Protein AF-A0A1C6BMK1-F1 (afdb_monomer)

Mean predicted aligned error: 12.55 Å

Foldseek 3Di:
DVVVVVVVVVVVVVVVVVVVVVVVVVVVVVVVVVVVPDDPPPCVPVVVVVCVVVVVVVVVVVVVVPDDPPCDLQVLEHEDAALVSVVVQQPDDLVSNQAGEYEYEPVLVHDDLVSAPPPAAAHADPVRARLYEYDYPPPDEAEDQDQAANTQEHEQNYHYDEHEYEDPAAHAHAHHYLEYEYDPDPAGHEYHYEYDYPDPPPDQEGHEYAENYEEYDAQGEHEYEYEYDPNHEYEHDDEQAGEHHYRYYEEQYEYEYAYDEHAYEIEHAAAYEHHYGEEEANYEYEDAHDAEHEAYEFEYQQWEHHYSEYENYYYHYHDPHAYHYEHETEHLAATEDHYSEYEYADPEEAEAECQSYAWYEYEYDHDPDPSQLRFFYERHYSEYEYAYALYEYEYEYALPHEHEYAYEYPGEHNAYAPHYREYAYNALLYEYEYENYHYEDDYQHRYQFYEPHYREYDPPGAYEYEYENYHGEHPHQDANYAFEEPHYREYCEYEYEYEYAYAGADPQHHYNHAYEDHYRDHNAEYEYEAYHEYEQQRPFHNDAALQGAYHYSYHHQYQAEYAAPYDYHDHPPDFGHNYSWFHHQYCHDPAQHADPPHQWDADSRNRAIEGEADQAQAAEDEEQSSQSSLLSQLEHADDSRYHYDHDHNVSSLAGAYEYDEAYECEPRRDQASYILPLPGERQYEYEDLQYEYEGEAQPPGAAEARAAGENESEYANYEYENYEYHYEHRYEHHDPPPARERAYAHHTSEYEFAYHYEQYEAAYEHEYDYQHEYQHAQHYREYEDPVDPPGDYDHYNYHGHYHYNYDYPDDRYHYAYDHHYRYYDYDDDDDDDDDDDDD

Secondary structure (DSSP, 8-state):
-HHHHHHHHHHHHHHHHHHHHHHHHHHHHHHHHHGGGS-TTSHHHHHHHHHHHHHHHHHHHHHSSSS-S---GGGSEEEE-SHHHHHHHHTS-HHHHTTPEEEE-S-GGG--GGGGTT----B--SSS-B-SEEEESTT--EEEE-SS-SEEEEETT-EE--EEEE-SS--SS-SSEEEEE--S-SS-EEEEEEE--SSTT---EEEEES-SEEEE-TT-EEEEEEEE-TTPEEEE-SSSEE-SSEEEE-TT-EEEEEE---EEEEE-SSEE-SSEEEE-TT-EEEEEE--EEEEEEEEEEEEESSEEEEES-EEEE-TT--EEEEEEEEEEEEEESSEEEEEE--SS-EEEEGGGEEPPEEEE-PPSSTTGGG-EEESSEEEEEE-SSS-EEEEE--TT-EEEE-B--SSPEEEEESSEEEEEES-TT-EEEEES-EEEE-S---EEEEESSEEEE-TT--EEEEEEEEEEEE----S--SEEESSEEEEEEEEEEEEEEEEEEEEEE--SSEEESSEEEEEEEEEEEE-SEEEEEEEEESS--TTB-SSEEE-TT-EEEE-TT-EEE--SSS---SBSSS--EE--STTS-BSTTSSEEEETTTTEEEE---SSSEEEE-SHHHHHHHHHHHH----SSEEESSS-HHHHHT-EEEESS-EE-TTSS--SSS-TT----B-SEEE-TT-EEEEEESSSS-EES--EESSEEEESSEEEEEEEEEEEE-EE----TT-PPEEEESSEEEE-S-EEEEEEEEEEEE--BSSS-EEEESSEEEEE---STT--EEEES-EEEEEE------TT--EEEESSEEEEE-S------------

Sequence (839 aa):
MKANRNQKINRICHKLYSKYRKNVISLVTAVVLLVTSMPLADISGVVSKMVSTVTNAITAMAEDTYTDITNDIKSGVFTIQNADDFKKLLNADPADYQKITILFSNNQSQFKASDFTGIEKGLGNENYPFIGTVKANEGSAINLPINFALFEYLSDSANLDTIIFARPEEKNSALLAENVIHGDVASANKWKIKADPVDDSGATIYKSFTSVIGNMKNGATVDLDITLSNDVKVEVSGGDNAGLACGTMDENTSLAVSLSSSSLDVSGKSNAGVFVGKMSTGATLNIDKCNALTGVNVSANNAGGLVGSAENAEINVGEGVTLTMTGSVTGSVTAGGLFGSYTYSKADSKEFDISKFSGMKMALACSSGDTADSAAVGSVFGLLTNSADNVKISITGTANDTITSNFNSTVRAGFYGGVVGRYSANALSSELALSDITVNVTGLCNAFDFGGLIGKIGDNSKAYVSVKNTTISINNPTSSQNNYGGLVGYADQAFIDVGGKVTVTANNVSANQSVGGIVGKFNKNGVVRLGGETNLLGFYPKDPNKNGCQIVGNRGNALIYSLSGWSFTRTSSKVIDDMDWGGVLRLNNSDLLESADGVLSFDGSGHTVTINGFPNNNITISNRADFARAALIMQHDSNDFVKYSGASRADMLAANISLSADVDISDTGLTGFMRDNGEDTFTGTLNGTSHTITMSVGKDAKIVFHTHNGLFANTSGAKISDLTLVSNFNIVGDNVSGGDACYIGSVSAYNSGALTIDSVTANVTASPSGDFTNFVGGLVGCVTDVASATTDISFNNCTLNVTLKYSSTKANDCTVLGGVIGIVDGAKTEITKKSFLMK

Solvent-accessible surface area (backbone atoms only — not comparable to full-atom values): 39010 Å² total; per-residue (Å²): 118,73,71,66,52,54,58,53,49,54,54,50,53,54,54,51,53,59,56,50,56,57,53,53,53,53,50,54,55,52,51,60,65,59,67,78,77,65,72,82,83,68,49,65,69,57,50,53,55,48,49,52,53,49,46,50,51,48,50,60,47,48,66,73,70,71,64,71,84,68,77,37,56,84,69,47,51,32,64,35,74,50,57,65,48,47,50,51,58,59,72,43,63,35,78,64,50,20,72,25,33,40,34,40,45,90,59,50,92,66,70,47,49,78,67,51,66,93,64,82,73,29,36,36,34,93,93,28,35,31,43,24,34,42,38,44,42,94,98,53,67,39,66,42,44,46,65,41,17,59,15,40,15,29,24,36,49,30,47,49,48,50,37,32,42,17,39,77,47,74,34,73,29,14,53,50,17,41,27,34,34,58,50,96,56,97,64,57,41,70,36,38,41,33,51,44,59,73,57,95,84,73,69,48,63,37,52,37,24,16,13,36,29,31,27,35,34,62,53,15,36,40,28,40,38,41,43,52,52,81,83,34,36,39,37,24,28,74,32,55,33,4,7,51,55,24,7,33,35,29,39,47,16,36,38,38,38,31,45,51,60,47,31,36,38,29,34,12,62,49,14,2,8,54,43,27,1,32,34,26,50,53,13,35,42,36,40,67,39,45,61,42,37,47,60,30,37,23,28,14,29,21,1,3,41,41,26,1,32,34,29,52,50,47,78,44,72,31,92,93,44,48,39,38,36,37,42,38,19,24,10,44,42,13,12,6,39,40,24,2,29,38,40,39,60,59,74,60,73,45,81,41,70,47,61,48,53,44,50,35,36,42,38,56,68,39,66,90,53,79,54,18,64,65,14,16,31,11,42,36,23,2,31,40,34,37,66,23,65,62,21,41,40,35,40,36,43,35,93,86,41,59,39,47,28,36,37,69,36,96,47,52,32,14,17,26,9,46,35,28,1,29,41,35,25,67,24,39,37,14,35,42,37,40,33,29,38,32,30,38,35,72,26,66,60,43,20,35,18,30,11,45,34,30,2,28,34,33,92,87,17,32,31,27,36,38,40,28,41,29,40,35,40,42,56,51,52,53,59,80,19,37,21,27,10,41,35,31,1,32,26,45,27,36,35,41,39,38,29,50,46,33,37,33,33,33,55,49,25,44,33,73,64,14,25,8,44,40,33,0,31,31,67,48,39,33,36,39,43,38,32,37,36,43,36,31,55,48,30,39,52,58,61,82,48,58,26,27,15,47,38,27,0,32,44,62,61,37,49,47,34,31,40,61,78,45,43,76,42,67,44,83,93,58,80,58,24,52,28,41,68,68,44,58,32,48,17,68,47,93,64,38,27,77,34,93,89,29,27,33,27,74,40,87,66,58,56,28,37,30,37,48,52,40,90,50,46,73,41,72,31,63,39,51,34,49,46,51,22,54,16,49,36,50,56,42,77,71,54,94,44,39,39,66,39,65,46,49,40,71,43,53,32,51,16,42,36,33,42,78,41,61,30,63,42,52,83,28,32,46,65,39,44,38,54,38,78,63,87,58,60,35,39,24,36,38,38,24,77,69,26,39,44,36,40,34,37,34,87,92,50,53,36,55,38,58,38,26,37,20,38,25,17,22,31,32,61,21,37,41,30,32,26,35,39,38,36,38,41,26,36,26,41,43,84,64,98,79,73,66,49,24,20,29,5,56,53,18,5,29,28,62,46,24,33,40,40,33,45,32,36,29,38,34,37,41,33,58,35,60,81,31,47,32,22,38,12,38,37,27,3,32,38,34,68,62,82,53,102,78,56,61,71,46,81,39,78,61,45,77,48,75,45,78,54,75,72,80,94,62,97,68,50,40,75,42,79,19,76,54,48,19,42,76,56,64,99,65,79,87,85,82,83,80,82,84,86,86,126

Structure (mmCIF, N/CA/C/O backbone):
data_AF-A0A1C6BMK1-F1
#
_entry.id   AF-A0A1C6BMK1-F1
#
loop_
_atom_site.group_PDB
_atom_site.id
_atom_site.type_symbol
_atom_site.label_atom_id
_atom_site.label_alt_id
_atom_site.label_comp_id
_atom_site.label_asym_id
_atom_site.label_entity_id
_atom_site.label_seq_id
_atom_site.pdbx_PDB_ins_code
_atom_site.Cartn_x
_atom_site.Cartn_y
_atom_site.Cartn_z
_atom_site.occupancy
_atom_site.B_iso_or_equiv
_atom_site.auth_seq_id
_atom_site.auth_comp_id
_atom_site.auth_asym_id
_atom_site.auth_atom_id
_atom_site.pdbx_PDB_model_num
ATOM 1 N N . MET A 1 1 ? -49.600 -31.386 50.313 1.00 41.47 1 MET A N 1
ATOM 2 C CA . MET A 1 1 ? -49.900 -31.178 51.756 1.00 41.47 1 MET A CA 1
ATOM 3 C C . MET A 1 1 ? -49.220 -29.951 52.393 1.00 41.47 1 MET A C 1
ATOM 5 O O . MET A 1 1 ? -49.852 -29.351 53.252 1.00 41.47 1 MET A O 1
ATOM 9 N N . LYS A 1 2 ? -48.020 -29.498 51.974 1.00 31.42 2 LYS A N 1
ATOM 10 C CA . LYS A 1 2 ? -47.395 -28.253 52.497 1.00 31.42 2 LYS A CA 1
ATOM 11 C C . LYS A 1 2 ? -48.132 -26.947 52.112 1.00 31.42 2 LYS A C 1
ATOM 13 O O . LYS A 1 2 ? -48.293 -26.083 52.966 1.00 31.42 2 LYS A O 1
ATOM 18 N N . ALA A 1 3 ? -48.696 -26.841 50.903 1.00 33.91 3 ALA A N 1
ATOM 19 C CA . ALA A 1 3 ? -49.454 -25.653 50.465 1.00 33.91 3 ALA A CA 1
ATOM 20 C C . ALA A 1 3 ? -50.733 -25.374 51.295 1.00 33.91 3 ALA A C 1
ATOM 22 O O . ALA A 1 3 ? -51.079 -24.226 51.562 1.00 33.91 3 ALA A O 1
ATOM 23 N N . ASN A 1 4 ? -51.390 -26.430 51.790 1.00 34.06 4 ASN A N 1
ATOM 24 C CA . ASN A 1 4 ? -52.638 -26.330 52.561 1.00 34.06 4 ASN A CA 1
ATOM 25 C C . ASN A 1 4 ? -52.414 -25.897 54.028 1.00 34.06 4 ASN A C 1
ATOM 27 O O . ASN A 1 4 ? -53.338 -25.431 54.693 1.00 34.06 4 ASN A O 1
ATOM 31 N N . ARG A 1 5 ? -51.182 -26.033 54.547 1.00 34.16 5 ARG A N 1
ATOM 32 C CA . ARG A 1 5 ? -50.806 -25.618 55.912 1.00 34.16 5 ARG A CA 1
ATOM 33 C C . ARG A 1 5 ? -50.495 -24.116 55.964 1.00 34.16 5 ARG A C 1
ATOM 35 O O . ARG A 1 5 ? -50.980 -23.435 56.864 1.00 34.16 5 ARG A O 1
ATOM 42 N N . ASN A 1 6 ? -49.818 -23.587 54.942 1.00 38.81 6 ASN A N 1
ATOM 43 C CA . ASN A 1 6 ? -49.473 -22.163 54.844 1.00 38.81 6 ASN A CA 1
ATOM 44 C C . ASN A 1 6 ? -50.695 -21.267 54.579 1.00 38.81 6 ASN A C 1
ATOM 46 O O . ASN A 1 6 ? -50.814 -20.205 55.184 1.00 38.81 6 ASN A O 1
ATOM 50 N N . GLN A 1 7 ? -51.672 -21.719 53.783 1.00 41.34 7 GLN A N 1
ATOM 51 C CA . GLN A 1 7 ? -52.935 -20.981 53.616 1.00 41.34 7 GLN A CA 1
ATOM 52 C C . GLN A 1 7 ? -53.772 -20.912 54.903 1.00 41.34 7 GLN A C 1
ATOM 54 O O . GLN A 1 7 ? -54.460 -19.918 55.142 1.00 41.34 7 GLN A O 1
ATOM 59 N N . LYS A 1 8 ? -53.712 -21.944 55.756 1.00 38.25 8 LYS A N 1
ATOM 60 C CA . LYS A 1 8 ? -54.422 -21.969 57.045 1.00 38.25 8 LYS A CA 1
ATOM 61 C C . LYS A 1 8 ? -53.782 -21.024 58.066 1.00 38.25 8 LYS A C 1
ATOM 63 O O . LYS A 1 8 ? -54.512 -20.343 58.779 1.00 38.25 8 LYS A O 1
ATOM 68 N N . ILE A 1 9 ? -52.451 -20.939 58.082 1.00 45.25 9 ILE A N 1
ATOM 69 C CA . ILE A 1 9 ? -51.687 -20.030 58.952 1.00 45.25 9 ILE A CA 1
ATOM 70 C C . ILE A 1 9 ? -51.920 -18.568 58.536 1.00 45.25 9 ILE A C 1
ATOM 72 O O . ILE A 1 9 ? -52.330 -17.768 59.374 1.00 45.25 9 ILE A O 1
ATOM 76 N N . ASN A 1 10 ? -51.845 -18.243 57.239 1.00 41.19 10 ASN A N 1
ATOM 77 C CA . ASN A 1 10 ? -52.130 -16.883 56.754 1.00 41.19 10 ASN A CA 1
ATOM 78 C C . ASN A 1 10 ? -53.571 -16.426 57.040 1.00 41.19 10 ASN A C 1
ATOM 80 O O . ASN A 1 10 ? -53.795 -15.272 57.402 1.00 41.19 10 ASN A O 1
ATOM 84 N N . ARG A 1 11 ? -54.565 -17.324 56.965 1.00 41.81 11 ARG A N 1
ATOM 85 C CA . ARG A 1 11 ? -55.958 -16.998 57.334 1.00 41.81 11 ARG A CA 1
ATOM 86 C C . ARG A 1 11 ? -56.149 -16.734 58.831 1.00 41.81 11 ARG A C 1
ATOM 88 O O . ARG A 1 11 ? -57.029 -15.953 59.191 1.00 41.81 11 ARG A O 1
ATOM 95 N N . ILE A 1 12 ? -55.367 -17.384 59.693 1.00 46.62 12 ILE A N 1
ATOM 96 C CA . ILE A 1 12 ? -55.411 -17.188 61.150 1.00 46.62 12 ILE A CA 1
ATOM 97 C C . ILE A 1 12 ? -54.727 -15.865 61.520 1.00 46.62 12 ILE A C 1
ATOM 99 O O . ILE A 1 12 ? -55.319 -15.073 62.253 1.00 46.62 12 ILE A O 1
ATOM 103 N N . CYS A 1 13 ? -53.568 -15.566 60.925 1.00 45.91 13 CYS A N 1
ATOM 104 C CA . CYS A 1 13 ? -52.863 -14.294 61.107 1.00 45.91 13 CYS A CA 1
ATOM 105 C C . CYS A 1 13 ? -53.711 -13.098 60.645 1.00 45.91 13 CYS A C 1
ATOM 107 O O . CYS A 1 13 ? -53.850 -12.123 61.379 1.00 45.91 13 CYS A O 1
ATOM 109 N N . HIS A 1 14 ? -54.390 -13.198 59.496 1.00 46.78 14 HIS A N 1
ATOM 110 C CA . HIS A 1 14 ? -55.240 -12.113 58.991 1.00 46.78 14 HIS A CA 1
ATOM 111 C C . HIS A 1 14 ? -56.506 -11.886 59.846 1.00 46.78 14 HIS A C 1
ATOM 113 O O . HIS A 1 14 ? -56.943 -10.749 60.042 1.00 46.78 14 HIS A O 1
ATOM 119 N N . LYS A 1 15 ? -57.072 -12.953 60.435 1.00 42.97 15 LYS A N 1
ATOM 120 C CA . LYS A 1 15 ? -58.192 -12.848 61.390 1.00 42.97 15 LYS A CA 1
ATOM 121 C C . LYS A 1 15 ? -57.772 -12.261 62.741 1.00 42.97 15 LYS A C 1
ATOM 123 O O . LYS A 1 15 ? -58.553 -11.512 63.326 1.00 42.97 15 LYS A O 1
ATOM 128 N N . LEU A 1 16 ? -56.565 -12.562 63.222 1.00 45.38 16 LEU A N 1
ATOM 129 C CA . LEU A 1 16 ? -56.006 -11.967 64.442 1.00 45.38 16 LEU A CA 1
ATOM 130 C C . LEU A 1 16 ? -55.707 -10.472 64.245 1.00 45.38 16 LEU A C 1
ATOM 132 O O . LEU A 1 16 ? -56.115 -9.659 65.073 1.00 45.38 16 LEU A O 1
ATOM 136 N N . TYR A 1 17 ? -55.133 -10.099 63.097 1.00 44.19 17 TYR A N 1
ATOM 137 C CA . TYR A 1 17 ? -54.817 -8.709 62.742 1.00 44.19 17 TYR A CA 1
ATOM 138 C C . TYR A 1 17 ? -56.075 -7.824 62.619 1.00 44.19 17 TYR A C 1
ATOM 140 O O . TYR A 1 17 ? -56.115 -6.693 63.104 1.00 44.19 17 TYR A O 1
ATOM 148 N N . SER A 1 18 ? -57.159 -8.365 62.047 1.00 44.28 18 SER A N 1
ATOM 149 C CA . SER A 1 18 ? -58.458 -7.682 61.916 1.00 44.28 18 SER A CA 1
ATOM 150 C C . SER A 1 18 ? -59.169 -7.447 63.261 1.00 44.28 18 SER A C 1
ATOM 152 O O . SER A 1 18 ? -59.823 -6.417 63.448 1.00 44.28 18 SER A O 1
ATOM 154 N N . LYS A 1 19 ? -59.028 -8.378 64.218 1.00 44.34 19 LYS A N 1
ATOM 155 C CA . LYS A 1 19 ? -59.665 -8.293 65.544 1.00 44.34 19 LYS A CA 1
ATOM 156 C C . LYS A 1 19 ? -58.906 -7.350 66.491 1.00 44.34 19 LYS A C 1
ATOM 158 O O . LYS A 1 19 ? -59.541 -6.645 67.269 1.00 44.34 19 LYS A O 1
ATOM 163 N N . TYR A 1 20 ? -57.578 -7.271 66.369 1.00 50.03 20 TYR A N 1
ATOM 164 C CA . TYR A 1 20 ? -56.734 -6.368 67.163 1.00 50.03 20 TYR A CA 1
ATOM 165 C C . TYR A 1 20 ? -56.869 -4.893 66.750 1.00 50.03 20 TYR A C 1
ATOM 167 O O . TYR A 1 20 ? -57.008 -4.031 67.618 1.00 50.03 20 TYR A O 1
ATOM 175 N N . ARG A 1 21 ? -56.947 -4.586 65.444 1.00 46.72 21 ARG A N 1
ATOM 176 C CA . ARG A 1 21 ? -57.128 -3.200 64.957 1.00 46.72 21 ARG A CA 1
ATOM 177 C C . ARG A 1 21 ? -58.430 -2.551 65.446 1.00 46.72 21 ARG A C 1
ATOM 179 O O . ARG A 1 21 ? -58.442 -1.365 65.757 1.00 46.72 21 ARG A O 1
ATOM 186 N N . LYS A 1 22 ? -59.520 -3.323 65.545 1.00 44.44 22 LYS A N 1
ATOM 187 C CA . LYS A 1 22 ? -60.824 -2.819 66.016 1.00 44.44 22 LYS A CA 1
ATOM 188 C C . LYS A 1 22 ? -60.837 -2.503 67.517 1.00 44.44 22 LYS A C 1
ATOM 190 O O . LYS A 1 22 ? -61.491 -1.546 67.918 1.00 44.44 22 LYS A O 1
ATOM 195 N N . ASN A 1 23 ? -60.072 -3.238 68.325 1.00 45.78 23 ASN A N 1
ATOM 196 C CA . ASN A 1 23 ? -60.007 -3.020 69.773 1.00 45.78 23 ASN A CA 1
ATOM 197 C C . ASN A 1 23 ? -59.095 -1.842 70.155 1.00 45.78 23 ASN A C 1
ATOM 199 O O . ASN A 1 23 ? -59.419 -1.107 71.081 1.00 45.78 23 ASN A O 1
ATOM 203 N N . VAL A 1 24 ? -58.004 -1.611 69.413 1.00 49.47 24 VAL A N 1
ATOM 204 C CA . VAL A 1 24 ? -57.097 -0.471 69.651 1.00 49.47 24 VAL A CA 1
ATOM 205 C C . VAL A 1 24 ? -57.754 0.857 69.261 1.00 49.47 24 VAL A C 1
ATOM 207 O O . VAL A 1 24 ? -57.686 1.816 70.022 1.00 49.47 24 VAL A O 1
ATOM 210 N N . ILE A 1 25 ? -58.477 0.903 68.135 1.00 49.06 25 ILE A N 1
ATOM 211 C CA . ILE A 1 25 ? -59.221 2.106 67.723 1.00 49.06 25 ILE A CA 1
ATOM 212 C C . ILE A 1 25 ? -60.354 2.405 68.720 1.00 49.06 25 ILE A C 1
ATOM 214 O O . ILE A 1 25 ? -60.507 3.548 69.137 1.00 49.06 25 ILE A O 1
ATOM 218 N N . SER A 1 26 ? -61.078 1.382 69.194 1.00 44.84 26 SER A N 1
ATOM 219 C CA . SER A 1 26 ? -62.123 1.543 70.219 1.00 44.84 26 SER A CA 1
ATOM 220 C C . SER A 1 26 ? -61.587 2.031 71.572 1.00 44.84 26 SER A C 1
ATOM 222 O O . SER A 1 26 ? -62.286 2.770 72.263 1.00 44.84 26 SER A O 1
ATOM 224 N N . LEU A 1 27 ? -60.372 1.630 71.964 1.00 48.66 27 LEU A N 1
ATOM 225 C CA . LEU A 1 27 ? -59.740 2.063 73.213 1.00 48.66 27 LEU A CA 1
ATOM 226 C C . LEU A 1 27 ? -59.289 3.529 73.127 1.00 48.66 27 LEU A C 1
ATOM 228 O O . LEU A 1 27 ? -59.518 4.297 74.056 1.00 48.66 27 LEU A O 1
ATOM 232 N N . VAL A 1 28 ? -58.722 3.937 71.988 1.00 47.66 28 VAL A N 1
ATOM 233 C CA . VAL A 1 28 ? -58.302 5.326 71.745 1.00 47.66 28 VAL A CA 1
ATOM 234 C C . VAL A 1 28 ? -59.513 6.265 71.688 1.00 47.66 28 VAL A C 1
ATOM 236 O O . VAL A 1 28 ? -59.477 7.337 72.285 1.00 47.66 28 VAL A O 1
ATOM 239 N N . THR A 1 29 ? -60.628 5.855 71.073 1.00 46.09 29 THR A N 1
ATOM 240 C CA . THR A 1 29 ? -61.861 6.664 71.060 1.00 46.09 29 THR A CA 1
ATOM 241 C C . THR A 1 29 ? -62.508 6.780 72.449 1.00 46.09 29 THR A C 1
ATOM 243 O O . THR A 1 29 ? -62.996 7.852 72.801 1.00 46.09 29 THR A O 1
ATOM 246 N N . ALA A 1 30 ? -62.468 5.725 73.273 1.00 46.28 30 ALA A N 1
ATOM 247 C CA . ALA A 1 30 ? -62.992 5.758 74.643 1.00 46.28 30 ALA A CA 1
ATOM 248 C C . ALA A 1 30 ? -62.151 6.640 75.587 1.00 46.28 30 ALA A C 1
ATOM 250 O O . ALA A 1 30 ? -62.705 7.338 76.433 1.00 46.28 30 ALA A O 1
ATOM 251 N N . VAL A 1 31 ? -60.825 6.655 75.418 1.00 48.50 31 VAL A N 1
ATOM 252 C CA . VAL A 1 31 ? -59.915 7.501 76.208 1.00 48.50 31 VAL A CA 1
ATOM 253 C C . VAL A 1 31 ? -60.070 8.980 75.837 1.00 48.50 31 VAL A C 1
ATOM 255 O O . VAL A 1 31 ? -60.123 9.820 76.729 1.00 48.50 31 VAL A O 1
ATOM 258 N N . VAL A 1 32 ? -60.245 9.311 74.552 1.00 47.94 32 VAL A N 1
ATOM 259 C CA . VAL A 1 32 ? -60.481 10.701 74.109 1.00 47.94 32 VAL A CA 1
ATOM 260 C C . VAL A 1 32 ? -61.805 11.264 74.652 1.00 47.94 32 VAL A C 1
ATOM 262 O O . VAL A 1 32 ? -61.864 12.442 74.990 1.00 47.94 32 VAL A O 1
ATOM 265 N N . LEU A 1 33 ? -62.836 10.427 74.823 1.00 45.47 33 LEU A N 1
ATOM 266 C CA . LEU A 1 33 ? -64.121 10.823 75.425 1.00 45.47 33 LEU A CA 1
ATOM 267 C C . LEU A 1 33 ? -64.069 10.999 76.957 1.00 45.47 33 LEU A C 1
ATOM 269 O O . LEU A 1 33 ? -64.871 11.749 77.507 1.00 45.47 33 LEU A O 1
ATOM 273 N N . LEU A 1 34 ? -63.137 10.338 77.654 1.00 46.78 34 LEU A N 1
ATOM 274 C CA . LEU A 1 34 ? -62.958 10.450 79.113 1.00 46.78 34 LEU A CA 1
ATOM 275 C C . LEU A 1 34 ? -62.118 11.671 79.526 1.00 46.78 34 LEU A C 1
ATOM 277 O O . LEU A 1 34 ? -62.290 12.200 80.623 1.00 46.78 34 LEU A O 1
ATOM 281 N N . VAL A 1 35 ? -61.227 12.148 78.651 1.00 49.38 35 VAL A N 1
ATOM 282 C CA . VAL A 1 35 ? -60.312 13.271 78.940 1.00 49.38 35 VAL A CA 1
ATOM 283 C C . VAL A 1 35 ? -61.006 14.642 78.817 1.00 49.38 35 VAL A C 1
ATOM 285 O O . VAL A 1 35 ? -60.497 15.639 79.319 1.00 49.38 35 VAL A O 1
ATOM 288 N N . THR A 1 36 ? -62.211 14.711 78.243 1.00 45.59 36 THR A N 1
ATOM 289 C CA . THR A 1 36 ? -62.977 15.964 78.093 1.00 45.59 36 THR A CA 1
ATOM 290 C C . THR A 1 36 ? -63.829 16.356 79.310 1.00 45.59 36 THR A C 1
ATOM 292 O O . THR A 1 36 ? -64.472 17.401 79.272 1.00 45.59 36 THR A O 1
ATOM 295 N N . SER A 1 37 ? -63.859 15.559 80.388 1.00 43.41 37 SER A N 1
ATOM 296 C CA . SER A 1 37 ? -64.767 15.772 81.533 1.00 43.41 37 SER A CA 1
ATOM 297 C C . SER A 1 37 ? -64.097 15.876 82.913 1.00 43.41 37 SER A C 1
ATOM 299 O O . SER A 1 37 ? -64.785 15.703 83.918 1.00 43.41 37 SER A O 1
ATOM 301 N N . MET A 1 38 ? -62.786 16.146 83.013 1.00 45.91 38 MET A N 1
ATOM 302 C CA . MET A 1 38 ? -62.078 16.205 84.309 1.00 45.91 38 MET A CA 1
ATOM 303 C C . MET A 1 38 ? -61.265 17.504 84.512 1.00 45.91 38 MET A C 1
ATOM 305 O O . MET A 1 38 ? -60.757 18.056 83.535 1.00 45.91 38 MET A O 1
ATOM 309 N N . PRO A 1 39 ? -61.111 18.011 85.757 1.00 48.38 39 PRO A N 1
ATOM 310 C CA . PRO A 1 39 ? -60.325 19.215 86.044 1.00 48.38 39 PRO A CA 1
ATOM 311 C C . PRO A 1 39 ? -58.817 18.995 85.833 1.00 48.38 39 PRO A C 1
ATOM 313 O O . PRO A 1 39 ? -58.270 17.954 86.192 1.00 48.38 39 PRO A O 1
ATOM 316 N N . LEU A 1 40 ? -58.132 20.015 85.306 1.00 48.62 40 LEU A N 1
ATOM 317 C CA . LEU A 1 40 ? -56.755 19.964 84.783 1.00 48.62 40 LEU A CA 1
ATOM 318 C C . LEU A 1 40 ? -55.642 19.568 85.783 1.00 48.62 40 LEU A C 1
ATOM 320 O O . LEU A 1 40 ? -54.522 19.299 85.353 1.00 48.62 40 LEU A O 1
ATOM 324 N N . ALA A 1 41 ? -55.907 19.537 87.092 1.00 47.25 41 ALA A N 1
ATOM 325 C CA . ALA A 1 41 ? -54.870 19.360 88.114 1.00 47.25 41 ALA A CA 1
ATOM 326 C C . ALA A 1 41 ? -54.464 17.891 88.370 1.00 47.25 41 ALA A C 1
ATOM 328 O O . ALA A 1 41 ? -53.322 17.650 88.751 1.00 47.25 41 ALA A O 1
ATOM 329 N N . ASP A 1 42 ? -55.326 16.911 88.070 1.00 45.56 42 ASP A N 1
ATOM 330 C CA . ASP A 1 42 ? -55.031 15.476 88.278 1.00 45.56 42 ASP A CA 1
ATOM 331 C C . ASP A 1 42 ? -54.584 14.736 86.999 1.00 45.56 42 ASP A C 1
ATOM 333 O O . ASP A 1 42 ? -54.284 13.541 87.013 1.00 45.56 42 ASP A O 1
ATOM 337 N N . ILE A 1 43 ? -54.479 15.447 85.872 1.00 48.88 43 ILE A N 1
ATOM 338 C CA . ILE A 1 43 ? -54.145 14.869 84.558 1.00 48.88 43 ILE A CA 1
ATOM 339 C C . ILE A 1 43 ? -52.640 14.547 84.443 1.00 48.88 43 ILE A C 1
ATOM 341 O O . ILE A 1 43 ? -52.252 13.607 83.753 1.00 48.88 43 ILE A O 1
ATOM 345 N N . SER A 1 44 ? -51.779 15.250 85.183 1.00 45.47 44 SER A N 1
ATOM 346 C CA . SER A 1 44 ? -50.314 15.127 85.084 1.00 45.47 44 SER A CA 1
ATOM 347 C C . SER A 1 44 ? -49.778 13.741 85.494 1.00 45.47 44 SER A C 1
ATOM 349 O O . SER A 1 44 ? -48.961 13.147 84.785 1.00 45.47 44 SER A O 1
ATOM 351 N N . GLY A 1 45 ? -50.275 13.172 86.599 1.00 47.03 45 GLY A N 1
ATOM 352 C CA . GLY A 1 45 ? -49.755 11.911 87.146 1.00 47.03 45 GLY A CA 1
ATOM 353 C C . GLY A 1 45 ? -50.225 10.656 86.401 1.00 47.03 45 GLY A C 1
ATOM 354 O O . GLY A 1 45 ? -49.463 9.700 86.246 1.00 47.03 45 GLY A O 1
ATOM 355 N N . VAL A 1 46 ? -51.468 10.660 85.910 1.00 49.44 46 VAL A N 1
ATOM 356 C CA . VAL A 1 46 ? -52.070 9.511 85.211 1.00 49.44 46 VAL A CA 1
ATOM 357 C C . VAL A 1 46 ? -51.663 9.488 83.737 1.00 49.44 46 VAL A C 1
ATOM 359 O O . VAL A 1 46 ? -51.336 8.420 83.219 1.00 49.44 46 VAL A O 1
ATOM 362 N N . VAL A 1 47 ? -51.573 10.653 83.081 1.00 48.75 47 VAL A N 1
ATOM 363 C CA . VAL A 1 47 ? -51.102 10.747 81.689 1.00 48.75 47 VAL A CA 1
ATOM 364 C C . VAL A 1 47 ? -49.611 10.433 81.591 1.00 48.75 47 VAL A C 1
ATOM 366 O O . VAL A 1 47 ? -49.226 9.715 80.682 1.00 48.75 47 VAL A O 1
ATOM 369 N N . SER A 1 48 ? -48.776 10.836 82.555 1.00 42.50 48 SER A N 1
ATOM 370 C CA . SER A 1 48 ? -47.347 10.474 82.573 1.00 42.50 48 SER A CA 1
ATOM 371 C C . SER A 1 48 ? -47.112 8.954 82.660 1.00 42.50 48 SER A C 1
ATOM 373 O O . SER A 1 48 ? -46.309 8.402 81.905 1.00 42.50 48 SER A O 1
ATOM 375 N N . LYS A 1 49 ? -47.872 8.240 83.506 1.00 46.06 49 LYS A N 1
ATOM 376 C CA . LYS A 1 49 ? -47.786 6.771 83.632 1.00 46.06 49 LYS A CA 1
ATOM 377 C C . LYS A 1 49 ? -48.419 6.015 82.461 1.00 46.06 49 LYS A C 1
ATOM 379 O O . LYS A 1 49 ? -47.917 4.958 82.084 1.00 46.06 49 LYS A O 1
ATOM 384 N N . MET A 1 50 ? -49.500 6.527 81.870 1.00 47.91 50 MET A N 1
ATOM 385 C CA . MET A 1 50 ? -50.085 5.926 80.665 1.00 47.91 50 MET A CA 1
ATOM 386 C C . MET A 1 50 ? -49.231 6.188 79.427 1.00 47.91 50 MET A C 1
ATOM 388 O O . MET A 1 50 ? -49.029 5.264 78.649 1.00 47.91 50 MET A O 1
ATOM 392 N N . VAL A 1 51 ? -48.674 7.390 79.266 1.00 46.31 51 VAL A N 1
ATOM 393 C CA . VAL A 1 51 ? -47.746 7.712 78.176 1.00 46.31 51 VAL A CA 1
ATOM 394 C C . VAL A 1 51 ? -46.464 6.909 78.332 1.00 46.31 51 VAL A C 1
ATOM 396 O O . VAL A 1 51 ? -46.011 6.369 77.344 1.00 46.31 51 VAL A O 1
ATOM 399 N N . SER A 1 52 ? -45.918 6.693 79.532 1.00 44.50 52 SER A N 1
ATOM 400 C CA . SER A 1 52 ? -44.744 5.817 79.671 1.00 44.50 52 SER A CA 1
ATOM 401 C C . SER A 1 52 ? -45.054 4.343 79.390 1.00 44.50 52 SER A C 1
ATOM 403 O O . SER A 1 52 ? -44.230 3.652 78.806 1.00 44.50 52 SER A O 1
ATOM 405 N N . THR A 1 53 ? -46.253 3.858 79.725 1.00 46.41 53 THR A N 1
ATOM 406 C CA . THR A 1 53 ? -46.656 2.466 79.449 1.00 46.41 53 THR A CA 1
ATOM 407 C C . THR A 1 53 ? -46.997 2.253 77.971 1.00 46.41 53 THR A C 1
ATOM 409 O O . THR A 1 53 ? -46.654 1.219 77.407 1.00 46.41 53 THR A O 1
ATOM 412 N N . VAL A 1 54 ? -47.622 3.237 77.319 1.00 45.41 54 VAL A N 1
ATOM 413 C CA . VAL A 1 54 ? -47.920 3.228 75.879 1.00 45.41 54 VAL A CA 1
ATOM 414 C C . VAL A 1 54 ? -46.656 3.481 75.066 1.00 45.41 54 VAL A C 1
ATOM 416 O O . VAL A 1 54 ? -46.452 2.786 74.084 1.00 45.41 54 VAL A O 1
ATOM 419 N N . THR A 1 55 ? -45.763 4.374 75.491 1.00 45.12 55 THR A N 1
ATOM 420 C CA . THR A 1 55 ? -44.447 4.562 74.871 1.00 45.12 55 THR A CA 1
ATOM 421 C C . THR A 1 55 ? -43.601 3.314 75.055 1.00 45.12 55 THR A C 1
ATOM 423 O O . THR A 1 55 ? -43.076 2.841 74.072 1.00 45.12 55 THR A O 1
ATOM 426 N N . ASN A 1 56 ? -43.553 2.674 76.226 1.00 45.03 56 ASN A N 1
ATOM 427 C CA . ASN A 1 56 ? -42.809 1.418 76.382 1.00 45.03 56 ASN A CA 1
ATOM 428 C C . ASN A 1 56 ? -43.438 0.251 75.606 1.00 45.03 56 ASN A C 1
ATOM 430 O O . ASN A 1 56 ? -42.706 -0.580 75.084 1.00 45.03 56 ASN A O 1
ATOM 434 N N . ALA A 1 57 ? -44.766 0.199 75.464 1.00 41.69 57 ALA A N 1
ATOM 435 C CA . ALA A 1 57 ? -45.427 -0.778 74.600 1.00 41.69 57 ALA A CA 1
ATOM 436 C C . ALA A 1 57 ? -45.215 -0.473 73.106 1.00 41.69 57 ALA A C 1
ATOM 438 O O . ALA A 1 57 ? -45.094 -1.400 72.318 1.00 41.69 57 ALA A O 1
ATOM 439 N N . ILE A 1 58 ? -45.134 0.798 72.704 1.00 43.28 58 ILE A N 1
ATOM 440 C CA . ILE A 1 58 ? -44.831 1.218 71.329 1.00 43.28 58 ILE A CA 1
ATOM 441 C C . ILE A 1 58 ? -43.344 1.041 71.020 1.00 43.28 58 ILE A C 1
ATOM 443 O O . ILE A 1 58 ? -43.042 0.625 69.917 1.00 43.28 58 ILE A O 1
ATOM 447 N N . THR A 1 59 ? -42.427 1.273 71.960 1.00 38.75 59 THR A N 1
ATOM 448 C CA . THR A 1 59 ? -40.983 1.055 71.790 1.00 38.75 59 THR A CA 1
ATOM 449 C C . THR A 1 59 ? -40.662 -0.441 71.781 1.00 38.75 59 THR A C 1
ATOM 451 O O . THR A 1 59 ? -39.936 -0.884 70.902 1.00 38.75 59 THR A O 1
ATOM 454 N N . ALA A 1 60 ? -41.298 -1.243 72.647 1.00 36.69 60 ALA A N 1
ATOM 455 C CA . ALA A 1 60 ? -41.191 -2.705 72.605 1.00 36.69 60 ALA A CA 1
ATOM 456 C C . ALA A 1 60 ? -41.876 -3.322 71.368 1.00 36.69 60 ALA A C 1
ATOM 458 O O . ALA A 1 60 ? -41.441 -4.355 70.880 1.00 36.69 60 ALA A O 1
ATOM 459 N N . MET A 1 61 ? -42.920 -2.688 70.813 1.00 40.88 61 MET A N 1
ATOM 460 C CA . MET A 1 61 ? -43.474 -3.066 69.503 1.00 40.88 61 MET A CA 1
ATOM 461 C C . MET A 1 61 ? -42.700 -2.445 68.326 1.00 40.88 61 MET A C 1
ATOM 463 O O . MET A 1 61 ? -42.814 -2.934 67.213 1.00 40.88 61 MET A O 1
ATOM 467 N N . ALA A 1 62 ? -41.911 -1.389 68.513 1.00 34.84 62 ALA A N 1
ATOM 468 C CA . ALA A 1 62 ? -41.089 -0.805 67.453 1.00 34.84 62 ALA A CA 1
ATOM 469 C C . ALA A 1 62 ? -39.788 -1.595 67.253 1.00 34.84 62 ALA A C 1
ATOM 471 O O . ALA A 1 62 ? -39.360 -1.735 66.112 1.00 34.84 62 ALA A O 1
ATOM 472 N N . GLU A 1 63 ? -39.215 -2.170 68.318 1.00 31.52 63 GLU A N 1
ATOM 473 C CA . GLU A 1 63 ? -38.080 -3.103 68.211 1.00 31.52 63 GLU A CA 1
ATOM 474 C C . GLU A 1 63 ? -38.466 -4.420 67.512 1.00 31.52 63 GLU A C 1
ATOM 476 O O . GLU A 1 63 ? -37.703 -4.905 66.679 1.00 31.52 63 GLU A O 1
ATOM 481 N N . ASP A 1 64 ? -39.678 -4.938 67.751 1.00 33.75 64 ASP A N 1
ATOM 482 C CA . ASP A 1 64 ? -40.132 -6.235 67.210 1.00 33.75 64 ASP A CA 1
ATOM 483 C C . ASP A 1 64 ? -41.046 -6.146 65.966 1.00 33.75 64 ASP A C 1
ATOM 485 O O . ASP A 1 64 ? -41.521 -7.169 65.468 1.00 33.75 64 ASP A O 1
ATOM 489 N N . THR A 1 65 ? -41.306 -4.949 65.415 1.00 34.69 65 THR A N 1
ATOM 490 C CA . THR A 1 65 ? -42.074 -4.809 64.152 1.00 34.69 65 THR A CA 1
ATOM 491 C C . THR A 1 65 ? -41.387 -3.972 63.068 1.00 34.69 65 THR A C 1
ATOM 493 O O . THR A 1 65 ? -42.028 -3.604 62.081 1.00 34.69 65 THR A O 1
ATOM 496 N N . TYR A 1 66 ? -40.083 -3.713 63.203 1.00 35.56 66 TYR A N 1
ATOM 497 C CA . TYR A 1 66 ? -39.257 -3.113 62.146 1.00 35.56 66 TYR A CA 1
ATOM 498 C C . TYR A 1 66 ? -37.893 -3.805 61.997 1.00 35.56 66 TYR A C 1
ATOM 500 O O . TYR A 1 66 ? -36.869 -3.166 61.776 1.00 35.56 66 TYR A O 1
ATOM 508 N N . THR A 1 67 ? -37.877 -5.129 62.112 1.00 35.53 67 THR A N 1
ATOM 509 C CA . THR A 1 67 ? -36.697 -5.967 61.886 1.00 35.53 67 THR A CA 1
ATOM 510 C C . THR A 1 67 ? -37.097 -7.179 61.038 1.00 35.53 67 THR A C 1
ATOM 512 O O . THR A 1 67 ? -38.027 -7.912 61.359 1.00 35.53 67 THR A O 1
ATOM 515 N N . ASP A 1 68 ? -36.423 -7.326 59.895 1.00 35.91 68 ASP A N 1
ATOM 516 C CA . ASP A 1 68 ? -36.429 -8.491 59.003 1.00 35.91 68 ASP A CA 1
ATOM 517 C C . ASP A 1 68 ? -37.789 -8.990 58.465 1.00 35.91 68 ASP A C 1
ATOM 519 O O . ASP A 1 68 ? -38.261 -10.087 58.772 1.00 35.91 68 ASP A O 1
ATOM 523 N N . ILE A 1 69 ? -38.318 -8.303 57.440 1.00 44.56 69 ILE A N 1
ATOM 524 C CA . ILE A 1 69 ? -38.733 -9.080 56.257 1.00 44.56 69 ILE A CA 1
ATOM 525 C C . ILE A 1 69 ? -37.424 -9.662 55.736 1.00 44.56 69 ILE A C 1
ATOM 527 O O . ILE A 1 69 ? -36.684 -8.943 55.077 1.00 44.56 69 ILE A O 1
ATOM 531 N N . THR A 1 70 ? -37.109 -10.891 56.154 1.00 48.12 70 THR A N 1
ATOM 532 C CA . THR A 1 70 ? -35.857 -11.619 55.899 1.00 48.12 70 THR A CA 1
ATOM 533 C C . THR A 1 70 ? -35.174 -11.135 54.622 1.00 48.12 70 THR A C 1
ATOM 535 O O . THR A 1 70 ? -35.578 -11.547 53.530 1.00 48.12 70 THR A O 1
ATOM 538 N N . ASN A 1 71 ? -34.164 -10.263 54.753 1.00 63.75 71 ASN A N 1
ATOM 539 C CA . ASN A 1 71 ? -33.290 -9.852 53.650 1.00 63.75 71 ASN A CA 1
ATOM 540 C C . ASN A 1 71 ? -32.336 -11.020 53.342 1.00 63.75 71 ASN A C 1
ATOM 542 O O . ASN A 1 71 ? -31.119 -10.929 53.460 1.00 63.75 71 ASN A O 1
ATOM 546 N N . ASP A 1 72 ? -32.933 -12.182 53.086 1.00 71.62 72 ASP A N 1
ATOM 547 C CA . ASP A 1 72 ? -32.277 -13.442 52.806 1.00 71.62 72 ASP A CA 1
ATOM 548 C C . ASP A 1 72 ? -32.082 -13.514 51.296 1.00 71.62 72 ASP A C 1
ATOM 550 O O . ASP A 1 72 ? -33.038 -13.390 50.524 1.00 71.62 72 ASP A O 1
ATOM 554 N N . ILE A 1 73 ? -30.840 -13.735 50.879 1.00 74.38 73 ILE A N 1
ATOM 555 C CA . ILE A 1 73 ? -30.434 -13.898 49.480 1.00 74.38 73 ILE A CA 1
ATOM 556 C C . ILE A 1 73 ? -31.295 -14.973 48.791 1.00 74.38 73 ILE A C 1
ATOM 558 O O . ILE A 1 73 ? -31.655 -14.840 47.622 1.00 74.38 73 ILE A O 1
ATOM 562 N N . LYS A 1 74 ? -31.747 -15.987 49.542 1.00 74.06 74 LYS A N 1
ATOM 563 C CA . LYS A 1 74 ? -32.576 -17.092 49.033 1.00 74.06 74 LYS A CA 1
ATOM 564 C C . LYS A 1 74 ? -34.032 -16.723 48.750 1.00 74.06 74 LYS A C 1
ATOM 566 O O . LYS A 1 74 ? -34.769 -17.537 48.195 1.00 74.06 74 LYS A O 1
ATOM 571 N N . SER A 1 75 ? -34.467 -15.516 49.109 1.00 71.88 75 SER A N 1
ATOM 572 C CA . SER A 1 75 ? -35.833 -15.036 48.860 1.00 71.88 75 SER A CA 1
ATOM 573 C C . SER A 1 75 ? -36.087 -14.635 47.397 1.00 71.88 75 SER A C 1
ATOM 575 O O . SER A 1 75 ? -37.231 -14.381 47.020 1.00 71.88 75 SER A O 1
ATOM 577 N N . GLY A 1 76 ? -35.041 -14.606 46.558 1.00 81.00 76 GLY A N 1
ATOM 578 C CA . GLY A 1 76 ? -35.116 -14.239 45.141 1.00 81.00 76 GLY A CA 1
ATOM 579 C C . GLY A 1 76 ? -35.109 -12.729 44.880 1.00 81.00 76 GLY A C 1
ATOM 580 O O . GLY A 1 76 ? -34.866 -12.318 43.745 1.00 81.00 76 GLY A O 1
ATOM 581 N N . VAL A 1 77 ? -35.314 -11.903 45.911 1.00 87.88 77 VAL A N 1
ATOM 582 C CA . VAL A 1 77 ? -35.148 -10.445 45.867 1.00 87.88 77 VAL A CA 1
ATOM 583 C C . VAL A 1 77 ? -34.318 -10.014 47.071 1.00 87.88 77 VAL A C 1
ATOM 585 O O . VAL A 1 77 ? -34.751 -10.180 48.204 1.00 87.88 77 VAL A O 1
ATOM 588 N N . PHE A 1 78 ? -33.146 -9.435 46.838 1.00 88.50 78 PHE A N 1
ATOM 589 C CA . PHE A 1 78 ? -32.278 -8.922 47.893 1.00 88.50 78 PHE A CA 1
ATOM 590 C C . PHE A 1 78 ? -32.257 -7.398 47.839 1.00 88.50 78 PHE A C 1
ATOM 592 O O . PHE A 1 78 ? -31.925 -6.809 46.809 1.00 88.50 78 PHE A O 1
ATOM 599 N N . THR A 1 79 ? -32.658 -6.751 48.933 1.00 88.38 79 THR A N 1
ATOM 600 C CA . THR A 1 79 ? -32.746 -5.289 48.987 1.00 88.38 79 THR A CA 1
ATOM 601 C C . THR A 1 79 ? -31.483 -4.727 49.617 1.00 88.38 79 THR A C 1
ATOM 603 O O . THR A 1 79 ? -31.165 -5.044 50.760 1.00 88.38 79 THR A O 1
ATOM 606 N N . ILE A 1 80 ? -30.784 -3.854 48.900 1.00 86.44 80 ILE A N 1
ATOM 607 C CA . ILE A 1 80 ? -29.634 -3.133 49.435 1.00 86.44 80 ILE A CA 1
ATOM 608 C C . ILE A 1 80 ? -30.137 -1.813 50.022 1.00 86.44 80 ILE A C 1
ATOM 610 O O . ILE A 1 80 ? -30.620 -0.931 49.298 1.00 86.44 80 ILE A O 1
ATOM 614 N N . GLN A 1 81 ? -30.037 -1.683 51.346 1.00 82.94 81 GLN A N 1
ATOM 615 C CA . GLN A 1 81 ? -30.388 -0.452 52.061 1.00 82.94 81 GLN A CA 1
ATOM 616 C C . GLN A 1 81 ? -29.162 0.355 52.483 1.00 82.94 81 GLN A C 1
ATOM 618 O O . GLN A 1 81 ? -29.240 1.575 52.590 1.00 82.94 81 GLN A O 1
ATOM 623 N N . ASN A 1 82 ? -28.040 -0.319 52.713 1.00 81.19 82 ASN A N 1
ATOM 624 C CA . ASN A 1 82 ? -26.782 0.269 53.153 1.00 81.19 82 ASN A CA 1
ATOM 625 C C . ASN A 1 82 ? -25.600 -0.572 52.636 1.00 81.19 82 ASN A C 1
ATOM 627 O O . ASN A 1 82 ? -25.775 -1.603 51.980 1.00 81.19 82 ASN A O 1
ATOM 631 N N . ALA A 1 83 ? -24.379 -0.132 52.932 1.00 79.94 83 ALA A N 1
ATOM 632 C CA . ALA A 1 83 ? -23.170 -0.817 52.487 1.00 79.94 83 ALA A CA 1
ATOM 633 C C . ALA A 1 83 ? -22.944 -2.189 53.136 1.00 79.94 83 ALA A C 1
ATOM 635 O O . ALA A 1 83 ? -22.304 -3.040 52.519 1.00 79.94 83 ALA A O 1
ATOM 636 N N . ASP A 1 84 ? -23.478 -2.443 54.333 1.00 83.19 84 ASP A N 1
ATOM 637 C CA . ASP A 1 84 ? -23.358 -3.756 54.974 1.00 83.19 84 ASP A CA 1
ATOM 638 C C . ASP A 1 84 ? -24.183 -4.808 54.234 1.00 83.19 84 ASP A C 1
ATOM 640 O O . ASP A 1 84 ? -23.726 -5.938 54.077 1.00 83.19 84 ASP A O 1
ATOM 644 N N . ASP A 1 85 ? -25.353 -4.447 53.701 1.00 86.19 85 ASP A N 1
ATOM 645 C CA . ASP A 1 85 ? -26.125 -5.343 52.834 1.00 86.19 85 ASP A CA 1
ATOM 646 C C . ASP A 1 85 ? -25.367 -5.662 51.542 1.00 86.19 85 ASP A C 1
ATOM 648 O O . ASP A 1 85 ? -25.324 -6.816 51.114 1.00 86.19 85 ASP A O 1
ATOM 652 N N . PHE A 1 86 ? -24.691 -4.671 50.957 1.00 86.12 86 PHE A N 1
ATOM 653 C CA . PHE A 1 86 ? -23.851 -4.903 49.784 1.00 86.12 86 PHE A CA 1
ATOM 654 C C . PHE A 1 86 ? -22.651 -5.809 50.101 1.00 86.12 86 PHE A C 1
ATOM 656 O O . PHE A 1 86 ? -22.382 -6.760 49.371 1.00 86.12 86 PHE A O 1
ATOM 663 N N . LYS A 1 87 ? -21.969 -5.585 51.233 1.00 86.56 87 LYS A N 1
ATOM 664 C CA . LYS A 1 87 ? -20.879 -6.453 51.715 1.00 86.56 87 LYS A CA 1
ATOM 665 C C . LYS A 1 87 ? -21.354 -7.872 52.007 1.00 86.56 87 LYS A C 1
ATOM 667 O O . LYS A 1 87 ? -20.621 -8.817 51.726 1.00 86.56 87 LYS A O 1
ATOM 672 N N . LYS A 1 88 ? -22.557 -8.050 52.564 1.00 88.50 88 LYS A N 1
ATOM 673 C CA . LYS A 1 88 ? -23.156 -9.382 52.755 1.00 88.50 88 LYS A CA 1
ATOM 674 C C . LYS A 1 88 ? -23.321 -10.097 51.419 1.00 88.50 88 LYS A C 1
ATOM 676 O O . LYS A 1 88 ? -22.988 -11.272 51.334 1.00 88.50 88 LYS A O 1
ATOM 681 N N . LEU A 1 89 ? -23.784 -9.388 50.388 1.00 88.38 89 LEU A N 1
ATOM 682 C CA . LEU A 1 89 ? -23.948 -9.955 49.053 1.00 88.38 89 LEU A CA 1
ATOM 683 C C . LEU A 1 89 ? -22.601 -10.320 48.411 1.00 88.38 89 LEU A C 1
ATOM 685 O O . LEU A 1 89 ? -22.458 -11.422 47.894 1.00 88.38 89 LEU A O 1
ATOM 689 N N . LEU A 1 90 ? -21.598 -9.443 48.504 1.00 87.44 90 LEU A N 1
ATOM 690 C CA . LEU A 1 90 ? -20.246 -9.705 47.991 1.00 87.44 90 LEU A CA 1
ATOM 691 C C . LEU A 1 90 ? -19.564 -10.910 48.657 1.00 87.44 90 LEU A C 1
ATOM 693 O O . LEU A 1 90 ? -18.818 -11.629 48.001 1.00 87.44 90 LEU A O 1
ATOM 697 N N . ASN A 1 91 ? -19.815 -11.130 49.952 1.00 87.50 91 ASN A N 1
ATOM 698 C CA . ASN A 1 91 ? -19.242 -12.246 50.712 1.00 87.50 91 ASN A CA 1
ATOM 699 C C . ASN A 1 91 ? -20.060 -13.549 50.617 1.00 87.50 91 ASN A C 1
ATOM 701 O O . ASN A 1 91 ? -19.639 -14.567 51.168 1.00 87.50 91 ASN A O 1
ATOM 705 N N . ALA A 1 92 ? -21.232 -13.529 49.978 1.00 89.31 92 ALA A N 1
ATOM 706 C CA . ALA A 1 92 ? -22.047 -14.722 49.781 1.00 89.31 92 ALA A CA 1
ATOM 707 C C . ALA A 1 92 ? -21.481 -15.614 48.664 1.00 89.31 92 ALA A C 1
ATOM 709 O O . ALA A 1 92 ? -20.718 -15.156 47.813 1.00 89.31 92 ALA A O 1
ATOM 710 N N . ASP A 1 93 ? -21.875 -16.890 48.648 1.00 89.38 93 ASP A N 1
ATOM 711 C CA . ASP A 1 93 ? -21.549 -17.779 47.532 1.00 89.38 93 ASP A CA 1
ATOM 712 C C . ASP A 1 93 ? -22.242 -17.257 46.256 1.00 89.38 93 ASP A C 1
ATOM 714 O O . ASP A 1 93 ? -23.468 -17.105 46.257 1.00 89.38 93 ASP A O 1
ATOM 718 N N . PRO A 1 94 ? -21.507 -16.988 45.160 1.00 91.62 94 PRO A N 1
ATOM 719 C CA . PRO A 1 94 ? -22.091 -16.569 43.887 1.00 91.62 94 PRO A CA 1
ATOM 720 C C . PRO A 1 94 ? -23.229 -17.457 43.374 1.00 91.62 94 PRO A C 1
ATOM 722 O O . PRO A 1 94 ? -24.149 -16.957 42.725 1.00 91.62 94 PRO A O 1
ATOM 725 N N . ALA A 1 95 ? -23.229 -18.750 43.712 1.00 90.00 95 ALA A N 1
ATOM 726 C CA . ALA A 1 95 ? -24.319 -19.659 43.371 1.00 90.00 95 ALA A CA 1
ATOM 727 C C . ALA A 1 95 ? -25.661 -19.282 44.036 1.00 90.00 95 ALA A C 1
ATOM 729 O O . ALA A 1 95 ? -26.721 -19.535 43.459 1.00 90.00 95 ALA A O 1
ATOM 730 N N . ASP A 1 96 ? -25.634 -18.657 45.219 1.00 90.44 96 ASP A N 1
ATOM 731 C CA . ASP A 1 96 ? -26.838 -18.284 45.970 1.00 90.44 96 ASP A CA 1
ATOM 732 C C . ASP A 1 96 ? -27.523 -17.031 45.397 1.00 90.44 96 ASP A C 1
ATOM 734 O O . ASP A 1 96 ? -28.748 -16.916 45.473 1.00 90.44 96 ASP A O 1
ATOM 738 N N . TYR A 1 97 ? -26.765 -16.102 44.802 1.00 89.31 97 TYR A N 1
ATOM 739 C CA . TYR A 1 97 ? -27.298 -14.835 44.278 1.00 89.31 97 TYR A CA 1
ATOM 740 C C . TYR A 1 97 ? -27.301 -14.720 42.750 1.00 89.31 97 TYR A C 1
ATOM 742 O O . TYR A 1 97 ? -27.744 -13.708 42.211 1.00 89.31 97 TYR A O 1
ATOM 750 N N . GLN A 1 98 ? -26.859 -15.751 42.031 1.00 91.00 98 GLN A N 1
ATOM 751 C CA . GLN A 1 98 ? -26.682 -15.723 40.577 1.00 91.00 98 GLN A CA 1
ATOM 752 C C . GLN A 1 98 ? -27.895 -15.166 39.801 1.00 91.00 98 GLN A C 1
ATOM 754 O O . GLN A 1 98 ? -27.736 -14.428 38.832 1.00 91.00 98 GLN A O 1
ATOM 759 N N . LYS A 1 99 ? -29.112 -15.534 40.225 1.00 91.75 99 LYS A N 1
ATOM 760 C CA . LYS A 1 99 ? -30.383 -15.312 39.503 1.00 91.75 99 LYS A CA 1
ATOM 761 C C . LYS A 1 99 ? -31.348 -14.357 40.208 1.00 91.75 99 LYS A C 1
ATOM 763 O O . LYS A 1 99 ? -32.516 -14.281 39.828 1.00 91.75 99 LYS A O 1
ATOM 768 N N . ILE A 1 100 ? -30.912 -13.683 41.268 1.00 92.19 100 ILE A N 1
ATOM 769 C CA . ILE A 1 100 ? -31.824 -12.892 42.101 1.00 92.19 100 ILE A CA 1
ATOM 770 C C . ILE A 1 100 ? -32.089 -11.510 41.499 1.00 92.19 100 ILE A C 1
ATOM 772 O O . ILE A 1 100 ? -31.363 -11.028 40.629 1.00 92.19 100 ILE A O 1
ATOM 776 N N . THR A 1 101 ? -33.126 -10.843 42.000 1.00 92.81 101 THR A N 1
ATOM 777 C CA . THR A 1 101 ? -33.288 -9.401 41.807 1.00 92.81 101 THR A CA 1
ATOM 778 C C . THR A 1 101 ? -32.583 -8.657 42.935 1.00 92.81 101 THR A C 1
ATOM 780 O O . THR A 1 101 ? -32.941 -8.818 44.097 1.00 92.81 101 THR A O 1
ATOM 783 N N . ILE A 1 102 ? -31.607 -7.826 42.603 1.00 91.94 102 ILE A N 1
ATOM 784 C CA . ILE A 1 102 ? -30.978 -6.881 43.520 1.00 91.94 102 ILE A CA 1
ATOM 785 C C . ILE A 1 102 ? -31.746 -5.561 43.416 1.00 91.94 102 ILE A C 1
ATOM 787 O O . ILE A 1 102 ? -31.789 -4.956 42.346 1.00 91.94 102 ILE A O 1
ATOM 791 N N . LEU A 1 103 ? -32.365 -5.119 44.510 1.00 89.19 103 LEU A N 1
ATOM 792 C CA . LEU A 1 103 ? -33.126 -3.870 44.570 1.00 89.19 103 LEU A CA 1
ATOM 793 C C . LEU A 1 103 ? -32.379 -2.833 45.414 1.00 89.19 103 LEU A C 1
ATOM 795 O O . LEU A 1 103 ? -32.204 -3.023 46.615 1.00 89.19 103 LEU A O 1
ATOM 799 N N . PHE A 1 104 ? -31.990 -1.709 44.817 1.00 85.06 104 PHE A N 1
ATOM 800 C CA . PHE A 1 104 ? -31.426 -0.579 45.555 1.00 85.06 104 PHE A CA 1
ATOM 801 C C . PHE A 1 104 ? -32.543 0.340 46.071 1.00 85.06 104 PHE A C 1
ATOM 803 O O . PHE A 1 104 ? -33.310 0.905 45.289 1.00 85.06 104 PHE A O 1
ATOM 810 N N . SER A 1 105 ? -32.640 0.497 47.396 1.00 78.56 105 SER A N 1
ATOM 811 C CA . SER A 1 105 ? -33.691 1.303 48.041 1.00 78.56 105 SER A CA 1
ATOM 812 C C . SER A 1 105 ? -33.482 2.825 47.890 1.00 78.56 105 SER A C 1
ATOM 814 O O . SER A 1 105 ? -32.376 3.279 47.616 1.00 78.56 105 SER A O 1
ATOM 816 N N . ASN A 1 106 ? -34.537 3.629 48.108 1.00 60.31 106 ASN A N 1
ATOM 817 C CA . ASN A 1 106 ? -34.582 5.094 47.882 1.00 60.31 106 ASN A CA 1
ATOM 818 C C . ASN A 1 106 ? -33.608 5.960 48.709 1.00 60.31 106 ASN A C 1
ATOM 820 O O . ASN A 1 106 ? -33.542 7.166 48.491 1.00 60.31 106 ASN A O 1
ATOM 824 N N . ASN A 1 107 ? -32.847 5.384 49.639 1.00 56.94 107 ASN A N 1
ATOM 825 C CA . ASN A 1 107 ? -31.910 6.117 50.498 1.00 56.94 107 ASN A CA 1
ATOM 826 C C . ASN A 1 107 ? -30.468 6.118 49.947 1.00 56.94 107 ASN A C 1
ATOM 828 O O . ASN A 1 107 ? -29.510 6.108 50.714 1.00 56.94 107 ASN A O 1
ATOM 832 N N . GLN A 1 108 ? -30.281 6.138 48.623 1.00 54.62 108 GLN A N 1
ATOM 833 C CA . GLN A 1 108 ? -28.943 6.057 48.008 1.00 54.62 108 GLN A CA 1
ATOM 834 C C . GLN A 1 108 ? -28.030 7.256 48.300 1.00 54.62 108 GLN A C 1
ATOM 836 O O . GLN A 1 108 ? -26.818 7.147 48.151 1.00 54.62 108 GLN A O 1
ATOM 841 N N . SER A 1 109 ? -28.580 8.367 48.801 1.00 54.31 109 SER A N 1
ATOM 842 C CA . SER A 1 109 ? -27.814 9.493 49.358 1.00 54.31 109 SER A CA 1
ATOM 843 C C . SER A 1 109 ? -26.967 9.127 50.591 1.00 54.31 109 SER A C 1
ATOM 845 O O . SER A 1 109 ? -26.289 9.991 51.145 1.00 54.31 109 SER A O 1
ATOM 847 N N . GLN A 1 110 ? -27.000 7.866 51.039 1.00 58.47 110 GLN A N 1
ATOM 848 C CA . GLN A 1 110 ? -26.231 7.362 52.175 1.00 58.47 110 GLN A CA 1
ATOM 849 C C . GLN A 1 110 ? -24.929 6.644 51.802 1.00 58.47 110 GLN A C 1
ATOM 851 O O . GLN A 1 110 ? -24.080 6.524 52.682 1.00 58.47 110 GLN A O 1
ATOM 856 N N . PHE A 1 111 ? -24.742 6.182 50.558 1.00 74.06 111 PHE A N 1
ATOM 857 C CA . PHE A 1 111 ? -23.494 5.514 50.185 1.00 74.06 111 PHE A CA 1
ATOM 858 C C . PHE A 1 111 ? -22.342 6.511 50.153 1.00 74.06 111 PHE A C 1
ATOM 860 O O . PHE A 1 111 ? -22.364 7.488 49.405 1.00 74.06 111 PHE A O 1
ATOM 867 N N . LYS A 1 112 ? -21.310 6.245 50.950 1.00 76.19 112 LYS A N 1
ATOM 868 C CA . LYS A 1 112 ? -20.061 7.003 50.948 1.00 76.19 112 LYS A CA 1
ATOM 869 C C . LYS A 1 112 ? -18.947 6.143 50.379 1.00 76.19 112 LYS A C 1
ATOM 871 O O . LYS A 1 112 ? -18.921 4.933 50.579 1.00 76.19 112 LYS A O 1
ATOM 876 N N . ALA A 1 113 ? -17.965 6.785 49.753 1.00 75.31 113 ALA A N 1
ATOM 877 C CA . ALA A 1 113 ? -16.741 6.123 49.299 1.00 75.31 113 ALA A CA 1
ATOM 878 C C . ALA A 1 113 ? -16.090 5.259 50.400 1.00 75.31 113 ALA A C 1
ATOM 880 O O . ALA A 1 113 ? -15.671 4.131 50.149 1.00 75.31 113 ALA A O 1
ATOM 881 N N . SER A 1 114 ? -16.078 5.770 51.640 1.00 77.62 114 SER A N 1
ATOM 882 C CA . SER A 1 114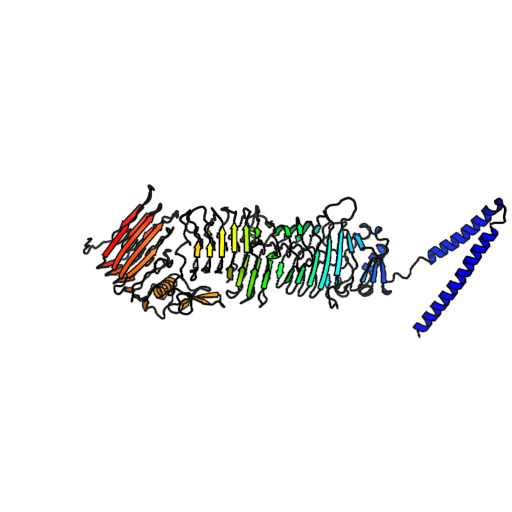 ? -15.539 5.090 52.826 1.00 77.62 114 SER A CA 1
ATOM 883 C C . SER A 1 114 ? -16.217 3.762 53.146 1.00 77.62 114 SER A C 1
ATOM 885 O O . SER A 1 114 ? -15.633 2.912 53.815 1.00 77.62 114 SER A O 1
ATOM 887 N N . ASP A 1 115 ? -17.458 3.575 52.700 1.00 79.25 115 ASP A N 1
ATOM 888 C CA . ASP A 1 115 ? -18.209 2.369 53.013 1.00 79.25 115 ASP A CA 1
ATOM 889 C C . ASP A 1 115 ? -17.706 1.165 52.208 1.00 79.25 115 ASP A C 1
ATOM 891 O O . ASP A 1 115 ? -17.893 0.021 52.628 1.00 79.25 115 ASP A O 1
ATOM 895 N N . PHE A 1 116 ? -17.017 1.422 51.093 1.00 77.75 116 PHE A N 1
ATOM 896 C CA . PHE A 1 116 ? -16.500 0.420 50.164 1.00 77.75 116 PHE A CA 1
ATOM 897 C C . PHE A 1 116 ? -14.979 0.212 50.261 1.00 77.75 116 PHE A C 1
ATOM 899 O O . PHE A 1 116 ? -14.406 -0.559 49.487 1.00 77.75 116 PHE A O 1
ATOM 906 N N . THR A 1 117 ? -14.307 0.859 51.218 1.00 76.94 117 THR A N 1
ATOM 907 C CA . THR A 1 117 ? -12.868 0.683 51.451 1.00 76.94 117 THR A CA 1
ATOM 908 C C . THR A 1 117 ? -12.541 -0.778 51.791 1.00 76.94 117 THR A C 1
ATOM 910 O O . THR A 1 117 ? -13.198 -1.394 52.630 1.00 76.94 117 THR A O 1
ATOM 913 N N . GLY A 1 118 ? -11.504 -1.333 51.154 1.00 74.75 118 GLY A N 1
ATOM 914 C CA . GLY A 1 118 ? -11.049 -2.715 51.370 1.00 74.75 118 GLY A CA 1
ATOM 915 C C . GLY A 1 118 ? -11.791 -3.783 50.558 1.00 74.75 118 GLY A C 1
ATOM 916 O O . GLY A 1 118 ? -11.487 -4.963 50.700 1.00 74.75 118 GLY A O 1
ATOM 917 N N . ILE A 1 119 ? -12.741 -3.393 49.701 1.00 79.00 119 ILE A N 1
ATOM 918 C CA . ILE A 1 119 ? -13.375 -4.304 48.742 1.00 79.00 119 ILE A CA 1
ATOM 919 C C . ILE A 1 119 ? -12.549 -4.332 47.452 1.00 79.00 119 ILE A C 1
ATOM 921 O O . ILE A 1 119 ? -12.258 -3.296 46.844 1.00 79.00 119 ILE A O 1
ATOM 925 N N . GLU A 1 120 ? -12.164 -5.537 47.037 1.00 74.69 120 GLU A N 1
ATOM 926 C CA . GLU A 1 120 ? -11.285 -5.746 45.882 1.00 74.69 120 GLU A CA 1
ATOM 927 C C . GLU A 1 120 ? -11.971 -6.405 44.686 1.00 74.69 120 GLU A C 1
ATOM 929 O O . GLU A 1 120 ? -11.450 -6.288 43.582 1.00 74.69 120 GLU A O 1
ATOM 934 N N . LYS A 1 121 ? -13.121 -7.064 44.882 1.00 83.69 121 LYS A N 1
ATOM 935 C CA . LYS A 1 121 ? -13.812 -7.840 43.843 1.00 83.69 121 LYS A CA 1
ATOM 936 C C . LYS A 1 121 ? -15.294 -7.505 43.776 1.00 83.69 121 LYS A C 1
ATOM 938 O O . LYS A 1 121 ? -15.907 -7.233 44.807 1.00 83.69 121 LYS A O 1
ATOM 943 N N . GLY A 1 122 ? -15.836 -7.548 42.562 1.00 91.62 122 GLY A N 1
ATOM 944 C CA . GLY A 1 122 ? -17.259 -7.377 42.290 1.00 91.62 122 GLY A CA 1
ATOM 945 C C . GLY A 1 122 ? -18.073 -8.657 42.489 1.00 91.62 122 GLY A C 1
ATOM 946 O O . GLY A 1 122 ? -17.587 -9.672 42.985 1.00 91.62 122 GLY A O 1
ATOM 947 N N . LEU A 1 123 ? -19.338 -8.606 42.076 1.00 93.75 123 LEU A N 1
ATOM 948 C CA . LEU A 1 123 ? -20.279 -9.725 42.140 1.00 93.75 123 LEU A CA 1
ATOM 949 C C . LEU A 1 123 ? -20.026 -10.773 41.042 1.00 93.75 123 LEU A C 1
ATOM 951 O O . LEU A 1 123 ? -19.663 -10.438 39.913 1.00 93.75 123 LEU A O 1
ATOM 955 N N . GLY A 1 124 ? -20.321 -12.034 41.358 1.00 93.56 124 GLY A N 1
ATOM 956 C CA . GLY A 1 124 ? -20.221 -13.160 40.428 1.00 93.56 124 GLY A CA 1
ATOM 957 C C . GLY A 1 124 ? -18.815 -13.756 40.328 1.00 93.56 124 GLY A C 1
ATOM 958 O O . GLY A 1 124 ? -17.836 -13.214 40.834 1.00 93.56 124 GLY A O 1
ATOM 959 N N . ASN A 1 125 ? -18.714 -14.913 39.681 1.00 94.12 125 ASN A N 1
ATOM 960 C CA . ASN A 1 125 ? -17.443 -15.517 39.280 1.00 94.12 125 ASN A CA 1
ATOM 961 C C . ASN A 1 125 ? -17.608 -16.269 37.948 1.00 94.12 125 ASN A C 1
ATOM 963 O O . ASN A 1 125 ? -18.712 -16.346 37.419 1.00 94.12 125 ASN A O 1
ATOM 967 N N . GLU A 1 126 ? -16.527 -16.840 37.418 1.00 92.44 126 GLU A N 1
ATOM 968 C CA . GLU A 1 126 ? -16.533 -17.535 36.121 1.00 92.44 126 GLU A CA 1
ATOM 969 C C . GLU A 1 126 ? -17.570 -18.670 36.033 1.00 92.44 126 GLU A C 1
ATOM 971 O O . GLU A 1 126 ? -18.241 -18.820 35.016 1.00 92.44 126 GLU A O 1
ATOM 976 N N . ASN A 1 127 ? -17.754 -19.434 37.114 1.00 92.50 127 ASN A N 1
ATOM 977 C CA . ASN A 1 127 ? -18.710 -20.547 37.159 1.00 92.50 127 ASN A CA 1
ATOM 978 C C . ASN A 1 127 ? -20.154 -20.079 37.400 1.00 92.50 127 ASN A C 1
ATOM 980 O O . ASN A 1 127 ? -21.107 -20.739 36.986 1.00 92.50 127 ASN A O 1
ATOM 984 N N . TYR A 1 128 ? -20.315 -18.955 38.094 1.00 93.94 128 TYR A N 1
ATOM 985 C CA . TYR A 1 128 ? -21.593 -18.388 38.508 1.00 93.94 128 TYR A CA 1
ATOM 986 C C . TYR A 1 128 ? -21.610 -16.882 38.205 1.00 93.94 128 TYR A C 1
ATOM 988 O O . TYR A 1 128 ? -21.548 -16.059 39.127 1.00 93.94 128 TYR A O 1
ATOM 996 N N . PRO A 1 129 ? -21.679 -16.497 36.917 1.00 95.06 129 PRO A N 1
ATOM 997 C CA . PRO A 1 129 ? -21.834 -15.097 36.528 1.00 95.06 129 PRO A CA 1
ATOM 998 C C . PRO A 1 129 ? -23.159 -14.559 37.050 1.00 95.06 129 PRO A C 1
ATOM 1000 O O . PRO A 1 129 ? -24.150 -15.293 37.094 1.00 95.06 129 PRO A O 1
ATOM 1003 N N . PHE A 1 130 ? -23.225 -13.272 37.379 1.00 95.81 130 PHE A N 1
ATOM 1004 C CA . PHE A 1 130 ? -24.511 -12.664 37.696 1.00 95.81 130 PHE A CA 1
ATOM 1005 C C . PHE A 1 130 ? -25.390 -12.615 36.438 1.00 95.81 130 PHE A C 1
ATOM 1007 O O . PHE A 1 130 ? -25.010 -12.019 35.434 1.00 95.81 130 PHE A O 1
ATOM 1014 N N . ILE A 1 131 ? -26.563 -13.249 36.488 1.00 93.88 131 ILE A N 1
ATOM 1015 C CA . ILE A 1 131 ? -27.536 -13.321 35.377 1.00 93.88 131 ILE A CA 1
ATOM 1016 C C . ILE A 1 131 ? -28.907 -12.760 35.779 1.00 93.88 131 ILE A C 1
ATOM 1018 O O . ILE A 1 131 ? -29.888 -12.887 35.049 1.00 93.88 131 ILE A O 1
ATOM 1022 N N . GLY A 1 132 ? -28.989 -12.209 36.991 1.00 92.00 132 GLY A N 1
ATOM 1023 C CA . GLY A 1 132 ? -30.208 -11.714 37.602 1.00 92.00 132 GLY A CA 1
ATOM 1024 C C . GLY A 1 132 ? -30.627 -10.338 37.093 1.00 92.00 132 GLY A C 1
ATOM 1025 O O . GLY A 1 132 ? -30.361 -9.932 35.961 1.00 92.00 132 GLY A O 1
ATOM 1026 N N . THR A 1 133 ? -31.333 -9.605 37.948 1.00 92.69 133 THR A N 1
ATOM 1027 C CA . THR A 1 133 ? -31.801 -8.250 37.640 1.00 92.69 133 THR A CA 1
ATOM 1028 C C . THR A 1 133 ? -31.295 -7.271 38.684 1.00 92.69 133 THR A C 1
ATOM 1030 O O . THR A 1 133 ? -31.404 -7.549 39.872 1.00 92.69 133 THR A O 1
ATOM 1033 N N . VAL A 1 134 ? -30.794 -6.115 38.268 1.00 91.75 134 VAL A N 1
ATOM 1034 C CA . VAL A 1 134 ? -30.504 -4.993 39.162 1.00 91.75 134 VAL A CA 1
ATOM 1035 C C . VAL A 1 134 ? -31.524 -3.894 38.910 1.00 91.75 134 VAL A C 1
ATOM 1037 O O . VAL A 1 134 ? -31.636 -3.411 37.786 1.00 91.75 134 VAL A O 1
ATOM 1040 N N . LYS A 1 135 ? -32.260 -3.503 39.955 1.00 89.38 135 LYS A N 1
ATOM 1041 C CA . LYS A 1 135 ? -33.272 -2.446 39.886 1.00 89.38 135 LYS A CA 1
ATOM 1042 C C . LYS A 1 135 ? -33.006 -1.312 40.856 1.00 89.38 135 LYS A C 1
ATOM 1044 O O . LYS A 1 135 ? -32.599 -1.536 41.999 1.00 89.38 135 LYS A O 1
ATOM 1049 N N . ALA A 1 136 ? -33.333 -0.107 40.417 1.00 82.38 136 ALA A N 1
ATOM 1050 C CA . ALA A 1 136 ? -33.593 1.002 41.317 1.00 82.38 136 ALA A CA 1
ATOM 1051 C C . ALA A 1 136 ? -35.059 0.968 41.767 1.00 82.38 136 ALA A C 1
ATOM 1053 O O . ALA A 1 136 ? -35.932 0.420 41.090 1.00 82.38 136 ALA A O 1
ATOM 1054 N N . ASN A 1 137 ? -35.356 1.577 42.910 1.00 76.00 137 ASN A N 1
ATOM 1055 C CA . ASN A 1 137 ? -36.744 1.863 43.251 1.00 76.00 137 ASN A CA 1
ATOM 1056 C C . ASN A 1 137 ? -37.349 2.872 42.244 1.00 76.00 137 ASN A C 1
ATOM 1058 O O . ASN A 1 137 ? -36.624 3.678 41.654 1.00 76.00 137 ASN A O 1
ATOM 1062 N N . GLU A 1 138 ? -38.674 2.835 42.066 1.00 65.12 138 GLU A N 1
ATOM 1063 C CA . GLU A 1 138 ? -39.393 3.552 40.997 1.00 65.12 138 GLU A CA 1
ATOM 1064 C C . GLU A 1 138 ? -38.912 5.002 40.777 1.00 65.12 138 GLU A C 1
ATOM 1066 O O . GLU A 1 138 ? -38.998 5.852 41.664 1.00 65.12 138 GLU A O 1
ATOM 1071 N N . GLY A 1 139 ? -38.427 5.284 39.561 1.00 58.00 139 GLY A N 1
ATOM 1072 C CA . GLY A 1 139 ? -38.065 6.630 39.099 1.00 58.00 139 GLY A CA 1
ATOM 1073 C C . GLY A 1 139 ? -36.658 7.120 39.458 1.00 58.00 139 GLY A C 1
ATOM 1074 O O . GLY A 1 139 ? -36.332 8.255 39.119 1.00 58.00 139 GLY A O 1
ATOM 1075 N N . SER A 1 140 ? -35.823 6.302 40.106 1.00 65.44 140 SER A N 1
ATOM 1076 C CA . SER A 1 140 ? -34.455 6.681 40.501 1.00 65.44 140 SER A CA 1
ATOM 1077 C C . SER A 1 140 ? -33.387 5.943 39.683 1.00 65.44 140 SER A C 1
ATOM 1079 O O . SER A 1 140 ? -33.644 4.875 39.140 1.00 65.44 140 SER A O 1
ATOM 1081 N N . ALA A 1 141 ? -32.183 6.508 39.586 1.00 70.94 141 ALA A N 1
ATOM 1082 C CA . ALA A 1 141 ? -30.997 5.807 39.082 1.00 70.94 141 ALA A CA 1
ATOM 1083 C C . ALA A 1 141 ? -30.164 5.271 40.259 1.00 70.94 141 ALA A C 1
ATOM 1085 O O . ALA A 1 141 ? -30.362 5.719 41.386 1.00 70.94 141 ALA A O 1
ATOM 1086 N N . ILE A 1 142 ? -29.257 4.319 40.015 1.00 78.75 142 ILE A N 1
ATOM 1087 C CA . ILE A 1 142 ? -28.432 3.693 41.064 1.00 78.75 142 ILE A CA 1
ATOM 1088 C C . ILE A 1 142 ? -27.096 4.426 41.203 1.00 78.75 142 ILE A C 1
ATOM 1090 O O . ILE A 1 142 ? -26.255 4.267 40.334 1.00 78.75 142 ILE A O 1
ATOM 1094 N N . ASN A 1 143 ? -26.869 5.192 42.269 1.00 79.62 143 ASN A N 1
ATOM 1095 C CA . ASN A 1 143 ? -25.621 5.920 42.514 1.00 79.62 143 ASN A CA 1
ATOM 1096 C C . ASN A 1 143 ? -24.633 5.101 43.366 1.00 79.62 143 ASN A C 1
ATOM 1098 O O . ASN A 1 143 ? -24.915 4.803 44.529 1.00 79.62 143 ASN A O 1
ATOM 1102 N N . LEU A 1 144 ? -23.480 4.741 42.791 1.00 82.38 144 LEU A N 1
ATOM 1103 C CA . LEU A 1 144 ? -22.458 3.898 43.419 1.00 82.38 144 LEU A CA 1
ATOM 1104 C C . LEU A 1 144 ? -21.084 4.590 43.447 1.00 82.38 144 LEU A C 1
ATOM 1106 O O . LEU A 1 144 ? -20.438 4.681 42.400 1.00 82.38 144 LEU A O 1
ATOM 1110 N N . PRO A 1 145 ? -20.590 5.016 44.629 1.00 82.44 145 PRO A N 1
ATOM 1111 C CA . PRO A 1 145 ? -19.237 5.541 44.805 1.00 82.44 145 PRO A CA 1
ATOM 1112 C C . PRO A 1 145 ? -18.218 4.406 45.021 1.00 82.44 145 PRO A C 1
ATOM 1114 O O . PRO A 1 145 ? -17.675 4.254 46.117 1.00 82.44 145 PRO A O 1
ATOM 1117 N N . ILE A 1 146 ? -17.982 3.577 43.997 1.00 83.00 146 ILE A N 1
ATOM 1118 C CA . ILE A 1 146 ? -17.108 2.389 44.075 1.00 83.00 146 ILE A CA 1
ATOM 1119 C C . ILE A 1 146 ? -15.825 2.548 43.247 1.00 83.00 146 ILE A C 1
ATOM 1121 O O . ILE A 1 146 ? -15.825 3.147 42.176 1.00 83.00 146 ILE A O 1
ATOM 1125 N N . ASN A 1 147 ? -14.728 1.956 43.731 1.00 83.75 147 ASN A N 1
ATOM 1126 C CA . ASN A 1 147 ? -13.416 1.954 43.061 1.00 83.75 147 ASN A CA 1
ATOM 1127 C C . ASN A 1 147 ? -13.071 0.590 42.418 1.00 83.75 147 ASN A C 1
ATOM 1129 O O . ASN A 1 147 ? -11.915 0.315 42.110 1.00 83.75 147 ASN A O 1
ATOM 1133 N N . PHE A 1 148 ? -14.039 -0.308 42.277 1.00 87.38 148 PHE A N 1
ATOM 1134 C CA . PHE A 1 148 ? -13.896 -1.629 41.656 1.00 87.38 148 PHE A CA 1
ATOM 1135 C C . PHE A 1 148 ? -15.093 -1.870 40.732 1.00 87.38 148 PHE A C 1
ATOM 1137 O O . PHE A 1 148 ? -16.108 -1.184 40.864 1.00 87.38 148 PHE A O 1
ATOM 1144 N N . ALA A 1 149 ? -14.985 -2.828 39.815 1.00 91.75 149 ALA A N 1
ATOM 1145 C CA . ALA A 1 149 ? -16.095 -3.204 38.951 1.00 91.75 149 ALA A CA 1
ATOM 1146 C C . ALA A 1 149 ? -17.265 -3.757 39.772 1.00 91.75 149 ALA A C 1
ATOM 1148 O O . ALA A 1 149 ? -17.073 -4.617 40.630 1.00 91.75 149 ALA A O 1
ATOM 1149 N N . LEU A 1 150 ? -18.492 -3.313 39.486 1.00 93.50 150 LEU A N 1
ATOM 1150 C CA . LEU A 1 150 ? -19.685 -3.833 40.166 1.00 93.50 150 LEU A CA 1
ATOM 1151 C C . LEU A 1 150 ? -19.789 -5.365 40.049 1.00 93.50 150 LEU A C 1
ATOM 1153 O O . LEU A 1 150 ? -20.173 -6.041 41.007 1.00 93.50 150 LEU A O 1
ATOM 1157 N N . PHE A 1 151 ? -19.396 -5.907 38.897 1.00 95.62 151 PHE A N 1
ATOM 1158 C CA . PHE A 1 151 ? -19.357 -7.335 38.6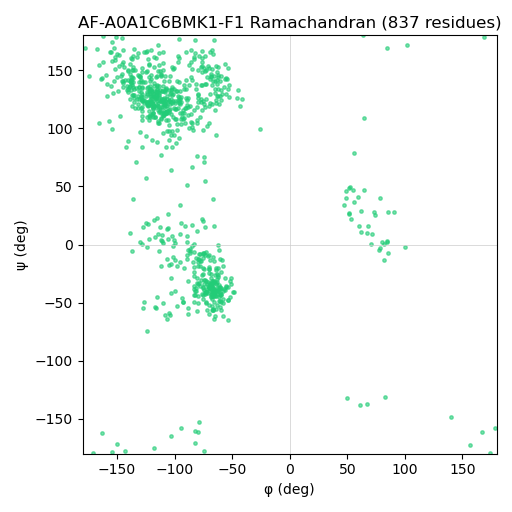15 1.00 95.62 151 PHE A CA 1
ATOM 1159 C C . PHE A 1 151 ? -17.939 -7.801 38.286 1.00 95.62 151 PHE A C 1
ATOM 1161 O O . PHE A 1 151 ? -17.260 -7.242 37.430 1.00 95.62 151 PHE A O 1
ATOM 1168 N N . GLU A 1 152 ? -17.510 -8.891 38.910 1.00 95.81 152 GLU A N 1
ATOM 1169 C CA . GLU A 1 152 ? -16.334 -9.622 38.441 1.00 95.81 152 GLU A CA 1
ATOM 1170 C C . GLU A 1 152 ? -16.688 -10.402 37.160 1.00 95.81 152 GLU A C 1
ATOM 1172 O O . GLU A 1 152 ? -15.938 -10.385 36.182 1.00 95.81 152 GLU A O 1
ATOM 1177 N N . TYR A 1 153 ? -17.869 -11.042 37.154 1.00 96.81 153 TYR A N 1
ATOM 1178 C CA . TYR A 1 153 ? -18.451 -11.744 36.006 1.00 96.81 153 TYR A CA 1
ATOM 1179 C C . TYR A 1 153 ? -19.947 -11.434 35.882 1.00 96.81 153 TYR A C 1
ATOM 1181 O O . TYR A 1 153 ? -20.746 -11.767 36.763 1.00 96.81 153 TYR A O 1
ATOM 1189 N N . LEU A 1 154 ? -20.328 -10.837 34.756 1.00 96.50 154 LEU A N 1
ATOM 1190 C CA . LEU A 1 154 ? -21.700 -10.495 34.385 1.00 96.50 154 LEU A CA 1
ATOM 1191 C C . LEU A 1 154 ? -22.105 -11.303 33.150 1.00 96.50 154 LEU A C 1
ATOM 1193 O O . LEU A 1 154 ? -21.329 -11.412 32.208 1.00 96.50 154 LEU A O 1
ATOM 1197 N N . SER A 1 155 ? -23.310 -11.862 33.114 1.00 95.44 155 SER A N 1
ATOM 1198 C CA . SER A 1 155 ? -23.842 -12.406 31.863 1.00 95.44 155 SER A CA 1
ATOM 1199 C C . SER A 1 155 ? -24.506 -11.309 31.043 1.00 95.44 155 SER A C 1
ATOM 1201 O O . SER A 1 155 ? -25.218 -10.467 31.591 1.00 95.44 155 SER A O 1
ATOM 1203 N N . ASP A 1 156 ? -24.342 -11.358 29.724 1.00 93.50 156 ASP A N 1
ATOM 1204 C CA . ASP A 1 156 ? -25.097 -10.523 28.783 1.00 93.50 156 ASP A CA 1
ATOM 1205 C C . ASP A 1 156 ? -26.633 -10.713 28.872 1.00 93.50 156 ASP A C 1
ATOM 1207 O O . ASP A 1 156 ? -27.402 -9.854 28.430 1.00 93.50 156 ASP A O 1
ATOM 1211 N N . SER A 1 157 ? -27.107 -11.766 29.553 1.00 92.19 157 SER A N 1
ATOM 1212 C CA . SER A 1 157 ? -28.523 -11.979 29.868 1.00 92.19 157 SER A CA 1
ATOM 1213 C C . SER A 1 157 ? -29.060 -11.162 31.046 1.00 92.19 157 SER A C 1
ATOM 1215 O O . SER A 1 157 ? -30.264 -11.203 31.318 1.00 92.19 157 SER A O 1
ATOM 1217 N N . ALA A 1 158 ? -28.195 -10.464 31.784 1.00 93.06 158 ALA A N 1
ATOM 1218 C CA . ALA A 1 158 ? -28.595 -9.704 32.959 1.00 93.06 158 ALA A CA 1
ATOM 1219 C C . ALA A 1 158 ? -29.390 -8.443 32.585 1.00 93.06 158 ALA A C 1
ATOM 1221 O O . ALA A 1 158 ? -29.098 -7.746 31.611 1.00 93.06 158 ALA A O 1
ATOM 1222 N N . ASN A 1 159 ? -30.376 -8.115 33.420 1.00 92.12 159 ASN A N 1
ATOM 1223 C CA . ASN A 1 159 ? -31.204 -6.923 33.255 1.00 92.12 159 ASN A CA 1
ATOM 1224 C C . ASN A 1 159 ? -30.771 -5.851 34.252 1.00 92.12 159 ASN A C 1
ATOM 1226 O O . ASN A 1 159 ? -30.888 -6.057 35.458 1.00 92.12 159 ASN A O 1
ATOM 1230 N N . LEU A 1 160 ? -30.289 -4.712 33.764 1.00 92.56 160 LEU A N 1
ATOM 1231 C CA . LEU A 1 160 ? -29.781 -3.629 34.603 1.00 92.56 160 LEU A CA 1
ATOM 1232 C C . LEU A 1 160 ? -30.582 -2.348 34.346 1.00 92.56 160 LEU A C 1
ATOM 1234 O O . LEU A 1 160 ? -30.673 -1.893 33.205 1.00 92.56 160 LEU A O 1
ATOM 1238 N N . ASP A 1 161 ? -31.134 -1.757 35.406 1.00 89.75 161 ASP A N 1
ATOM 1239 C CA . ASP A 1 161 ? -31.614 -0.371 35.374 1.00 89.75 161 ASP A CA 1
ATOM 1240 C C . ASP A 1 161 ? -30.443 0.612 35.173 1.00 89.75 161 ASP A C 1
ATOM 1242 O O . ASP A 1 161 ? -29.274 0.228 35.145 1.00 89.75 161 ASP A O 1
ATOM 1246 N N . THR A 1 162 ? -30.743 1.906 35.034 1.00 88.19 162 THR A N 1
ATOM 1247 C CA . THR A 1 162 ? -29.712 2.942 34.898 1.00 88.19 162 THR A CA 1
ATOM 1248 C C . THR A 1 162 ? -28.807 2.994 36.133 1.00 88.19 162 THR A C 1
ATOM 1250 O O . THR A 1 162 ? -29.273 3.291 37.239 1.00 88.19 162 THR A O 1
ATOM 1253 N N . ILE A 1 163 ? -27.505 2.788 35.930 1.00 87.69 163 ILE A N 1
ATOM 1254 C CA . ILE A 1 163 ? -26.479 2.874 36.977 1.00 87.69 163 ILE A CA 1
ATOM 1255 C C . ILE A 1 163 ? -25.641 4.137 36.763 1.00 87.69 163 ILE A C 1
ATOM 1257 O O . ILE A 1 163 ? -25.178 4.410 35.658 1.00 87.69 163 ILE A O 1
ATOM 1261 N N . ILE A 1 164 ? -25.450 4.903 37.832 1.00 86.44 164 ILE A N 1
ATOM 1262 C CA . ILE A 1 164 ? -24.576 6.068 37.932 1.00 86.44 164 ILE A CA 1
ATOM 1263 C C . ILE A 1 164 ? -23.350 5.671 38.756 1.00 86.44 164 ILE A C 1
ATOM 1265 O O . ILE A 1 164 ? -23.457 5.385 39.949 1.00 86.44 164 ILE A O 1
ATOM 1269 N N . PHE A 1 165 ? -22.177 5.677 38.133 1.00 84.62 165 PHE A N 1
ATOM 1270 C CA . PHE A 1 165 ? -20.916 5.455 38.828 1.00 84.62 165 PHE A CA 1
ATOM 1271 C C . PHE A 1 165 ? -20.268 6.782 39.204 1.00 84.62 165 PHE A C 1
ATOM 1273 O O . PHE A 1 165 ? -19.966 7.609 38.337 1.00 84.62 165 PHE A O 1
ATOM 1280 N N . ALA A 1 166 ? -19.979 6.929 40.492 1.00 79.81 166 ALA A N 1
ATOM 1281 C CA . ALA A 1 166 ? -19.063 7.927 41.018 1.00 79.81 166 ALA A CA 1
ATOM 1282 C C . ALA A 1 166 ? -17.737 7.220 41.344 1.00 79.81 166 ALA A C 1
ATOM 1284 O O . ALA A 1 166 ? -17.742 6.149 41.947 1.00 79.81 166 ALA A O 1
ATOM 1285 N N . ARG A 1 167 ? -16.595 7.790 40.941 1.00 76.38 167 ARG A N 1
ATOM 1286 C CA . ARG A 1 167 ? -15.254 7.230 41.211 1.00 76.38 167 ARG A CA 1
ATOM 1287 C C . ARG A 1 167 ? -14.488 8.086 42.225 1.00 76.38 167 ARG A C 1
ATOM 1289 O O . ARG A 1 167 ? -13.890 9.086 41.828 1.00 76.38 167 ARG A O 1
ATOM 1296 N N . PRO A 1 168 ? -14.510 7.729 43.524 1.00 72.00 168 PRO A N 1
ATOM 1297 C CA . PRO A 1 168 ? -13.803 8.458 44.580 1.00 72.00 168 PRO A CA 1
ATOM 1298 C C . PRO A 1 168 ? -12.286 8.546 44.394 1.00 72.00 168 PRO A C 1
ATOM 1300 O O . PRO A 1 168 ? -11.689 9.571 44.718 1.00 72.00 168 PRO A O 1
ATOM 1303 N N . GLU A 1 169 ? -11.658 7.480 43.892 1.00 74.12 169 GLU A N 1
ATOM 1304 C CA . GLU A 1 169 ? -10.203 7.374 43.743 1.00 74.12 169 GLU A CA 1
ATOM 1305 C C . GLU A 1 169 ? -9.827 6.765 42.384 1.00 74.12 169 GLU A C 1
ATOM 1307 O O . GLU A 1 169 ? -10.627 6.085 41.737 1.00 74.12 169 GLU A O 1
ATOM 1312 N N . GLU A 1 170 ? -8.587 6.998 41.957 1.00 71.62 170 GLU A N 1
ATOM 1313 C CA . GLU A 1 170 ? -8.018 6.376 40.756 1.00 71.62 170 GLU A CA 1
ATOM 1314 C C . GLU A 1 170 ? -7.721 4.900 41.028 1.00 71.62 170 GLU A C 1
ATOM 1316 O O . GLU A 1 170 ? -7.021 4.569 41.988 1.00 71.62 170 GLU A O 1
ATOM 1321 N N . LYS A 1 171 ? -8.256 3.998 40.196 1.00 76.94 171 LYS A N 1
ATOM 1322 C CA . LYS A 1 171 ? -7.997 2.558 40.330 1.00 76.94 171 LYS A CA 1
ATOM 1323 C C . LYS A 1 171 ? -8.167 1.821 39.006 1.00 76.94 171 LYS A C 1
ATOM 1325 O O . LYS A 1 171 ? -9.172 1.991 38.315 1.00 76.94 171 LYS A O 1
ATOM 1330 N N . ASN A 1 172 ? -7.223 0.922 38.726 1.00 81.50 172 ASN A N 1
ATOM 1331 C CA . ASN A 1 172 ? -7.161 0.095 37.518 1.00 81.50 172 ASN A CA 1
ATOM 1332 C C . ASN A 1 172 ? -8.207 -1.036 37.545 1.00 81.50 172 ASN A C 1
ATOM 1334 O O . ASN A 1 172 ? -7.865 -2.198 37.738 1.00 81.50 172 ASN A O 1
ATOM 1338 N N . SER A 1 173 ? -9.484 -0.695 37.406 1.00 87.56 173 SER A N 1
ATOM 1339 C CA . SER A 1 173 ? -10.597 -1.650 37.350 1.00 87.56 173 SER A CA 1
ATOM 1340 C C . SER A 1 173 ? -11.703 -1.103 36.451 1.00 87.56 173 SER A C 1
ATOM 1342 O O . SER A 1 173 ? -11.812 0.122 36.305 1.00 87.56 173 SER A O 1
ATOM 1344 N N . ALA A 1 174 ? -12.511 -1.981 35.860 1.00 91.62 174 ALA A N 1
ATOM 1345 C CA . ALA A 1 174 ? -13.655 -1.594 35.041 1.00 91.62 174 ALA A CA 1
ATOM 1346 C C . ALA A 1 174 ? -14.757 -0.910 35.881 1.00 91.62 174 ALA A C 1
ATOM 1348 O O . ALA A 1 174 ? -14.753 -0.976 37.111 1.00 91.62 174 ALA A O 1
ATOM 1349 N N . LEU A 1 175 ? -15.704 -0.207 35.248 1.00 91.12 175 LEU A N 1
ATOM 1350 C CA . LEU A 1 175 ? -16.854 0.377 35.960 1.00 91.12 175 LEU A CA 1
ATOM 1351 C C . LEU A 1 175 ? -17.948 -0.661 36.214 1.00 91.12 175 LEU A C 1
ATOM 1353 O O . LEU A 1 175 ? -18.341 -0.897 37.356 1.00 91.12 175 LEU A O 1
ATOM 1357 N N . LEU A 1 176 ? -18.437 -1.285 35.142 1.00 94.38 176 LEU A N 1
ATOM 1358 C CA . LEU A 1 176 ? -19.565 -2.201 35.219 1.00 94.38 176 LEU A CA 1
ATOM 1359 C C . LEU A 1 176 ? -19.098 -3.622 35.517 1.00 94.38 176 LEU A C 1
ATOM 1361 O O . LEU A 1 176 ? -19.504 -4.194 36.526 1.00 94.38 176 LEU A O 1
ATOM 1365 N N . ALA A 1 177 ? -18.268 -4.190 34.642 1.00 95.50 177 ALA A N 1
ATOM 1366 C CA . ALA A 1 177 ? -17.872 -5.588 34.735 1.00 95.50 177 ALA A CA 1
ATOM 1367 C C . ALA A 1 177 ? -16.428 -5.810 34.280 1.00 95.50 177 ALA A C 1
ATOM 1369 O O . ALA A 1 177 ? -16.043 -5.316 33.221 1.00 95.50 177 ALA A O 1
ATOM 1370 N N . GLU A 1 178 ? -15.649 -6.602 35.022 1.00 95.38 178 GLU A N 1
ATOM 1371 C CA . GLU A 1 178 ? -14.330 -7.054 34.545 1.00 95.38 178 GLU A CA 1
ATOM 1372 C C . GLU A 1 178 ? -14.465 -8.059 33.396 1.00 95.38 178 GLU A C 1
ATOM 1374 O O . GLU A 1 178 ? -13.688 -8.030 32.437 1.00 95.38 178 GLU A O 1
ATOM 1379 N N . ASN A 1 179 ? -15.477 -8.930 33.467 1.00 97.06 179 ASN A N 1
ATOM 1380 C CA . ASN A 1 179 ? -15.775 -9.923 32.443 1.00 97.06 179 ASN A CA 1
ATOM 1381 C C . ASN A 1 179 ? -17.278 -9.960 32.149 1.00 97.06 179 ASN A C 1
ATOM 1383 O O . ASN A 1 179 ? -18.093 -10.129 33.057 1.00 97.06 179 ASN A O 1
ATOM 1387 N N . VAL A 1 180 ? -17.639 -9.864 30.871 1.00 97.06 180 VAL A N 1
ATOM 1388 C CA . VAL A 1 180 ? -18.986 -10.161 30.380 1.00 97.06 180 VAL A CA 1
ATOM 1389 C C . VAL A 1 180 ? -18.954 -11.485 29.636 1.00 97.06 180 VAL A C 1
ATOM 1391 O O . VAL A 1 180 ? -18.129 -11.662 28.741 1.00 97.06 180 VAL A O 1
ATOM 1394 N N . ILE A 1 181 ? -19.837 -12.412 29.997 1.00 95.38 181 ILE A N 1
ATOM 1395 C CA . ILE A 1 181 ? -19.922 -13.735 29.378 1.00 95.38 181 ILE A CA 1
ATOM 1396 C C . ILE A 1 181 ? -21.268 -13.962 28.702 1.00 95.38 181 ILE A C 1
ATOM 1398 O O . ILE A 1 181 ? -22.287 -13.403 29.112 1.00 95.38 181 ILE A O 1
ATOM 1402 N N . HIS A 1 182 ? -21.266 -14.817 27.685 1.00 93.94 182 HIS A N 1
ATOM 1403 C CA . HIS A 1 182 ? -22.480 -15.170 26.971 1.00 93.94 182 HIS A CA 1
ATOM 1404 C C . HIS A 1 182 ? -23.434 -16.006 27.839 1.00 93.94 182 HIS A C 1
ATOM 1406 O O . HIS A 1 182 ? -23.034 -17.001 28.447 1.00 93.94 182 HIS A O 1
ATOM 1412 N N . GLY A 1 183 ? -24.693 -15.586 27.902 1.00 86.81 183 GLY A N 1
ATOM 1413 C CA . GLY A 1 183 ? -25.819 -16.291 28.498 1.00 86.81 183 GLY A CA 1
ATOM 1414 C C . GLY A 1 183 ? -26.899 -16.626 27.470 1.00 86.81 183 GLY A C 1
ATOM 1415 O O . GLY A 1 183 ? -26.761 -16.391 26.276 1.00 86.81 183 GLY A O 1
ATOM 1416 N N . ASP A 1 184 ? -28.009 -17.187 27.946 1.00 81.12 184 ASP A N 1
ATOM 1417 C CA . ASP A 1 184 ? -29.131 -17.608 27.099 1.00 81.12 184 ASP A CA 1
ATOM 1418 C C . ASP A 1 184 ? -30.019 -16.406 26.723 1.00 81.12 184 ASP A C 1
ATOM 1420 O O . ASP A 1 184 ? -31.075 -16.177 27.319 1.00 81.12 184 ASP A O 1
ATOM 1424 N N . VAL A 1 185 ? -29.554 -15.581 25.778 1.00 71.31 185 VAL A N 1
ATOM 1425 C CA . VAL A 1 185 ? -30.313 -14.448 25.227 1.00 71.31 185 VAL A CA 1
ATOM 1426 C C . VAL A 1 185 ? -30.363 -14.454 23.709 1.00 71.31 185 VAL A C 1
ATOM 1428 O O . VAL A 1 185 ? -29.357 -14.611 23.026 1.00 71.31 185 VAL A O 1
ATOM 1431 N N . ALA A 1 186 ? -31.563 -14.205 23.178 1.00 69.50 186 ALA A N 1
ATOM 1432 C CA . ALA A 1 186 ? -31.794 -14.054 21.742 1.00 69.50 186 ALA A CA 1
ATOM 1433 C C . ALA A 1 186 ? -31.409 -12.659 21.203 1.00 69.50 186 ALA A C 1
ATOM 1435 O O . ALA A 1 186 ? -31.267 -12.495 19.993 1.00 69.50 186 ALA A O 1
ATOM 1436 N N . SER A 1 187 ? -31.276 -11.651 22.074 1.00 72.00 187 SER A N 1
ATOM 1437 C CA . SER A 1 187 ? -30.940 -10.265 21.717 1.00 72.00 187 SER A CA 1
ATOM 1438 C C . SER A 1 187 ? -30.198 -9.562 22.854 1.00 72.00 187 SER A C 1
ATOM 1440 O O . SER A 1 187 ? -30.463 -9.857 24.020 1.00 72.00 187 SER A O 1
ATOM 1442 N N . ALA A 1 188 ? -29.333 -8.597 22.520 1.00 77.69 188 ALA A N 1
ATOM 1443 C CA . ALA A 1 188 ? -28.610 -7.782 23.496 1.00 77.69 188 ALA A CA 1
ATOM 1444 C C . ALA A 1 188 ? -29.575 -7.085 24.468 1.00 77.69 188 ALA A C 1
ATOM 1446 O O . ALA A 1 188 ? -30.514 -6.411 24.036 1.00 77.69 188 ALA A O 1
ATOM 1447 N N . ASN A 1 189 ? -29.329 -7.200 25.773 1.00 82.31 189 ASN A N 1
ATOM 1448 C CA . ASN A 1 189 ? -29.986 -6.324 26.736 1.00 82.31 189 ASN A CA 1
ATOM 1449 C C . ASN A 1 189 ? -29.323 -4.948 26.697 1.00 82.31 189 ASN A C 1
ATOM 1451 O O . ASN A 1 189 ? -28.097 -4.839 26.666 1.00 82.31 189 ASN A O 1
ATOM 1455 N N . LYS A 1 190 ? -30.146 -3.898 26.732 1.00 90.56 190 LYS A N 1
ATOM 1456 C CA . LYS A 1 190 ? -29.659 -2.522 26.758 1.00 90.56 190 LYS A CA 1
ATOM 1457 C C . LYS A 1 190 ? -29.293 -2.100 28.179 1.00 90.56 190 LYS A C 1
ATOM 1459 O O . LYS A 1 190 ? -30.175 -1.977 29.029 1.00 90.56 190 LYS A O 1
ATOM 1464 N N . TRP A 1 191 ? -28.019 -1.816 28.421 1.00 93.81 191 TRP A N 1
ATOM 1465 C CA . TRP A 1 191 ? -27.499 -1.323 29.696 1.00 93.81 191 TRP A CA 1
ATOM 1466 C C . TRP A 1 191 ? -27.213 0.174 29.622 1.00 93.81 191 TRP A C 1
ATOM 1468 O O . TRP A 1 191 ? -26.549 0.652 28.705 1.00 93.81 191 TRP A O 1
ATOM 1478 N N . LYS A 1 192 ? -27.717 0.928 30.603 1.00 92.06 192 LYS A N 1
ATOM 1479 C CA . LYS A 1 192 ? -27.576 2.389 30.663 1.00 92.06 192 LYS A CA 1
ATOM 1480 C C . LYS A 1 192 ? -26.625 2.778 31.777 1.00 92.06 192 LYS A C 1
ATOM 1482 O O . LYS A 1 192 ? -26.960 2.632 32.953 1.00 92.06 192 LYS A O 1
ATOM 1487 N N . ILE A 1 193 ? -25.465 3.293 31.400 1.00 89.50 193 ILE A N 1
ATOM 1488 C CA . ILE A 1 193 ? -24.403 3.668 32.323 1.00 89.50 193 ILE A CA 1
ATOM 1489 C C . ILE A 1 193 ? -24.187 5.175 32.256 1.00 89.50 193 ILE A C 1
ATOM 1491 O O . ILE A 1 193 ? -23.982 5.745 31.187 1.00 89.50 193 ILE A O 1
ATOM 1495 N N . LYS A 1 194 ? -24.204 5.824 33.417 1.00 86.75 194 LYS A N 1
ATOM 1496 C CA . LYS A 1 194 ? -23.798 7.217 33.574 1.00 86.75 194 LYS A CA 1
ATOM 1497 C C . LYS A 1 194 ? -22.524 7.272 34.411 1.00 86.75 194 LYS A C 1
ATOM 1499 O O . LYS A 1 194 ? -22.459 6.642 35.463 1.00 86.75 194 LYS A O 1
ATOM 1504 N N . ALA A 1 195 ? -21.530 8.035 33.973 1.00 79.00 195 ALA A N 1
ATOM 1505 C CA . ALA A 1 195 ? -20.352 8.340 34.783 1.00 79.00 195 ALA A CA 1
ATOM 1506 C C . ALA A 1 195 ? -20.390 9.827 35.168 1.00 79.00 195 ALA A C 1
ATOM 1508 O O . ALA A 1 195 ? -20.405 10.685 34.284 1.00 79.00 195 ALA A O 1
ATOM 1509 N N . ASP A 1 196 ? -20.458 10.120 36.472 1.00 70.12 196 ASP A N 1
ATOM 1510 C CA . ASP A 1 196 ? -20.603 11.482 37.017 1.00 70.12 196 ASP A CA 1
ATOM 1511 C C . ASP A 1 196 ? -19.565 11.746 38.129 1.00 70.12 196 ASP A C 1
ATOM 1513 O O . ASP A 1 196 ? -19.357 10.858 38.966 1.00 70.12 196 ASP A O 1
ATOM 1517 N N . PRO A 1 197 ? -18.882 12.909 38.169 1.00 64.25 197 PRO A N 1
ATOM 1518 C CA . PRO A 1 197 ? -17.954 13.232 39.247 1.00 64.25 197 PRO A CA 1
ATOM 1519 C C . PRO A 1 197 ? -18.604 13.096 40.629 1.00 64.25 197 PRO A C 1
ATOM 1521 O O . PRO A 1 197 ? -19.811 13.231 40.800 1.00 64.25 197 PRO A O 1
ATOM 1524 N N . VAL A 1 198 ? -17.775 12.803 41.627 1.00 56.75 198 VAL A N 1
ATOM 1525 C CA . VAL A 1 198 ? -18.199 12.335 42.957 1.00 56.75 198 VAL A CA 1
ATOM 1526 C C . VAL A 1 198 ? -18.919 13.408 43.781 1.00 56.75 198 VAL A C 1
ATOM 1528 O O . VAL A 1 198 ? -19.545 13.062 44.783 1.00 56.75 198 VAL A O 1
ATOM 1531 N N . ASP A 1 199 ? -18.869 14.686 43.393 1.00 54.69 199 ASP A N 1
ATOM 1532 C CA . ASP A 1 199 ? -19.572 15.738 44.121 1.00 54.69 199 ASP A CA 1
ATOM 1533 C C . ASP A 1 199 ? -20.078 16.909 43.254 1.00 54.69 199 ASP A C 1
ATOM 1535 O O . ASP A 1 199 ? -19.631 17.157 42.132 1.00 54.69 199 ASP A O 1
ATOM 1539 N N . ASP A 1 200 ? -21.002 17.668 43.844 1.00 48.78 200 ASP A N 1
ATOM 1540 C CA . ASP A 1 200 ? -21.538 18.927 43.320 1.00 48.78 200 ASP A CA 1
ATOM 1541 C C . ASP A 1 200 ? -20.536 20.110 43.444 1.00 48.78 200 ASP A C 1
ATOM 1543 O O . ASP A 1 200 ? -20.938 21.270 43.347 1.00 48.78 200 ASP A O 1
ATOM 1547 N N . SER A 1 201 ? -19.233 19.878 43.692 1.00 48.41 201 SER A N 1
ATOM 1548 C CA . SER A 1 201 ? -18.235 20.947 43.924 1.00 48.41 201 SER A CA 1
ATOM 1549 C C . SER A 1 201 ? -17.665 21.573 42.647 1.00 48.41 201 SER A C 1
ATOM 1551 O O . SER A 1 201 ? -16.842 22.488 42.724 1.00 48.41 201 SER A O 1
ATOM 1553 N N . GLY A 1 202 ? -18.113 21.127 41.470 1.00 54.75 202 GLY A N 1
ATOM 1554 C CA . GLY A 1 202 ? -17.644 21.648 40.183 1.00 54.75 202 GLY A CA 1
ATOM 1555 C C . GLY A 1 202 ? -16.364 20.983 39.668 1.00 54.75 202 GLY A C 1
ATOM 1556 O O . GLY A 1 202 ? -15.594 21.618 38.947 1.00 54.75 202 GLY A O 1
ATOM 1557 N N . ALA A 1 203 ? -16.115 19.720 40.030 1.00 61.81 203 ALA A N 1
ATOM 1558 C CA . ALA A 1 203 ? -15.002 18.941 39.492 1.00 61.81 203 ALA A CA 1
ATOM 1559 C C . ALA A 1 203 ? -15.148 18.718 37.973 1.00 61.81 203 ALA A C 1
ATOM 1561 O O . ALA A 1 203 ? -16.166 18.226 37.496 1.00 61.81 203 ALA A O 1
ATOM 1562 N N . THR A 1 204 ? -14.101 19.047 37.213 1.00 66.62 204 THR A N 1
ATOM 1563 C CA . THR A 1 204 ? -14.082 18.984 35.738 1.00 66.62 204 THR A CA 1
ATOM 1564 C C . THR A 1 204 ? -13.356 17.755 35.177 1.00 66.62 204 THR A C 1
ATOM 1566 O O . THR A 1 204 ? -13.291 17.577 33.962 1.00 66.62 204 THR A O 1
ATOM 1569 N N . ILE A 1 205 ? -12.797 16.895 36.039 1.00 67.44 205 ILE A N 1
ATOM 1570 C CA . ILE A 1 205 ? -12.074 15.672 35.653 1.00 67.44 205 ILE A CA 1
ATOM 1571 C C . ILE A 1 205 ? -12.654 14.482 36.423 1.00 67.44 205 ILE A C 1
ATOM 1573 O O . ILE A 1 205 ? -12.688 14.491 37.655 1.00 67.44 205 ILE A O 1
ATOM 1577 N N . TYR A 1 206 ? -13.085 13.453 35.695 1.00 74.06 206 TYR A N 1
ATOM 1578 C CA . TYR A 1 206 ? -13.510 12.173 36.255 1.00 74.06 206 TYR A CA 1
ATOM 1579 C C . TYR A 1 206 ? -12.281 11.305 36.550 1.00 74.06 206 TYR A C 1
ATOM 1581 O O . TYR A 1 206 ? -11.379 11.203 35.719 1.00 74.06 206 TYR A O 1
ATOM 1589 N N . LYS A 1 207 ? -12.233 10.681 37.732 1.00 78.88 207 LYS A N 1
ATOM 1590 C CA . LYS A 1 207 ? -11.115 9.814 38.135 1.00 78.88 207 LYS A CA 1
ATOM 1591 C C . LYS A 1 207 ? -10.981 8.600 37.213 1.00 78.88 207 LYS A C 1
ATOM 1593 O O . LYS A 1 207 ? -11.982 8.072 36.733 1.00 78.88 207 LYS A O 1
ATOM 1598 N N . SER A 1 208 ? -9.748 8.154 36.990 1.00 80.94 208 SER A N 1
ATOM 1599 C CA . SER A 1 208 ? -9.449 7.144 35.976 1.00 80.94 208 SER A CA 1
ATOM 1600 C C . SER A 1 208 ? -9.998 5.746 36.293 1.00 80.94 208 SER A C 1
ATOM 1602 O O . SER A 1 208 ? -10.066 5.314 37.450 1.00 80.94 208 SER A O 1
ATOM 1604 N N . PHE A 1 209 ? -10.383 5.029 35.236 1.00 86.81 209 PHE A N 1
ATOM 1605 C CA . PHE A 1 209 ? -10.804 3.621 35.240 1.00 86.81 209 PHE A CA 1
ATOM 1606 C C . PHE A 1 209 ? -10.336 2.931 33.949 1.00 86.81 209 PHE A C 1
ATOM 1608 O O . PHE A 1 209 ? -9.927 3.605 33.013 1.00 86.81 209 PHE A O 1
ATOM 1615 N N . THR A 1 210 ? -10.386 1.600 33.851 1.00 87.12 210 THR A N 1
ATOM 1616 C CA . THR A 1 210 ? -9.813 0.898 32.677 1.00 87.12 210 THR A CA 1
ATOM 1617 C C . THR A 1 210 ? -10.746 0.845 31.468 1.00 87.12 210 THR A C 1
ATOM 1619 O O . THR A 1 210 ? -10.279 0.873 30.333 1.00 87.12 210 THR A O 1
ATOM 1622 N N . SER A 1 211 ? -12.052 0.703 31.705 1.00 93.00 211 SER A N 1
ATOM 1623 C CA . SER A 1 211 ? -13.136 0.626 30.708 1.00 93.00 211 SER A CA 1
ATOM 1624 C C . SER A 1 211 ? -14.497 0.508 31.417 1.00 93.00 211 SER A C 1
ATOM 1626 O O . SER A 1 211 ? -14.547 0.267 32.626 1.00 93.00 211 SER A O 1
ATOM 1628 N N . VAL A 1 212 ? -15.622 0.644 30.706 1.00 94.12 212 VAL A N 1
ATOM 1629 C CA . VAL A 1 212 ? -16.928 0.235 31.259 1.00 94.12 212 VAL A CA 1
ATOM 1630 C C . VAL A 1 212 ? -16.989 -1.289 31.395 1.00 94.12 212 VAL A C 1
ATOM 1632 O O . VAL A 1 212 ? -17.377 -1.782 32.456 1.00 94.12 212 VAL A O 1
ATOM 1635 N N . ILE A 1 213 ? -16.555 -2.018 30.363 1.00 96.19 213 ILE A N 1
ATOM 1636 C CA . ILE A 1 213 ? -16.421 -3.480 30.357 1.00 96.19 213 ILE A CA 1
ATOM 1637 C C . ILE A 1 213 ? -14.955 -3.864 30.134 1.00 96.19 213 ILE A C 1
ATOM 1639 O O . ILE A 1 213 ? -14.413 -3.612 29.062 1.00 96.19 213 ILE A O 1
ATOM 1643 N N . GLY A 1 214 ? -14.329 -4.547 31.093 1.00 95.56 214 GLY A N 1
ATOM 1644 C CA . GLY A 1 214 ? -12.945 -5.013 30.963 1.00 95.56 214 GLY A CA 1
ATOM 1645 C C . GLY A 1 214 ? -12.763 -5.928 29.752 1.00 95.56 214 GLY A C 1
ATOM 1646 O O . GLY A 1 214 ? -12.027 -5.607 28.816 1.00 95.56 214 GLY A O 1
ATOM 1647 N N . ASN A 1 215 ? -13.474 -7.057 29.757 1.00 97.06 215 ASN A N 1
ATOM 1648 C CA . ASN A 1 215 ? -13.380 -8.084 28.726 1.00 97.06 215 ASN A CA 1
ATOM 1649 C C . ASN A 1 215 ? -14.763 -8.636 28.368 1.00 97.06 215 ASN A C 1
ATOM 1651 O O . ASN A 1 215 ? -15.472 -9.149 29.232 1.00 97.06 215 ASN A O 1
ATOM 1655 N N . MET A 1 216 ? -15.125 -8.605 27.090 1.00 97.38 216 MET A N 1
ATOM 1656 C CA . MET A 1 216 ? -16.240 -9.387 26.559 1.00 97.38 216 MET A CA 1
ATOM 1657 C C . MET A 1 216 ? -15.709 -10.742 26.103 1.00 97.38 216 MET A C 1
ATOM 1659 O O . MET A 1 216 ? -14.873 -10.799 25.206 1.00 97.38 216 MET A O 1
ATOM 1663 N N . LYS A 1 217 ? -16.176 -11.823 26.731 1.00 97.12 217 LYS A N 1
ATOM 1664 C CA . LYS A 1 217 ? -15.797 -13.201 26.397 1.00 97.12 217 LYS A CA 1
ATOM 1665 C C . LYS A 1 217 ? -16.536 -13.700 25.161 1.00 97.12 217 LYS A C 1
ATOM 1667 O O . LYS A 1 217 ? -17.563 -13.145 24.784 1.00 97.12 217 LYS A O 1
ATOM 1672 N N . ASN A 1 218 ? -16.009 -14.768 24.561 1.00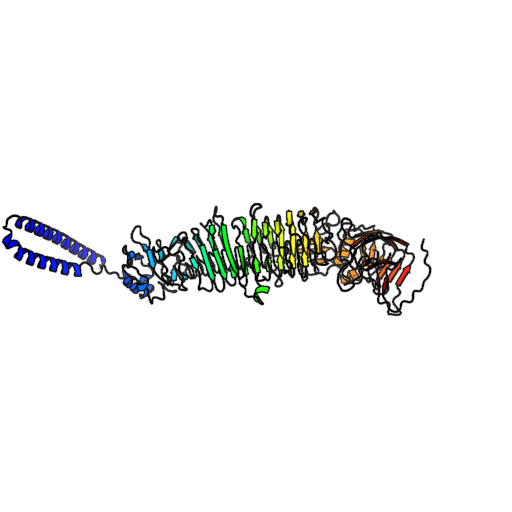 95.81 218 ASN A N 1
ATOM 1673 C CA . ASN A 1 218 ? -16.482 -15.339 23.298 1.00 95.81 218 ASN A CA 1
ATOM 1674 C C . ASN A 1 218 ? -18.021 -15.395 23.191 1.00 95.81 218 ASN A C 1
ATOM 1676 O O . ASN A 1 218 ? -18.685 -15.964 24.060 1.00 95.81 218 ASN A O 1
ATOM 1680 N N . GLY A 1 219 ? -18.566 -14.808 22.122 1.00 93.44 219 GLY A N 1
ATOM 1681 C CA . GLY A 1 219 ? -20.003 -14.783 21.817 1.00 93.44 219 GLY A CA 1
ATOM 1682 C C . GLY A 1 219 ? -20.857 -13.780 22.606 1.00 93.44 219 GLY A C 1
ATOM 1683 O O . GLY A 1 219 ? -22.046 -13.647 22.318 1.00 93.44 219 GLY A O 1
ATOM 1684 N N . ALA A 1 220 ? -20.296 -13.058 23.583 1.00 94.81 220 ALA A N 1
ATOM 1685 C CA . ALA A 1 220 ? -21.066 -12.110 24.388 1.00 94.81 220 ALA A CA 1
ATOM 1686 C C . ALA A 1 220 ? -21.635 -10.954 23.544 1.00 94.81 220 ALA A C 1
ATOM 1688 O O . ALA A 1 220 ? -20.938 -10.385 22.697 1.00 94.81 220 ALA A O 1
ATOM 1689 N N . THR A 1 221 ? -22.889 -10.581 23.811 1.00 95.12 221 THR A N 1
ATOM 1690 C CA . THR A 1 221 ? -23.638 -9.591 23.020 1.00 95.12 221 THR A CA 1
ATOM 1691 C C . THR A 1 221 ? -24.254 -8.495 23.898 1.00 95.12 221 THR A C 1
ATOM 1693 O O . THR A 1 221 ? -25.148 -8.762 24.693 1.00 95.12 221 THR A O 1
ATOM 1696 N N . VAL A 1 222 ? -23.809 -7.243 23.745 1.00 94.50 222 VAL A N 1
ATOM 1697 C CA . VAL A 1 222 ? -24.157 -6.117 24.636 1.00 94.50 222 VAL A CA 1
ATOM 1698 C C . VAL A 1 222 ? -24.612 -4.884 23.848 1.00 94.50 222 VAL A C 1
ATOM 1700 O O . VAL A 1 222 ? -24.008 -4.539 22.836 1.00 94.50 222 VAL A O 1
ATOM 1703 N N . ASP A 1 223 ? -25.641 -4.191 24.345 1.00 94.69 223 ASP A N 1
ATOM 1704 C CA . ASP A 1 223 ? -26.038 -2.839 23.923 1.00 94.69 223 ASP A CA 1
ATOM 1705 C C . ASP A 1 223 ? -25.781 -1.877 25.089 1.00 94.69 223 ASP A C 1
ATOM 1707 O O . ASP A 1 223 ? -26.368 -2.012 26.165 1.00 94.69 223 ASP A O 1
ATOM 1711 N N . LEU A 1 224 ? -24.853 -0.941 24.897 1.00 94.62 224 LEU A N 1
ATOM 1712 C CA . LEU A 1 224 ? -24.344 -0.060 25.935 1.00 94.62 224 LEU A CA 1
ATOM 1713 C C . LEU A 1 224 ? -24.644 1.409 25.617 1.00 94.62 224 LEU A C 1
ATOM 1715 O O . LEU A 1 224 ? -24.155 1.980 24.644 1.00 94.62 224 LEU A O 1
ATOM 1719 N N . ASP A 1 225 ? -25.403 2.051 26.499 1.00 93.44 225 ASP A N 1
ATOM 1720 C CA . ASP A 1 225 ? -25.724 3.476 26.444 1.00 93.44 225 ASP A CA 1
ATOM 1721 C C . ASP A 1 225 ? -24.907 4.213 27.509 1.00 93.44 225 ASP A C 1
ATOM 1723 O O . ASP A 1 225 ? -25.205 4.123 28.703 1.00 93.44 225 ASP A O 1
ATOM 1727 N N . ILE A 1 226 ? -23.842 4.893 27.081 1.00 91.06 226 ILE A N 1
ATOM 1728 C CA . ILE A 1 226 ? -22.923 5.629 27.948 1.00 91.06 226 ILE A CA 1
ATOM 1729 C C . ILE A 1 226 ? -23.288 7.111 27.909 1.00 91.06 226 ILE A C 1
ATOM 1731 O O . ILE A 1 226 ? -23.154 7.789 26.889 1.00 91.06 226 ILE A O 1
ATOM 1735 N N . THR A 1 227 ? -23.700 7.635 29.059 1.00 88.50 227 THR A N 1
ATOM 1736 C CA . THR A 1 227 ? -23.908 9.069 29.260 1.00 88.50 227 THR A CA 1
ATOM 1737 C C . THR A 1 227 ? -22.781 9.645 30.108 1.00 88.50 227 THR A C 1
ATOM 1739 O O . THR A 1 227 ? -22.559 9.220 31.243 1.00 88.50 227 THR A O 1
ATOM 1742 N N . LEU A 1 228 ? -22.092 10.642 29.564 1.00 82.81 228 LEU A N 1
ATOM 1743 C CA . LEU A 1 228 ? -21.072 11.420 30.263 1.00 82.81 228 LEU A CA 1
ATOM 1744 C C . LEU A 1 228 ? -21.606 12.830 30.516 1.00 82.81 228 LEU A C 1
ATOM 1746 O O . LEU A 1 228 ? -22.297 13.394 29.666 1.00 82.81 228 LEU A O 1
ATOM 1750 N N . SER A 1 229 ? -21.318 13.387 31.690 1.00 75.38 229 SER A N 1
ATOM 1751 C CA . SER A 1 229 ? -21.707 14.760 32.022 1.00 75.38 229 SER A CA 1
ATOM 1752 C C . SER A 1 229 ? -20.958 15.770 31.144 1.00 75.38 229 SER A C 1
ATOM 1754 O O . SER A 1 229 ? -19.772 15.603 30.853 1.00 75.38 229 SER A O 1
ATOM 1756 N N . ASN A 1 230 ? -21.658 16.827 30.719 1.00 69.62 230 ASN A N 1
ATOM 1757 C CA . ASN A 1 230 ? -21.060 17.906 29.931 1.00 69.62 230 ASN A CA 1
ATOM 1758 C C . ASN A 1 230 ? -19.913 18.564 30.720 1.00 69.62 230 ASN A C 1
ATOM 1760 O O . ASN A 1 230 ? -19.994 18.685 31.939 1.00 69.62 230 ASN A O 1
ATOM 1764 N N . ASP A 1 231 ? -18.860 18.983 30.014 1.00 72.88 231 ASP A N 1
ATOM 1765 C CA . ASP A 1 231 ? -17.667 19.649 30.569 1.00 72.88 231 ASP A CA 1
ATOM 1766 C C . ASP A 1 231 ? -16.769 18.791 31.485 1.00 72.88 231 ASP A C 1
ATOM 1768 O O . ASP A 1 231 ? -15.815 19.304 32.075 1.00 72.88 231 ASP A O 1
ATOM 1772 N N . VAL A 1 232 ? -17.007 17.477 31.560 1.00 74.38 232 VAL A N 1
ATOM 1773 C CA . VAL A 1 232 ? -16.156 16.536 32.302 1.00 74.38 232 VAL A CA 1
ATOM 1774 C C . VAL A 1 232 ? -15.169 15.841 31.360 1.00 74.38 232 VAL A C 1
ATOM 1776 O O . VAL A 1 232 ? -15.562 15.199 30.385 1.00 74.38 232 VAL A O 1
ATOM 1779 N N . LYS A 1 233 ? -13.868 15.937 31.664 1.00 81.00 233 LYS A N 1
ATOM 1780 C CA . LYS A 1 233 ? -12.820 15.125 31.028 1.00 81.00 233 LYS A CA 1
ATOM 1781 C C . LYS A 1 233 ? -12.802 13.740 31.675 1.00 81.00 233 LYS A C 1
ATOM 1783 O O . LYS A 1 233 ? -12.609 13.642 32.886 1.00 81.00 233 LYS A O 1
ATOM 1788 N N . VAL A 1 234 ? -12.975 12.681 30.887 1.00 85.12 234 VAL A N 1
ATOM 1789 C CA . VAL A 1 234 ? -12.886 11.294 31.375 1.00 85.12 234 VAL A CA 1
ATOM 1790 C C . VAL A 1 234 ? -11.538 10.695 31.015 1.00 85.12 234 VAL A C 1
ATOM 1792 O O . VAL A 1 234 ? -11.137 10.734 29.854 1.00 85.12 234 VAL A O 1
ATOM 1795 N N . GLU A 1 235 ? -10.862 10.112 32.000 1.00 88.62 235 GLU A N 1
ATOM 1796 C CA . GLU A 1 235 ? -9.598 9.406 31.797 1.00 88.62 235 GLU A CA 1
ATOM 1797 C C . GLU A 1 235 ? -9.824 7.890 31.865 1.00 88.62 235 GLU A C 1
ATOM 1799 O O . GLU A 1 235 ? -10.357 7.367 32.841 1.00 88.62 235 GLU A O 1
ATOM 1804 N N . VAL A 1 236 ? -9.431 7.177 30.813 1.00 89.62 236 VAL A N 1
ATOM 1805 C CA . VAL A 1 236 ? -9.517 5.722 30.697 1.00 89.62 236 VAL A CA 1
ATOM 1806 C C . VAL A 1 236 ? -8.094 5.174 30.644 1.00 89.62 236 VAL A C 1
ATOM 1808 O O . VAL A 1 236 ? -7.414 5.334 29.634 1.00 89.62 236 VAL A O 1
ATOM 1811 N N . SER A 1 237 ? -7.600 4.576 31.726 1.00 88.12 237 SER A N 1
ATOM 1812 C CA . SER A 1 237 ? -6.199 4.151 31.827 1.00 88.12 237 SER A CA 1
ATOM 1813 C C . SER A 1 237 ? -5.974 2.968 32.774 1.00 88.12 237 SER A C 1
ATOM 1815 O O . SER A 1 237 ? -6.870 2.539 33.501 1.00 88.12 237 SER A O 1
ATOM 1817 N N . GLY A 1 238 ? -4.764 2.396 32.735 1.00 76.31 238 GLY A N 1
ATOM 1818 C CA . GLY A 1 238 ? -4.312 1.377 33.693 1.00 76.31 238 GLY A CA 1
ATOM 1819 C C . GLY A 1 238 ? -4.375 -0.082 33.224 1.00 76.31 238 GLY A C 1
ATOM 1820 O O . GLY A 1 238 ? -3.954 -0.963 33.972 1.00 76.31 238 GLY A O 1
ATOM 1821 N N . GLY A 1 239 ? -4.861 -0.348 32.006 1.00 80.69 239 GLY A N 1
ATOM 1822 C CA . GLY A 1 239 ? -4.915 -1.686 31.397 1.00 80.69 239 GLY A CA 1
ATOM 1823 C C . GLY A 1 239 ? -3.949 -1.882 30.219 1.00 80.69 239 GLY A C 1
ATOM 1824 O O . GLY A 1 239 ? -3.434 -0.920 29.641 1.00 80.69 239 GLY A O 1
ATOM 1825 N N . ASP A 1 240 ? -3.729 -3.142 29.823 1.00 91.69 240 ASP A N 1
ATOM 1826 C CA . ASP A 1 240 ? -2.992 -3.464 28.589 1.00 91.69 240 ASP A CA 1
ATOM 1827 C C . ASP A 1 240 ? -3.768 -3.005 27.343 1.00 91.69 240 ASP A C 1
ATOM 1829 O O . ASP A 1 240 ? -3.184 -2.417 26.430 1.00 91.69 240 ASP A O 1
ATOM 1833 N N . ASN A 1 241 ? -5.087 -3.218 27.338 1.00 95.94 241 ASN A N 1
ATOM 1834 C CA . ASN A 1 241 ? -6.008 -2.738 26.311 1.00 95.94 241 ASN A CA 1
ATOM 1835 C C . ASN A 1 241 ? -6.976 -1.730 26.940 1.00 95.94 241 ASN A C 1
ATOM 1837 O O . ASN A 1 241 ? -7.622 -2.058 27.935 1.00 95.94 241 ASN A O 1
ATOM 1841 N N . ALA A 1 242 ? -7.082 -0.530 26.372 1.00 94.12 242 ALA A N 1
ATOM 1842 C CA . ALA A 1 242 ? -7.925 0.541 26.899 1.00 94.12 242 ALA A CA 1
ATOM 1843 C C . ALA A 1 242 ? -8.973 0.995 25.876 1.00 94.12 242 ALA A C 1
ATOM 1845 O O . ALA A 1 242 ? -8.653 1.268 24.718 1.00 94.12 242 ALA A O 1
ATOM 1846 N N . GLY A 1 243 ? -10.217 1.114 26.328 1.00 94.94 243 GLY A N 1
ATOM 1847 C CA . GLY A 1 243 ? -11.321 1.689 25.569 1.00 94.94 243 GLY A CA 1
ATOM 1848 C C . GLY A 1 243 ? -12.476 2.035 26.493 1.00 94.94 243 GLY A C 1
ATOM 1849 O O . GLY A 1 243 ? -12.725 1.322 27.464 1.00 94.94 243 GLY A O 1
ATOM 1850 N N . LEU A 1 244 ? -13.165 3.150 26.232 1.00 93.88 244 LEU A N 1
ATOM 1851 C CA . LEU A 1 244 ? -14.236 3.630 27.107 1.00 93.88 244 LEU A CA 1
ATOM 1852 C C . LEU A 1 244 ? -15.327 2.569 27.261 1.00 93.88 244 LEU A C 1
ATOM 1854 O O . LEU A 1 244 ? -15.749 2.287 28.378 1.00 93.88 244 LEU A O 1
ATOM 1858 N N . ALA A 1 245 ? -15.763 1.972 26.151 1.00 95.06 245 ALA A N 1
ATOM 1859 C CA . ALA A 1 245 ? -16.804 0.957 26.171 1.00 95.06 245 ALA A CA 1
ATOM 1860 C C . ALA A 1 245 ? -16.234 -0.403 26.587 1.00 95.06 245 ALA A C 1
ATOM 1862 O O . ALA A 1 245 ? -16.762 -1.023 27.512 1.00 95.06 245 ALA A O 1
ATOM 1863 N N . CYS A 1 246 ? -15.140 -0.841 25.952 1.00 96.75 246 CYS A N 1
ATOM 1864 C CA . CYS A 1 246 ? -14.530 -2.126 26.266 1.00 96.75 246 CYS A CA 1
ATOM 1865 C C . CYS A 1 246 ? -12.998 -2.148 26.150 1.00 96.75 246 CYS A C 1
ATOM 1867 O O . CYS A 1 246 ? -12.423 -1.604 25.209 1.00 96.75 246 CYS A O 1
ATOM 1869 N N . GLY A 1 247 ? -12.319 -2.829 27.075 1.00 97.06 247 GLY A N 1
ATOM 1870 C CA . GLY A 1 247 ? -10.889 -3.117 26.947 1.00 97.06 247 GLY A CA 1
ATOM 1871 C C . GLY A 1 247 ? -10.614 -4.135 25.835 1.00 97.06 247 GLY A C 1
ATOM 1872 O O . GLY A 1 247 ? -9.922 -3.827 24.860 1.00 97.06 247 GLY A O 1
ATOM 1873 N N . THR A 1 248 ? -11.186 -5.336 25.961 1.00 98.00 248 THR A N 1
ATOM 1874 C CA . THR A 1 248 ? -10.979 -6.455 25.025 1.00 98.00 248 THR A CA 1
ATOM 1875 C C . THR A 1 248 ? -12.294 -7.105 24.606 1.00 98.00 248 THR A C 1
ATOM 1877 O O . THR A 1 248 ? -13.072 -7.549 25.445 1.00 98.00 248 THR A O 1
ATOM 1880 N N . MET A 1 249 ? -12.496 -7.234 23.300 1.00 98.25 249 MET A N 1
ATOM 1881 C CA . MET A 1 249 ? -13.554 -8.029 22.688 1.00 98.25 249 MET A CA 1
ATOM 1882 C C . MET A 1 249 ? -12.967 -9.344 22.155 1.00 98.25 249 MET A C 1
ATOM 1884 O O . MET A 1 249 ? -12.162 -9.336 21.216 1.00 98.25 249 MET A O 1
ATOM 1888 N N . ASP A 1 250 ? -13.347 -10.470 22.764 1.00 97.94 250 ASP A N 1
ATOM 1889 C CA . ASP A 1 250 ? -12.970 -11.812 22.308 1.00 97.94 250 ASP A CA 1
ATOM 1890 C C . ASP A 1 250 ? -13.761 -12.210 21.046 1.00 97.94 250 ASP A C 1
ATOM 1892 O O . ASP A 1 250 ? -14.527 -11.422 20.480 1.00 97.94 250 ASP A O 1
ATOM 1896 N N . GLU A 1 251 ? -13.537 -13.430 20.561 1.00 96.88 251 GLU A N 1
ATOM 1897 C CA . GLU A 1 251 ? -14.115 -13.929 19.314 1.00 96.88 251 GLU A CA 1
ATOM 1898 C C . GLU A 1 251 ? -15.648 -13.815 19.275 1.00 96.88 251 GLU A C 1
ATOM 1900 O O . GLU A 1 251 ? -16.338 -14.021 20.273 1.00 96.88 251 GLU A O 1
ATOM 1905 N N . ASN A 1 252 ? -16.190 -13.478 18.101 1.00 95.56 252 ASN A N 1
ATOM 1906 C CA . ASN A 1 252 ? -17.636 -13.434 17.824 1.00 95.56 252 ASN A CA 1
ATOM 1907 C C . ASN A 1 252 ? -18.480 -12.588 18.800 1.00 95.56 252 ASN A C 1
ATOM 1909 O O . ASN A 1 252 ? -19.682 -12.806 18.935 1.00 95.56 252 ASN A O 1
ATOM 1913 N N . THR A 1 253 ? -17.867 -11.638 19.503 1.00 96.44 253 THR A N 1
ATOM 1914 C CA . THR A 1 253 ? -18.575 -10.711 20.392 1.00 96.44 253 THR A CA 1
ATOM 1915 C C . THR A 1 253 ? -19.280 -9.612 19.602 1.00 96.44 253 THR A C 1
ATOM 1917 O O . THR A 1 253 ? -18.842 -9.228 18.519 1.00 96.44 253 THR A O 1
ATOM 1920 N N . SER A 1 254 ? -20.364 -9.060 20.142 1.00 95.81 254 SER A N 1
ATOM 1921 C CA . SER A 1 254 ? -21.094 -7.953 19.516 1.00 95.81 254 SER A CA 1
ATOM 1922 C C . SER A 1 254 ? -21.364 -6.850 20.530 1.00 95.81 254 SER A C 1
ATOM 1924 O O . SER A 1 254 ? -22.035 -7.084 21.531 1.00 95.81 254 SER A O 1
ATOM 1926 N N . LEU A 1 255 ? -20.876 -5.641 20.261 1.00 95.94 255 LEU A N 1
ATOM 1927 C CA . LEU A 1 255 ? -21.065 -4.467 21.110 1.00 95.94 255 LEU A CA 1
ATOM 1928 C C . LEU A 1 255 ? -21.737 -3.353 20.312 1.00 95.94 255 LEU A C 1
ATOM 1930 O O . LEU A 1 255 ? -21.137 -2.808 19.389 1.00 95.94 255 LEU A O 1
ATOM 1934 N N . ALA A 1 256 ? -22.959 -2.989 20.684 1.00 95.19 256 ALA A N 1
ATOM 1935 C CA . ALA A 1 256 ? -23.577 -1.740 20.258 1.00 95.19 256 ALA A CA 1
ATOM 1936 C C . ALA A 1 256 ? -23.280 -0.650 21.292 1.00 95.19 256 ALA A C 1
ATOM 1938 O O . ALA A 1 256 ? -23.391 -0.890 22.494 1.00 95.19 256 ALA A O 1
ATOM 1939 N N . VAL A 1 257 ? -22.874 0.537 20.840 1.00 93.69 257 VAL A N 1
ATOM 1940 C CA . VAL A 1 257 ? -22.546 1.663 21.715 1.00 93.69 257 VAL A CA 1
ATOM 1941 C C . VAL A 1 257 ? -23.263 2.940 21.289 1.00 93.69 257 VAL A C 1
ATOM 1943 O O . VAL A 1 257 ? -23.237 3.361 20.130 1.00 93.69 257 VAL A O 1
ATOM 1946 N N . SER A 1 258 ? -23.886 3.585 22.269 1.00 91.19 258 SER A N 1
ATOM 1947 C CA . SER A 1 258 ? -24.369 4.962 22.202 1.00 91.19 258 SER A CA 1
ATOM 1948 C C . SER A 1 258 ? -23.566 5.809 23.186 1.00 91.19 258 SER A C 1
ATOM 1950 O O . SER A 1 258 ? -23.445 5.441 24.350 1.00 91.19 258 SER A O 1
ATOM 1952 N N . LEU A 1 259 ? -23.009 6.930 22.730 1.00 87.56 259 LEU A N 1
ATOM 1953 C CA . LEU A 1 259 ? -22.190 7.831 23.539 1.00 87.56 259 LEU A CA 1
ATOM 1954 C C . LEU A 1 259 ? -22.624 9.288 23.336 1.00 87.56 259 LEU A C 1
ATOM 1956 O O . LEU A 1 259 ? -22.633 9.799 22.212 1.00 87.56 259 LEU A O 1
ATOM 1960 N N . SER A 1 260 ? -22.944 9.979 24.432 1.00 77.75 260 SER A N 1
ATOM 1961 C CA . SER A 1 260 ? -23.118 11.437 24.434 1.00 77.75 260 SER A CA 1
ATOM 1962 C C . SER A 1 260 ? -21.756 12.143 24.334 1.00 77.75 260 SER A C 1
ATOM 1964 O O . SER A 1 260 ? -20.806 11.718 24.985 1.00 77.75 260 SER A O 1
ATOM 1966 N N . SER A 1 261 ? -21.657 13.212 23.534 1.00 65.06 261 SER A N 1
ATOM 1967 C CA . SER A 1 261 ? -20.406 13.942 23.237 1.00 65.06 261 SER A CA 1
ATOM 1968 C C . SER A 1 261 ? -19.547 14.226 24.474 1.00 65.06 261 SER A C 1
ATOM 1970 O O . SER A 1 261 ? -20.063 14.747 25.462 1.00 65.06 261 SER A O 1
ATOM 1972 N N . SER A 1 262 ? -18.242 13.950 24.402 1.00 66.25 262 SER A N 1
ATOM 1973 C CA . SER A 1 262 ? -17.335 14.065 25.551 1.00 66.25 262 SER A CA 1
ATOM 1974 C C . SER A 1 262 ? -15.887 14.386 25.167 1.00 66.25 262 SER A C 1
ATOM 1976 O O . SER A 1 262 ? -15.460 14.141 24.036 1.00 66.25 262 SER A O 1
ATOM 1978 N N . SER A 1 263 ? -15.130 14.881 26.153 1.00 80.81 263 SER A N 1
ATOM 1979 C CA . SER A 1 263 ? -13.664 14.960 26.148 1.00 80.81 263 SER A CA 1
ATOM 1980 C C . SER A 1 263 ? -13.089 13.732 26.851 1.00 80.81 263 SER A C 1
ATOM 1982 O O . SER A 1 263 ? -13.497 13.414 27.969 1.00 80.81 263 SER A O 1
ATOM 1984 N N . LEU A 1 264 ? -12.179 13.015 26.187 1.00 87.56 264 LEU A N 1
ATOM 1985 C CA . LEU A 1 264 ? -11.672 11.714 26.635 1.00 87.56 264 LEU A CA 1
ATOM 1986 C C . LEU A 1 264 ? -10.146 11.680 26.585 1.00 87.56 264 LEU A C 1
ATOM 1988 O O . LEU A 1 264 ? -9.541 12.220 25.664 1.00 87.56 264 LEU A O 1
ATOM 1992 N N . ASP A 1 265 ? -9.528 10.992 27.532 1.00 91.00 265 ASP A N 1
ATOM 1993 C CA . ASP A 1 265 ? -8.107 10.652 27.507 1.00 91.00 265 ASP A CA 1
ATOM 1994 C C . ASP A 1 265 ? -7.968 9.152 27.738 1.00 91.00 265 ASP A C 1
ATOM 1996 O O . ASP A 1 265 ? -8.247 8.665 28.827 1.00 91.00 265 ASP A O 1
ATOM 2000 N N . VAL A 1 266 ? -7.635 8.403 26.691 1.00 92.81 266 VAL A N 1
ATOM 2001 C CA . VAL A 1 266 ? -7.600 6.940 26.699 1.00 92.81 266 VAL A CA 1
ATOM 2002 C C . VAL A 1 266 ? -6.158 6.479 26.549 1.00 92.81 266 VAL A C 1
ATOM 2004 O O . VAL A 1 266 ? -5.528 6.702 25.517 1.00 92.81 266 VAL A O 1
ATOM 2007 N N . SER A 1 267 ? -5.625 5.806 27.562 1.00 93.38 267 SER A N 1
ATOM 2008 C CA . SER A 1 267 ? -4.242 5.341 27.587 1.00 93.38 267 SER A CA 1
ATOM 2009 C C . SER A 1 267 ? -4.154 3.856 27.919 1.00 93.38 267 SER A C 1
ATOM 2011 O O . SER A 1 267 ? -4.554 3.416 28.997 1.00 93.38 267 SER A O 1
ATOM 2013 N N . GLY A 1 268 ? -3.608 3.076 26.991 1.00 91.75 268 GLY A N 1
ATOM 2014 C CA . GLY A 1 268 ? -3.351 1.647 27.156 1.00 91.75 268 GLY A CA 1
ATOM 2015 C C . GLY A 1 268 ? -1.874 1.333 26.959 1.00 91.75 268 GLY A C 1
ATOM 2016 O O . GLY A 1 268 ? -1.165 2.044 26.252 1.00 91.75 268 GLY A O 1
ATOM 2017 N N . LYS A 1 269 ? -1.380 0.246 27.554 1.00 93.00 269 LYS A N 1
ATOM 2018 C CA . LYS A 1 269 ? 0.016 -0.169 27.335 1.00 93.00 269 LYS A CA 1
ATOM 2019 C C . LYS A 1 269 ? 0.220 -0.756 25.936 1.00 93.00 269 LYS A C 1
ATOM 2021 O O . LYS A 1 269 ? 1.151 -0.383 25.228 1.00 93.00 269 LYS A O 1
ATOM 2026 N N . SER A 1 270 ? -0.639 -1.689 25.533 1.00 94.62 270 SER A N 1
ATOM 2027 C CA . SER A 1 270 ? -0.544 -2.403 24.259 1.00 94.62 270 SER A CA 1
ATOM 2028 C C . SER A 1 270 ? -1.445 -1.794 23.197 1.00 94.62 270 SER A C 1
ATOM 2030 O O . SER A 1 270 ? -0.964 -1.475 22.112 1.00 94.62 270 SER A O 1
ATOM 2032 N N . ASN A 1 271 ? -2.731 -1.617 23.495 1.00 97.06 271 ASN A N 1
ATOM 2033 C CA . ASN A 1 271 ? -3.705 -1.131 22.522 1.00 97.06 271 ASN A CA 1
ATOM 2034 C C . ASN A 1 271 ? -4.641 -0.103 23.159 1.00 97.06 271 ASN A C 1
ATOM 2036 O O . ASN A 1 271 ? -5.078 -0.291 24.294 1.00 97.06 271 ASN A O 1
ATOM 2040 N N . ALA A 1 272 ? -4.980 0.957 22.431 1.00 96.12 272 ALA A N 1
ATOM 2041 C CA . ALA A 1 272 ? -5.976 1.922 22.885 1.00 96.12 272 ALA A CA 1
ATOM 2042 C C . ALA A 1 272 ? -6.810 2.467 21.728 1.00 96.12 272 ALA A C 1
ATOM 2044 O O . ALA A 1 272 ? -6.267 2.779 20.668 1.00 96.12 272 ALA A O 1
ATOM 2045 N N . GLY A 1 273 ? -8.111 2.613 21.965 1.00 94.81 273 GLY A N 1
ATOM 2046 C CA . GLY A 1 273 ? -9.051 3.304 21.087 1.00 94.81 273 GLY A CA 1
ATOM 2047 C C . GLY A 1 273 ? -10.202 3.896 21.888 1.00 94.81 273 GLY A C 1
ATOM 2048 O O . GLY A 1 273 ? -10.448 3.455 23.005 1.00 94.81 273 GLY A O 1
ATOM 2049 N N . VAL A 1 274 ? -10.906 4.903 21.357 1.00 92.69 274 VAL A N 1
ATOM 2050 C CA . VAL A 1 274 ? -11.997 5.557 22.107 1.00 92.69 274 VAL A CA 1
ATOM 2051 C C . VAL A 1 274 ? -13.022 4.553 22.610 1.00 92.69 274 VAL A C 1
ATOM 2053 O O . VAL A 1 274 ? -13.389 4.597 23.780 1.00 92.69 274 VAL A O 1
ATOM 2056 N N . PHE A 1 275 ? -13.477 3.647 21.745 1.00 94.50 275 PHE A N 1
ATOM 2057 C CA . PHE A 1 275 ? -14.498 2.676 22.115 1.00 94.50 275 PHE A CA 1
ATOM 2058 C C . PHE A 1 275 ? -13.879 1.380 22.617 1.00 94.50 275 PHE A C 1
ATOM 2060 O O . PHE A 1 275 ? -14.281 0.900 23.678 1.00 94.50 275 PHE A O 1
ATOM 2067 N N . VAL A 1 276 ? -12.916 0.830 21.869 1.00 97.50 276 VAL A N 1
ATOM 2068 C CA . VAL A 1 276 ? -12.387 -0.512 22.128 1.00 97.50 276 VAL A CA 1
ATOM 2069 C C . VAL A 1 276 ? -10.862 -0.550 22.060 1.00 97.50 276 VAL A C 1
ATOM 2071 O O . VAL A 1 276 ? -10.255 -0.052 21.113 1.00 97.50 276 VAL A O 1
ATOM 2074 N N . GLY A 1 277 ? -10.225 -1.194 23.037 1.00 97.56 277 GLY A N 1
ATOM 2075 C CA . GLY A 1 277 ? -8.778 -1.419 23.010 1.00 97.56 277 GLY A CA 1
ATOM 2076 C C . GLY A 1 277 ? -8.370 -2.465 21.969 1.00 97.56 277 GLY A C 1
ATOM 2077 O O . GLY A 1 277 ? -7.560 -2.179 21.085 1.00 97.56 277 GLY A O 1
ATOM 2078 N N . LYS A 1 278 ? -8.939 -3.673 22.051 1.00 98.19 278 LYS A N 1
ATOM 2079 C CA . LYS A 1 278 ? -8.655 -4.792 21.137 1.00 98.19 278 LYS A CA 1
ATOM 2080 C C . LYS A 1 278 ? -9.930 -5.517 20.699 1.00 98.19 278 LYS A C 1
ATOM 2082 O O . LYS A 1 278 ? -10.752 -5.857 21.543 1.00 98.19 278 LYS A O 1
ATOM 2087 N N . MET A 1 279 ? -10.037 -5.827 19.408 1.00 98.38 279 MET A N 1
ATOM 2088 C CA . MET A 1 279 ? -11.091 -6.665 18.825 1.00 98.38 279 MET A CA 1
ATOM 2089 C C . MET A 1 279 ? -10.508 -7.927 18.183 1.00 98.38 279 MET A C 1
ATOM 2091 O O . MET A 1 279 ? -9.579 -7.850 17.379 1.00 98.38 279 MET A O 1
ATOM 2095 N N . SER A 1 280 ? -11.066 -9.083 18.531 1.00 97.38 280 SER A N 1
ATOM 2096 C CA . SER A 1 280 ? -10.650 -10.388 18.004 1.00 97.38 280 SER A CA 1
ATOM 2097 C C . SER A 1 280 ? -11.521 -10.835 16.823 1.00 97.38 280 SER A C 1
ATOM 2099 O O . SER A 1 280 ? -12.499 -10.177 16.465 1.00 97.38 280 SER A O 1
ATOM 2101 N N . THR A 1 281 ? -11.178 -11.978 16.226 1.00 96.56 281 THR A N 1
ATOM 2102 C CA . THR A 1 281 ? -11.863 -12.514 15.042 1.00 96.56 281 THR A CA 1
ATOM 2103 C C . THR A 1 281 ? -13.378 -12.613 15.226 1.00 96.56 281 THR A C 1
ATOM 2105 O O . THR A 1 281 ? -13.872 -13.211 16.179 1.00 96.56 281 THR A O 1
ATOM 2108 N N . GLY A 1 282 ? -14.132 -12.032 14.288 1.00 94.75 282 GLY A N 1
ATOM 2109 C CA . GLY A 1 282 ? -15.598 -12.058 14.304 1.00 94.75 282 GLY A CA 1
ATOM 2110 C C . GLY A 1 282 ? -16.249 -11.067 15.273 1.00 94.75 282 GLY A C 1
ATOM 2111 O O . GLY A 1 282 ? -17.473 -10.967 15.282 1.00 94.75 282 GLY A O 1
ATOM 2112 N N . ALA A 1 283 ? -15.469 -10.315 16.057 1.00 97.38 283 ALA A N 1
ATOM 2113 C CA . ALA A 1 283 ? -16.005 -9.262 16.909 1.00 97.38 283 ALA A CA 1
ATOM 2114 C C . ALA A 1 283 ? -16.627 -8.132 16.068 1.00 97.38 283 ALA A C 1
ATOM 2116 O O . ALA A 1 283 ? -16.076 -7.737 15.038 1.00 97.38 283 ALA A O 1
ATOM 2117 N N . THR A 1 284 ? -17.756 -7.590 16.522 1.00 96.94 284 THR A N 1
ATOM 2118 C CA . THR A 1 284 ? -18.506 -6.531 15.834 1.00 96.94 284 THR A CA 1
ATOM 2119 C C . THR A 1 284 ? -18.756 -5.351 16.766 1.00 96.94 284 THR A C 1
ATOM 2121 O O . THR A 1 284 ? -19.356 -5.516 17.826 1.00 96.94 284 THR A O 1
ATOM 2124 N N . LEU A 1 285 ? -18.335 -4.155 16.358 1.00 96.00 285 LEU A N 1
ATOM 2125 C CA . LEU A 1 285 ? -18.628 -2.891 17.031 1.00 96.00 285 LEU A CA 1
ATOM 2126 C C . LEU A 1 285 ? -19.650 -2.098 16.209 1.00 96.00 285 LEU A C 1
ATOM 2128 O O . LEU A 1 285 ? -19.368 -1.708 15.079 1.00 96.00 285 LEU A O 1
ATOM 2132 N N . ASN A 1 286 ? -20.811 -1.811 16.790 1.00 94.25 286 ASN A N 1
ATOM 2133 C CA . ASN A 1 286 ? -21.846 -0.975 16.190 1.00 94.25 286 ASN A CA 1
ATOM 2134 C C . ASN A 1 286 ? -21.916 0.362 16.933 1.00 94.25 286 ASN A C 1
ATOM 2136 O O . ASN A 1 286 ? -22.096 0.395 18.147 1.00 94.25 286 ASN A O 1
ATOM 2140 N N . ILE A 1 287 ? -21.768 1.471 16.215 1.00 90.94 287 ILE A N 1
ATOM 2141 C CA . ILE A 1 287 ? -21.875 2.822 16.771 1.00 90.94 287 ILE A CA 1
ATOM 2142 C C . ILE A 1 287 ? -23.244 3.374 16.384 1.00 90.94 287 ILE A C 1
ATOM 2144 O O . ILE A 1 287 ? -23.432 3.878 15.274 1.00 90.94 287 ILE A O 1
ATOM 2148 N N . ASP A 1 288 ? -24.195 3.275 17.309 1.00 87.25 288 ASP A N 1
ATOM 2149 C CA . ASP A 1 288 ? -25.597 3.631 17.067 1.00 87.25 288 ASP A CA 1
ATOM 2150 C C . ASP A 1 288 ? -25.834 5.135 17.188 1.00 87.25 288 ASP A C 1
ATOM 2152 O O . ASP A 1 288 ? -26.635 5.713 16.452 1.00 87.25 288 ASP A O 1
ATOM 2156 N N . LYS A 1 289 ? -25.154 5.783 18.143 1.00 84.19 289 LYS A N 1
ATOM 2157 C CA . LYS A 1 289 ? -25.260 7.226 18.394 1.00 84.19 289 LYS A CA 1
ATOM 2158 C C . LYS A 1 289 ? -23.935 7.781 18.886 1.00 84.19 289 LYS A C 1
ATOM 2160 O O . LYS A 1 289 ? -23.548 7.526 20.021 1.00 84.19 289 LYS A O 1
ATOM 2165 N N . CYS A 1 290 ? -23.269 8.579 18.061 1.00 81.00 290 CYS A N 1
ATOM 2166 C CA . CYS A 1 290 ? -22.152 9.424 18.475 1.00 81.00 290 CYS A CA 1
ATOM 2167 C C . CYS A 1 290 ? -21.877 10.453 17.371 1.00 81.00 290 CYS A C 1
ATOM 2169 O O . CYS A 1 290 ? -21.337 10.114 16.324 1.00 81.00 290 CYS A O 1
ATOM 2171 N N . ASN A 1 291 ? -22.277 11.708 17.580 1.00 69.25 291 ASN A N 1
ATOM 2172 C CA . ASN A 1 291 ? -22.170 12.731 16.529 1.00 69.25 291 ASN A CA 1
ATOM 2173 C C . ASN A 1 291 ? -20.816 13.458 16.551 1.00 69.25 291 ASN A C 1
ATOM 2175 O O . ASN A 1 291 ? -20.322 13.900 15.517 1.00 69.25 291 ASN A O 1
ATOM 2179 N N . ALA A 1 292 ? -20.211 13.611 17.732 1.00 75.75 292 ALA A N 1
ATOM 2180 C CA . ALA A 1 292 ? -18.930 14.287 17.874 1.00 75.75 292 ALA A CA 1
ATOM 2181 C C . ALA A 1 292 ? -18.140 13.780 19.085 1.00 75.75 292 ALA A C 1
ATOM 2183 O O . ALA A 1 292 ? -18.692 13.571 20.166 1.00 75.75 292 ALA A O 1
ATOM 2184 N N . LEU A 1 293 ? -16.831 13.657 18.891 1.00 77.50 293 LEU A N 1
ATOM 2185 C CA . LEU A 1 293 ? -15.825 13.357 19.899 1.00 77.50 293 LEU A CA 1
ATOM 2186 C C . LEU A 1 293 ? -14.823 14.512 19.905 1.00 77.50 293 LEU A C 1
ATOM 2188 O O . LEU A 1 293 ? -14.092 14.709 18.935 1.00 77.50 293 LEU A O 1
ATOM 2192 N N . THR A 1 294 ? -14.811 15.323 20.961 1.00 79.38 294 THR A N 1
ATOM 2193 C CA . THR A 1 294 ? -14.053 16.583 20.977 1.00 79.38 294 THR A CA 1
ATOM 2194 C C . THR A 1 294 ? -12.981 16.600 22.048 1.00 79.38 294 THR A C 1
ATOM 2196 O O . THR A 1 294 ? -13.289 16.408 23.216 1.00 79.38 294 THR A O 1
ATOM 2199 N N . GLY A 1 295 ? -11.736 16.898 21.670 1.00 78.38 295 GLY A N 1
ATOM 2200 C CA . GLY A 1 295 ? -10.613 16.926 22.613 1.00 78.38 295 GLY A CA 1
ATOM 2201 C C . GLY A 1 295 ? -10.159 15.537 23.070 1.00 78.38 295 GLY A C 1
ATOM 2202 O O . GLY A 1 295 ? -9.644 15.402 24.173 1.00 78.38 295 GLY A O 1
ATOM 2203 N N . VAL A 1 296 ? -10.355 14.515 22.235 1.00 85.75 296 VAL A N 1
ATOM 2204 C CA . VAL A 1 296 ? -9.995 13.130 22.544 1.00 85.75 296 VAL A CA 1
ATOM 2205 C C . VAL A 1 296 ? -8.494 12.903 22.403 1.00 85.75 296 VAL A C 1
ATOM 2207 O O . VAL A 1 296 ? -7.937 13.107 21.331 1.00 85.75 296 VAL A O 1
ATOM 2210 N N . ASN A 1 297 ? -7.837 12.397 23.436 1.00 90.81 297 ASN A N 1
ATOM 2211 C CA . ASN A 1 297 ? -6.463 11.921 23.343 1.00 90.81 297 ASN A CA 1
ATOM 2212 C C . ASN A 1 297 ? -6.440 10.403 23.490 1.00 90.81 297 ASN A C 1
ATOM 2214 O O . ASN A 1 297 ? -7.075 9.861 24.386 1.00 90.81 297 ASN A O 1
ATOM 2218 N N . VAL A 1 298 ? -5.728 9.714 22.601 1.00 92.19 298 VAL A N 1
ATOM 2219 C CA . VAL A 1 298 ? -5.517 8.266 22.675 1.00 92.19 298 VAL A CA 1
ATOM 2220 C C . VAL A 1 298 ? -4.024 7.985 22.677 1.00 92.19 298 VAL A C 1
ATOM 2222 O O . VAL A 1 298 ? -3.299 8.550 21.859 1.00 92.19 298 VAL A O 1
ATOM 2225 N N . SER A 1 299 ? -3.547 7.105 23.555 1.00 93.06 299 SER A N 1
ATOM 2226 C CA . SER A 1 299 ? -2.139 6.705 23.605 1.00 93.06 299 SER A CA 1
ATOM 2227 C C . SER A 1 299 ? -1.946 5.217 23.896 1.00 93.06 299 SER A C 1
ATOM 2229 O O . SER A 1 299 ? -2.575 4.675 24.798 1.00 93.06 299 SER A O 1
ATOM 2231 N N . ALA A 1 300 ? -1.088 4.548 23.119 1.00 93.50 300 ALA A N 1
ATOM 2232 C CA . ALA A 1 300 ? -0.687 3.149 23.318 1.00 93.50 300 ALA A CA 1
ATOM 2233 C C . ALA A 1 300 ? 0.478 2.756 22.400 1.00 93.50 300 ALA A C 1
ATOM 2235 O O . ALA A 1 300 ? 0.925 3.555 21.577 1.00 93.50 300 ALA A O 1
ATOM 2236 N N . ASN A 1 301 ? 0.940 1.500 22.472 1.00 93.56 301 ASN A N 1
ATOM 2237 C CA . ASN A 1 301 ? 1.782 0.947 21.409 1.00 93.56 301 ASN A CA 1
ATOM 2238 C C . ASN A 1 301 ? 1.051 0.965 20.062 1.00 93.56 301 ASN A C 1
ATOM 2240 O O . ASN A 1 301 ? 1.527 1.603 19.119 1.00 93.56 301 ASN A O 1
ATOM 2244 N N . ASN A 1 302 ? -0.130 0.343 20.008 1.00 94.88 302 ASN A N 1
ATOM 2245 C CA . ASN A 1 302 ? -1.053 0.444 18.884 1.00 94.88 302 ASN A CA 1
ATOM 2246 C C . ASN A 1 302 ? -2.217 1.360 19.268 1.00 94.88 302 ASN A C 1
ATOM 2248 O O . ASN A 1 302 ? -3.164 0.944 19.941 1.00 94.88 302 ASN A O 1
ATOM 2252 N N . ALA A 1 303 ? -2.128 2.623 18.869 1.00 94.69 303 ALA A N 1
ATOM 2253 C CA . ALA A 1 303 ? -3.145 3.619 19.164 1.00 94.69 303 ALA A CA 1
ATOM 2254 C C . ALA A 1 303 ? -4.019 3.845 17.928 1.00 94.69 303 ALA A C 1
ATOM 2256 O O . ALA A 1 303 ? -3.515 4.186 16.856 1.00 94.69 303 ALA A O 1
ATOM 2257 N N . GLY A 1 304 ? -5.324 3.654 18.078 1.00 93.81 304 GLY A N 1
ATOM 2258 C CA . GLY A 1 304 ? -6.311 3.941 17.048 1.00 93.81 304 GLY A CA 1
ATOM 2259 C C . GLY A 1 304 ? -7.341 4.935 17.540 1.00 93.81 304 GLY A C 1
ATOM 2260 O O . GLY A 1 304 ? -7.582 5.052 18.735 1.00 93.81 304 GLY A O 1
ATOM 2261 N N . GLY A 1 305 ? -7.972 5.664 16.633 1.00 90.94 305 GLY A N 1
ATOM 2262 C CA . GLY A 1 305 ? -8.981 6.621 17.048 1.00 90.94 305 GLY A CA 1
ATOM 2263 C C . GLY A 1 305 ? -10.224 6.003 17.646 1.00 90.94 305 GLY A C 1
ATOM 2264 O O . GLY A 1 305 ? -10.692 6.453 18.686 1.00 90.94 305 GLY A O 1
ATOM 2265 N N . LEU A 1 306 ? -10.738 4.948 17.021 1.00 92.12 306 LEU A N 1
ATOM 2266 C CA . LEU A 1 306 ? -11.893 4.218 17.537 1.00 92.12 306 LEU A CA 1
ATOM 2267 C C . LEU A 1 306 ? -11.471 2.913 18.194 1.00 92.12 306 LEU A C 1
ATOM 2269 O O . LEU A 1 306 ? -11.985 2.576 19.263 1.00 92.12 306 LEU A O 1
ATOM 2273 N N . VAL A 1 307 ? -10.522 2.213 17.564 1.00 96.44 307 VAL A N 1
ATOM 2274 C CA . VAL A 1 307 ? -10.095 0.875 17.972 1.00 96.44 307 VAL A CA 1
ATOM 2275 C C . VAL A 1 307 ? -8.574 0.757 17.945 1.00 96.44 307 VAL A C 1
ATOM 2277 O O . VAL A 1 307 ? -7.948 1.048 16.928 1.00 96.44 307 VAL A O 1
ATOM 2280 N N . GLY A 1 308 ? -7.967 0.288 19.035 1.00 97.12 308 GLY A N 1
ATOM 2281 C CA . GLY A 1 308 ? -6.510 0.129 19.116 1.00 97.12 308 GLY A CA 1
ATOM 2282 C C . GLY A 1 308 ? -5.963 -0.915 18.142 1.00 97.12 308 GLY A C 1
ATOM 2283 O O . GLY A 1 308 ? -5.190 -0.584 17.238 1.00 97.12 308 GLY A O 1
ATOM 2284 N N . SER A 1 309 ? -6.394 -2.170 18.282 1.00 98.06 309 SER A N 1
ATOM 2285 C CA . SER A 1 309 ? -6.142 -3.212 17.279 1.00 98.06 309 SER A CA 1
ATOM 2286 C C . SER A 1 309 ? -7.359 -4.076 16.990 1.00 98.06 309 SER A C 1
ATOM 2288 O O . SER A 1 309 ? -8.213 -4.287 17.852 1.00 98.06 309 SER A O 1
ATOM 2290 N N . ALA A 1 310 ? -7.426 -4.581 15.763 1.00 98.00 310 ALA A N 1
ATOM 2291 C CA . ALA A 1 310 ? -8.505 -5.434 15.302 1.00 98.00 310 ALA A CA 1
ATOM 2292 C C . ALA A 1 310 ? -7.996 -6.532 14.363 1.00 98.00 310 ALA A C 1
ATOM 2294 O O . ALA A 1 310 ? -7.141 -6.298 13.506 1.00 98.00 310 ALA A O 1
ATOM 2295 N N . GLU A 1 311 ? -8.568 -7.723 14.500 1.00 97.31 311 GLU A N 1
ATOM 2296 C CA . GLU A 1 311 ? -8.346 -8.854 13.604 1.00 97.31 311 GLU A CA 1
ATOM 2297 C C . GLU A 1 311 ? -9.694 -9.375 13.115 1.00 97.31 311 GLU A C 1
ATOM 2299 O O . GLU A 1 311 ? -10.538 -9.739 13.929 1.00 97.31 311 GLU A O 1
ATOM 2304 N N . ASN A 1 312 ? -9.918 -9.404 11.795 1.00 95.62 312 ASN A N 1
ATOM 2305 C CA . ASN A 1 312 ? -11.138 -9.959 11.187 1.00 95.62 312 ASN A CA 1
ATOM 2306 C C . ASN A 1 312 ? -12.460 -9.410 11.763 1.00 95.62 312 ASN A C 1
ATOM 2308 O O . ASN A 1 312 ? -13.489 -10.100 11.735 1.00 95.62 312 ASN A O 1
ATOM 2312 N N . ALA A 1 313 ? -12.410 -8.189 12.292 1.00 94.88 313 ALA A N 1
ATOM 2313 C CA . ALA A 1 313 ? -13.489 -7.552 13.022 1.00 94.88 313 ALA A CA 1
ATOM 2314 C C . ALA A 1 313 ? -14.309 -6.608 12.133 1.00 94.88 313 ALA A C 1
ATOM 2316 O O . ALA A 1 313 ? -13.840 -6.084 11.115 1.00 94.88 313 ALA A O 1
ATOM 2317 N N . GLU A 1 314 ? -15.546 -6.369 12.544 1.00 94.19 314 GLU A N 1
ATOM 2318 C CA . GLU A 1 314 ? -16.482 -5.486 11.859 1.00 94.19 314 GLU A CA 1
ATOM 2319 C C . GLU A 1 314 ? -16.716 -4.216 12.676 1.00 94.19 314 GLU A C 1
ATOM 2321 O O . GLU A 1 314 ? -16.890 -4.265 13.894 1.00 94.19 314 GLU A O 1
ATOM 2326 N N . ILE A 1 315 ? -16.724 -3.071 11.995 1.00 92.50 315 ILE A N 1
ATOM 2327 C CA . ILE A 1 315 ? -17.145 -1.797 12.572 1.00 92.50 315 ILE A CA 1
ATOM 2328 C C . ILE A 1 315 ? -18.258 -1.224 11.708 1.00 92.50 315 ILE A C 1
ATOM 2330 O O . ILE A 1 315 ? -18.077 -1.010 10.511 1.00 92.50 315 ILE A O 1
ATOM 2334 N N . ASN A 1 316 ? -19.404 -0.964 12.325 1.00 90.88 316 ASN A N 1
ATOM 2335 C CA . ASN A 1 316 ? -20.564 -0.403 11.655 1.00 90.88 316 ASN A CA 1
ATOM 2336 C C . ASN A 1 316 ? -20.925 0.927 12.302 1.00 90.88 316 ASN A C 1
ATOM 2338 O O . ASN A 1 316 ? -21.051 1.034 13.520 1.00 90.88 316 ASN A O 1
ATOM 2342 N N . VAL A 1 317 ? -21.119 1.943 11.472 1.00 85.25 317 VAL A N 1
ATOM 2343 C CA . VAL A 1 317 ? -21.623 3.249 11.897 1.00 85.25 317 VAL A CA 1
ATOM 2344 C C . VAL A 1 317 ? -23.075 3.349 11.447 1.00 85.25 317 VAL A C 1
ATOM 2346 O O . VAL A 1 317 ? -23.360 3.166 10.256 1.00 85.25 317 VAL A O 1
ATOM 2349 N N . GLY A 1 318 ? -23.972 3.588 12.408 1.00 80.50 318 GLY A N 1
ATOM 2350 C CA . GLY A 1 318 ? -25.416 3.641 12.199 1.00 80.50 318 GLY A CA 1
ATOM 2351 C C . GLY A 1 318 ? -25.840 4.663 11.141 1.00 80.50 318 GLY A C 1
ATOM 2352 O O . GLY A 1 318 ? -25.141 5.637 10.855 1.00 80.50 318 GLY A O 1
ATOM 2353 N N . GLU A 1 319 ? -27.004 4.438 10.535 1.00 77.06 319 GLU A N 1
ATOM 2354 C CA . GLU A 1 319 ? -27.551 5.326 9.507 1.00 77.06 319 GLU A CA 1
ATOM 2355 C C . GLU A 1 319 ? -27.785 6.742 10.068 1.00 77.06 319 GLU A C 1
ATOM 2357 O O . GLU A 1 319 ? -28.406 6.917 11.116 1.00 77.06 319 GLU A O 1
ATOM 2362 N N . GLY A 1 320 ? -27.259 7.763 9.383 1.00 72.00 320 GLY A N 1
ATOM 2363 C CA . GLY A 1 320 ? -27.343 9.161 9.822 1.00 72.00 320 GLY A CA 1
ATOM 2364 C C . GLY A 1 320 ? -26.331 9.575 10.900 1.00 72.00 320 GLY A C 1
ATOM 2365 O O . GLY A 1 320 ? -26.360 10.729 11.329 1.00 72.00 320 GLY A O 1
ATOM 2366 N N . VAL A 1 321 ? -25.429 8.682 11.323 1.00 72.88 321 VAL A N 1
ATOM 2367 C CA . VAL A 1 321 ? -24.303 9.022 12.204 1.00 72.88 321 VAL A CA 1
ATOM 2368 C C . VAL A 1 321 ? -23.097 9.437 11.359 1.00 72.88 321 VAL A C 1
ATOM 2370 O O . VAL A 1 321 ? -22.617 8.678 10.519 1.00 72.88 321 VAL A O 1
ATOM 2373 N N . THR A 1 322 ? -22.574 10.636 11.613 1.00 71.38 322 THR A N 1
ATOM 2374 C CA . THR A 1 322 ? -21.289 11.104 11.077 1.00 71.38 322 THR A CA 1
ATOM 2375 C C . THR A 1 322 ? -20.368 11.390 12.251 1.00 71.38 322 THR A C 1
ATOM 2377 O O . THR A 1 322 ? -20.628 12.302 13.034 1.00 71.38 322 THR A O 1
ATOM 2380 N N . LEU A 1 323 ? -19.296 10.611 12.395 1.00 76.88 323 LEU A N 1
ATOM 2381 C CA . LEU A 1 323 ? -18.361 10.756 13.508 1.00 76.88 323 LEU A CA 1
ATOM 2382 C C . LEU A 1 323 ? -17.393 11.905 13.219 1.00 76.88 323 LEU A C 1
ATOM 2384 O O . LEU A 1 323 ? -16.465 11.769 12.418 1.00 76.88 323 LEU A O 1
ATOM 2388 N N . THR A 1 324 ? -17.602 13.044 13.884 1.00 75.38 324 THR A N 1
ATOM 2389 C CA . THR A 1 324 ? -16.624 14.141 13.888 1.00 75.38 324 THR A CA 1
ATOM 2390 C C . THR A 1 324 ? -15.701 14.028 15.078 1.00 75.38 324 THR A C 1
ATOM 2392 O O . THR A 1 324 ? -16.132 14.189 16.216 1.00 75.38 324 THR A O 1
ATOM 2395 N N . MET A 1 325 ? -14.421 13.766 14.831 1.00 75.44 325 MET A N 1
ATOM 2396 C CA . MET A 1 325 ? -13.449 13.552 15.892 1.00 75.44 325 MET A CA 1
ATOM 2397 C C . MET A 1 325 ? -12.379 14.646 15.897 1.00 75.44 325 MET A C 1
ATOM 2399 O O . MET A 1 325 ? -11.775 14.951 14.878 1.00 75.44 325 MET A O 1
ATOM 2403 N N . THR A 1 326 ? -12.092 15.231 17.057 1.00 79.06 326 THR A N 1
ATOM 2404 C CA . THR A 1 326 ? -10.974 16.167 17.241 1.00 79.06 326 THR A CA 1
ATOM 2405 C C . THR A 1 326 ? -10.154 15.770 18.454 1.00 79.06 326 THR A C 1
ATOM 2407 O O . THR A 1 326 ? -10.702 15.333 19.465 1.00 79.06 326 THR A O 1
ATOM 2410 N N . GLY A 1 327 ? -8.838 15.954 18.368 1.00 80.38 327 GLY A N 1
ATOM 2411 C CA . GLY A 1 327 ? -7.912 15.542 19.414 1.00 80.38 327 GLY A CA 1
ATOM 2412 C C . GLY A 1 327 ? -6.631 14.954 18.833 1.00 80.38 327 GLY A C 1
ATOM 2413 O O . GLY A 1 327 ? -6.218 15.408 17.765 1.00 80.38 327 GLY A O 1
ATOM 2414 N N . SER A 1 328 ? -6.002 14.000 19.521 1.00 86.00 328 SER A N 1
ATOM 2415 C CA . SER A 1 328 ? -4.749 13.364 19.106 1.00 86.00 328 SER A CA 1
ATOM 2416 C C . SER A 1 328 ? -4.744 11.848 19.326 1.00 86.00 328 SER A C 1
ATOM 2418 O O . SER A 1 328 ? -5.224 11.356 20.341 1.00 86.00 328 SER A O 1
ATOM 2420 N N . VAL A 1 329 ? -4.163 11.093 18.393 1.00 87.06 329 VAL A N 1
ATOM 2421 C CA . VAL A 1 329 ? -3.826 9.670 18.593 1.00 87.06 329 VAL A CA 1
ATOM 2422 C C . VAL A 1 329 ? -2.323 9.541 18.588 1.00 87.06 329 VAL A C 1
ATOM 2424 O O . VAL A 1 329 ? -1.678 10.057 17.683 1.00 87.06 329 VAL A O 1
ATOM 2427 N N . THR A 1 330 ? -1.787 8.861 19.589 1.00 88.75 330 THR A N 1
ATOM 2428 C CA . THR A 1 330 ? -0.369 8.843 19.911 1.00 88.75 330 THR A CA 1
ATOM 2429 C C . THR A 1 330 ? 0.114 7.403 20.063 1.00 88.75 330 THR A C 1
ATOM 2431 O O . THR A 1 330 ? -0.029 6.783 21.114 1.00 88.75 330 THR A O 1
ATOM 2434 N N . GLY A 1 331 ? 0.686 6.863 18.991 1.00 88.19 331 GLY A N 1
ATOM 2435 C CA . GLY A 1 331 ? 1.277 5.523 18.973 1.00 88.19 331 GLY A CA 1
ATOM 2436 C C . GLY A 1 331 ? 2.743 5.511 19.410 1.00 88.19 331 GLY A C 1
ATOM 2437 O O . GLY A 1 331 ? 3.446 6.510 19.238 1.00 88.19 331 GLY A O 1
ATOM 2438 N N . SER A 1 332 ? 3.219 4.371 19.919 1.00 87.25 332 SER A N 1
ATOM 2439 C CA . SER A 1 332 ? 4.660 4.069 20.019 1.00 87.25 332 SER A CA 1
ATOM 2440 C C . SER A 1 332 ? 5.148 3.078 18.944 1.00 87.25 332 SER A C 1
ATOM 2442 O O . SER A 1 332 ? 6.346 2.984 18.685 1.00 87.25 332 SER A O 1
ATOM 2444 N N . VAL A 1 333 ? 4.217 2.358 18.303 1.00 90.56 333 VAL A N 1
ATOM 2445 C CA . VAL A 1 333 ? 4.462 1.435 17.181 1.00 90.56 333 VAL A CA 1
ATOM 2446 C C . VAL A 1 333 ? 3.564 1.797 16.001 1.00 90.56 333 VAL A C 1
ATOM 2448 O O . VAL A 1 333 ? 4.045 1.959 14.882 1.00 90.56 333 VAL A O 1
ATOM 2451 N N . THR A 1 334 ? 2.263 1.975 16.237 1.00 93.50 334 THR A N 1
ATOM 2452 C CA . THR A 1 334 ? 1.317 2.389 15.194 1.00 93.50 334 THR A CA 1
ATOM 2453 C C . THR A 1 334 ? 0.363 3.459 15.702 1.00 93.50 334 THR A C 1
ATOM 2455 O O . THR A 1 334 ? -0.155 3.342 16.814 1.00 93.50 334 THR A O 1
ATOM 2458 N N . ALA A 1 335 ? 0.075 4.456 14.868 1.00 92.19 335 ALA A N 1
ATOM 2459 C CA . ALA A 1 335 ? -0.958 5.457 15.119 1.00 92.19 335 ALA A CA 1
ATOM 2460 C C . ALA A 1 335 ? -1.898 5.557 13.912 1.00 92.19 335 ALA A C 1
ATOM 2462 O O . ALA A 1 335 ? -1.435 5.810 12.797 1.00 92.19 335 ALA A O 1
ATOM 2463 N N . GLY A 1 336 ? -3.200 5.366 14.134 1.00 91.88 336 GLY A N 1
ATOM 2464 C CA . GLY A 1 336 ? -4.212 5.471 13.084 1.00 91.88 336 GLY A CA 1
ATOM 2465 C C . GLY A 1 336 ? -5.471 6.212 13.510 1.00 91.88 336 GLY A C 1
ATOM 2466 O O . GLY A 1 336 ? -5.917 6.089 14.649 1.00 91.88 336 GLY A O 1
ATOM 2467 N N . GLY A 1 337 ? -6.078 6.978 12.603 1.00 87.94 337 GLY A N 1
ATOM 2468 C CA . GLY A 1 337 ? -7.296 7.731 12.925 1.00 87.94 337 GLY A CA 1
ATOM 2469 C C . GLY A 1 337 ? -8.534 6.858 13.126 1.00 87.94 337 GLY A C 1
ATOM 2470 O O . GLY A 1 337 ? -9.426 7.250 13.867 1.00 87.94 337 GLY A O 1
ATOM 2471 N N . LEU A 1 338 ? -8.571 5.659 12.544 1.00 90.50 338 LEU A N 1
ATOM 2472 C CA . LEU A 1 338 ? -9.618 4.663 12.772 1.00 90.50 338 LEU A CA 1
ATOM 2473 C C . LEU A 1 338 ? -9.074 3.499 13.604 1.00 90.50 338 LEU A C 1
ATOM 2475 O O . LEU A 1 338 ? -9.525 3.279 14.732 1.00 90.50 338 LEU A O 1
ATOM 2479 N N . PHE A 1 339 ? -8.057 2.821 13.064 1.00 95.38 339 PHE A N 1
ATOM 2480 C CA . PHE A 1 339 ? -7.395 1.673 13.678 1.00 95.38 339 PHE A CA 1
ATOM 2481 C C . PHE A 1 339 ? -5.907 1.935 13.870 1.00 95.38 339 PHE A C 1
ATOM 2483 O O . PHE A 1 339 ? -5.225 2.336 12.925 1.00 95.38 339 PHE A O 1
ATOM 2490 N N . GLY A 1 340 ? -5.374 1.613 15.049 1.00 96.12 340 GLY A N 1
ATOM 2491 C CA . GLY A 1 340 ? -3.923 1.549 15.227 1.00 96.12 340 GLY A CA 1
ATOM 2492 C C . GLY A 1 340 ? -3.335 0.455 14.339 1.00 96.12 340 GLY A C 1
ATOM 2493 O O . GLY A 1 340 ? -2.468 0.720 13.508 1.00 96.12 340 GLY A O 1
ATOM 2494 N N . SER A 1 341 ? -3.894 -0.751 14.442 1.00 97.25 341 SER A N 1
ATOM 2495 C CA . SER A 1 341 ? -3.558 -1.891 13.589 1.00 97.25 341 SER A CA 1
ATOM 2496 C C . SER A 1 341 ? -4.806 -2.676 13.188 1.00 97.25 341 SER A C 1
ATOM 2498 O O . SER A 1 341 ? -5.659 -2.956 14.032 1.00 97.25 341 SER A O 1
ATOM 2500 N N . TYR A 1 342 ? -4.901 -3.057 11.915 1.00 97.88 342 TYR A N 1
ATOM 2501 C CA . TYR A 1 342 ? -5.967 -3.910 11.399 1.00 97.88 342 TYR A CA 1
ATOM 2502 C C . TYR A 1 342 ? -5.390 -5.059 10.569 1.00 97.88 342 TYR A C 1
ATOM 2504 O O . TYR A 1 342 ? -4.649 -4.831 9.611 1.00 97.88 342 TYR A O 1
ATOM 2512 N N . THR A 1 343 ? -5.750 -6.293 10.921 1.00 97.38 343 THR A N 1
ATOM 2513 C CA . THR A 1 343 ? -5.383 -7.501 10.168 1.00 97.38 343 THR A CA 1
ATOM 2514 C C . THR A 1 343 ? -6.625 -8.175 9.606 1.00 97.38 343 THR A C 1
ATOM 2516 O O . THR A 1 343 ? -7.580 -8.454 10.333 1.00 97.38 343 THR A O 1
ATOM 2519 N N . TYR A 1 344 ? -6.598 -8.458 8.308 1.00 96.19 344 TYR A N 1
ATOM 2520 C CA . TYR A 1 344 ? -7.644 -9.191 7.611 1.00 96.19 344 TYR A CA 1
ATOM 2521 C C . TYR A 1 344 ? -7.096 -10.494 7.040 1.00 96.19 344 TYR A C 1
ATOM 2523 O O . TYR A 1 344 ? -6.085 -10.487 6.344 1.00 96.19 344 TYR A O 1
ATOM 2531 N N . SER A 1 345 ? -7.758 -11.607 7.334 1.00 93.69 345 SER A N 1
ATOM 2532 C CA . SER A 1 345 ? -7.377 -12.949 6.884 1.00 93.69 345 SER A CA 1
ATOM 2533 C C . SER A 1 345 ? -8.568 -13.811 6.441 1.00 93.69 345 SER A C 1
ATOM 2535 O O . SER A 1 345 ? -8.400 -15.005 6.200 1.00 93.69 345 SER A O 1
ATOM 2537 N N . LYS A 1 346 ? -9.770 -13.230 6.304 1.00 91.69 346 LYS A N 1
ATOM 2538 C CA . LYS A 1 346 ? -10.923 -13.919 5.692 1.00 91.69 346 LYS A CA 1
ATOM 2539 C C . LYS A 1 346 ? -10.772 -13.964 4.170 1.00 91.69 346 LYS A C 1
ATOM 2541 O O . LYS A 1 346 ? -10.090 -13.122 3.604 1.00 91.69 346 LYS A O 1
ATOM 2546 N N . ALA A 1 347 ? -11.437 -14.926 3.531 1.00 88.50 347 ALA A N 1
ATOM 2547 C CA . ALA A 1 347 ? -11.394 -15.137 2.080 1.00 88.50 347 ALA A CA 1
ATOM 2548 C C . ALA A 1 347 ? -12.305 -14.192 1.268 1.00 88.50 347 ALA A C 1
ATOM 2550 O O . ALA A 1 347 ? -12.161 -14.107 0.051 1.00 88.50 347 ALA A O 1
ATOM 2551 N N . ASP A 1 348 ? -13.244 -13.506 1.922 1.00 93.06 348 ASP A N 1
ATOM 2552 C CA . ASP A 1 348 ? -14.175 -12.585 1.265 1.00 93.06 348 ASP A CA 1
ATOM 2553 C C . ASP A 1 348 ? -13.564 -11.183 1.119 1.00 93.06 348 ASP A C 1
ATOM 2555 O O . ASP A 1 348 ? -12.545 -10.868 1.725 1.00 93.06 348 ASP A O 1
ATOM 2559 N N . SER A 1 349 ? -14.174 -10.306 0.321 1.00 93.44 349 SER A N 1
ATOM 2560 C CA . SER A 1 349 ? -13.736 -8.909 0.233 1.00 93.44 349 SER A CA 1
ATOM 2561 C C . SER A 1 349 ? -14.105 -8.108 1.485 1.00 93.44 349 SER A C 1
ATOM 2563 O O . SER A 1 349 ? -15.153 -8.332 2.093 1.00 93.44 349 SER A O 1
ATOM 2565 N N . LYS A 1 350 ? -13.295 -7.099 1.815 1.00 95.06 350 LYS A N 1
ATOM 2566 C CA . LYS A 1 350 ? -13.575 -6.124 2.875 1.00 95.06 350 LYS A CA 1
ATOM 2567 C C . LYS A 1 350 ? -13.738 -4.732 2.288 1.00 95.06 350 LYS A C 1
ATOM 2569 O O . LYS A 1 350 ? -12.924 -4.315 1.472 1.00 95.06 350 LYS A O 1
ATOM 2574 N N . GLU A 1 351 ? -14.728 -3.989 2.762 1.00 94.00 351 GLU A N 1
ATOM 2575 C CA . GLU A 1 351 ? -14.935 -2.595 2.375 1.00 94.00 351 GLU A CA 1
ATOM 2576 C C . GLU A 1 351 ? -14.889 -1.684 3.602 1.00 94.00 351 GLU A C 1
ATOM 2578 O O . GLU A 1 351 ? -15.450 -1.995 4.654 1.00 94.00 351 GLU A O 1
ATOM 2583 N N . PHE A 1 352 ? -14.198 -0.558 3.457 1.00 91.88 352 PHE A N 1
ATOM 2584 C CA . PHE A 1 352 ? -14.145 0.532 4.415 1.00 91.88 352 PHE A CA 1
ATOM 2585 C C . PHE A 1 352 ? -14.624 1.807 3.738 1.00 91.88 352 PHE A C 1
ATOM 2587 O O . PHE A 1 352 ? -13.914 2.407 2.930 1.00 91.88 352 PHE A O 1
ATOM 2594 N N . ASP A 1 353 ? -15.820 2.235 4.113 1.00 88.44 353 ASP A N 1
ATOM 2595 C CA . ASP A 1 353 ? -16.348 3.535 3.738 1.00 88.44 353 ASP A CA 1
ATOM 2596 C C . ASP A 1 353 ? -15.848 4.594 4.725 1.00 88.44 353 ASP A C 1
ATOM 2598 O O . ASP A 1 353 ? -16.300 4.675 5.872 1.00 88.44 353 ASP A O 1
ATOM 2602 N N . ILE A 1 354 ? -14.877 5.390 4.279 1.00 85.06 354 ILE A N 1
ATOM 2603 C CA . ILE A 1 354 ? -14.267 6.429 5.107 1.00 85.06 354 ILE A CA 1
ATOM 2604 C C . ILE A 1 354 ? -15.076 7.730 5.122 1.00 85.06 354 ILE A C 1
ATOM 2606 O O . ILE A 1 354 ? -14.766 8.605 5.924 1.00 85.06 354 ILE A O 1
ATOM 2610 N N . SER A 1 355 ? -16.144 7.849 4.323 1.00 79.06 355 SER A N 1
ATOM 2611 C CA . SER A 1 355 ? -17.023 9.034 4.329 1.00 79.06 355 SER A CA 1
ATOM 2612 C C . SER A 1 355 ? -17.727 9.261 5.667 1.00 79.06 355 SER A C 1
ATOM 2614 O O . SER A 1 355 ? -18.047 10.383 6.057 1.00 79.06 355 SER A O 1
ATOM 2616 N N . LYS A 1 356 ? -17.928 8.181 6.427 1.00 72.94 356 LYS A N 1
ATOM 2617 C CA . LYS A 1 356 ? -18.600 8.208 7.732 1.00 72.94 356 LYS A CA 1
ATOM 2618 C C . LYS A 1 356 ? -17.706 8.715 8.866 1.00 72.94 356 LYS A C 1
ATOM 2620 O O . LYS A 1 356 ? -18.194 8.944 9.977 1.00 72.94 356 LYS A O 1
ATOM 2625 N N . PHE A 1 357 ? -16.417 8.905 8.591 1.00 70.44 357 PHE A N 1
ATOM 2626 C CA . PHE A 1 357 ? -15.412 9.330 9.555 1.00 70.44 357 PHE A CA 1
ATOM 2627 C C . PHE A 1 357 ? -14.783 10.643 9.087 1.00 70.44 357 PHE A C 1
ATOM 2629 O O . PHE A 1 357 ? -14.217 10.724 8.001 1.00 70.44 357 PHE A O 1
ATOM 2636 N N . SER A 1 358 ? -14.839 11.682 9.919 1.00 59.34 358 SER A N 1
ATOM 2637 C CA . SER A 1 358 ? -14.150 12.945 9.631 1.00 59.34 358 SER A CA 1
ATOM 2638 C C . SER A 1 358 ? -12.936 13.143 10.542 1.00 59.34 358 SER A C 1
ATOM 2640 O O . SER A 1 358 ? -12.887 12.664 11.677 1.00 59.34 358 SER A O 1
ATOM 2642 N N . GLY A 1 359 ? -11.905 13.767 9.965 1.00 55.72 359 GLY A N 1
ATOM 2643 C CA . GLY A 1 359 ? -10.501 13.559 10.325 1.00 55.72 359 GLY A CA 1
ATOM 2644 C C . GLY A 1 359 ? -10.082 13.931 11.749 1.00 55.72 359 GLY A C 1
ATOM 2645 O O . GLY A 1 359 ? -10.475 14.961 12.286 1.00 55.72 359 GLY A O 1
ATOM 2646 N N . MET A 1 360 ? -9.166 13.128 12.297 1.00 55.28 360 MET A N 1
ATOM 2647 C CA . MET A 1 360 ? -8.437 13.389 13.540 1.00 55.28 360 MET A CA 1
ATOM 2648 C C . MET A 1 360 ? -7.013 13.884 13.297 1.00 55.28 360 MET A C 1
ATOM 2650 O O . MET A 1 360 ? -6.376 13.515 12.310 1.00 55.28 360 MET A O 1
ATOM 2654 N N . LYS A 1 361 ? -6.458 14.661 14.240 1.00 58.09 361 LYS A N 1
ATOM 2655 C CA . LYS A 1 361 ? -5.019 14.973 14.219 1.00 58.09 361 LYS A CA 1
ATOM 2656 C C . LYS A 1 361 ? -4.242 13.767 14.739 1.00 58.09 361 LYS A C 1
ATOM 2658 O O . LYS A 1 361 ? -4.625 13.168 15.739 1.00 58.09 361 LYS A O 1
ATOM 2663 N N . MET A 1 362 ? -3.141 13.433 14.077 1.00 56.69 362 MET A N 1
ATOM 2664 C CA . MET A 1 362 ? -2.281 12.307 14.443 1.00 56.69 362 MET A CA 1
ATOM 2665 C C . MET A 1 362 ? -1.005 12.815 15.108 1.00 56.69 362 MET A C 1
ATOM 2667 O O . MET A 1 362 ? -0.429 13.814 14.681 1.00 56.69 362 MET A O 1
ATOM 2671 N N . ALA A 1 363 ? -0.552 12.117 16.142 1.00 56.22 363 ALA A N 1
ATOM 2672 C CA . ALA A 1 363 ? 0.678 12.396 16.869 1.00 56.22 363 ALA A CA 1
ATOM 2673 C C . ALA A 1 363 ? 1.468 11.093 17.114 1.00 56.22 363 ALA A C 1
ATOM 2675 O O . ALA A 1 363 ? 0.992 9.985 16.883 1.00 56.22 363 ALA A O 1
ATOM 2676 N N . LEU A 1 364 ? 2.720 11.219 17.550 1.00 53.84 364 LEU A N 1
ATOM 2677 C CA . LEU A 1 364 ? 3.591 10.092 17.898 1.00 53.84 364 LEU A CA 1
ATOM 2678 C C . LEU A 1 364 ? 4.335 10.454 19.185 1.00 53.84 364 LEU A C 1
ATOM 2680 O O . LEU A 1 364 ? 4.877 11.558 19.253 1.00 53.84 364 LEU A O 1
ATOM 2684 N N . ALA A 1 365 ? 4.381 9.546 20.168 1.00 54.47 365 ALA A N 1
ATOM 2685 C CA . ALA A 1 365 ? 5.108 9.746 21.436 1.00 54.47 365 ALA A CA 1
ATOM 2686 C C . ALA A 1 365 ? 6.282 8.781 21.634 1.00 54.47 365 ALA A C 1
ATOM 2688 O O . ALA A 1 365 ? 6.712 8.556 22.765 1.00 54.47 365 ALA A O 1
ATOM 2689 N N . CYS A 1 366 ? 6.835 8.210 20.561 1.00 50.28 366 CYS A N 1
ATOM 2690 C CA . CYS A 1 366 ? 8.088 7.466 20.673 1.00 50.28 366 CYS A CA 1
ATOM 2691 C C . 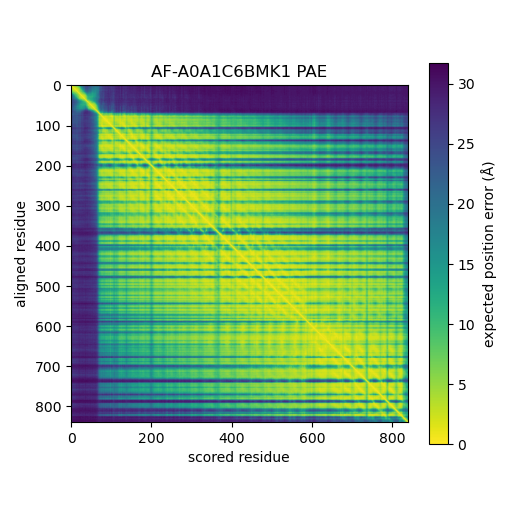CYS A 1 366 ? 9.185 8.387 21.224 1.00 50.28 366 CYS A C 1
ATOM 2693 O O . CYS A 1 366 ? 9.433 9.456 20.677 1.00 50.28 366 CYS A O 1
ATOM 2695 N N . SER A 1 367 ? 9.907 7.969 22.259 1.00 41.59 367 SER A N 1
ATOM 2696 C CA . SER A 1 367 ? 11.226 8.546 22.524 1.00 41.59 367 SER A CA 1
ATOM 2697 C C . SER A 1 367 ? 12.140 8.276 21.319 1.00 41.59 367 SER A C 1
ATOM 2699 O O . SER A 1 367 ? 12.084 7.187 20.753 1.00 41.59 367 SER A O 1
ATOM 2701 N N . SER A 1 368 ? 12.985 9.234 20.927 1.00 44.28 368 SER A N 1
ATOM 2702 C CA . SER A 1 368 ? 14.004 9.048 19.878 1.00 44.28 368 SER A CA 1
ATOM 2703 C C . SER A 1 368 ? 14.787 7.729 20.055 1.00 44.28 368 SER A C 1
ATOM 2705 O O . SER A 1 368 ? 15.334 7.511 21.137 1.00 44.28 368 SER A O 1
ATOM 2707 N N . GLY A 1 369 ? 14.848 6.873 19.023 1.00 50.78 369 GLY A N 1
ATOM 2708 C CA . GLY A 1 369 ? 15.504 5.548 19.043 1.00 50.78 369 GLY A CA 1
ATOM 2709 C C . GLY A 1 369 ? 14.948 4.572 17.982 1.00 50.78 369 GLY A C 1
ATOM 2710 O O . GLY A 1 369 ? 14.115 4.972 17.174 1.00 50.78 369 GLY A O 1
ATOM 2711 N N . ASP A 1 370 ? 15.362 3.296 18.008 1.00 50.75 370 ASP A N 1
ATOM 2712 C CA . ASP A 1 370 ? 15.048 2.255 16.993 1.00 50.75 370 ASP A CA 1
ATOM 2713 C C . ASP A 1 370 ? 13.541 2.022 16.735 1.00 50.75 370 ASP A C 1
ATOM 2715 O O . ASP A 1 370 ? 13.124 1.640 15.639 1.00 50.75 370 ASP A O 1
ATOM 2719 N N . THR A 1 371 ? 12.688 2.263 17.734 1.00 55.12 371 THR A N 1
ATOM 2720 C CA . THR A 1 371 ? 11.226 2.145 17.596 1.00 55.12 371 THR A CA 1
ATOM 2721 C C . THR A 1 371 ? 10.622 3.277 16.769 1.00 55.12 371 THR A C 1
ATOM 2723 O O . THR A 1 371 ? 9.657 3.050 16.044 1.00 55.12 371 THR A O 1
ATOM 2726 N N . ALA A 1 372 ? 11.205 4.479 16.809 1.00 59.19 372 ALA A N 1
ATOM 2727 C CA . ALA A 1 372 ? 10.736 5.613 16.018 1.00 59.19 372 ALA A CA 1
ATOM 2728 C C . ALA A 1 372 ? 10.922 5.354 14.514 1.00 59.19 372 ALA A C 1
ATOM 2730 O O . ALA A 1 372 ? 10.016 5.637 13.736 1.00 59.19 372 ALA A O 1
ATOM 2731 N N . ASP A 1 373 ? 12.032 4.719 14.122 1.00 68.56 373 ASP A N 1
ATOM 2732 C CA . ASP A 1 373 ? 12.352 4.408 12.721 1.00 68.56 373 ASP A CA 1
ATOM 2733 C C . ASP A 1 373 ? 11.503 3.257 12.132 1.00 68.56 373 ASP A C 1
ATOM 2735 O O . ASP A 1 373 ? 11.511 3.039 10.920 1.00 68.56 373 ASP A O 1
ATOM 2739 N N . SER A 1 374 ? 10.728 2.541 12.957 1.00 80.62 374 SER A N 1
ATOM 2740 C CA . SER A 1 374 ? 9.786 1.494 12.516 1.00 80.62 374 SER A CA 1
ATOM 2741 C C . SER A 1 374 ? 8.312 1.841 12.746 1.00 80.62 374 SER A C 1
ATOM 2743 O O . SER A 1 374 ? 7.433 1.099 12.297 1.00 80.62 374 SER A O 1
ATOM 2745 N N . ALA A 1 375 ? 8.029 2.969 13.406 1.00 88.75 375 ALA A N 1
ATOM 2746 C CA . ALA A 1 375 ? 6.670 3.387 13.706 1.00 88.75 375 ALA A CA 1
ATOM 2747 C C . ALA A 1 375 ? 5.895 3.767 12.433 1.00 88.75 375 ALA A C 1
ATOM 2749 O O . ALA A 1 375 ? 6.414 4.473 11.564 1.00 88.75 375 ALA A O 1
ATOM 2750 N N . ALA A 1 376 ? 4.638 3.328 12.347 1.00 92.38 376 ALA A N 1
ATOM 2751 C CA . ALA A 1 376 ? 3.760 3.575 11.206 1.00 92.38 376 ALA A CA 1
ATOM 2752 C C . ALA A 1 376 ? 2.597 4.498 11.590 1.00 92.38 376 ALA A C 1
ATOM 2754 O O . ALA A 1 376 ? 1.826 4.205 12.507 1.00 92.38 376 ALA A O 1
ATOM 2755 N N . VAL A 1 377 ? 2.457 5.609 10.873 1.00 91.44 377 VAL A N 1
ATOM 2756 C CA . VAL A 1 377 ? 1.422 6.616 11.121 1.00 91.44 377 VAL A CA 1
ATOM 2757 C C . VAL A 1 377 ? 0.562 6.781 9.876 1.00 91.44 377 VAL A C 1
ATOM 2759 O O . VAL A 1 377 ? 1.085 7.088 8.805 1.00 91.44 377 VAL A O 1
ATOM 2762 N N . GLY A 1 378 ? -0.752 6.619 10.014 1.00 91.81 378 GLY A N 1
ATOM 2763 C CA . GLY A 1 378 ? -1.693 6.894 8.932 1.00 91.81 378 GLY A CA 1
ATOM 2764 C C . GLY A 1 378 ? -2.970 7.560 9.408 1.00 91.81 378 GLY A C 1
ATOM 2765 O O . GLY A 1 378 ? -3.406 7.369 10.536 1.00 91.81 378 GLY A O 1
ATOM 2766 N N . SER A 1 379 ? -3.597 8.372 8.563 1.00 87.38 379 SER A N 1
ATOM 2767 C CA . SER A 1 379 ? -4.804 9.104 8.974 1.00 87.38 379 SER A CA 1
ATOM 2768 C C . SER A 1 379 ? -6.020 8.203 9.174 1.00 87.38 379 SER A C 1
ATOM 2770 O O . SER A 1 379 ? -6.944 8.600 9.874 1.00 87.38 379 SER A O 1
ATOM 2772 N N . VAL A 1 380 ? -6.017 6.996 8.603 1.00 90.69 380 VAL A N 1
ATOM 2773 C CA . VAL A 1 380 ? -7.062 5.985 8.815 1.00 90.69 380 VAL A CA 1
ATOM 2774 C C . VAL A 1 380 ? -6.468 4.763 9.512 1.00 90.69 380 VAL A C 1
ATOM 2776 O O . VAL A 1 380 ? -6.918 4.394 10.596 1.00 90.69 380 VAL A O 1
ATOM 2779 N N . PHE A 1 381 ? -5.407 4.188 8.947 1.00 94.81 381 PHE A N 1
ATOM 2780 C CA . PHE A 1 381 ? -4.751 2.993 9.477 1.00 94.81 381 PHE A CA 1
ATOM 2781 C C . PHE A 1 381 ? -3.289 3.282 9.804 1.00 94.81 381 PHE A C 1
ATOM 2783 O O . PHE A 1 381 ? -2.539 3.719 8.930 1.00 94.81 381 PHE A O 1
ATOM 2790 N N . GLY A 1 382 ? -2.852 2.973 11.026 1.00 95.06 382 GLY A N 1
ATOM 2791 C CA . GLY A 1 382 ? -1.418 2.927 11.326 1.00 95.06 382 GLY A CA 1
ATOM 2792 C C . GLY A 1 382 ? -0.754 1.771 10.573 1.00 95.06 382 GLY A C 1
ATOM 2793 O O . GLY A 1 382 ? 0.143 1.978 9.754 1.00 95.06 382 GLY A O 1
ATOM 2794 N N . LEU A 1 383 ? -1.269 0.558 10.790 1.00 96.38 383 LEU A N 1
ATOM 2795 C CA . LEU A 1 383 ? -0.917 -0.661 10.061 1.00 96.38 383 LEU A CA 1
ATOM 2796 C C . LEU A 1 383 ? -2.166 -1.310 9.458 1.00 96.38 383 LEU A C 1
ATOM 2798 O O . LEU A 1 383 ? -3.152 -1.530 10.162 1.00 96.38 383 LEU A O 1
ATOM 2802 N N . LEU A 1 384 ? -2.088 -1.662 8.176 1.00 97.62 384 LEU A N 1
ATOM 2803 C CA . LEU A 1 384 ? -3.071 -2.492 7.490 1.00 97.62 384 LEU A CA 1
ATOM 2804 C C . LEU A 1 384 ? -2.383 -3.735 6.921 1.00 97.62 384 LEU A C 1
ATOM 2806 O O . LEU A 1 384 ? -1.471 -3.620 6.103 1.00 97.62 384 LEU A O 1
ATOM 2810 N N . THR A 1 385 ? -2.849 -4.911 7.328 1.00 96.56 385 THR A N 1
ATOM 2811 C CA . THR A 1 385 ? -2.320 -6.198 6.867 1.00 96.56 385 THR A CA 1
ATOM 2812 C C . THR A 1 385 ? -3.419 -6.990 6.170 1.00 96.56 385 THR A C 1
ATOM 2814 O O . THR A 1 385 ? -4.445 -7.299 6.779 1.00 96.56 385 THR A O 1
ATOM 2817 N N . ASN A 1 386 ? -3.186 -7.354 4.910 1.00 95.38 386 ASN A N 1
ATOM 2818 C CA . ASN A 1 386 ? -3.987 -8.333 4.182 1.00 95.38 386 ASN A CA 1
ATOM 2819 C C . ASN A 1 386 ? -3.251 -9.680 4.171 1.00 95.38 386 ASN A C 1
ATOM 2821 O O . ASN A 1 386 ? -2.373 -9.929 3.346 1.00 95.38 386 ASN A O 1
ATOM 2825 N N . SER A 1 387 ? -3.579 -10.532 5.135 1.00 93.25 387 SER A N 1
ATOM 2826 C CA . SER A 1 387 ? -2.942 -11.836 5.336 1.00 93.25 387 SER A CA 1
ATOM 2827 C C . SER A 1 387 ? -3.574 -12.956 4.506 1.00 93.25 387 SER A C 1
ATOM 2829 O O . SER A 1 387 ? -3.102 -14.087 4.578 1.00 93.25 387 SER A O 1
ATOM 2831 N N . ALA A 1 388 ? -4.647 -12.675 3.763 1.00 89.69 388 ALA A N 1
ATOM 2832 C CA . ALA A 1 388 ? -5.300 -13.646 2.895 1.00 89.69 388 ALA A CA 1
ATOM 2833 C C . ALA A 1 388 ? -4.812 -13.541 1.444 1.00 89.69 388 ALA A C 1
ATOM 2835 O O . ALA A 1 388 ? -4.282 -12.512 1.015 1.00 89.69 388 ALA A O 1
ATOM 2836 N N . ASP A 1 389 ? -5.038 -14.613 0.686 1.00 90.75 389 ASP A N 1
ATOM 2837 C CA . ASP A 1 389 ? -4.718 -14.703 -0.738 1.00 90.75 389 ASP A CA 1
ATOM 2838 C C . ASP A 1 389 ? -5.962 -14.425 -1.582 1.00 90.75 389 ASP A C 1
ATOM 2840 O O . ASP A 1 389 ? -7.041 -14.932 -1.278 1.00 90.75 389 ASP A O 1
ATOM 2844 N N . ASN A 1 390 ? -5.801 -13.701 -2.693 1.00 90.06 390 ASN A N 1
ATOM 2845 C CA . ASN A 1 390 ? -6.887 -13.336 -3.618 1.00 90.06 390 ASN A CA 1
ATOM 2846 C C . ASN A 1 390 ? -7.983 -12.468 -2.980 1.00 90.06 390 ASN A C 1
ATOM 2848 O O . ASN A 1 390 ? -9.144 -12.526 -3.385 1.00 90.06 390 ASN A O 1
ATOM 2852 N N . VAL A 1 391 ? -7.629 -11.675 -1.969 1.00 94.50 391 VAL A N 1
ATOM 2853 C CA . VAL A 1 391 ? -8.597 -10.891 -1.199 1.00 94.50 391 VAL A CA 1
ATOM 2854 C C . VAL A 1 391 ? -8.460 -9.415 -1.490 1.00 94.50 391 VAL A C 1
ATOM 2856 O O . VAL A 1 391 ? -7.367 -8.847 -1.434 1.00 94.50 391 VAL A O 1
ATOM 2859 N N . LYS A 1 392 ? -9.603 -8.785 -1.750 1.00 95.69 392 LYS A N 1
ATOM 2860 C CA . LYS A 1 392 ? -9.713 -7.350 -1.975 1.00 95.69 392 LYS A CA 1
ATOM 2861 C C . LYS A 1 392 ? -10.116 -6.625 -0.696 1.00 95.69 392 LYS A C 1
ATOM 2863 O O . LYS A 1 392 ? -11.172 -6.909 -0.133 1.00 95.69 392 LYS A O 1
ATOM 2868 N N . ILE A 1 393 ? -9.316 -5.644 -0.293 1.00 97.44 393 ILE A N 1
ATOM 2869 C CA . ILE A 1 393 ? -9.693 -4.623 0.684 1.00 97.44 393 ILE A CA 1
ATOM 2870 C C . ILE A 1 393 ? -9.922 -3.315 -0.073 1.00 97.44 393 ILE A C 1
ATOM 2872 O O . ILE A 1 393 ? -9.003 -2.798 -0.703 1.00 97.44 393 ILE A O 1
ATOM 2876 N N . SER A 1 394 ? -11.131 -2.770 -0.003 1.00 97.00 394 SER A N 1
ATOM 2877 C CA . SER A 1 394 ? -11.488 -1.478 -0.590 1.00 97.00 394 SER A CA 1
ATOM 2878 C C . SER A 1 394 ? -11.562 -0.408 0.496 1.00 97.00 394 SER A C 1
ATOM 2880 O O . SER A 1 394 ? -12.202 -0.617 1.524 1.00 97.00 394 SER A O 1
ATOM 2882 N N . ILE A 1 395 ? -10.944 0.747 0.265 1.00 95.00 395 ILE A N 1
ATOM 2883 C CA . ILE A 1 395 ? -11.112 1.963 1.064 1.00 95.00 395 ILE A CA 1
ATOM 2884 C C . ILE A 1 395 ? -11.669 3.034 0.132 1.00 95.00 395 ILE A C 1
ATOM 2886 O O . ILE A 1 395 ? -10.991 3.467 -0.804 1.00 95.00 395 ILE A O 1
ATOM 2890 N N . THR A 1 396 ? -12.904 3.447 0.3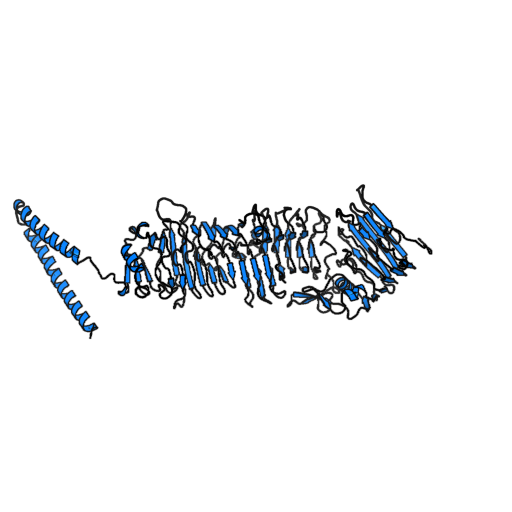87 1.00 91.88 396 THR A N 1
ATOM 2891 C CA . THR A 1 396 ? -13.652 4.361 -0.479 1.00 91.88 396 THR A CA 1
ATOM 2892 C C . THR A 1 396 ? -14.071 5.601 0.291 1.00 91.88 396 THR A C 1
ATOM 2894 O O . THR A 1 396 ? -14.601 5.489 1.397 1.00 91.88 396 THR A O 1
ATOM 2897 N N . GLY A 1 397 ? -13.832 6.780 -0.279 1.00 85.69 397 GLY A N 1
ATOM 2898 C CA . GLY A 1 397 ? -14.373 8.044 0.225 1.00 85.69 397 GLY A CA 1
ATOM 2899 C C . GLY A 1 397 ? -15.551 8.543 -0.609 1.00 85.69 397 GLY A C 1
ATOM 2900 O O . GLY A 1 397 ? -16.111 7.818 -1.432 1.00 85.69 397 GLY A O 1
ATOM 2901 N N . THR A 1 398 ? -15.902 9.816 -0.430 1.00 76.88 398 THR A N 1
ATOM 2902 C CA . THR A 1 398 ? -16.677 10.567 -1.423 1.00 76.88 398 THR A CA 1
ATOM 2903 C C . THR A 1 398 ? -15.920 11.820 -1.848 1.00 76.88 398 THR A C 1
ATOM 2905 O O . THR A 1 398 ? -15.065 12.330 -1.126 1.00 76.88 398 THR A O 1
ATOM 2908 N N . ALA A 1 399 ? -16.272 12.376 -3.011 1.00 60.47 399 ALA A N 1
ATOM 2909 C CA . ALA A 1 399 ? -15.629 13.573 -3.558 1.00 60.47 399 ALA A CA 1
ATOM 2910 C C . ALA A 1 399 ? -15.684 14.812 -2.635 1.00 60.47 399 ALA A C 1
ATOM 2912 O O . ALA A 1 399 ? -14.907 15.744 -2.833 1.00 60.47 399 ALA A O 1
ATOM 2913 N N . ASN A 1 400 ? -16.586 14.837 -1.646 1.00 57.81 400 ASN A N 1
ATOM 2914 C CA . ASN A 1 400 ? -16.706 15.935 -0.683 1.00 57.81 400 ASN A CA 1
ATOM 2915 C C . ASN A 1 400 ? -15.933 15.685 0.620 1.00 57.81 400 ASN A C 1
ATOM 2917 O O . ASN A 1 400 ? -15.709 16.628 1.383 1.00 57.81 400 ASN A O 1
ATOM 2921 N N . ASP A 1 401 ? -15.509 14.448 0.878 1.00 66.56 401 ASP A N 1
ATOM 2922 C CA . ASP A 1 401 ? -14.840 14.089 2.120 1.00 66.56 401 ASP A CA 1
ATOM 2923 C C . ASP A 1 401 ? -13.342 14.317 1.988 1.00 66.56 401 ASP A C 1
ATOM 2925 O O . ASP A 1 401 ? -12.651 13.732 1.153 1.00 66.56 401 ASP A O 1
ATOM 2929 N N . THR A 1 402 ? -12.829 15.206 2.830 1.00 74.56 402 THR A N 1
ATOM 2930 C CA . THR A 1 402 ? -11.406 15.523 2.882 1.00 74.56 402 THR A CA 1
ATOM 2931 C C . THR A 1 402 ? -10.796 14.922 4.137 1.00 74.56 402 THR A C 1
ATOM 2933 O O . THR A 1 402 ? -11.063 15.377 5.253 1.00 74.56 402 THR A O 1
ATOM 2936 N N . ILE A 1 403 ? -9.887 13.967 3.958 1.00 78.19 403 ILE A N 1
ATOM 2937 C CA . ILE A 1 403 ? -8.991 13.530 5.024 1.00 78.19 403 ILE A CA 1
ATOM 2938 C C . ILE A 1 403 ? -7.971 14.644 5.243 1.00 78.19 403 ILE A C 1
ATOM 2940 O O . ILE A 1 403 ? -7.024 14.814 4.474 1.00 78.19 403 ILE A O 1
ATOM 2944 N N . THR A 1 404 ? -8.163 15.431 6.299 1.00 74.12 404 THR A N 1
ATOM 2945 C CA . THR A 1 404 ? -7.145 16.392 6.728 1.00 74.12 404 THR A CA 1
ATOM 2946 C C . THR A 1 404 ? -6.162 15.678 7.636 1.00 74.12 404 THR A C 1
ATOM 2948 O O . THR A 1 404 ? -6.469 15.400 8.794 1.00 74.12 404 THR A O 1
ATOM 2951 N N . SER A 1 405 ? -4.970 15.399 7.121 1.00 71.44 405 SER A N 1
ATOM 2952 C CA . SER A 1 405 ? -3.910 14.829 7.930 1.00 71.44 405 SER A CA 1
ATOM 2953 C C . SER A 1 405 ? -2.977 15.906 8.449 1.00 71.44 405 SER A C 1
ATOM 2955 O O . SER A 1 405 ? -2.299 16.611 7.701 1.00 71.44 405 SER A O 1
ATOM 2957 N N . ASN A 1 406 ? -2.875 15.970 9.769 1.00 70.19 406 ASN A N 1
ATOM 2958 C CA . ASN A 1 406 ? -1.940 16.842 10.452 1.00 70.19 406 ASN A CA 1
ATOM 2959 C C . ASN A 1 406 ? -1.079 15.993 11.382 1.00 70.19 406 ASN A C 1
ATOM 2961 O O . ASN A 1 406 ? -1.494 15.701 12.502 1.00 70.19 406 ASN A O 1
ATOM 2965 N N . PHE A 1 407 ? 0.080 15.562 10.880 1.00 70.88 407 PHE A N 1
ATOM 2966 C CA . PHE A 1 407 ? 1.124 14.961 11.695 1.00 70.88 407 PHE A CA 1
ATOM 2967 C C . PHE A 1 407 ? 2.176 16.029 11.989 1.00 70.88 407 PHE A C 1
ATOM 2969 O O . PHE A 1 407 ? 2.913 16.461 11.104 1.00 70.88 407 PHE A O 1
ATOM 2976 N N . ASN A 1 408 ? 2.202 16.487 13.236 1.00 67.50 408 ASN A N 1
ATOM 2977 C CA . ASN A 1 408 ? 3.166 17.465 13.722 1.00 67.50 408 ASN A CA 1
ATOM 2978 C C . ASN A 1 408 ? 3.804 16.908 14.994 1.00 67.50 408 ASN A C 1
ATOM 2980 O O . ASN A 1 408 ? 3.336 17.170 16.101 1.00 67.50 408 ASN A O 1
ATOM 2984 N N . SER A 1 409 ? 4.825 16.072 14.815 1.00 65.50 409 SER A N 1
ATOM 2985 C CA . SER A 1 409 ? 5.631 15.540 15.911 1.00 65.50 409 SER A CA 1
ATOM 2986 C C . SER A 1 409 ? 7.065 16.041 15.793 1.00 65.50 409 SER A C 1
ATOM 2988 O O . SER A 1 409 ? 7.608 16.182 14.697 1.00 65.50 409 SER A O 1
ATOM 2990 N N . THR A 1 410 ? 7.692 16.288 16.941 1.00 69.81 410 THR A N 1
ATOM 2991 C CA . THR A 1 410 ? 9.139 16.520 17.027 1.00 69.81 410 THR A CA 1
ATOM 2992 C C . THR A 1 410 ? 9.928 15.238 16.756 1.00 69.81 410 THR A C 1
ATOM 2994 O O . THR A 1 410 ? 11.094 15.298 16.370 1.00 69.81 410 THR A O 1
ATOM 2997 N N . VAL A 1 411 ? 9.287 14.079 16.919 1.00 72.88 411 VAL A N 1
ATOM 2998 C CA . VAL A 1 411 ? 9.861 12.756 16.684 1.00 72.88 411 VAL A CA 1
ATOM 2999 C C . VAL A 1 411 ? 9.627 12.351 15.236 1.00 72.88 411 VAL A C 1
ATOM 3001 O O . VAL A 1 411 ? 8.523 12.491 14.708 1.00 72.88 411 VAL A O 1
ATOM 3004 N N . ARG A 1 412 ? 10.674 11.834 14.590 1.00 80.38 412 ARG A N 1
ATOM 3005 C CA . ARG A 1 412 ? 10.582 11.308 13.228 1.00 80.38 412 ARG A CA 1
ATOM 3006 C C . ARG A 1 412 ? 9.883 9.947 13.244 1.00 80.38 412 ARG A C 1
ATOM 3008 O O . ARG A 1 412 ? 10.353 9.047 13.929 1.00 80.38 412 ARG A O 1
ATOM 3015 N N . ALA A 1 413 ? 8.798 9.800 12.491 1.00 84.19 413 ALA A N 1
ATOM 3016 C CA . ALA A 1 413 ? 8.174 8.499 12.248 1.00 84.19 413 ALA A CA 1
ATOM 3017 C C . ALA A 1 413 ? 8.989 7.681 11.232 1.00 84.19 413 ALA A C 1
ATOM 3019 O O . ALA A 1 413 ? 9.646 8.250 10.361 1.00 84.19 413 ALA A O 1
ATOM 3020 N N . GLY A 1 414 ? 8.899 6.356 11.284 1.00 88.81 414 GLY A N 1
ATOM 3021 C CA . GLY A 1 414 ? 9.453 5.491 10.248 1.00 88.81 414 GLY A CA 1
ATOM 3022 C C . GLY A 1 414 ? 8.689 5.687 8.946 1.00 88.81 414 GLY A C 1
ATOM 3023 O O . GLY A 1 414 ? 9.255 6.085 7.930 1.00 88.81 414 GLY A O 1
ATOM 3024 N N . PHE A 1 415 ? 7.372 5.496 8.999 1.00 91.88 415 PHE A N 1
ATOM 3025 C CA . PHE A 1 415 ? 6.506 5.531 7.823 1.00 91.88 415 PHE A CA 1
ATOM 3026 C C . PHE A 1 415 ? 5.299 6.422 8.080 1.00 91.88 415 PHE A C 1
ATOM 3028 O O . PHE A 1 415 ? 4.616 6.281 9.097 1.00 91.88 415 PHE A O 1
ATOM 3035 N N . TYR A 1 416 ? 5.012 7.313 7.139 1.00 92.44 416 TYR A N 1
ATOM 3036 C CA . TYR A 1 416 ? 3.828 8.155 7.189 1.00 92.44 416 TYR A CA 1
ATOM 3037 C C . TYR A 1 416 ? 3.045 8.083 5.879 1.00 92.44 416 TYR A C 1
ATOM 3039 O O . TYR A 1 416 ? 3.612 8.324 4.813 1.00 92.44 416 TYR A O 1
ATOM 3047 N N . GLY A 1 417 ? 1.744 7.802 5.974 1.00 93.50 417 GLY A N 1
ATOM 3048 C CA . GLY A 1 417 ? 0.810 7.816 4.850 1.00 93.50 417 GLY A CA 1
ATOM 3049 C C . GLY A 1 417 ? -0.439 8.641 5.142 1.00 93.50 417 GLY A C 1
ATOM 3050 O O . GLY A 1 417 ? -0.988 8.576 6.238 1.00 93.50 417 GLY A O 1
ATOM 3051 N N . GLY A 1 418 ? -0.946 9.385 4.161 1.00 90.88 418 GLY A N 1
ATOM 3052 C CA . GLY A 1 418 ? -2.199 10.136 4.328 1.00 90.88 418 GLY A CA 1
ATOM 3053 C C . GLY A 1 418 ? -3.458 9.272 4.504 1.00 90.88 418 GLY A C 1
ATOM 3054 O O . GLY A 1 418 ? -4.504 9.792 4.872 1.00 90.88 418 GLY A O 1
ATOM 3055 N N . VAL A 1 419 ? -3.374 7.957 4.275 1.00 92.62 419 VAL A N 1
ATOM 3056 C CA . VAL A 1 419 ? -4.440 6.983 4.571 1.00 92.62 419 VAL A CA 1
ATOM 3057 C C . VAL A 1 419 ? -3.883 5.838 5.415 1.00 92.62 419 VAL A C 1
ATOM 3059 O O . VAL A 1 419 ? -4.391 5.574 6.507 1.00 92.62 419 VAL A O 1
ATOM 3062 N N . VAL A 1 420 ? -2.817 5.191 4.933 1.00 96.00 420 VAL A N 1
ATOM 3063 C CA . VAL A 1 420 ? -2.217 3.996 5.542 1.00 96.00 420 VAL A CA 1
ATOM 3064 C C . VAL A 1 420 ? -0.741 4.247 5.847 1.00 96.00 420 VAL A C 1
ATOM 3066 O O . VAL A 1 420 ? 0.045 4.507 4.940 1.00 96.00 420 VAL A O 1
ATOM 3069 N N . GLY A 1 421 ? -0.326 4.127 7.108 1.00 95.12 421 GLY A N 1
ATOM 3070 C CA . GLY A 1 421 ? 1.084 4.280 7.481 1.00 95.12 421 GLY A CA 1
ATOM 3071 C C . GLY A 1 421 ? 1.961 3.194 6.862 1.00 95.12 421 GLY A C 1
ATOM 3072 O O . GLY A 1 421 ? 2.900 3.484 6.115 1.00 95.12 421 GLY A O 1
ATOM 3073 N N . ARG A 1 422 ? 1.612 1.931 7.122 1.00 96.12 422 ARG A N 1
ATOM 3074 C CA . ARG A 1 422 ? 2.259 0.755 6.532 1.00 96.12 422 ARG A CA 1
ATOM 3075 C C . ARG A 1 422 ? 1.228 -0.248 6.028 1.00 96.12 422 ARG A C 1
ATOM 3077 O O . ARG A 1 422 ? 0.283 -0.573 6.745 1.00 96.12 422 ARG A O 1
ATOM 3084 N N . TYR A 1 423 ? 1.457 -0.755 4.820 1.00 97.62 423 TYR A N 1
ATOM 3085 C CA . TYR A 1 423 ? 0.667 -1.813 4.200 1.00 97.62 423 TYR A CA 1
ATOM 3086 C C . TYR A 1 423 ? 1.517 -3.058 3.925 1.00 97.62 423 TYR A C 1
ATOM 3088 O O . TYR A 1 423 ? 2.650 -2.956 3.441 1.00 97.62 423 TYR A O 1
ATOM 3096 N N . SER A 1 424 ? 0.949 -4.233 4.184 1.00 95.19 424 SER A N 1
ATOM 3097 C CA . SER A 1 424 ? 1.507 -5.517 3.763 1.00 95.19 424 SER A CA 1
ATOM 3098 C C . SER A 1 424 ? 0.414 -6.451 3.244 1.00 95.19 424 SER A C 1
ATOM 3100 O O . SER A 1 424 ? -0.715 -6.459 3.738 1.00 95.19 424 SER A O 1
ATOM 3102 N N . ALA A 1 425 ? 0.767 -7.236 2.228 1.00 94.25 425 ALA A N 1
ATOM 3103 C CA . ALA A 1 425 ? -0.083 -8.254 1.630 1.00 94.25 425 ALA A CA 1
ATOM 3104 C C . ALA A 1 425 ? 0.672 -9.584 1.547 1.00 94.25 425 ALA A C 1
ATOM 3106 O O . ALA A 1 425 ? 1.858 -9.599 1.198 1.00 94.25 425 ALA A O 1
ATOM 3107 N N . ASN A 1 426 ? -0.019 -10.688 1.837 1.00 90.31 426 ASN A N 1
ATOM 3108 C CA . ASN A 1 426 ? 0.554 -12.034 1.771 1.00 90.31 426 ASN A CA 1
ATOM 3109 C C . ASN A 1 426 ? 0.867 -12.466 0.328 1.00 90.31 426 ASN A C 1
ATOM 3111 O O . ASN A 1 426 ? 1.906 -13.075 0.068 1.00 90.31 426 ASN A O 1
ATOM 3115 N N . ALA A 1 427 ? -0.005 -12.110 -0.617 1.00 90.38 427 ALA A N 1
ATOM 3116 C CA . ALA A 1 427 ? 0.092 -12.527 -2.010 1.00 90.38 427 ALA A CA 1
ATOM 3117 C C . ALA A 1 427 ? -0.199 -11.387 -2.990 1.00 90.38 427 ALA A C 1
ATOM 3119 O O . ALA A 1 427 ? -1.025 -10.515 -2.727 1.00 90.38 427 ALA A O 1
ATOM 3120 N N . LEU A 1 428 ? 0.438 -11.469 -4.166 1.00 91.50 428 LEU A N 1
ATOM 3121 C CA . LEU A 1 428 ? 0.256 -10.519 -5.268 1.00 91.50 428 LEU A CA 1
ATOM 3122 C C . LEU A 1 428 ? -1.173 -10.493 -5.800 1.00 91.50 428 LEU A C 1
ATOM 3124 O O . LEU A 1 428 ? -1.631 -9.453 -6.258 1.00 91.50 428 LEU A O 1
ATOM 3128 N N . SER A 1 429 ? -1.897 -11.603 -5.685 1.00 92.25 429 SER A N 1
ATOM 3129 C CA . SER A 1 429 ? -3.302 -11.688 -6.073 1.00 92.25 429 SER A CA 1
ATOM 3130 C C . SER A 1 429 ? -4.251 -10.921 -5.145 1.00 92.25 429 SER A C 1
ATOM 3132 O O . SER A 1 429 ? -5.420 -10.746 -5.478 1.00 92.25 429 SER A O 1
ATOM 3134 N N . SER A 1 430 ? -3.778 -10.440 -3.994 1.00 93.25 430 SER A N 1
ATOM 3135 C CA . SER A 1 430 ? -4.571 -9.622 -3.077 1.00 93.25 430 SER A CA 1
ATOM 3136 C C . SER A 1 430 ? -4.487 -8.138 -3.437 1.00 93.25 430 SER A C 1
ATOM 3138 O O . SER A 1 430 ? -3.414 -7.606 -3.721 1.00 93.25 430 SER A O 1
ATOM 3140 N N . GLU A 1 431 ? -5.631 -7.454 -3.396 1.00 95.44 431 GLU A N 1
ATOM 3141 C CA . GLU A 1 431 ? -5.779 -6.060 -3.821 1.00 95.44 431 GLU A CA 1
ATOM 3142 C C . GLU A 1 431 ? -6.052 -5.143 -2.624 1.00 95.44 431 GLU A C 1
ATOM 3144 O O . GLU A 1 431 ? -6.958 -5.398 -1.830 1.00 95.44 431 GLU A O 1
ATOM 3149 N N . LEU A 1 432 ? -5.321 -4.030 -2.536 1.00 97.81 432 LEU A N 1
ATOM 3150 C CA . LEU A 1 432 ? -5.776 -2.841 -1.814 1.00 97.81 432 LEU A CA 1
ATOM 3151 C C . LEU A 1 432 ? -6.295 -1.820 -2.827 1.00 97.81 432 LEU A C 1
ATOM 3153 O O . LEU A 1 432 ? -5.508 -1.231 -3.566 1.00 97.81 432 LEU A O 1
ATOM 3157 N N . ALA A 1 433 ? -7.605 -1.602 -2.851 1.00 97.81 433 ALA A N 1
ATOM 3158 C CA . ALA A 1 433 ? -8.246 -0.629 -3.723 1.00 97.81 433 ALA A CA 1
ATOM 3159 C C . ALA A 1 433 ? -8.544 0.665 -2.962 1.00 97.81 433 ALA A C 1
ATOM 3161 O O . ALA A 1 433 ? -9.264 0.655 -1.968 1.00 97.81 433 ALA A O 1
ATOM 3162 N N . LEU A 1 434 ? -8.010 1.783 -3.443 1.00 97.38 434 LEU A N 1
ATOM 3163 C CA . LEU A 1 434 ? -8.236 3.124 -2.911 1.00 97.38 434 LEU A CA 1
ATOM 3164 C C . LEU A 1 434 ? -9.013 3.935 -3.950 1.00 97.38 434 LEU A C 1
ATOM 3166 O O . LEU A 1 434 ? -8.500 4.155 -5.052 1.00 97.38 434 LEU A O 1
ATOM 3170 N N . SER A 1 435 ? -10.224 4.398 -3.627 1.00 95.56 435 SER A N 1
ATOM 3171 C CA . SER A 1 435 ? -10.986 5.224 -4.570 1.00 95.56 435 SER A CA 1
ATOM 3172 C C . SER A 1 435 ? -11.746 6.391 -3.960 1.00 95.56 435 SER A C 1
ATOM 3174 O O . SER A 1 435 ? -12.199 6.340 -2.817 1.00 95.56 435 SER A O 1
ATOM 3176 N N . ASP A 1 436 ? -11.881 7.450 -4.762 1.00 93.44 436 ASP A N 1
ATOM 3177 C CA . ASP A 1 436 ? -12.706 8.622 -4.452 1.00 93.44 436 ASP A CA 1
ATOM 3178 C C . ASP A 1 436 ? -12.259 9.314 -3.150 1.00 93.44 436 ASP A C 1
ATOM 3180 O O . ASP A 1 436 ? -13.067 9.734 -2.322 1.00 93.44 436 ASP A O 1
ATOM 3184 N N . ILE A 1 437 ? -10.936 9.405 -2.962 1.00 90.50 437 ILE A N 1
ATOM 3185 C CA . ILE A 1 437 ? -10.298 9.939 -1.753 1.00 90.50 437 ILE A CA 1
ATOM 3186 C C . ILE A 1 437 ? -9.742 11.339 -2.023 1.00 90.50 437 ILE A C 1
ATOM 3188 O O . ILE A 1 437 ? -8.989 11.550 -2.977 1.00 90.50 437 ILE A O 1
ATOM 3192 N N . THR A 1 438 ? -10.019 12.279 -1.120 1.00 91.12 438 THR A N 1
ATOM 3193 C CA . THR A 1 438 ? -9.292 13.553 -1.050 1.00 91.12 438 THR A CA 1
ATOM 3194 C C . THR A 1 438 ? -8.445 13.605 0.218 1.00 91.12 438 THR A C 1
ATOM 3196 O O . THR A 1 438 ? -8.971 13.484 1.323 1.00 91.12 438 THR A O 1
ATOM 3199 N N . VAL A 1 439 ? -7.133 13.811 0.076 1.00 89.25 439 VAL A N 1
ATOM 3200 C CA . VAL A 1 439 ? -6.190 13.941 1.197 1.00 89.25 439 VAL A CA 1
ATOM 3201 C C . VAL A 1 439 ? -5.529 15.311 1.182 1.00 89.25 439 VAL A C 1
ATOM 3203 O O . VAL A 1 439 ? -4.904 15.700 0.197 1.00 89.25 439 VAL A O 1
ATOM 3206 N N . ASN A 1 440 ? -5.591 16.007 2.315 1.00 88.25 440 ASN A N 1
ATOM 3207 C CA . ASN A 1 440 ? -4.865 17.248 2.556 1.00 88.25 440 ASN A CA 1
ATOM 3208 C C . ASN A 1 440 ? -3.882 17.058 3.712 1.00 88.25 440 ASN A C 1
ATOM 3210 O O . ASN A 1 440 ? -4.281 16.964 4.872 1.00 88.25 440 ASN A O 1
ATOM 3214 N N . VAL A 1 441 ? -2.587 17.037 3.406 1.00 85.25 441 VAL A N 1
ATOM 3215 C CA . VAL A 1 441 ? -1.514 16.975 4.402 1.00 85.25 441 VAL A CA 1
ATOM 3216 C C . VAL A 1 441 ? -1.064 18.397 4.729 1.00 85.25 441 VAL A C 1
ATOM 3218 O O . VAL A 1 441 ? -0.459 19.069 3.895 1.00 85.25 441 VAL A O 1
ATOM 3221 N N . THR A 1 442 ? -1.370 18.878 5.935 1.00 76.31 442 THR A N 1
ATOM 3222 C CA . THR A 1 442 ? -1.209 20.301 6.306 1.00 76.31 442 THR A CA 1
ATOM 3223 C C . THR A 1 442 ? -0.104 20.571 7.336 1.00 76.31 442 THR A C 1
ATOM 3225 O O . THR A 1 442 ? 0.041 21.710 7.774 1.00 76.31 442 THR A O 1
ATOM 3228 N N . GLY A 1 443 ? 0.643 19.547 7.764 1.00 67.31 443 GLY A N 1
ATOM 3229 C CA . GLY A 1 443 ? 1.699 19.641 8.783 1.00 67.31 443 GLY A CA 1
ATOM 3230 C C . GLY A 1 443 ? 3.100 19.316 8.252 1.00 67.31 443 GLY A C 1
ATOM 3231 O O . GLY A 1 443 ? 3.244 18.641 7.231 1.00 67.31 443 GLY A O 1
ATOM 3232 N N . LEU A 1 444 ? 4.137 19.756 8.978 1.00 71.12 444 LEU A N 1
ATOM 3233 C CA . LEU A 1 444 ? 5.539 19.393 8.722 1.00 71.12 444 LEU A CA 1
ATOM 3234 C C . LEU A 1 444 ? 5.792 17.954 9.183 1.00 71.12 444 LEU A C 1
ATOM 3236 O O . LEU A 1 444 ? 6.356 17.703 10.248 1.00 71.12 444 LEU A O 1
ATOM 3240 N N . CYS A 1 445 ? 5.309 17.004 8.391 1.00 74.06 445 CYS A N 1
ATOM 3241 C CA . CYS A 1 445 ? 5.355 15.593 8.729 1.00 74.06 445 CYS A CA 1
ATOM 3242 C C . CYS A 1 445 ? 6.805 15.100 8.670 1.00 74.06 445 CYS A C 1
ATOM 3244 O O . CYS A 1 445 ? 7.359 14.901 7.586 1.00 74.06 445 CYS A O 1
ATOM 3246 N N . ASN A 1 446 ? 7.420 14.905 9.835 1.00 79.25 446 ASN A N 1
ATOM 3247 C CA . ASN A 1 446 ? 8.768 14.368 9.947 1.00 79.25 446 ASN A CA 1
ATOM 3248 C C . ASN A 1 446 ? 8.715 12.833 9.896 1.00 79.25 446 ASN A C 1
ATOM 3250 O O . ASN A 1 446 ? 8.410 12.194 10.900 1.00 79.25 446 ASN A O 1
ATOM 3254 N N . ALA A 1 447 ? 8.984 12.237 8.735 1.00 86.25 447 ALA A N 1
ATOM 3255 C CA . ALA A 1 447 ? 8.983 10.785 8.543 1.00 86.25 447 ALA A CA 1
ATOM 3256 C C . ALA A 1 447 ? 10.191 10.336 7.713 1.00 86.25 447 ALA A C 1
ATOM 3258 O O . ALA A 1 447 ? 10.694 11.124 6.919 1.00 86.25 447 ALA A O 1
ATOM 3259 N N . PHE A 1 448 ? 10.662 9.099 7.887 1.00 89.88 448 PHE A N 1
ATOM 3260 C CA . PHE A 1 448 ? 11.733 8.530 7.068 1.00 89.88 448 PHE A CA 1
ATOM 3261 C C . PHE A 1 448 ? 11.227 8.201 5.655 1.00 89.88 448 PHE A C 1
ATOM 3263 O O . PHE A 1 448 ? 11.802 8.690 4.685 1.00 89.88 448 PHE A O 1
ATOM 3270 N N . ASP A 1 449 ? 10.107 7.487 5.536 1.00 92.88 449 ASP A N 1
ATOM 3271 C CA . ASP A 1 449 ? 9.380 7.319 4.274 1.00 92.88 449 ASP A CA 1
ATOM 3272 C C . ASP A 1 449 ? 8.028 8.036 4.344 1.00 92.88 449 ASP A C 1
ATOM 3274 O O . ASP A 1 449 ? 7.206 7.785 5.232 1.00 92.88 449 ASP A O 1
ATOM 3278 N N . PHE A 1 450 ? 7.800 8.945 3.400 1.00 93.62 450 PHE A N 1
ATOM 3279 C CA . PHE A 1 450 ? 6.600 9.772 3.337 1.00 93.62 450 PHE A CA 1
ATOM 3280 C C . PHE A 1 450 ? 5.802 9.463 2.071 1.00 93.62 450 PHE A C 1
ATOM 3282 O O . PHE A 1 450 ? 6.333 9.588 0.970 1.00 93.62 450 PHE A O 1
ATOM 3289 N N . GLY A 1 451 ? 4.522 9.122 2.222 1.00 94.81 451 GLY A N 1
ATOM 3290 C CA . GLY A 1 451 ? 3.582 8.928 1.121 1.00 94.81 451 GLY A CA 1
ATOM 3291 C C . GLY A 1 451 ? 2.305 9.746 1.288 1.00 94.81 451 GLY A C 1
ATOM 3292 O O . GLY A 1 451 ? 1.741 9.821 2.379 1.00 94.81 451 GLY A O 1
ATOM 3293 N N . GLY A 1 452 ? 1.792 10.328 0.205 1.00 93.81 452 GLY A N 1
ATOM 3294 C CA . GLY A 1 452 ? 0.503 11.028 0.251 1.00 93.81 452 GLY A CA 1
ATOM 3295 C C . GLY A 1 452 ? -0.690 10.112 0.553 1.00 93.81 452 GLY A C 1
ATOM 3296 O O . GLY A 1 452 ? -1.657 10.575 1.150 1.00 93.81 452 GLY A O 1
ATOM 3297 N N . LEU A 1 453 ? -0.610 8.814 0.229 1.00 95.31 453 LEU A N 1
ATOM 3298 C CA . LEU A 1 453 ? -1.598 7.796 0.621 1.00 95.31 453 LEU A CA 1
ATOM 3299 C C . LEU A 1 453 ? -0.989 6.732 1.532 1.00 95.31 453 LEU A C 1
ATOM 3301 O O . LEU A 1 453 ? -1.510 6.487 2.621 1.00 95.31 453 LEU A O 1
ATOM 3305 N N . ILE A 1 454 ? 0.105 6.109 1.087 1.00 97.56 454 ILE A N 1
ATOM 3306 C CA . ILE A 1 454 ? 0.737 4.974 1.762 1.00 97.56 454 ILE A CA 1
ATOM 3307 C C . ILE A 1 454 ? 2.187 5.318 2.086 1.00 97.56 454 ILE A C 1
ATOM 3309 O O . ILE A 1 454 ? 2.972 5.588 1.179 1.00 97.56 454 ILE A O 1
ATOM 3313 N N . GLY A 1 455 ? 2.572 5.265 3.360 1.00 95.62 455 GLY A N 1
ATOM 3314 C CA . GLY A 1 455 ? 3.959 5.532 3.752 1.00 95.62 455 GLY A CA 1
ATOM 3315 C C . GLY A 1 455 ? 4.915 4.466 3.232 1.00 95.62 455 GLY A C 1
ATOM 3316 O O . GLY A 1 455 ? 5.846 4.765 2.482 1.00 95.62 455 GLY A O 1
ATOM 3317 N N . LYS A 1 456 ? 4.638 3.206 3.583 1.00 96.19 456 LYS A N 1
ATOM 3318 C CA . LYS A 1 456 ? 5.439 2.053 3.164 1.00 96.19 456 LYS A CA 1
ATOM 3319 C C . LYS A 1 456 ? 4.595 0.856 2.742 1.00 96.19 456 LYS A C 1
ATOM 3321 O O . LYS A 1 456 ? 3.678 0.455 3.455 1.00 96.19 456 LYS A O 1
ATOM 3326 N N . ILE A 1 457 ? 5.000 0.228 1.643 1.00 96.31 457 ILE A N 1
ATOM 3327 C CA . ILE A 1 457 ? 4.642 -1.142 1.270 1.00 96.31 457 ILE A CA 1
ATOM 3328 C C . ILE A 1 457 ? 5.888 -2.006 1.498 1.00 96.31 457 ILE A C 1
ATOM 3330 O O . ILE A 1 457 ? 6.909 -1.803 0.841 1.00 96.31 457 ILE A O 1
ATOM 3334 N N . GLY A 1 458 ? 5.869 -2.936 2.454 1.00 88.06 458 GLY A N 1
ATOM 3335 C CA . GLY A 1 458 ? 7.096 -3.655 2.820 1.00 88.06 458 GLY A CA 1
ATOM 3336 C C . GLY A 1 458 ? 6.895 -4.941 3.609 1.00 88.06 458 GLY A C 1
ATOM 3337 O O . GLY A 1 458 ? 5.811 -5.507 3.601 1.00 88.06 458 GLY A O 1
ATOM 3338 N N . ASP A 1 459 ? 7.967 -5.403 4.259 1.00 78.44 459 ASP A N 1
ATOM 3339 C CA . ASP A 1 459 ? 8.030 -6.664 5.018 1.00 78.44 459 ASP A CA 1
ATOM 3340 C C . ASP A 1 459 ? 7.854 -7.908 4.122 1.00 78.44 459 ASP A C 1
ATOM 3342 O O . ASP A 1 459 ? 7.077 -8.809 4.419 1.00 78.44 459 ASP A O 1
ATOM 3346 N N . ASN A 1 460 ? 8.578 -7.939 2.991 1.00 75.19 460 ASN A N 1
ATOM 3347 C CA . ASN A 1 460 ? 8.446 -8.931 1.908 1.00 75.19 460 ASN A CA 1
ATOM 3348 C C . ASN A 1 460 ? 7.053 -8.981 1.251 1.00 75.19 460 ASN A C 1
ATOM 3350 O O . ASN A 1 460 ? 6.752 -9.932 0.526 1.00 75.19 460 ASN A O 1
ATOM 3354 N N . SER A 1 461 ? 6.222 -7.956 1.471 1.00 82.25 461 SER A N 1
ATOM 3355 C CA . SER A 1 461 ? 4.909 -7.821 0.839 1.00 82.25 461 SER A CA 1
ATOM 3356 C C . SER A 1 461 ? 5.002 -7.945 -0.682 1.00 82.25 461 SER A C 1
ATOM 3358 O O . SER A 1 461 ? 5.892 -7.376 -1.316 1.00 82.25 461 SER A O 1
ATOM 3360 N N . LYS A 1 462 ? 4.060 -8.681 -1.270 1.00 83.56 462 LYS A N 1
ATOM 3361 C CA . LYS A 1 462 ? 3.801 -8.703 -2.714 1.00 83.56 462 LYS A CA 1
ATOM 3362 C C . LYS A 1 462 ? 2.450 -8.045 -2.925 1.00 83.56 462 LYS A C 1
ATOM 3364 O O . LYS A 1 462 ? 1.452 -8.730 -3.049 1.00 83.56 462 LYS A O 1
ATOM 3369 N N . ALA A 1 463 ? 2.394 -6.724 -2.853 1.00 90.06 463 ALA A N 1
ATOM 3370 C CA . ALA A 1 463 ? 1.119 -6.018 -2.890 1.00 90.06 463 ALA A CA 1
ATOM 3371 C C . ALA A 1 463 ? 0.728 -5.612 -4.311 1.00 90.06 463 ALA A C 1
ATOM 3373 O O . ALA A 1 463 ? 1.549 -5.041 -5.033 1.00 90.06 463 ALA A O 1
ATOM 3374 N N . TYR A 1 464 ? -0.547 -5.804 -4.647 1.00 96.62 464 TYR A N 1
ATOM 3375 C CA . TYR A 1 464 ? -1.221 -5.051 -5.695 1.00 96.62 464 TYR A CA 1
ATOM 3376 C C . TYR A 1 464 ? -2.070 -3.942 -5.060 1.00 96.62 464 TYR A C 1
ATOM 3378 O O . TYR A 1 464 ? -2.900 -4.192 -4.183 1.00 96.62 464 TYR A O 1
ATOM 3386 N N . VAL A 1 465 ? -1.825 -2.698 -5.468 1.00 98.25 465 VAL A N 1
ATOM 3387 C CA . VAL A 1 465 ? -2.540 -1.509 -4.993 1.00 98.25 465 VAL A CA 1
ATOM 3388 C C . VAL A 1 465 ? -3.148 -0.800 -6.192 1.00 98.25 465 VAL A C 1
ATOM 3390 O O . VAL A 1 465 ? -2.417 -0.395 -7.095 1.00 98.25 465 VAL A O 1
ATOM 3393 N N . SER A 1 466 ? -4.465 -0.609 -6.184 1.00 98.00 466 SER A N 1
ATOM 3394 C CA . SER A 1 466 ? -5.167 0.168 -7.203 1.00 98.00 466 SER A CA 1
ATOM 3395 C C . SER A 1 466 ? -5.630 1.511 -6.636 1.00 98.00 466 SER A C 1
ATOM 3397 O O . SER A 1 466 ? -6.143 1.586 -5.522 1.00 98.00 466 SER A O 1
ATOM 3399 N N . VAL A 1 467 ? -5.424 2.597 -7.382 1.00 98.38 467 VAL A N 1
ATOM 3400 C CA . VAL A 1 467 ? -5.772 3.965 -6.968 1.00 98.38 467 VAL A CA 1
ATOM 3401 C C . VAL A 1 467 ? -6.604 4.632 -8.054 1.00 98.38 467 VAL A C 1
ATOM 3403 O O . VAL A 1 467 ? -6.165 4.719 -9.201 1.00 98.38 467 VAL A O 1
ATOM 3406 N N . LYS A 1 468 ? -7.800 5.122 -7.707 1.00 97.06 468 LYS A N 1
ATOM 3407 C CA . LYS A 1 468 ? -8.717 5.773 -8.657 1.00 97.06 468 LYS A CA 1
ATOM 3408 C C . LYS A 1 468 ? -9.373 7.025 -8.083 1.00 97.06 468 LYS A C 1
ATOM 3410 O O . LYS A 1 468 ? -9.793 7.026 -6.938 1.00 97.06 468 LYS A O 1
ATOM 3415 N N . ASN A 1 469 ? -9.547 8.058 -8.909 1.00 96.06 469 ASN A N 1
ATOM 3416 C CA . ASN A 1 469 ? -10.301 9.273 -8.544 1.00 96.06 469 ASN A CA 1
ATOM 3417 C C . ASN A 1 469 ? -9.797 9.946 -7.253 1.00 96.06 469 ASN A C 1
ATOM 3419 O O . ASN A 1 469 ? -10.577 10.290 -6.369 1.00 96.06 469 ASN A O 1
ATOM 3423 N N . THR A 1 470 ? -8.482 10.117 -7.137 1.00 94.62 470 THR A N 1
ATOM 3424 C CA . THR A 1 470 ? -7.840 10.548 -5.893 1.00 94.62 470 THR A CA 1
ATOM 3425 C C . THR A 1 470 ? -7.185 11.915 -6.046 1.00 94.62 470 THR A C 1
ATOM 3427 O O . THR A 1 470 ? -6.433 12.154 -6.991 1.00 94.62 470 THR A O 1
ATOM 3430 N N . THR A 1 471 ? -7.428 12.809 -5.089 1.00 95.69 471 THR A N 1
ATOM 3431 C CA . THR A 1 471 ? -6.799 14.136 -5.034 1.00 95.69 471 THR A CA 1
ATOM 3432 C C . THR A 1 471 ? -5.955 14.267 -3.777 1.00 95.69 471 THR A C 1
ATOM 3434 O O . THR A 1 471 ? -6.445 14.063 -2.671 1.00 95.69 471 THR A O 1
ATOM 3437 N N . ILE A 1 472 ? -4.683 14.623 -3.934 1.00 94.69 472 ILE A N 1
ATOM 3438 C CA . ILE A 1 472 ? -3.726 14.734 -2.833 1.00 94.69 472 ILE A CA 1
ATOM 3439 C C . ILE A 1 472 ? -3.078 16.110 -2.875 1.00 94.69 472 ILE A C 1
ATOM 3441 O O . ILE A 1 472 ? -2.452 16.486 -3.868 1.00 94.69 472 ILE A O 1
ATOM 3445 N N . SER A 1 473 ? -3.188 16.843 -1.774 1.00 93.38 473 SER A N 1
ATOM 3446 C CA . SER A 1 473 ? -2.496 18.114 -1.570 1.00 93.38 473 SER A CA 1
ATOM 3447 C C . SER A 1 473 ? -1.570 17.993 -0.372 1.00 93.38 473 SER A C 1
ATOM 3449 O O . SER A 1 473 ? -2.020 17.726 0.741 1.00 93.38 473 SER A O 1
ATOM 3451 N N . ILE A 1 474 ? -0.274 18.203 -0.580 1.00 90.88 474 ILE A N 1
ATOM 3452 C CA . ILE A 1 474 ? 0.733 18.100 0.471 1.00 90.88 474 ILE A CA 1
ATOM 3453 C C . ILE A 1 474 ? 1.424 19.446 0.650 1.00 90.88 474 ILE A C 1
ATOM 3455 O O . ILE A 1 474 ? 2.122 19.939 -0.234 1.00 90.88 474 ILE A O 1
ATOM 3459 N N . ASN A 1 475 ? 1.272 20.014 1.843 1.00 87.19 475 ASN A N 1
ATOM 3460 C CA . ASN A 1 475 ? 2.006 21.185 2.296 1.00 87.19 475 ASN A CA 1
ATOM 3461 C C . ASN A 1 475 ? 3.115 20.764 3.273 1.00 87.19 475 ASN A C 1
ATOM 3463 O O . ASN A 1 475 ? 3.077 21.076 4.462 1.00 87.19 475 ASN A O 1
ATOM 3467 N N . ASN A 1 476 ? 4.080 19.995 2.766 1.00 78.38 476 ASN A N 1
ATOM 3468 C CA . ASN A 1 476 ? 5.235 19.525 3.529 1.00 78.38 476 ASN A CA 1
ATOM 3469 C C . ASN A 1 476 ? 6.498 19.528 2.647 1.00 78.38 476 ASN A C 1
ATOM 3471 O O . ASN A 1 476 ? 6.836 18.496 2.067 1.00 78.38 476 ASN A O 1
ATOM 3475 N N . PRO A 1 477 ? 7.192 20.671 2.519 1.00 67.38 477 PRO A N 1
ATOM 3476 C CA . PRO A 1 477 ? 8.359 20.812 1.645 1.00 67.38 477 PRO A CA 1
ATOM 3477 C C . PRO A 1 477 ? 9.678 20.354 2.304 1.00 67.38 477 PRO A C 1
ATOM 3479 O O . PRO A 1 477 ? 10.753 20.769 1.878 1.00 67.38 477 PRO A O 1
ATOM 3482 N N . THR A 1 478 ? 9.627 19.593 3.403 1.00 67.00 478 THR A N 1
ATOM 3483 C CA . THR A 1 478 ? 10.801 19.308 4.252 1.00 67.00 478 THR A CA 1
ATOM 3484 C C . THR A 1 478 ? 11.830 18.393 3.573 1.00 67.00 478 THR A C 1
ATOM 3486 O O . THR A 1 478 ? 11.569 17.842 2.511 1.00 67.00 478 THR A O 1
ATOM 3489 N N . SER A 1 479 ? 13.045 18.323 4.137 1.00 60.22 479 SER A N 1
ATOM 3490 C CA . SER A 1 479 ? 14.192 17.551 3.620 1.00 60.22 479 SER A CA 1
ATOM 3491 C C . SER A 1 479 ? 14.649 16.436 4.568 1.00 60.22 479 SER A C 1
ATOM 3493 O O . SER A 1 479 ? 15.709 15.851 4.365 1.00 60.22 479 SER A O 1
ATOM 3495 N N . SER A 1 480 ? 13.924 16.189 5.664 1.00 65.81 480 SER A N 1
ATOM 3496 C CA . SER A 1 480 ? 14.304 15.162 6.645 1.00 65.81 480 SER A CA 1
ATOM 3497 C C . SER A 1 480 ? 13.885 13.754 6.220 1.00 65.81 480 SER A C 1
ATOM 3499 O O . SER A 1 480 ? 14.352 12.781 6.814 1.00 65.81 480 SER A O 1
ATOM 3501 N N . GLN A 1 481 ? 13.043 13.648 5.190 1.00 76.69 481 GLN A N 1
ATOM 3502 C CA . GLN A 1 481 ? 12.624 12.397 4.578 1.00 76.69 481 GLN A CA 1
ATOM 3503 C C . GLN A 1 481 ? 13.787 11.736 3.858 1.00 76.69 481 GLN A C 1
ATOM 3505 O O . GLN A 1 481 ? 14.622 12.391 3.239 1.00 76.69 481 GLN A O 1
ATOM 3510 N N . ASN A 1 482 ? 13.809 10.414 3.894 1.00 87.56 482 ASN A N 1
ATOM 3511 C CA . ASN A 1 482 ? 14.665 9.616 3.044 1.00 87.56 482 ASN A CA 1
ATOM 3512 C C . ASN A 1 482 ? 14.014 9.415 1.671 1.00 87.56 482 ASN A C 1
ATOM 3514 O O . ASN A 1 482 ? 14.638 9.726 0.659 1.00 87.56 482 ASN A O 1
ATOM 3518 N N . ASN A 1 483 ? 12.744 8.999 1.645 1.00 92.75 483 ASN A N 1
ATOM 3519 C CA . ASN A 1 483 ? 11.959 8.842 0.418 1.00 92.75 483 ASN A CA 1
ATOM 3520 C C . ASN A 1 483 ? 10.645 9.629 0.493 1.00 92.75 483 ASN A C 1
ATOM 3522 O O . ASN A 1 483 ? 9.977 9.644 1.531 1.00 92.75 483 ASN A O 1
ATOM 3526 N N . TYR A 1 484 ? 10.266 10.261 -0.617 1.00 94.06 484 TYR A N 1
ATOM 3527 C CA . TYR A 1 484 ? 9.058 11.075 -0.730 1.00 94.06 484 TYR A CA 1
ATOM 3528 C C . TYR A 1 484 ? 8.230 10.654 -1.942 1.00 94.06 484 TYR A C 1
ATOM 3530 O O . TYR A 1 484 ? 8.666 10.796 -3.083 1.00 94.06 484 TYR A O 1
ATOM 3538 N N . GLY A 1 485 ? 7.016 10.177 -1.692 1.00 95.44 485 GLY A N 1
ATOM 3539 C CA . GLY A 1 485 ? 6.063 9.741 -2.702 1.00 95.44 485 GLY A CA 1
ATOM 3540 C C . GLY A 1 485 ? 4.762 10.528 -2.653 1.00 95.44 485 GLY A C 1
ATOM 3541 O O . GLY A 1 485 ? 4.166 10.693 -1.589 1.00 95.44 485 GLY A O 1
ATOM 3542 N N . GLY A 1 486 ? 4.264 10.970 -3.803 1.00 95.12 486 GLY A N 1
ATOM 3543 C CA . GLY A 1 486 ? 2.937 11.578 -3.871 1.00 95.12 486 GLY A CA 1
ATOM 3544 C C . GLY A 1 486 ? 1.804 10.584 -3.589 1.00 95.12 486 GLY A C 1
ATOM 3545 O O . GLY A 1 486 ? 0.843 10.965 -2.931 1.00 95.12 486 GLY A O 1
ATOM 3546 N N . LEU A 1 487 ? 1.938 9.307 -3.980 1.00 97.19 487 LEU A N 1
ATOM 3547 C CA . LEU A 1 487 ? 1.042 8.220 -3.549 1.00 97.19 487 LEU A CA 1
ATOM 3548 C C . LEU A 1 487 ? 1.720 7.323 -2.507 1.00 97.19 487 LEU A C 1
ATOM 3550 O O . LEU A 1 487 ? 1.223 7.200 -1.387 1.00 97.19 487 LEU A O 1
ATOM 3554 N N . VAL A 1 488 ? 2.855 6.718 -2.872 1.00 97.94 488 VAL A N 1
ATOM 3555 C CA . VAL A 1 488 ? 3.572 5.715 -2.069 1.00 97.94 488 VAL A CA 1
ATOM 3556 C C . VAL A 1 488 ? 4.991 6.185 -1.775 1.00 97.94 488 VAL A C 1
ATOM 3558 O O . VAL A 1 488 ? 5.765 6.402 -2.704 1.00 97.94 488 VAL A O 1
ATOM 3561 N N . GLY A 1 489 ? 5.360 6.312 -0.499 1.00 95.69 489 GLY A N 1
ATOM 3562 C CA . GLY A 1 489 ? 6.702 6.760 -0.107 1.00 95.69 489 GLY A CA 1
ATOM 3563 C C . GLY A 1 489 ? 7.796 5.762 -0.476 1.00 95.69 489 GLY A C 1
ATOM 3564 O O . GLY A 1 489 ? 8.730 6.088 -1.211 1.00 95.69 489 GLY A O 1
ATOM 3565 N N . TYR A 1 490 ? 7.647 4.527 -0.005 1.00 95.94 490 TYR A N 1
ATOM 3566 C CA . TYR A 1 490 ? 8.589 3.439 -0.254 1.00 95.94 490 TYR A CA 1
ATOM 3567 C C . TYR A 1 490 ? 7.862 2.120 -0.518 1.00 95.94 490 TYR A C 1
ATOM 3569 O O . TYR A 1 490 ? 6.950 1.743 0.220 1.00 95.94 490 TYR A O 1
ATOM 3577 N N . ALA A 1 491 ? 8.308 1.384 -1.530 1.00 95.62 491 ALA A N 1
ATOM 3578 C CA . ALA A 1 491 ? 7.879 0.022 -1.805 1.00 95.62 491 ALA A CA 1
ATOM 3579 C C . ALA A 1 491 ? 9.102 -0.903 -1.860 1.00 95.62 491 ALA A C 1
ATOM 3581 O O . ALA A 1 491 ? 9.988 -0.703 -2.690 1.00 95.62 491 ALA A O 1
ATOM 3582 N N . ASP A 1 492 ? 9.155 -1.943 -1.018 1.00 91.56 492 ASP A N 1
ATOM 3583 C CA . ASP A 1 492 ? 10.183 -2.985 -1.194 1.00 91.56 492 ASP A CA 1
ATOM 3584 C C . ASP A 1 492 ? 9.989 -3.653 -2.565 1.00 91.56 492 ASP A C 1
ATOM 3586 O O . ASP A 1 492 ? 10.902 -3.728 -3.392 1.00 91.56 492 ASP A O 1
ATOM 3590 N N . GLN A 1 493 ? 8.737 -4.028 -2.827 1.00 91.62 493 GLN A N 1
ATOM 3591 C CA . GLN A 1 493 ? 8.232 -4.441 -4.123 1.00 91.62 493 GLN A CA 1
ATOM 3592 C C . GLN A 1 493 ? 6.703 -4.287 -4.166 1.00 91.62 493 GLN A C 1
ATOM 3594 O O . GLN A 1 493 ? 6.027 -4.577 -3.178 1.00 91.62 493 GLN A O 1
ATOM 3599 N N . ALA A 1 494 ? 6.145 -3.794 -5.274 1.00 95.19 494 ALA A N 1
ATOM 3600 C CA . ALA A 1 494 ? 4.698 -3.598 -5.404 1.00 95.19 494 ALA A CA 1
ATOM 3601 C C . ALA A 1 494 ? 4.253 -3.438 -6.862 1.00 95.19 494 ALA A C 1
ATOM 3603 O O . ALA A 1 494 ? 5.019 -2.988 -7.715 1.00 95.19 494 ALA A O 1
ATOM 3604 N N . PHE A 1 495 ? 2.981 -3.730 -7.112 1.00 97.62 495 PHE A N 1
ATOM 3605 C CA . PHE A 1 495 ? 2.266 -3.330 -8.314 1.00 97.62 495 PHE A CA 1
ATOM 3606 C C . PHE A 1 495 ? 1.337 -2.169 -7.966 1.00 97.62 495 PHE A C 1
ATOM 3608 O O . PHE A 1 495 ? 0.458 -2.317 -7.120 1.00 97.62 495 PHE A O 1
ATOM 3615 N N . ILE A 1 496 ? 1.519 -1.027 -8.625 1.00 98.25 496 ILE A N 1
ATOM 3616 C CA . ILE A 1 496 ? 0.694 0.168 -8.455 1.00 98.25 496 ILE A CA 1
ATOM 3617 C C . ILE A 1 496 ? -0.101 0.404 -9.744 1.00 98.25 496 ILE A C 1
ATOM 3619 O O . ILE A 1 496 ? 0.473 0.782 -10.766 1.00 98.25 496 ILE A O 1
ATOM 3623 N N . ASP A 1 497 ? -1.412 0.178 -9.704 1.00 98.19 497 ASP A N 1
ATOM 3624 C CA . ASP A 1 497 ? -2.338 0.480 -10.802 1.00 98.19 497 ASP A CA 1
ATOM 3625 C C . ASP A 1 497 ? -3.035 1.819 -10.533 1.00 98.19 497 ASP A C 1
ATOM 3627 O O . ASP A 1 497 ? -3.745 1.985 -9.541 1.00 98.19 497 ASP A O 1
ATOM 3631 N N . VAL A 1 498 ? -2.811 2.801 -11.399 1.00 98.31 498 VAL A N 1
ATOM 3632 C CA . VAL A 1 498 ? -3.374 4.147 -11.286 1.00 98.31 498 VAL A CA 1
ATOM 3633 C C . VAL A 1 498 ? -4.415 4.326 -12.382 1.00 98.31 498 VAL A C 1
ATOM 3635 O O . VAL A 1 498 ? -4.103 4.177 -13.558 1.00 98.31 498 VAL A O 1
ATOM 3638 N N . GLY A 1 499 ? -5.642 4.700 -12.024 1.00 96.56 499 GLY A N 1
ATOM 3639 C CA . GLY A 1 499 ? -6.722 4.925 -12.984 1.00 96.56 499 GLY A CA 1
ATOM 3640 C C . GLY A 1 499 ? -7.640 6.088 -12.615 1.00 96.56 499 GLY A C 1
ATOM 3641 O O . GLY A 1 499 ? -7.464 6.764 -11.603 1.00 96.56 499 GLY A O 1
ATOM 3642 N N . GLY A 1 500 ? -8.670 6.318 -13.433 1.00 96.56 500 GLY A N 1
ATOM 3643 C CA . GLY A 1 500 ? -9.602 7.432 -13.217 1.00 96.56 500 GLY A CA 1
ATOM 3644 C C . GLY A 1 500 ? -8.883 8.781 -13.275 1.00 96.56 500 GLY A C 1
ATOM 3645 O O . GLY A 1 500 ? -8.033 8.974 -14.138 1.00 96.56 500 GLY A O 1
ATOM 3646 N N . LYS A 1 501 ? -9.214 9.709 -12.373 1.00 97.31 501 LYS A N 1
ATOM 3647 C CA . LYS A 1 501 ? -8.521 11.003 -12.261 1.00 97.31 501 LYS A CA 1
ATOM 3648 C C . LYS A 1 501 ? -7.673 11.076 -10.995 1.00 97.31 501 LYS A C 1
ATOM 3650 O O . LYS A 1 501 ? -8.222 11.140 -9.901 1.00 97.31 501 LYS A O 1
ATOM 3655 N N . VAL A 1 502 ? -6.352 11.123 -11.132 1.00 97.94 502 VAL A N 1
ATOM 3656 C CA . VAL A 1 502 ? -5.423 11.258 -10.002 1.00 97.94 502 VAL A CA 1
ATOM 3657 C C . VAL A 1 502 ? -4.668 12.575 -10.090 1.00 97.94 502 VAL A C 1
ATOM 3659 O O . VAL A 1 502 ? -4.020 12.865 -11.092 1.00 97.94 502 VAL A O 1
ATOM 3662 N N . THR A 1 503 ? -4.757 13.387 -9.039 1.00 97.75 503 THR A N 1
ATOM 3663 C CA . THR A 1 503 ? -4.077 14.686 -8.942 1.00 97.75 503 THR A CA 1
ATOM 3664 C C . THR A 1 503 ? -3.210 14.738 -7.694 1.00 97.75 503 THR A C 1
ATOM 3666 O O . THR A 1 503 ? -3.700 14.478 -6.597 1.00 97.75 503 THR A O 1
ATOM 3669 N N . VAL A 1 504 ? -1.944 15.130 -7.848 1.00 97.00 504 VAL A N 1
ATOM 3670 C CA . VAL A 1 504 ? -1.022 15.350 -6.726 1.00 97.00 504 VAL A CA 1
ATOM 3671 C C . VAL A 1 504 ? -0.441 16.755 -6.806 1.00 97.00 504 VAL A C 1
ATOM 3673 O O . VAL A 1 504 ? 0.107 17.166 -7.828 1.00 97.00 504 VAL A O 1
ATOM 3676 N N . THR A 1 505 ? -0.539 17.491 -5.703 1.00 95.44 505 THR A N 1
ATOM 3677 C CA . THR A 1 505 ? 0.035 18.830 -5.549 1.00 95.44 505 THR A CA 1
ATOM 3678 C C . THR A 1 505 ? 0.990 18.840 -4.364 1.00 95.44 505 THR A C 1
ATOM 3680 O O . THR A 1 505 ? 0.555 18.733 -3.221 1.00 95.44 505 THR A O 1
ATOM 3683 N N . ALA A 1 506 ? 2.288 18.971 -4.635 1.00 91.88 506 ALA A N 1
ATOM 3684 C CA . ALA A 1 506 ? 3.331 19.131 -3.623 1.00 91.88 506 ALA A CA 1
ATOM 3685 C C . ALA A 1 506 ? 4.552 19.809 -4.258 1.00 91.88 506 ALA A C 1
ATOM 3687 O O . ALA A 1 506 ? 5.275 19.214 -5.059 1.00 91.88 506 ALA A O 1
ATOM 3688 N N . ASN A 1 507 ? 4.774 21.079 -3.942 1.00 89.12 507 ASN A N 1
ATOM 3689 C CA . ASN A 1 507 ? 5.807 21.869 -4.602 1.00 89.12 507 ASN A CA 1
ATOM 3690 C C . ASN A 1 507 ? 7.083 21.984 -3.765 1.00 89.12 507 ASN A C 1
ATOM 3692 O O . ASN A 1 507 ? 7.042 21.958 -2.538 1.00 89.12 507 ASN A O 1
ATOM 3696 N N . ASN A 1 508 ? 8.221 22.142 -4.451 1.00 88.12 508 ASN A N 1
ATOM 3697 C CA . ASN A 1 508 ? 9.539 22.302 -3.827 1.00 88.12 508 ASN A CA 1
ATOM 3698 C C . ASN A 1 508 ? 9.837 21.244 -2.750 1.00 88.12 508 ASN A C 1
ATOM 3700 O O . ASN A 1 508 ? 10.408 21.558 -1.706 1.00 88.12 508 ASN A O 1
ATOM 3704 N N . VAL A 1 509 ? 9.440 19.999 -3.001 1.00 89.19 509 VAL A N 1
ATOM 3705 C CA . VAL A 1 509 ? 9.624 18.897 -2.050 1.00 89.19 509 VAL A CA 1
ATOM 3706 C C . VAL A 1 509 ? 11.055 18.370 -2.096 1.00 89.19 509 VAL A C 1
ATOM 3708 O O . VAL A 1 509 ? 11.713 18.422 -3.135 1.00 89.19 509 VAL A O 1
ATOM 3711 N N . SER A 1 510 ? 11.566 17.856 -0.985 1.00 86.62 510 SER A N 1
ATOM 3712 C CA . SER A 1 510 ? 12.920 17.304 -0.929 1.00 86.62 510 SER A CA 1
ATOM 3713 C C . SER A 1 510 ? 12.965 16.021 -0.115 1.00 86.62 510 SER A C 1
ATOM 3715 O O . SER A 1 510 ? 12.127 15.784 0.746 1.00 86.62 510 SER A O 1
ATOM 3717 N N . ALA A 1 511 ? 13.950 15.183 -0.402 1.00 88.25 511 ALA A N 1
ATOM 3718 C CA . ALA A 1 511 ? 14.266 13.997 0.374 1.00 88.25 511 ALA A CA 1
ATOM 3719 C C . ALA A 1 511 ? 15.746 13.657 0.172 1.00 88.25 511 ALA A C 1
ATOM 3721 O O . ALA A 1 511 ? 16.344 14.065 -0.824 1.00 88.25 511 ALA A O 1
ATOM 3722 N N . ASN A 1 512 ? 16.329 12.915 1.107 1.00 86.75 512 ASN A N 1
ATOM 3723 C CA . ASN A 1 512 ? 17.747 12.567 1.094 1.00 86.75 512 ASN A CA 1
ATOM 3724 C C . ASN A 1 512 ? 18.101 11.518 0.032 1.00 86.75 512 ASN A C 1
ATOM 3726 O O . ASN A 1 512 ? 19.224 11.530 -0.462 1.00 86.75 512 ASN A O 1
ATOM 3730 N N . GLN A 1 513 ? 17.180 10.607 -0.308 1.00 88.00 513 GLN A N 1
ATOM 3731 C CA . GLN A 1 513 ? 17.408 9.587 -1.336 1.00 88.00 513 GLN A CA 1
ATOM 3732 C C . GLN A 1 513 ? 16.582 9.815 -2.590 1.00 88.00 513 GLN A C 1
ATOM 3734 O O . GLN A 1 513 ? 17.145 9.729 -3.680 1.00 88.00 513 GLN A O 1
ATOM 3739 N N . SER A 1 514 ? 15.267 10.031 -2.462 1.00 92.81 514 SER A N 1
ATOM 3740 C CA . SER A 1 514 ? 14.398 10.002 -3.638 1.00 92.81 514 SER A CA 1
ATOM 3741 C C . SER A 1 514 ? 13.058 10.719 -3.478 1.00 92.81 514 SER A C 1
ATOM 3743 O O . SER A 1 514 ? 12.455 10.709 -2.404 1.00 92.81 514 SER A O 1
ATOM 3745 N N . VAL A 1 515 ? 12.585 11.322 -4.570 1.00 94.06 515 VAL A N 1
ATOM 3746 C CA . VAL A 1 515 ? 11.326 12.064 -4.672 1.00 94.06 515 VAL A CA 1
ATOM 3747 C C . VAL A 1 515 ? 10.593 11.656 -5.953 1.00 94.06 515 VAL A C 1
ATOM 3749 O O . VAL A 1 515 ? 11.155 11.787 -7.035 1.00 94.06 515 VAL A O 1
ATOM 3752 N N . GLY A 1 516 ? 9.327 11.241 -5.846 1.00 94.69 516 GLY A N 1
ATOM 3753 C CA . GLY A 1 516 ? 8.459 10.935 -6.989 1.00 94.69 516 GLY A CA 1
ATOM 3754 C C . GLY A 1 516 ? 6.989 11.264 -6.728 1.00 94.69 516 GLY A C 1
ATOM 3755 O O . GLY A 1 516 ? 6.494 11.133 -5.609 1.00 94.69 516 GLY A O 1
ATOM 3756 N N . GLY A 1 517 ? 6.259 11.712 -7.750 1.00 95.12 517 GLY A N 1
ATOM 3757 C CA . GLY A 1 517 ? 4.853 12.117 -7.619 1.00 95.12 517 GLY A CA 1
ATOM 3758 C C . GLY A 1 517 ? 3.872 10.952 -7.500 1.00 95.12 517 GLY A C 1
ATOM 3759 O O . GLY A 1 517 ? 2.776 11.132 -6.982 1.00 95.12 517 GLY A O 1
ATOM 3760 N N . ILE A 1 518 ? 4.264 9.748 -7.919 1.00 97.69 518 ILE A N 1
ATOM 3761 C CA . ILE A 1 518 ? 3.517 8.506 -7.692 1.00 97.69 518 ILE A CA 1
ATOM 3762 C C . ILE A 1 518 ? 4.240 7.681 -6.631 1.00 97.69 518 ILE A C 1
ATOM 3764 O O . ILE A 1 518 ? 3.707 7.499 -5.537 1.00 97.69 518 ILE A O 1
ATOM 3768 N N . VAL A 1 519 ? 5.462 7.230 -6.920 1.00 97.75 519 VAL A N 1
ATOM 3769 C CA . VAL A 1 519 ? 6.258 6.405 -6.001 1.00 97.75 519 VAL A CA 1
ATOM 3770 C C . VAL A 1 519 ? 7.573 7.105 -5.697 1.00 97.75 519 VAL A C 1
ATOM 3772 O O . VAL A 1 519 ? 8.278 7.508 -6.617 1.00 97.75 519 VAL A O 1
ATOM 3775 N N . GLY A 1 520 ? 7.921 7.233 -4.417 1.00 95.88 520 GLY A N 1
ATOM 3776 C CA . GLY A 1 520 ? 9.234 7.735 -4.017 1.00 95.88 520 GLY A CA 1
ATOM 3777 C C . GLY A 1 520 ? 10.321 6.759 -4.451 1.00 95.88 520 GLY A C 1
ATOM 3778 O O . GLY A 1 520 ? 11.112 7.072 -5.332 1.00 95.88 520 GLY A O 1
ATOM 3779 N N . LYS A 1 521 ? 10.314 5.542 -3.898 1.00 95.69 521 LYS A N 1
ATOM 3780 C CA . LYS A 1 521 ? 11.321 4.521 -4.212 1.00 95.69 521 LYS A CA 1
ATOM 3781 C C . LYS A 1 521 ? 10.749 3.111 -4.316 1.00 95.69 521 LYS A C 1
ATOM 3783 O O . LYS A 1 521 ? 10.017 2.677 -3.427 1.00 95.69 521 LYS A O 1
ATOM 3788 N N . PHE A 1 522 ? 11.181 2.378 -5.339 1.00 94.75 522 PHE A N 1
ATOM 3789 C CA . PHE A 1 522 ? 11.166 0.917 -5.369 1.00 94.75 522 PHE A CA 1
ATOM 3790 C C . PHE A 1 522 ? 12.527 0.375 -4.934 1.00 94.75 522 PHE A C 1
ATOM 3792 O O . PHE A 1 522 ? 13.565 0.821 -5.412 1.00 94.75 522 PHE A O 1
ATOM 3799 N N . ASN A 1 523 ? 12.542 -0.596 -4.024 1.00 91.75 523 ASN A N 1
ATOM 3800 C CA . ASN A 1 523 ? 13.793 -1.180 -3.541 1.00 91.75 523 ASN A CA 1
ATOM 3801 C C . ASN A 1 523 ? 14.344 -2.259 -4.475 1.00 91.75 523 ASN A C 1
ATOM 3803 O O . ASN A 1 523 ? 15.548 -2.311 -4.707 1.00 91.75 523 ASN A O 1
ATOM 3807 N N . LYS A 1 524 ? 13.467 -3.144 -4.966 1.00 88.88 524 LYS A N 1
ATOM 3808 C CA . LYS A 1 524 ? 13.849 -4.295 -5.795 1.00 88.88 524 LYS A CA 1
ATOM 3809 C C . LYS A 1 524 ? 13.118 -4.293 -7.131 1.00 88.88 524 LYS A C 1
ATOM 3811 O O . LYS A 1 524 ? 13.705 -3.982 -8.161 1.00 88.88 524 LYS A O 1
ATOM 3816 N N . ASN A 1 525 ? 11.833 -4.637 -7.106 1.00 90.19 525 ASN A N 1
ATOM 3817 C CA . ASN A 1 525 ? 11.009 -4.870 -8.290 1.00 90.19 525 ASN A CA 1
ATOM 3818 C C . ASN A 1 525 ? 9.676 -4.137 -8.159 1.00 90.19 525 ASN A C 1
ATOM 3820 O O . ASN A 1 525 ? 9.242 -3.816 -7.055 1.00 90.19 525 ASN A O 1
ATOM 3824 N N . GLY A 1 526 ? 8.982 -3.935 -9.270 1.00 94.62 526 GLY A N 1
ATOM 3825 C CA . GLY A 1 526 ? 7.623 -3.423 -9.218 1.00 94.62 526 GLY A CA 1
ATOM 3826 C C . GLY A 1 526 ? 7.039 -3.123 -10.582 1.00 94.62 526 GLY A C 1
ATOM 3827 O O . GLY A 1 526 ? 7.685 -3.303 -11.616 1.00 94.62 526 GLY A O 1
ATOM 3828 N N . VAL A 1 527 ? 5.803 -2.649 -10.567 1.00 97.31 527 VAL A N 1
ATOM 3829 C CA . VAL A 1 527 ? 5.103 -2.160 -11.751 1.00 97.31 527 VAL A CA 1
ATOM 3830 C C . VAL A 1 527 ? 4.361 -0.883 -11.386 1.00 97.31 527 VAL A C 1
ATOM 3832 O O . VAL A 1 527 ? 3.743 -0.813 -10.327 1.00 97.31 527 VAL A O 1
ATOM 3835 N N . VAL A 1 528 ? 4.393 0.110 -12.272 1.00 98.12 528 VAL A N 1
ATOM 3836 C CA . VAL A 1 528 ? 3.447 1.229 -12.256 1.00 98.12 528 VAL A CA 1
ATOM 3837 C C . VAL A 1 528 ? 2.687 1.210 -13.576 1.00 98.12 528 VAL A C 1
ATOM 3839 O O . VAL A 1 528 ? 3.269 1.439 -14.637 1.00 98.12 528 VAL A O 1
ATOM 3842 N N . ARG A 1 529 ? 1.389 0.918 -13.499 1.00 97.44 529 ARG A N 1
ATOM 3843 C CA . ARG A 1 529 ? 0.464 0.856 -14.633 1.00 97.44 529 ARG A CA 1
ATOM 3844 C C . ARG A 1 529 ? -0.417 2.101 -14.608 1.00 97.44 529 ARG A C 1
ATOM 3846 O O . ARG A 1 529 ? -1.168 2.301 -13.660 1.00 97.44 529 ARG A O 1
ATOM 3853 N N . LEU A 1 530 ? -0.286 2.965 -15.611 1.00 97.62 530 LEU A N 1
ATOM 3854 C CA . LEU A 1 530 ? -0.895 4.300 -15.634 1.00 97.62 530 LEU A CA 1
ATOM 3855 C C . LEU A 1 530 ? -2.063 4.367 -16.629 1.00 97.62 530 LEU A C 1
ATOM 3857 O O . LEU A 1 530 ? -1.867 4.300 -17.838 1.00 97.62 530 LEU A O 1
ATOM 3861 N N . GLY A 1 531 ? -3.282 4.549 -16.141 1.00 95.50 531 GLY A N 1
ATOM 3862 C CA . GLY A 1 531 ? -4.494 4.777 -16.927 1.00 95.50 531 GLY A CA 1
ATOM 3863 C C . GLY A 1 531 ? -5.211 6.072 -16.534 1.00 95.50 531 GLY A C 1
ATOM 3864 O O . GLY A 1 531 ? -4.918 6.681 -15.508 1.00 95.50 531 GLY A O 1
ATOM 3865 N N . GLY A 1 532 ? -6.165 6.513 -17.359 1.00 95.81 532 GLY A N 1
ATOM 3866 C CA . GLY A 1 532 ? -6.961 7.718 -17.085 1.00 95.81 532 GLY A CA 1
ATOM 3867 C C . GLY A 1 532 ? -6.153 9.023 -17.121 1.00 95.81 532 GLY A C 1
ATOM 3868 O O . GLY A 1 532 ? -5.339 9.229 -18.014 1.00 95.81 532 GLY A O 1
ATOM 3869 N N . GLU A 1 533 ? -6.385 9.923 -16.168 1.00 97.50 533 GLU A N 1
ATOM 3870 C CA . GLU A 1 533 ? -5.713 11.220 -16.051 1.00 97.50 533 GLU A CA 1
ATOM 3871 C C . GLU A 1 533 ? -4.769 11.228 -14.845 1.00 97.50 533 GLU A C 1
ATOM 3873 O O . GLU A 1 533 ? -5.190 11.025 -13.707 1.00 97.50 533 GLU A O 1
ATOM 3878 N N . THR A 1 534 ? -3.491 11.522 -15.080 1.00 97.62 534 THR A N 1
ATOM 3879 C CA . THR A 1 534 ? -2.508 11.795 -14.027 1.00 97.62 534 THR A CA 1
ATOM 3880 C C . THR A 1 534 ? -2.077 13.253 -14.109 1.00 97.62 534 THR A C 1
ATOM 3882 O O . THR A 1 534 ? -1.446 13.675 -15.078 1.00 97.62 534 THR A O 1
ATOM 3885 N N . ASN A 1 535 ? -2.409 14.038 -13.088 1.00 97.38 535 ASN A N 1
ATOM 3886 C CA . ASN A 1 535 ? -2.080 15.454 -13.015 1.00 97.38 535 ASN A CA 1
ATOM 3887 C C . ASN A 1 535 ? -1.058 15.723 -11.909 1.00 97.38 535 ASN A C 1
ATOM 3889 O O . ASN A 1 535 ? -1.378 15.682 -10.721 1.00 97.38 535 ASN A O 1
ATOM 3893 N N . LEU A 1 536 ? 0.169 16.031 -12.327 1.00 95.56 536 LEU A N 1
ATOM 3894 C CA . LEU A 1 536 ? 1.300 16.353 -11.462 1.00 95.56 536 LEU A CA 1
ATOM 3895 C C . LEU A 1 536 ? 1.803 17.783 -11.699 1.00 95.56 536 LEU A C 1
ATOM 3897 O O . LEU A 1 536 ? 2.935 18.085 -11.339 1.00 95.56 536 LEU A O 1
ATOM 3901 N N . LEU A 1 537 ? 0.980 18.671 -12.274 1.00 94.31 537 LEU A N 1
ATOM 3902 C CA . LEU A 1 537 ? 1.337 20.070 -12.565 1.00 94.31 537 LEU A CA 1
ATOM 3903 C C . LEU A 1 537 ? 1.818 20.833 -11.320 1.00 94.31 537 LEU A C 1
ATOM 3905 O O . LEU A 1 537 ? 2.687 21.699 -11.402 1.00 94.31 537 LEU A O 1
ATOM 3909 N N . GLY A 1 538 ? 1.217 20.529 -10.168 1.00 93.12 538 GLY A N 1
ATOM 3910 C CA . GLY A 1 538 ? 1.557 21.116 -8.875 1.00 93.12 538 GLY A CA 1
ATOM 3911 C C . GLY A 1 538 ? 2.639 20.354 -8.108 1.00 93.12 538 GLY A C 1
ATOM 3912 O O . GLY A 1 538 ? 2.936 20.731 -6.975 1.00 93.12 538 GLY A O 1
ATOM 3913 N N . PHE A 1 539 ? 3.197 19.281 -8.679 1.00 93.50 539 PHE A N 1
ATOM 3914 C CA . PHE A 1 539 ? 4.214 18.448 -8.046 1.00 93.50 539 PHE A CA 1
ATOM 3915 C C . PHE A 1 539 ? 5.592 18.680 -8.668 1.00 93.50 539 PHE A C 1
ATOM 3917 O O . PHE A 1 539 ? 5.763 18.542 -9.882 1.00 93.50 539 PHE A O 1
ATOM 3924 N N . TYR A 1 540 ? 6.591 19.009 -7.843 1.00 90.81 540 TYR A N 1
ATOM 3925 C CA . TYR A 1 540 ? 7.984 19.043 -8.294 1.00 90.81 540 TYR A CA 1
ATOM 3926 C C . TYR A 1 540 ? 9.006 19.035 -7.145 1.00 90.81 540 TYR A C 1
ATOM 3928 O O . TYR A 1 540 ? 8.810 19.732 -6.141 1.00 90.81 540 TYR A O 1
ATOM 3936 N N . PRO A 1 541 ? 10.148 18.340 -7.320 1.00 89.25 541 PRO A N 1
ATOM 3937 C CA . PRO A 1 541 ? 11.272 18.407 -6.398 1.00 89.25 541 PRO A CA 1
ATOM 3938 C C . PRO A 1 541 ? 11.866 19.819 -6.308 1.00 89.25 541 PRO A C 1
ATOM 3940 O O . PRO A 1 541 ? 11.796 20.640 -7.236 1.00 89.25 541 PRO A O 1
ATOM 3943 N N . LYS A 1 542 ? 12.462 20.112 -5.152 1.00 87.50 542 LYS A N 1
ATOM 3944 C CA . LYS A 1 542 ? 13.164 21.359 -4.849 1.00 87.50 542 LYS A CA 1
ATOM 3945 C C . LYS A 1 542 ? 14.336 21.561 -5.805 1.00 87.50 542 LYS A C 1
ATOM 3947 O O . LYS A 1 542 ? 14.351 22.566 -6.517 1.00 87.50 542 LYS A O 1
ATOM 3952 N N . ASP A 1 543 ? 15.208 20.563 -5.894 1.00 76.81 543 ASP A N 1
ATOM 3953 C CA . ASP A 1 543 ? 16.411 20.577 -6.719 1.00 76.81 543 ASP A CA 1
ATOM 3954 C C . ASP A 1 543 ? 16.371 19.413 -7.722 1.00 76.81 543 ASP A C 1
ATOM 3956 O O . ASP A 1 543 ? 16.102 18.280 -7.306 1.00 76.81 543 ASP A O 1
ATOM 3960 N N . PRO A 1 544 ? 16.626 19.656 -9.023 1.00 67.81 544 PRO A N 1
ATOM 3961 C CA . PRO A 1 544 ? 16.793 18.582 -9.993 1.00 67.81 544 PRO A CA 1
ATOM 3962 C C . PRO A 1 544 ? 17.965 17.695 -9.570 1.00 67.81 544 PRO A C 1
ATOM 3964 O O . PRO A 1 544 ? 19.079 18.181 -9.373 1.00 67.81 544 PRO A O 1
ATOM 3967 N N . ASN A 1 545 ? 17.711 16.403 -9.419 1.00 75.62 545 ASN A N 1
ATOM 3968 C CA . ASN A 1 545 ? 18.727 15.389 -9.176 1.00 75.62 545 ASN A CA 1
ATOM 3969 C C . ASN A 1 545 ? 18.249 14.059 -9.769 1.00 75.62 545 ASN A C 1
ATOM 3971 O O . ASN A 1 545 ? 17.056 13.906 -10.029 1.00 75.62 545 ASN A O 1
ATOM 3975 N N . LYS A 1 546 ? 19.169 13.106 -9.935 1.00 76.31 546 LYS A N 1
ATOM 3976 C CA . LYS A 1 546 ? 18.910 11.799 -10.552 1.00 76.31 546 LYS A CA 1
ATOM 3977 C C . LYS A 1 546 ? 17.706 11.045 -9.978 1.00 76.31 546 LYS A C 1
ATOM 3979 O O . LYS A 1 546 ? 17.017 10.376 -10.723 1.00 76.31 546 LYS A O 1
ATOM 3984 N N . ASN A 1 547 ? 17.431 11.170 -8.679 1.00 84.94 547 ASN A N 1
ATOM 3985 C CA . ASN A 1 547 ? 16.316 10.479 -8.024 1.00 84.94 547 ASN A CA 1
ATOM 3986 C C . ASN A 1 547 ? 15.150 11.420 -7.667 1.00 84.94 547 ASN A C 1
ATOM 3988 O O . ASN A 1 547 ? 14.307 11.085 -6.829 1.00 84.94 547 ASN A O 1
ATOM 3992 N N . GLY A 1 548 ? 15.152 12.635 -8.219 1.00 89.25 548 GLY A N 1
ATOM 3993 C CA . GLY A 1 548 ? 14.151 13.669 -8.015 1.00 89.25 548 GLY A CA 1
ATOM 3994 C C . GLY A 1 548 ? 13.313 13.812 -9.271 1.00 89.25 548 GLY A C 1
ATOM 3995 O O . GLY A 1 548 ? 13.576 14.687 -10.095 1.00 89.25 548 GLY A O 1
ATOM 3996 N N . CYS A 1 549 ? 12.297 12.968 -9.394 1.00 91.12 549 CYS A N 1
ATOM 3997 C CA . CYS A 1 549 ? 11.553 12.774 -10.631 1.00 91.12 549 CYS A CA 1
ATOM 3998 C C . CYS A 1 549 ? 10.070 13.099 -10.450 1.00 91.12 549 CYS A C 1
ATOM 4000 O O . CYS A 1 549 ? 9.557 13.280 -9.342 1.00 91.12 549 CYS A O 1
ATOM 4002 N N . GLN A 1 550 ? 9.354 13.205 -11.562 1.00 91.50 550 GLN A N 1
ATOM 4003 C CA . GLN A 1 550 ? 7.957 13.581 -11.564 1.00 91.50 550 GLN A CA 1
ATOM 4004 C C . GLN A 1 550 ? 7.045 12.395 -11.245 1.00 91.50 550 GLN A C 1
ATOM 4006 O O . GLN A 1 550 ? 6.113 12.581 -10.475 1.00 91.50 550 GLN A O 1
ATOM 4011 N N . ILE A 1 551 ? 7.304 11.184 -11.752 1.00 94.81 551 ILE A N 1
ATOM 4012 C CA . ILE A 1 551 ? 6.440 10.009 -11.530 1.00 94.81 551 ILE A CA 1
ATOM 4013 C C . ILE A 1 551 ? 7.059 9.064 -10.499 1.00 94.81 551 ILE A C 1
ATOM 4015 O O . ILE A 1 551 ? 6.456 8.841 -9.447 1.00 94.81 551 ILE A O 1
ATOM 4019 N N . VAL A 1 552 ? 8.250 8.527 -10.765 1.00 95.62 552 VAL A N 1
ATOM 4020 C CA . VAL A 1 552 ? 8.935 7.581 -9.868 1.00 95.62 552 VAL A CA 1
ATOM 4021 C C . VAL A 1 552 ? 10.312 8.113 -9.532 1.00 95.62 552 VAL A C 1
ATOM 4023 O O . VAL A 1 552 ? 11.109 8.293 -10.435 1.00 95.62 552 VAL A O 1
ATOM 4026 N N . GLY A 1 553 ? 10.605 8.354 -8.259 1.00 93.69 553 GLY A N 1
ATOM 4027 C CA . GLY A 1 553 ? 11.888 8.934 -7.870 1.00 93.69 553 GLY A CA 1
ATOM 4028 C C . GLY A 1 553 ? 13.064 7.992 -8.117 1.00 93.69 553 GLY A C 1
ATOM 4029 O O . GLY A 1 553 ? 14.024 8.374 -8.764 1.00 93.69 553 GLY A O 1
ATOM 4030 N N . ASN A 1 554 ? 12.997 6.762 -7.612 1.00 92.75 554 ASN A N 1
ATOM 4031 C CA . ASN A 1 554 ? 13.976 5.715 -7.892 1.00 92.75 554 ASN A CA 1
ATOM 4032 C C . ASN A 1 554 ? 13.240 4.420 -8.216 1.00 92.75 554 ASN A C 1
ATOM 4034 O O . ASN A 1 554 ? 12.489 3.897 -7.384 1.00 92.75 554 ASN A O 1
ATOM 4038 N N . ARG A 1 555 ? 13.415 3.920 -9.438 1.00 89.44 555 ARG A N 1
ATOM 4039 C CA . ARG A 1 555 ? 12.581 2.836 -9.952 1.00 89.44 555 ARG A CA 1
ATOM 4040 C C . ARG A 1 555 ? 13.098 1.432 -9.660 1.00 89.44 555 ARG A C 1
ATOM 4042 O O . ARG A 1 555 ? 12.334 0.489 -9.856 1.00 89.44 555 ARG A O 1
ATOM 4049 N N . GLY A 1 556 ? 14.342 1.244 -9.214 1.00 87.69 556 GLY A N 1
ATOM 4050 C CA . GLY A 1 556 ? 14.928 -0.104 -9.113 1.00 87.69 556 GLY A CA 1
ATOM 4051 C C . GLY A 1 556 ? 14.742 -0.874 -10.432 1.00 87.69 556 GLY A C 1
ATOM 4052 O O . GLY A 1 556 ? 14.941 -0.306 -11.490 1.00 87.69 556 GLY A O 1
ATOM 4053 N N . ASN A 1 557 ? 14.268 -2.122 -10.428 1.00 89.00 557 ASN A N 1
ATOM 4054 C CA . ASN A 1 557 ? 13.935 -2.854 -11.666 1.00 89.00 557 ASN A CA 1
ATOM 4055 C C . ASN A 1 557 ? 12.462 -2.689 -12.125 1.00 89.00 557 ASN A C 1
ATOM 4057 O O . ASN A 1 557 ? 11.958 -3.476 -12.933 1.00 89.00 557 ASN A O 1
ATOM 4061 N N . ALA A 1 558 ? 11.729 -1.699 -11.605 1.00 93.25 558 ALA A N 1
ATOM 4062 C CA . ALA A 1 558 ? 10.301 -1.564 -11.876 1.00 93.25 558 ALA A CA 1
ATOM 4063 C C . ALA A 1 558 ? 9.995 -1.243 -13.349 1.00 93.25 558 ALA A C 1
ATOM 4065 O O . ALA A 1 558 ? 10.741 -0.514 -14.012 1.00 93.25 558 ALA A O 1
ATOM 4066 N N . LEU A 1 559 ? 8.877 -1.778 -13.855 1.00 95.25 559 LEU A N 1
ATOM 4067 C CA . LEU A 1 559 ? 8.314 -1.481 -15.177 1.00 95.25 559 LEU A CA 1
ATOM 4068 C C . LEU A 1 559 ? 7.241 -0.391 -15.058 1.00 95.25 559 LEU A C 1
ATOM 4070 O O . LEU A 1 559 ? 6.246 -0.576 -14.362 1.00 95.25 559 LEU A O 1
ATOM 4074 N N . ILE A 1 560 ? 7.429 0.732 -15.751 1.00 96.25 560 ILE A N 1
ATOM 4075 C CA . ILE A 1 560 ? 6.489 1.856 -15.752 1.00 96.25 560 ILE A CA 1
ATOM 4076 C C . ILE A 1 560 ? 5.911 1.992 -17.157 1.00 96.25 560 ILE A C 1
ATOM 4078 O O . ILE A 1 560 ? 6.649 2.246 -18.112 1.00 96.25 560 ILE A O 1
ATOM 4082 N N . TYR A 1 561 ? 4.597 1.846 -17.288 1.00 96.00 561 TYR A N 1
ATOM 4083 C CA . TYR A 1 561 ? 3.914 1.973 -18.571 1.00 96.00 561 TYR A CA 1
ATOM 4084 C C . TYR A 1 561 ? 2.537 2.607 -18.419 1.00 96.00 561 TYR A C 1
ATOM 4086 O O . TYR A 1 561 ? 1.927 2.570 -17.350 1.00 96.00 561 TYR A O 1
ATOM 4094 N N . SER A 1 562 ? 2.046 3.193 -19.504 1.00 95.25 562 SER A N 1
ATOM 4095 C CA . SER A 1 562 ? 0.716 3.772 -19.580 1.00 95.25 562 SER A CA 1
ATOM 4096 C C . SER A 1 562 ? -0.178 3.024 -20.550 1.00 95.25 562 SER A C 1
ATOM 4098 O O . SER A 1 562 ? 0.286 2.489 -21.550 1.00 95.25 562 SER A O 1
ATOM 4100 N N . LEU A 1 563 ? -1.472 3.011 -20.261 1.00 93.50 563 LEU A N 1
ATOM 4101 C CA . LEU A 1 563 ? -2.512 2.436 -21.098 1.00 93.50 563 LEU A CA 1
ATOM 4102 C C . LEU A 1 563 ? -2.946 3.413 -22.190 1.00 93.50 563 LEU A C 1
ATOM 4104 O O . LEU A 1 563 ? -2.774 4.632 -22.082 1.00 93.50 563 LEU A O 1
ATOM 4108 N N . SER A 1 564 ? -3.595 2.870 -23.219 1.00 89.69 564 SER A N 1
ATOM 4109 C CA . SER A 1 564 ? -4.266 3.674 -24.238 1.00 89.69 564 SER A CA 1
ATOM 4110 C C . SER A 1 564 ? -5.248 4.659 -23.595 1.00 89.69 564 SER A C 1
ATOM 4112 O O . SER A 1 564 ? -6.023 4.302 -22.706 1.00 89.69 564 SER A O 1
ATOM 4114 N N . GLY A 1 565 ? -5.196 5.915 -24.041 1.00 88.94 565 GLY A N 1
ATOM 4115 C CA . GLY A 1 565 ? -6.023 7.000 -23.513 1.00 88.94 565 GLY A CA 1
ATOM 4116 C C . GLY A 1 565 ? -5.507 7.648 -22.225 1.00 88.94 565 GLY A C 1
ATOM 4117 O O . GLY A 1 565 ? -6.151 8.579 -21.746 1.00 88.94 565 GLY A O 1
ATOM 4118 N N . TRP A 1 566 ? -4.362 7.219 -21.676 1.00 94.38 566 TRP A N 1
ATOM 4119 C CA . TRP A 1 566 ? -3.749 7.914 -20.543 1.00 94.38 566 TRP A CA 1
ATOM 4120 C C . TRP A 1 566 ? -3.296 9.328 -20.923 1.00 94.38 566 TRP A C 1
ATOM 4122 O O . TRP A 1 566 ? -2.573 9.525 -21.904 1.00 94.38 566 TRP A O 1
ATOM 4132 N N . SER A 1 567 ? -3.676 10.308 -20.107 1.00 94.44 567 SER A N 1
ATOM 4133 C CA . SER A 1 567 ? -3.246 11.698 -20.232 1.00 94.44 567 SER A CA 1
ATOM 4134 C C . SER A 1 567 ? -2.403 12.117 -19.035 1.00 94.44 567 SER A C 1
ATOM 4136 O O . SER A 1 567 ? -2.792 11.900 -17.885 1.00 94.44 567 SER A O 1
ATOM 4138 N N . PHE A 1 568 ? -1.284 12.783 -19.311 1.00 93.25 568 PHE A N 1
ATOM 4139 C CA . PHE A 1 568 ? -0.344 13.243 -18.298 1.00 93.25 568 PHE A CA 1
ATOM 4140 C C . PHE A 1 568 ? -0.180 14.755 -18.329 1.00 93.25 568 PHE A C 1
ATOM 4142 O O . PHE A 1 568 ? 0.297 15.311 -19.319 1.00 93.25 568 PHE A O 1
ATOM 4149 N N . THR A 1 569 ? -0.519 15.410 -17.223 1.00 94.38 569 THR A N 1
ATOM 4150 C CA . THR A 1 569 ? -0.259 16.838 -17.037 1.00 94.38 569 THR A CA 1
ATOM 4151 C C . THR A 1 569 ? 1.011 17.001 -16.214 1.00 94.38 569 THR A C 1
ATOM 4153 O O . THR A 1 569 ? 1.006 16.800 -14.997 1.00 94.38 569 THR A O 1
ATOM 4156 N N . ARG A 1 570 ? 2.104 17.351 -16.900 1.00 90.44 570 ARG A N 1
ATOM 4157 C CA . ARG A 1 570 ? 3.436 17.525 -16.311 1.00 90.44 570 ARG A CA 1
ATOM 4158 C C . ARG A 1 570 ? 3.689 18.951 -15.831 1.00 90.44 570 ARG A C 1
ATOM 4160 O O . ARG A 1 570 ? 3.022 19.899 -16.245 1.00 90.44 570 ARG A O 1
ATOM 4167 N N . THR A 1 571 ? 4.733 19.109 -15.029 1.00 86.94 571 THR A N 1
ATOM 4168 C CA . THR A 1 571 ? 5.200 20.418 -14.567 1.00 86.94 571 THR A CA 1
ATOM 4169 C C . THR A 1 571 ? 6.016 21.049 -15.684 1.00 86.94 571 THR A C 1
ATOM 4171 O O . THR A 1 571 ? 6.923 20.420 -16.221 1.00 86.94 571 THR A O 1
ATOM 4174 N N . SER A 1 572 ? 5.691 22.290 -16.046 1.00 82.50 572 SER A N 1
ATOM 4175 C CA . SER A 1 572 ? 6.385 23.044 -17.101 1.00 82.50 572 SER A CA 1
ATOM 4176 C C . SER A 1 572 ? 7.380 24.075 -16.563 1.00 82.50 572 SER A C 1
ATOM 4178 O O . SER A 1 572 ? 8.173 24.624 -17.323 1.00 82.50 572 SER A O 1
ATOM 4180 N N . SER A 1 573 ? 7.359 24.348 -15.255 1.00 80.25 573 SER A N 1
ATOM 4181 C CA . SER A 1 573 ? 8.212 25.355 -14.613 1.00 80.25 573 SER A CA 1
ATOM 4182 C C . SER A 1 573 ? 9.650 24.888 -14.361 1.00 80.25 573 SER A C 1
ATOM 4184 O O . SER A 1 573 ? 10.504 25.709 -14.029 1.00 80.25 573 SER A O 1
ATOM 4186 N N . LYS A 1 574 ? 9.927 23.586 -14.503 1.00 80.06 574 LYS A N 1
ATOM 4187 C CA . LYS A 1 574 ? 11.239 22.968 -14.286 1.00 80.06 574 LYS A CA 1
ATOM 4188 C C . LYS A 1 574 ? 11.465 21.835 -15.288 1.00 80.06 574 LYS A C 1
ATOM 4190 O O . LYS A 1 574 ? 10.514 21.200 -15.733 1.00 80.06 574 LYS A O 1
ATOM 4195 N N . VAL A 1 575 ? 12.731 21.574 -15.602 1.00 80.81 575 VAL A N 1
ATOM 4196 C CA . VAL A 1 575 ? 13.155 20.393 -16.365 1.00 80.81 575 VAL A CA 1
ATOM 4197 C C . VAL A 1 575 ? 13.403 19.263 -15.365 1.00 80.81 575 VAL A C 1
ATOM 4199 O O . VAL A 1 575 ? 14.299 19.380 -14.531 1.00 80.81 575 VAL A O 1
ATOM 4202 N N . ILE A 1 576 ? 12.551 18.240 -15.388 1.00 84.06 576 ILE A N 1
ATOM 4203 C CA . ILE A 1 576 ? 12.524 17.114 -14.443 1.00 84.06 576 ILE A CA 1
ATOM 4204 C C . ILE A 1 576 ? 12.120 15.868 -15.223 1.00 84.06 576 ILE A C 1
ATOM 4206 O O . ILE A 1 576 ? 11.208 15.953 -16.047 1.00 84.06 576 ILE A O 1
ATOM 4210 N N . ASP A 1 577 ? 12.727 14.730 -14.920 1.00 86.44 577 ASP A N 1
ATOM 4211 C CA . ASP A 1 577 ? 12.405 13.471 -15.584 1.00 86.44 577 ASP A CA 1
ATOM 4212 C C . ASP A 1 577 ? 11.203 12.769 -14.994 1.00 86.44 577 ASP A C 1
ATOM 4214 O O . ASP A 1 577 ? 10.818 13.000 -13.852 1.00 86.44 577 ASP A O 1
ATOM 4218 N N . ASP A 1 578 ? 10.605 11.881 -15.779 1.00 89.00 578 ASP A N 1
ATOM 4219 C CA . ASP A 1 578 ? 9.509 11.052 -15.299 1.00 89.00 578 ASP A CA 1
ATOM 4220 C C . ASP A 1 578 ? 10.020 10.041 -14.252 1.00 89.00 578 ASP A C 1
ATOM 4222 O O . ASP A 1 578 ? 9.314 9.776 -13.274 1.00 89.00 578 ASP A O 1
ATOM 4226 N N . MET A 1 579 ? 11.248 9.529 -14.413 1.00 89.00 579 MET A N 1
ATOM 4227 C CA . MET A 1 579 ? 11.928 8.631 -13.470 1.00 89.00 579 MET A CA 1
ATOM 4228 C C . MET A 1 579 ? 13.460 8.704 -13.579 1.00 89.00 579 MET A C 1
ATOM 4230 O O . MET A 1 579 ? 13.958 9.413 -14.444 1.00 89.00 579 MET A O 1
ATOM 4234 N N . ASP A 1 580 ? 14.193 8.019 -12.696 1.00 82.88 580 ASP A N 1
ATOM 4235 C CA . ASP A 1 580 ? 15.663 8.086 -12.574 1.00 82.88 580 ASP A CA 1
ATOM 4236 C C . ASP A 1 580 ? 16.435 7.616 -13.811 1.00 82.88 580 ASP A C 1
ATOM 4238 O O . ASP A 1 580 ? 17.614 7.938 -13.950 1.00 82.88 580 ASP A O 1
ATOM 4242 N N . TRP A 1 581 ? 15.785 6.836 -14.675 1.00 79.75 581 TRP A N 1
ATOM 4243 C CA . TRP A 1 581 ? 16.268 6.471 -16.004 1.00 79.75 581 TRP A CA 1
ATOM 4244 C C . TRP A 1 581 ? 15.138 5.868 -16.858 1.00 79.75 581 TRP A C 1
ATOM 4246 O O . TRP A 1 581 ? 14.174 5.266 -16.365 1.00 79.75 581 TRP A O 1
ATOM 4256 N N . GLY A 1 582 ? 15.275 5.977 -18.179 1.00 77.81 582 GLY A N 1
ATOM 4257 C CA . GLY A 1 582 ? 14.219 5.670 -19.152 1.00 77.81 582 GLY A CA 1
ATOM 4258 C C . GLY A 1 582 ? 12.975 6.577 -19.063 1.00 77.81 582 GLY A C 1
ATOM 4259 O O . GLY A 1 582 ? 12.882 7.488 -18.247 1.00 77.81 582 GLY A O 1
ATOM 4260 N N . GLY A 1 583 ? 11.992 6.331 -19.933 1.00 84.19 583 GLY A N 1
ATOM 4261 C CA . GLY A 1 583 ? 10.697 7.018 -19.919 1.00 84.19 583 GLY A CA 1
ATOM 4262 C C . GLY A 1 583 ? 9.531 6.087 -19.587 1.00 84.19 583 GLY A C 1
ATOM 4263 O O . GLY A 1 583 ? 9.676 4.865 -19.548 1.00 84.19 583 GLY A O 1
ATOM 4264 N N . VAL A 1 584 ? 8.341 6.667 -19.391 1.00 90.94 584 VAL A N 1
ATOM 4265 C CA . VAL A 1 584 ?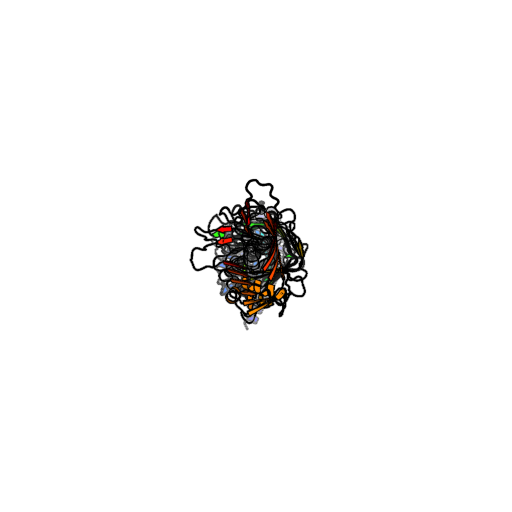 7.092 5.890 -19.310 1.00 90.94 584 VAL A CA 1
ATOM 4266 C C . VAL A 1 584 ? 6.846 5.219 -20.655 1.00 90.94 584 VAL A C 1
ATOM 4268 O O . VAL A 1 584 ? 6.683 5.921 -21.655 1.00 90.94 584 VAL A O 1
ATOM 4271 N N . LEU A 1 585 ? 6.750 3.888 -20.679 1.00 93.25 585 LEU A N 1
ATOM 4272 C CA . LEU A 1 585 ? 6.364 3.161 -21.885 1.00 93.25 585 LEU A CA 1
ATOM 4273 C C . LEU A 1 585 ? 4.918 3.507 -22.265 1.00 93.25 585 LEU A C 1
ATOM 4275 O O . LEU A 1 585 ? 3.990 3.192 -21.523 1.00 93.25 585 LEU A O 1
ATOM 4279 N N . ARG A 1 586 ? 4.705 4.135 -23.421 1.00 90.81 586 ARG A N 1
ATOM 4280 C CA . ARG A 1 586 ? 3.379 4.599 -23.852 1.00 90.81 586 ARG A CA 1
ATOM 4281 C C . ARG A 1 586 ? 2.690 3.571 -24.745 1.00 90.81 586 ARG A C 1
ATOM 4283 O O . ARG A 1 586 ? 3.041 3.435 -25.913 1.00 90.81 586 ARG A O 1
ATOM 4290 N N . LEU A 1 587 ? 1.655 2.907 -24.229 1.00 84.50 587 LEU A N 1
ATOM 4291 C CA . LEU A 1 587 ? 0.810 1.975 -24.993 1.00 84.50 587 LEU A CA 1
ATOM 4292 C C . LEU A 1 587 ? -0.365 2.716 -25.657 1.00 84.50 587 LEU A C 1
ATOM 4294 O O . LEU A 1 587 ? -1.535 2.388 -25.474 1.00 84.50 587 LEU A O 1
ATOM 4298 N N . ASN A 1 588 ? -0.052 3.792 -26.378 1.00 72.81 588 ASN A N 1
ATOM 4299 C CA . ASN A 1 588 ? -1.017 4.779 -26.876 1.00 72.81 588 ASN A CA 1
ATOM 4300 C C . ASN A 1 588 ? -1.611 4.470 -28.263 1.00 72.81 588 ASN A C 1
ATOM 4302 O O . ASN A 1 588 ? -2.556 5.138 -28.678 1.00 72.81 588 ASN A O 1
ATOM 4306 N N . ASN A 1 589 ? -1.085 3.466 -28.967 1.00 72.19 589 ASN A N 1
ATOM 4307 C CA . ASN A 1 589 ? -1.434 3.143 -30.352 1.00 72.19 589 ASN A CA 1
ATOM 4308 C C . ASN A 1 589 ? -1.891 1.680 -30.486 1.00 72.19 589 ASN A C 1
ATOM 4310 O O . ASN A 1 589 ? -1.654 0.864 -29.599 1.00 72.19 589 ASN A O 1
ATOM 4314 N N . SER A 1 590 ? -2.520 1.334 -31.616 1.00 70.19 590 SER A N 1
ATOM 4315 C CA . SER A 1 590 ? -3.109 0.006 -31.858 1.00 70.19 590 SER A CA 1
ATOM 4316 C C . SER A 1 590 ? -2.104 -1.151 -31.897 1.00 70.19 590 SER A C 1
ATOM 4318 O O . SER A 1 590 ? -2.490 -2.297 -31.716 1.00 70.19 590 SER A O 1
ATOM 4320 N N . ASP A 1 591 ? -0.831 -0.871 -32.163 1.00 77.06 591 ASP A N 1
ATOM 4321 C CA . ASP A 1 591 ? 0.264 -1.843 -32.256 1.00 77.06 591 ASP A CA 1
ATOM 4322 C C . ASP A 1 591 ? 0.999 -2.067 -30.920 1.00 77.06 591 ASP A C 1
ATOM 4324 O O . ASP A 1 591 ? 1.620 -3.108 -30.746 1.00 77.06 591 ASP A O 1
ATOM 4328 N N . LEU A 1 592 ? 0.910 -1.142 -29.957 1.00 82.69 592 LEU A N 1
ATOM 4329 C CA . LEU A 1 592 ? 1.571 -1.241 -28.645 1.00 82.69 592 LEU A CA 1
ATOM 4330 C C . LEU A 1 592 ? 0.592 -1.574 -27.515 1.00 82.69 592 LEU A C 1
ATOM 4332 O O . LEU A 1 592 ? 0.831 -1.202 -26.379 1.00 82.69 592 LEU A O 1
ATOM 4336 N N . LEU A 1 593 ? -0.532 -2.230 -27.793 1.00 83.69 593 LEU A N 1
ATOM 4337 C CA . LEU A 1 593 ? -1.573 -2.439 -26.785 1.00 83.69 593 LEU A CA 1
ATOM 4338 C C . LEU A 1 593 ? -1.155 -3.430 -25.691 1.00 83.69 593 LEU A C 1
ATOM 4340 O O . LEU A 1 593 ? -0.399 -4.377 -25.926 1.00 83.69 593 LEU A O 1
ATOM 4344 N N . GLU A 1 594 ? -1.734 -3.239 -24.508 1.00 89.31 594 GLU A N 1
ATOM 4345 C CA . GLU A 1 594 ? -1.811 -4.285 -23.496 1.00 89.31 594 GLU A CA 1
ATOM 4346 C C . GLU A 1 594 ? -2.939 -5.254 -23.882 1.00 89.31 594 GLU A C 1
ATOM 4348 O O . GLU A 1 594 ? -4.115 -4.890 -23.886 1.00 89.31 594 GLU A O 1
ATOM 4353 N N . SER A 1 595 ? -2.578 -6.468 -24.289 1.00 87.69 595 SER A N 1
ATOM 4354 C CA . SER A 1 595 ? -3.504 -7.538 -24.676 1.00 87.69 595 SER A CA 1
ATOM 4355 C C . SER A 1 595 ? -2.746 -8.863 -24.778 1.00 87.69 595 SER A C 1
ATOM 4357 O O . SER A 1 595 ? -1.518 -8.860 -24.825 1.00 87.69 595 SER A O 1
ATOM 4359 N N . ALA A 1 596 ? -3.462 -9.986 -24.876 1.00 84.88 596 ALA A N 1
ATOM 4360 C CA . ALA A 1 596 ? -2.848 -11.315 -24.988 1.00 84.88 596 ALA A CA 1
ATOM 4361 C C . ALA A 1 596 ? -1.820 -11.422 -26.135 1.00 84.88 596 ALA A C 1
ATOM 4363 O O . ALA A 1 596 ? -0.773 -12.039 -25.963 1.00 84.88 596 ALA A O 1
ATOM 4364 N N . ASP A 1 597 ? -2.086 -10.759 -27.264 1.00 82.56 597 ASP A N 1
ATOM 4365 C CA . ASP A 1 597 ? -1.199 -10.725 -28.437 1.00 82.56 597 ASP A CA 1
ATOM 4366 C C . ASP A 1 597 ? -0.401 -9.410 -28.544 1.00 82.56 597 ASP A C 1
ATOM 4368 O O . ASP A 1 597 ? 0.268 -9.151 -29.546 1.00 82.56 597 ASP A O 1
ATOM 4372 N N . GLY A 1 598 ? -0.482 -8.548 -27.526 1.00 89.12 598 GLY A N 1
ATOM 4373 C CA . GLY A 1 598 ? 0.110 -7.213 -27.495 1.00 89.12 598 GLY A CA 1
ATOM 4374 C C . GLY A 1 598 ? 1.604 -7.206 -27.171 1.00 89.12 598 GLY A C 1
ATOM 4375 O O . GLY A 1 598 ? 2.293 -8.222 -27.289 1.00 89.12 598 GLY A O 1
ATOM 4376 N N . VAL A 1 599 ? 2.131 -6.056 -26.750 1.00 93.31 599 VAL A N 1
ATOM 4377 C CA . VAL A 1 599 ? 3.506 -5.971 -26.210 1.00 93.31 599 VAL A CA 1
ATOM 4378 C C . VAL A 1 599 ? 3.552 -6.528 -24.790 1.00 93.31 599 VAL A C 1
ATOM 4380 O O . VAL A 1 599 ? 4.463 -7.282 -24.445 1.00 93.31 599 VAL A O 1
ATOM 4383 N N . LEU A 1 600 ? 2.541 -6.176 -23.995 1.00 95.25 600 LEU A N 1
ATOM 4384 C CA . LEU A 1 600 ? 2.352 -6.619 -22.622 1.00 95.25 600 LEU A CA 1
ATOM 4385 C C . LEU A 1 600 ? 1.013 -7.351 -22.491 1.00 95.25 600 LEU A C 1
ATOM 4387 O O . LEU A 1 600 ? 0.017 -6.919 -23.068 1.00 95.25 600 LEU A O 1
ATOM 4391 N N . SER A 1 601 ? 0.978 -8.403 -21.681 1.00 94.62 601 SER A N 1
ATOM 4392 C CA . SER A 1 601 ? -0.245 -9.083 -21.249 1.00 94.62 601 SER A CA 1
ATOM 4393 C C . SER A 1 601 ? -0.400 -8.915 -19.742 1.00 94.62 601 SER A C 1
ATOM 4395 O O . SER A 1 601 ? 0.472 -9.355 -18.993 1.00 94.62 601 SER A O 1
ATOM 4397 N N . PHE A 1 602 ? -1.490 -8.298 -19.288 1.00 95.31 602 PHE A N 1
ATOM 4398 C CA . PHE A 1 602 ? -1.806 -8.193 -17.864 1.00 95.31 602 PHE A CA 1
ATOM 4399 C C . PHE A 1 602 ? -2.734 -9.333 -17.435 1.00 95.31 602 PHE A C 1
ATOM 4401 O O . PHE A 1 602 ? -3.829 -9.494 -17.976 1.00 95.31 602 PHE A O 1
ATOM 4408 N N . ASP A 1 603 ? -2.300 -10.114 -16.451 1.00 94.31 603 ASP A N 1
ATOM 4409 C CA . ASP A 1 603 ? -3.146 -11.079 -15.757 1.00 94.31 603 ASP A CA 1
ATOM 4410 C C . ASP A 1 603 ? -3.781 -10.401 -14.541 1.00 94.31 603 ASP A C 1
ATOM 4412 O O . ASP A 1 603 ? -3.127 -10.197 -13.520 1.00 94.31 603 ASP A O 1
ATOM 4416 N N . GLY A 1 604 ? -5.070 -10.073 -14.646 1.00 89.25 604 GLY A N 1
ATOM 4417 C CA . GLY A 1 604 ? -5.826 -9.436 -13.568 1.00 89.25 604 GLY A CA 1
ATOM 4418 C C . GLY A 1 604 ? -6.119 -10.335 -12.363 1.00 89.25 604 GLY A C 1
ATOM 4419 O O . GLY A 1 604 ? -6.622 -9.828 -11.373 1.00 89.25 604 GLY A O 1
ATOM 4420 N N . SER A 1 605 ? -5.841 -11.643 -12.429 1.00 87.06 605 SER A N 1
ATOM 4421 C CA . SER A 1 605 ? -6.042 -12.564 -11.299 1.00 87.06 605 SER A CA 1
ATOM 4422 C C . SER A 1 605 ? -4.777 -12.731 -10.457 1.00 87.06 605 SER A C 1
ATOM 4424 O O . SER A 1 605 ? -4.823 -12.636 -9.232 1.00 87.06 605 SER A O 1
ATOM 4426 N N . GLY A 1 606 ? -3.629 -12.930 -11.109 1.00 87.88 606 GLY A N 1
ATOM 4427 C CA . GLY A 1 606 ? -2.323 -12.982 -10.456 1.00 87.88 606 GLY A CA 1
ATOM 4428 C C . GLY A 1 606 ? -1.657 -11.617 -10.279 1.00 87.88 606 GLY A C 1
ATOM 4429 O O . GLY A 1 606 ? -0.600 -11.554 -9.656 1.00 87.88 606 GLY A O 1
ATOM 4430 N N . HIS A 1 607 ? -2.236 -10.551 -10.845 1.00 94.06 607 HIS A N 1
ATOM 4431 C CA . HIS A 1 607 ? -1.680 -9.196 -10.942 1.00 94.06 607 HIS A CA 1
ATOM 4432 C C . HIS A 1 607 ? -0.235 -9.167 -11.465 1.00 94.06 607 HIS A C 1
ATOM 4434 O O . HIS A 1 607 ? 0.639 -8.480 -10.933 1.00 94.06 607 HIS A O 1
ATOM 4440 N N . THR A 1 608 ? 0.017 -9.924 -12.535 1.00 95.31 608 THR A N 1
ATOM 4441 C CA . THR A 1 608 ? 1.326 -9.985 -13.200 1.00 95.31 608 THR A CA 1
ATOM 4442 C C . THR A 1 608 ? 1.262 -9.401 -14.603 1.00 95.31 608 THR A C 1
ATOM 4444 O O . THR A 1 608 ? 0.214 -9.379 -15.247 1.00 95.31 608 THR A O 1
ATOM 4447 N N . VAL A 1 609 ? 2.402 -8.922 -15.090 1.00 96.81 609 VAL A N 1
ATOM 4448 C CA . VAL A 1 609 ? 2.582 -8.454 -16.464 1.00 96.81 609 VAL A CA 1
ATOM 4449 C C . VAL A 1 609 ? 3.548 -9.388 -17.168 1.00 96.81 609 VAL A C 1
ATOM 4451 O O . VAL A 1 609 ? 4.661 -9.613 -16.702 1.00 96.81 609 VAL A O 1
ATOM 4454 N N . THR A 1 610 ? 3.147 -9.908 -18.319 1.00 96.19 610 THR A N 1
ATOM 4455 C CA . THR A 1 610 ? 4.020 -10.682 -19.200 1.00 96.19 610 THR A CA 1
ATOM 4456 C C . THR A 1 610 ? 4.443 -9.823 -20.380 1.00 96.19 610 THR A C 1
ATOM 4458 O O . THR A 1 610 ? 3.596 -9.302 -21.099 1.00 96.19 610 THR A O 1
ATOM 4461 N N . ILE A 1 611 ? 5.748 -9.693 -20.600 1.00 95.81 611 ILE A N 1
ATOM 4462 C CA . ILE A 1 611 ? 6.313 -9.186 -21.847 1.00 95.81 611 ILE A CA 1
ATOM 4463 C C . ILE A 1 611 ? 6.218 -10.317 -22.872 1.00 95.81 611 ILE A C 1
ATOM 4465 O O . ILE A 1 611 ? 6.824 -11.378 -22.693 1.00 95.81 611 ILE A O 1
ATOM 4469 N N . ASN A 1 612 ? 5.438 -10.105 -23.931 1.00 93.62 612 ASN A N 1
ATOM 4470 C CA . ASN A 1 612 ? 5.222 -11.116 -24.961 1.00 93.62 612 ASN A CA 1
ATOM 4471 C C . ASN A 1 612 ? 6.475 -11.211 -25.844 1.00 93.62 612 ASN A C 1
ATOM 4473 O O . ASN A 1 612 ? 6.684 -10.366 -26.710 1.00 93.62 612 ASN A O 1
ATOM 4477 N N . GLY A 1 613 ? 7.341 -12.187 -25.579 1.00 91.38 613 GLY A N 1
ATOM 4478 C CA . GLY A 1 613 ? 8.656 -12.292 -26.203 1.00 91.38 613 GLY A CA 1
ATOM 4479 C C . GLY A 1 613 ? 8.701 -13.185 -27.438 1.00 91.38 613 GLY A C 1
ATOM 4480 O O . GLY A 1 613 ? 7.701 -13.420 -28.115 1.00 91.38 613 GLY A O 1
ATOM 4481 N N . PHE A 1 614 ? 9.904 -13.665 -27.752 1.00 92.69 614 PHE A N 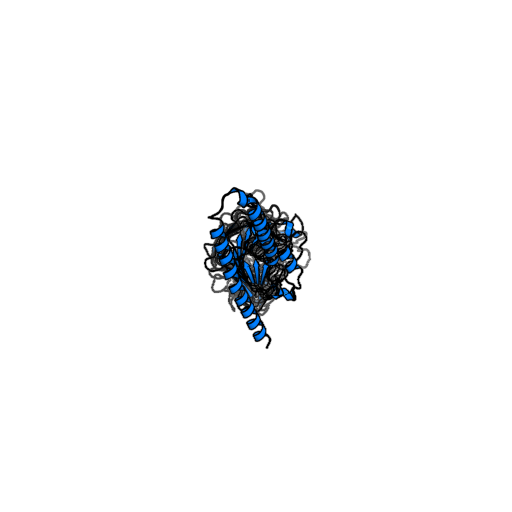1
ATOM 4482 C CA . PHE A 1 614 ? 10.205 -14.380 -28.993 1.00 92.69 614 PHE A CA 1
ATOM 4483 C C . PHE A 1 614 ? 10.533 -15.851 -28.727 1.00 92.69 614 PHE A C 1
ATOM 4485 O O . PHE A 1 614 ? 11.109 -16.169 -27.693 1.00 92.69 614 PHE A O 1
ATOM 4492 N N . PRO A 1 615 ? 10.232 -16.777 -29.650 1.00 90.19 615 PRO A N 1
ATOM 4493 C CA . PRO A 1 615 ? 10.453 -18.205 -29.418 1.00 90.19 615 PRO A CA 1
ATOM 4494 C C . PRO A 1 615 ? 11.935 -18.620 -29.381 1.00 90.19 615 PRO A C 1
ATOM 4496 O O . PRO A 1 615 ? 12.247 -19.692 -28.871 1.00 90.19 615 PRO A O 1
ATOM 4499 N N . ASN A 1 616 ? 12.843 -17.828 -29.957 1.00 87.44 616 ASN A N 1
ATOM 4500 C CA . ASN A 1 616 ? 14.283 -18.098 -30.001 1.00 87.44 616 ASN A CA 1
ATOM 4501 C C . ASN A 1 616 ? 15.074 -16.782 -30.130 1.00 87.44 616 ASN A C 1
ATOM 4503 O O . ASN A 1 616 ? 14.475 -15.714 -30.154 1.00 87.44 616 ASN A O 1
ATOM 4507 N N . ASN A 1 617 ? 16.404 -16.865 -30.213 1.00 88.81 617 ASN A N 1
ATOM 4508 C CA . ASN A 1 617 ? 17.321 -15.722 -30.280 1.00 88.81 617 ASN A CA 1
ATOM 4509 C C . ASN A 1 617 ? 17.629 -15.222 -31.709 1.00 88.81 617 ASN A C 1
ATOM 4511 O O . ASN A 1 617 ? 18.498 -14.369 -31.869 1.00 88.81 617 ASN A O 1
ATOM 4515 N N . ASN A 1 618 ? 16.950 -15.738 -32.738 1.00 93.75 618 ASN A N 1
ATOM 4516 C CA . ASN A 1 618 ? 16.954 -15.169 -34.085 1.00 93.75 618 ASN A CA 1
ATOM 4517 C C . ASN A 1 618 ? 15.691 -14.323 -34.248 1.00 93.75 618 ASN A C 1
ATOM 4519 O O . ASN A 1 618 ? 14.594 -14.833 -34.481 1.00 93.75 618 ASN A O 1
ATOM 4523 N N . ILE A 1 619 ? 15.855 -13.018 -34.080 1.00 95.44 619 ILE A N 1
ATOM 4524 C CA . ILE A 1 619 ? 14.755 -12.073 -33.950 1.00 95.44 619 ILE A CA 1
ATOM 4525 C C . ILE A 1 619 ? 14.566 -11.339 -35.271 1.00 95.44 619 ILE A C 1
ATOM 4527 O O . ILE A 1 619 ? 15.510 -10.764 -35.817 1.00 95.44 619 ILE A O 1
ATOM 4531 N N . THR A 1 620 ? 13.332 -11.315 -35.766 1.00 96.56 620 THR A N 1
ATOM 4532 C CA . THR A 1 620 ? 12.933 -10.440 -36.870 1.00 96.56 620 THR A CA 1
ATOM 4533 C C . THR A 1 620 ? 12.006 -9.369 -36.326 1.00 96.56 620 THR A C 1
ATOM 4535 O O . THR A 1 620 ? 10.890 -9.657 -35.902 1.00 96.56 620 THR A O 1
ATOM 4538 N N . ILE A 1 621 ? 12.476 -8.128 -36.340 1.00 96.88 621 ILE A N 1
ATOM 4539 C CA . ILE A 1 621 ? 11.679 -6.963 -35.977 1.00 96.88 621 ILE A CA 1
ATOM 4540 C C . ILE A 1 621 ? 10.927 -6.520 -37.230 1.00 96.88 621 ILE A C 1
ATOM 4542 O O . ILE A 1 621 ? 11.534 -6.085 -38.213 1.00 96.88 621 ILE A O 1
ATOM 4546 N N . SER A 1 622 ? 9.604 -6.668 -37.211 1.00 95.12 622 SER A N 1
ATOM 4547 C CA . SER A 1 622 ? 8.745 -6.349 -38.363 1.00 95.12 622 SER A CA 1
ATOM 4548 C C . SER A 1 622 ? 7.943 -5.071 -38.162 1.00 95.12 622 SER A C 1
ATOM 4550 O O . SER A 1 622 ? 7.312 -4.565 -39.085 1.00 95.12 622 SER A O 1
ATOM 4552 N N . ASN A 1 623 ? 7.915 -4.570 -36.934 1.00 93.44 623 ASN A N 1
ATOM 4553 C CA . ASN A 1 623 ? 7.181 -3.385 -36.542 1.00 93.44 623 ASN A CA 1
ATOM 4554 C C . ASN A 1 623 ? 7.721 -2.869 -35.201 1.00 93.44 623 ASN A C 1
ATOM 4556 O O . ASN A 1 623 ? 8.613 -3.441 -34.569 1.00 93.44 623 ASN A O 1
ATOM 4560 N N . ARG A 1 624 ? 7.123 -1.774 -34.750 1.00 92.81 624 ARG A N 1
ATOM 4561 C CA . ARG A 1 624 ? 7.449 -1.109 -33.494 1.00 92.81 624 ARG A CA 1
ATOM 4562 C C . ARG A 1 624 ? 7.137 -1.933 -32.243 1.00 92.81 624 ARG A C 1
ATOM 4564 O O . ARG A 1 624 ? 7.850 -1.803 -31.252 1.00 92.81 624 ARG A O 1
ATOM 4571 N N . ALA A 1 625 ? 6.115 -2.784 -32.279 1.00 93.38 625 ALA A N 1
ATOM 4572 C CA . ALA A 1 625 ? 5.769 -3.665 -31.167 1.00 93.38 625 ALA A CA 1
ATOM 4573 C C . ALA A 1 625 ? 6.846 -4.725 -30.935 1.00 93.38 625 ALA A C 1
ATOM 4575 O O . ALA A 1 625 ? 7.255 -4.943 -29.798 1.00 93.38 625 ALA A O 1
ATOM 4576 N N . ASP A 1 626 ? 7.365 -5.322 -32.010 1.00 94.75 626 ASP A N 1
ATOM 4577 C CA . ASP A 1 626 ? 8.478 -6.272 -31.938 1.00 94.75 626 ASP A CA 1
ATOM 4578 C C . ASP A 1 626 ? 9.722 -5.612 -31.337 1.00 94.75 626 ASP A C 1
ATOM 4580 O O . ASP A 1 626 ? 10.373 -6.188 -30.463 1.00 94.75 626 ASP A O 1
ATOM 4584 N N . PHE A 1 627 ? 10.014 -4.369 -31.738 1.00 95.50 627 PHE A N 1
ATOM 4585 C CA . PHE A 1 627 ? 11.101 -3.603 -31.135 1.00 95.50 627 PHE A CA 1
ATOM 4586 C C . PHE A 1 627 ? 10.872 -3.410 -29.634 1.00 95.50 627 PHE A C 1
ATOM 4588 O O . PHE A 1 627 ? 11.767 -3.688 -28.839 1.00 95.50 627 PHE A O 1
ATOM 4595 N N . ALA A 1 628 ? 9.676 -2.964 -29.234 1.00 94.62 628 ALA A N 1
ATOM 4596 C CA . ALA A 1 628 ? 9.346 -2.734 -27.832 1.00 94.62 628 ALA A CA 1
ATOM 4597 C C . ALA A 1 628 ? 9.470 -4.016 -26.994 1.00 94.62 628 ALA A C 1
ATOM 4599 O O . ALA A 1 628 ? 10.060 -3.980 -25.920 1.00 94.62 628 ALA A O 1
ATOM 4600 N N . ARG A 1 629 ? 8.997 -5.162 -27.499 1.00 94.56 629 ARG A N 1
ATOM 4601 C CA . ARG A 1 629 ? 9.152 -6.473 -26.844 1.00 94.56 629 ARG A CA 1
ATOM 4602 C C . ARG A 1 629 ? 10.624 -6.817 -26.620 1.00 94.56 629 ARG A C 1
ATOM 4604 O O . ARG A 1 629 ? 11.012 -7.147 -25.501 1.00 94.56 629 ARG A O 1
ATOM 4611 N N . ALA A 1 630 ? 11.451 -6.696 -27.661 1.00 94.88 630 ALA A N 1
ATOM 4612 C CA . ALA A 1 630 ? 12.884 -6.974 -27.577 1.00 94.88 630 ALA A CA 1
ATOM 4613 C C . ALA A 1 630 ? 13.583 -6.040 -26.578 1.00 94.88 630 ALA A C 1
ATOM 4615 O O . ALA A 1 630 ? 14.341 -6.506 -25.728 1.00 94.88 630 ALA A O 1
ATOM 4616 N N . ALA A 1 631 ? 13.278 -4.741 -26.639 1.00 94.25 631 ALA A N 1
ATOM 4617 C CA . ALA A 1 631 ? 13.817 -3.741 -25.729 1.00 94.25 631 ALA A CA 1
ATOM 4618 C C . ALA A 1 631 ? 13.439 -4.049 -24.272 1.00 94.25 631 ALA A C 1
ATOM 4620 O O . ALA A 1 631 ? 14.305 -4.114 -23.408 1.00 94.25 631 ALA A O 1
ATOM 4621 N N . LEU A 1 632 ? 12.166 -4.328 -23.987 1.00 94.12 632 LEU A N 1
ATOM 4622 C CA . LEU A 1 632 ? 11.712 -4.615 -22.626 1.00 94.12 632 LEU A CA 1
ATOM 4623 C C . LEU A 1 632 ? 12.354 -5.875 -22.037 1.00 94.12 632 LEU A C 1
ATOM 4625 O O . LEU A 1 632 ? 12.703 -5.861 -20.859 1.00 94.12 632 LEU A O 1
ATOM 4629 N N . ILE A 1 633 ? 12.569 -6.929 -22.833 1.00 93.75 633 ILE A N 1
ATOM 4630 C CA . ILE A 1 633 ? 13.266 -8.141 -22.366 1.00 93.75 633 ILE A CA 1
ATOM 4631 C C . ILE A 1 633 ? 14.739 -7.849 -22.058 1.00 93.75 633 ILE A C 1
ATOM 4633 O O . ILE A 1 633 ? 15.254 -8.329 -21.053 1.00 93.75 633 ILE A O 1
ATOM 4637 N N . MET A 1 634 ? 15.426 -7.051 -22.885 1.00 92.62 634 MET A N 1
ATOM 4638 C CA . MET A 1 634 ? 16.812 -6.645 -22.604 1.00 92.62 634 MET A CA 1
ATOM 4639 C C . MET A 1 634 ? 16.908 -5.732 -21.380 1.00 92.62 634 MET A C 1
ATOM 4641 O O . MET A 1 634 ? 17.900 -5.756 -20.650 1.00 92.62 634 MET A O 1
ATOM 4645 N N . GLN A 1 635 ? 15.877 -4.928 -21.136 1.00 89.94 635 GLN A N 1
ATOM 4646 C CA . GLN A 1 635 ? 15.854 -3.989 -20.029 1.00 89.94 635 GLN A CA 1
ATOM 4647 C C . GLN A 1 635 ? 15.501 -4.688 -18.713 1.00 89.94 635 GLN A C 1
ATOM 4649 O O . GLN A 1 635 ? 16.167 -4.432 -17.725 1.00 89.94 635 GLN A O 1
ATOM 4654 N N . HIS A 1 636 ? 14.510 -5.578 -18.662 1.00 89.75 636 HIS A N 1
ATOM 4655 C CA . HIS A 1 636 ? 13.962 -6.088 -17.401 1.00 89.75 636 HIS A CA 1
ATOM 4656 C C . HIS A 1 636 ? 14.327 -7.541 -17.095 1.00 89.75 636 HIS A C 1
ATOM 4658 O O . HIS A 1 636 ? 14.096 -8.443 -17.899 1.00 89.75 636 HIS A O 1
ATOM 4664 N N . ASP A 1 637 ? 14.767 -7.788 -15.860 1.00 88.06 637 ASP A N 1
ATOM 4665 C CA . ASP A 1 637 ? 14.797 -9.146 -15.317 1.00 88.06 637 ASP A CA 1
ATOM 4666 C C . ASP A 1 637 ? 13.384 -9.644 -15.000 1.00 88.06 637 ASP A C 1
ATOM 4668 O O . ASP A 1 637 ? 12.572 -8.921 -14.406 1.00 88.06 637 ASP A O 1
ATOM 4672 N N . SER A 1 638 ? 13.118 -10.912 -15.329 1.00 91.56 638 SER A N 1
ATOM 4673 C CA . SER A 1 638 ? 11.899 -11.591 -14.884 1.00 91.56 638 SER A CA 1
ATOM 4674 C C . SER A 1 638 ? 11.909 -11.740 -13.368 1.00 91.56 638 SER A C 1
ATOM 4676 O O . SER A 1 638 ? 12.906 -12.124 -12.758 1.00 91.56 638 SER A O 1
ATOM 4678 N N . ASN A 1 639 ? 10.779 -11.420 -12.760 1.00 92.25 639 ASN A N 1
ATOM 4679 C CA . ASN A 1 639 ? 10.566 -11.392 -11.323 1.00 92.25 639 ASN A CA 1
ATOM 4680 C C . ASN A 1 639 ? 9.099 -11.727 -11.021 1.00 92.25 639 ASN A C 1
ATOM 4682 O O . ASN A 1 639 ? 8.366 -12.160 -11.904 1.00 92.25 639 ASN A O 1
ATOM 4686 N N . ASP A 1 640 ? 8.651 -11.589 -9.777 1.00 91.56 640 ASP A N 1
ATOM 4687 C CA . ASP A 1 640 ? 7.281 -11.953 -9.388 1.00 91.56 640 ASP A CA 1
ATOM 4688 C C . ASP A 1 640 ? 6.185 -11.129 -10.081 1.00 91.56 640 ASP A C 1
ATOM 4690 O O . ASP A 1 640 ? 5.084 -11.638 -10.258 1.00 91.56 640 ASP A O 1
ATOM 4694 N N . PHE A 1 641 ? 6.492 -9.907 -10.519 1.00 94.25 641 PHE A N 1
ATOM 4695 C CA . PHE A 1 641 ? 5.546 -8.975 -11.135 1.00 94.25 641 PHE A CA 1
ATOM 4696 C C . PHE A 1 641 ? 5.642 -8.962 -12.659 1.00 94.25 641 PHE A C 1
ATOM 4698 O O . PHE A 1 641 ? 4.621 -8.883 -13.337 1.00 94.25 641 PHE A O 1
ATOM 4705 N N . VAL A 1 642 ? 6.866 -9.022 -13.192 1.00 95.06 642 VAL A N 1
ATOM 4706 C CA . VAL A 1 642 ? 7.143 -8.959 -14.632 1.00 95.06 642 VAL A CA 1
ATOM 4707 C C . VAL A 1 642 ? 7.717 -10.289 -15.093 1.00 95.06 642 VAL A C 1
ATOM 4709 O O . VAL A 1 642 ? 8.756 -10.722 -14.604 1.00 95.06 642 VAL A O 1
ATOM 4712 N N . LYS A 1 643 ? 7.053 -10.934 -16.047 1.00 94.56 643 LYS A N 1
ATOM 4713 C CA . LYS A 1 643 ? 7.483 -12.180 -16.691 1.00 94.56 643 LYS A CA 1
ATOM 4714 C C . LYS A 1 643 ? 7.806 -11.920 -18.160 1.00 94.56 643 LYS A C 1
ATOM 4716 O O . LYS A 1 643 ? 7.394 -10.908 -18.718 1.00 94.56 643 LYS A O 1
ATOM 4721 N N . TYR A 1 644 ? 8.497 -12.851 -18.802 1.00 90.88 644 TYR A N 1
ATOM 4722 C CA . TYR A 1 644 ? 8.637 -12.894 -20.258 1.00 90.88 644 TYR A CA 1
ATOM 4723 C C . TYR A 1 644 ? 8.156 -14.244 -20.791 1.00 90.88 644 TYR A C 1
ATOM 4725 O O . TYR A 1 644 ? 8.273 -15.263 -20.105 1.00 90.88 644 TYR A O 1
ATOM 4733 N N . SER A 1 645 ? 7.627 -14.257 -22.014 1.00 89.56 645 SER A N 1
ATOM 4734 C CA . SER A 1 645 ? 7.376 -15.486 -22.770 1.00 89.56 645 SER A CA 1
ATOM 4735 C C . SER A 1 645 ? 8.503 -15.732 -23.781 1.00 89.56 645 SER A C 1
ATOM 4737 O O . SER A 1 645 ? 8.899 -14.833 -24.516 1.00 89.56 645 SER A O 1
ATOM 4739 N N . GLY A 1 646 ? 9.037 -16.956 -23.827 1.00 88.00 646 GLY A N 1
ATOM 4740 C CA . GLY A 1 646 ? 10.097 -17.323 -24.772 1.00 88.00 646 GLY A CA 1
ATOM 4741 C C . GLY A 1 646 ? 11.512 -16.937 -24.317 1.00 88.00 646 GLY A C 1
ATOM 4742 O O . GLY A 1 646 ? 11.914 -17.296 -23.211 1.00 88.00 646 GLY A O 1
ATOM 4743 N N . ALA A 1 647 ? 12.275 -16.287 -25.201 1.00 87.31 647 ALA A N 1
ATOM 4744 C CA . ALA A 1 647 ? 13.694 -15.976 -25.044 1.00 87.31 647 ALA A CA 1
ATOM 4745 C C . ALA A 1 647 ? 13.972 -15.168 -23.771 1.00 87.31 647 ALA A C 1
ATOM 4747 O O . ALA A 1 647 ? 13.270 -14.204 -23.456 1.00 87.31 647 ALA A O 1
ATOM 4748 N N . SER A 1 648 ? 15.021 -15.564 -23.050 1.00 90.81 648 SER A N 1
ATOM 4749 C CA . SER A 1 648 ? 15.424 -14.885 -21.827 1.00 90.81 648 SER A CA 1
ATOM 4750 C C . SER A 1 648 ? 16.145 -13.571 -22.126 1.00 90.81 648 SER A C 1
ATOM 4752 O O . SER A 1 648 ? 16.622 -13.317 -23.234 1.00 90.81 648 SER A O 1
ATOM 4754 N N . ARG A 1 649 ? 16.306 -12.749 -21.088 1.00 92.00 649 ARG A N 1
ATOM 4755 C CA . ARG A 1 649 ? 17.151 -11.554 -21.134 1.00 92.00 649 ARG A CA 1
ATOM 4756 C C . ARG A 1 649 ? 18.569 -11.843 -21.639 1.00 92.00 649 ARG A C 1
ATOM 4758 O O . ARG A 1 649 ? 19.065 -11.124 -22.500 1.00 92.00 649 ARG A O 1
ATOM 4765 N N . ALA A 1 650 ? 19.195 -12.913 -21.146 1.00 91.94 650 ALA A N 1
ATOM 4766 C CA . ALA A 1 650 ? 20.537 -13.311 -21.567 1.00 91.94 650 ALA A CA 1
ATOM 4767 C C . ALA A 1 650 ? 20.580 -13.697 -23.054 1.00 91.94 650 ALA A C 1
ATOM 4769 O O . ALA A 1 650 ? 21.491 -13.282 -23.769 1.00 91.94 650 ALA A O 1
ATOM 4770 N N . ASP A 1 651 ? 19.564 -14.422 -23.534 1.00 93.00 651 ASP A N 1
ATOM 4771 C CA . ASP A 1 651 ? 19.445 -14.773 -24.952 1.00 93.00 651 ASP A CA 1
ATOM 4772 C C . ASP A 1 651 ? 19.298 -13.523 -25.823 1.00 93.00 651 ASP A C 1
ATOM 4774 O O . ASP A 1 651 ? 19.900 -13.445 -26.891 1.00 93.00 651 ASP A O 1
ATOM 4778 N N . MET A 1 652 ? 18.533 -12.531 -25.355 1.00 93.81 652 MET A N 1
ATOM 4779 C CA . MET A 1 652 ? 18.339 -11.269 -26.065 1.00 93.81 652 MET A CA 1
ATOM 4780 C C . MET A 1 652 ? 19.618 -10.424 -26.129 1.00 93.81 652 MET A C 1
ATOM 4782 O O . MET A 1 652 ? 19.930 -9.884 -27.188 1.00 93.81 652 MET A O 1
ATOM 4786 N N . LEU A 1 653 ? 20.408 -10.354 -25.052 1.00 94.31 653 LEU A N 1
ATOM 4787 C CA . LEU A 1 653 ? 21.696 -9.637 -25.046 1.00 94.31 653 LEU A CA 1
ATOM 4788 C C . LEU A 1 653 ? 22.741 -10.251 -26.002 1.00 94.31 653 LEU A C 1
ATOM 4790 O O . LEU A 1 653 ? 23.682 -9.569 -26.416 1.00 94.31 653 LEU A O 1
ATOM 4794 N N . ALA A 1 654 ? 22.563 -11.518 -26.382 1.00 94.00 654 ALA A N 1
ATOM 4795 C CA . ALA A 1 654 ? 23.397 -12.240 -27.344 1.00 94.00 654 ALA A CA 1
ATOM 4796 C C . ALA A 1 654 ? 22.658 -12.587 -28.657 1.00 94.00 654 ALA A C 1
ATOM 4798 O O . ALA A 1 654 ? 23.118 -13.438 -29.421 1.00 94.00 654 ALA A O 1
ATOM 4799 N N . ALA A 1 655 ? 21.504 -11.968 -28.925 1.00 96.06 655 ALA A N 1
ATOM 4800 C CA . ALA A 1 655 ? 20.634 -12.357 -30.032 1.00 96.06 655 ALA A CA 1
ATOM 4801 C C . ALA A 1 655 ? 21.200 -12.006 -31.417 1.00 96.06 655 ALA A C 1
ATOM 4803 O O . ALA A 1 655 ? 21.936 -11.035 -31.594 1.00 96.06 655 ALA A O 1
ATOM 4804 N N . ASN A 1 656 ? 20.776 -12.767 -32.428 1.00 97.19 656 ASN A N 1
ATOM 4805 C CA . ASN A 1 656 ? 20.903 -12.372 -33.825 1.00 97.19 656 ASN A CA 1
ATOM 4806 C C . ASN A 1 656 ? 19.637 -11.637 -34.241 1.00 97.19 656 ASN A C 1
ATOM 4808 O O . ASN A 1 656 ? 18.563 -12.220 -34.379 1.00 97.19 656 ASN A O 1
ATOM 4812 N N . ILE A 1 657 ? 19.774 -10.340 -34.422 1.00 97.94 657 ILE A N 1
ATOM 4813 C CA . ILE A 1 657 ? 18.678 -9.408 -34.623 1.00 97.94 657 ILE A CA 1
ATOM 4814 C C . ILE A 1 657 ? 18.669 -8.969 -36.099 1.00 97.94 657 ILE A C 1
ATOM 4816 O O . ILE A 1 657 ? 19.712 -8.626 -36.656 1.00 97.94 657 ILE A O 1
ATOM 4820 N N . SER A 1 658 ? 17.492 -8.975 -36.742 1.00 97.94 658 SER A N 1
ATOM 4821 C CA . SER A 1 658 ? 17.257 -8.543 -38.135 1.00 97.94 658 SER A CA 1
ATOM 4822 C C . SER A 1 658 ? 16.015 -7.653 -38.271 1.00 97.94 658 SER A C 1
ATOM 4824 O O . SER A 1 658 ? 15.059 -7.820 -37.510 1.00 97.94 658 SER A O 1
ATOM 4826 N N . LEU A 1 659 ? 15.998 -6.730 -39.238 1.00 98.12 659 LEU A N 1
ATOM 4827 C CA . LEU A 1 659 ? 14.810 -5.929 -39.574 1.00 98.12 659 LEU A CA 1
ATOM 4828 C C . LEU A 1 659 ? 14.110 -6.468 -40.832 1.00 98.12 659 LEU A C 1
ATOM 4830 O O . LEU A 1 659 ? 14.745 -7.047 -41.713 1.00 98.12 659 LEU A O 1
ATOM 4834 N N . SER A 1 660 ? 12.795 -6.273 -40.929 1.00 97.62 660 SER A N 1
ATOM 4835 C CA . SER A 1 660 ? 12.026 -6.505 -42.171 1.00 97.62 660 SER A CA 1
ATOM 4836 C C . SER A 1 660 ? 11.152 -5.317 -42.589 1.00 97.62 660 SER A C 1
ATOM 4838 O O . SER A 1 660 ? 10.451 -5.374 -43.600 1.00 97.62 660 SER A O 1
ATOM 4840 N N . ALA A 1 661 ? 11.192 -4.243 -41.802 1.00 97.56 661 ALA A N 1
ATOM 4841 C CA . ALA A 1 661 ? 10.534 -2.979 -42.069 1.00 97.56 661 ALA A CA 1
ATOM 4842 C C . ALA A 1 661 ? 11.255 -1.852 -41.320 1.00 97.56 661 ALA A C 1
ATOM 4844 O O . ALA A 1 661 ? 12.026 -2.102 -40.388 1.00 97.56 661 ALA A O 1
ATOM 4845 N N . ASP A 1 662 ? 10.955 -0.613 -41.702 1.00 97.75 662 ASP A N 1
ATOM 4846 C CA . ASP A 1 662 ? 11.362 0.560 -40.934 1.00 97.75 662 ASP A CA 1
ATOM 4847 C C . ASP A 1 662 ? 10.613 0.609 -39.594 1.00 97.75 662 ASP A C 1
ATOM 4849 O O . ASP A 1 662 ? 9.431 0.263 -39.501 1.00 97.75 662 ASP A O 1
ATOM 4853 N N . VAL A 1 663 ? 11.300 1.066 -38.550 1.00 96.06 663 VAL A N 1
ATOM 4854 C CA . VAL A 1 663 ? 10.784 1.115 -37.181 1.00 96.06 663 VAL A CA 1
ATOM 4855 C C . VAL A 1 663 ? 10.989 2.508 -36.600 1.00 96.06 663 VAL A C 1
ATOM 4857 O O . VAL A 1 663 ? 12.108 3.007 -36.555 1.00 96.06 663 VAL A O 1
ATOM 4860 N N . ASP A 1 664 ? 9.922 3.124 -36.095 1.00 93.88 664 ASP A N 1
ATOM 4861 C CA . ASP A 1 664 ? 9.987 4.415 -35.401 1.00 93.88 664 ASP A CA 1
ATOM 4862 C C . ASP A 1 664 ? 9.536 4.265 -33.949 1.00 93.88 664 ASP A C 1
ATOM 4864 O O . ASP A 1 664 ? 8.359 4.053 -33.680 1.00 93.88 664 ASP A O 1
ATOM 4868 N N . ILE A 1 665 ? 10.467 4.372 -33.002 1.00 91.62 665 ILE A N 1
ATOM 4869 C CA . ILE A 1 665 ? 10.184 4.278 -31.563 1.00 91.62 665 ILE A CA 1
ATOM 4870 C C . ILE A 1 665 ? 9.991 5.643 -30.899 1.00 91.62 665 ILE A C 1
ATOM 4872 O O . ILE A 1 665 ? 9.912 5.726 -29.671 1.00 91.62 665 ILE A O 1
ATOM 4876 N N . SER A 1 666 ? 9.907 6.721 -31.675 1.00 87.75 666 SER A N 1
ATOM 4877 C CA . SER A 1 666 ? 9.651 8.056 -31.139 1.00 87.75 666 SER A CA 1
ATOM 4878 C C . SER A 1 666 ? 8.356 8.079 -30.322 1.00 87.75 666 SER A C 1
ATOM 4880 O O . SER A 1 666 ? 7.373 7.417 -30.656 1.00 87.75 666 SER A O 1
ATOM 4882 N N . ASP A 1 667 ? 8.362 8.841 -29.228 1.00 83.69 667 ASP A N 1
ATOM 4883 C CA . ASP A 1 667 ? 7.222 9.032 -28.317 1.00 83.69 667 ASP A CA 1
ATOM 4884 C C . ASP A 1 667 ? 6.716 7.765 -27.608 1.00 83.69 667 ASP A C 1
ATOM 4886 O O . ASP A 1 667 ? 5.682 7.798 -26.942 1.00 83.69 667 ASP A O 1
ATOM 4890 N N . THR A 1 668 ? 7.450 6.652 -27.691 1.00 87.50 668 THR A N 1
ATOM 4891 C CA . THR A 1 668 ? 7.108 5.417 -26.967 1.00 87.50 668 THR A CA 1
ATOM 4892 C C . THR A 1 668 ? 7.615 5.409 -25.527 1.00 87.50 668 THR A C 1
ATOM 4894 O O . THR A 1 668 ? 7.168 4.582 -24.744 1.00 87.50 668 THR A O 1
ATOM 4897 N N . GLY A 1 669 ? 8.540 6.306 -25.170 1.00 87.31 669 GLY A N 1
ATOM 4898 C CA . GLY A 1 669 ? 9.266 6.280 -23.893 1.00 87.31 669 GLY A CA 1
ATOM 4899 C C . GLY A 1 669 ? 10.515 5.391 -23.896 1.00 87.31 669 GLY A C 1
ATOM 4900 O O . GLY A 1 669 ? 11.291 5.441 -22.943 1.00 87.31 669 GLY A O 1
ATOM 4901 N N . LEU A 1 670 ? 10.743 4.622 -24.967 1.00 88.94 670 LEU A N 1
ATOM 4902 C CA . LEU A 1 670 ? 11.973 3.863 -25.180 1.00 88.94 670 LEU A CA 1
ATOM 4903 C C . LEU A 1 670 ? 13.071 4.769 -25.745 1.00 88.94 670 LEU A C 1
ATOM 4905 O O . LEU A 1 670 ? 12.833 5.563 -26.653 1.00 88.94 670 LEU A O 1
ATOM 4909 N N . THR A 1 671 ? 14.289 4.607 -25.238 1.00 86.12 671 THR A N 1
ATOM 4910 C CA . THR A 1 671 ? 15.484 5.337 -25.696 1.00 86.12 671 THR A CA 1
ATOM 4911 C C . THR A 1 671 ? 16.355 4.516 -26.654 1.00 86.12 671 THR A C 1
ATOM 4913 O O . THR A 1 671 ? 17.211 5.072 -27.336 1.00 86.12 671 THR A O 1
ATOM 4916 N N . GLY A 1 672 ? 16.106 3.207 -26.734 1.00 91.50 672 GLY A N 1
ATOM 4917 C CA . GLY A 1 672 ? 16.858 2.215 -27.498 1.00 91.50 672 GLY A CA 1
ATOM 4918 C C . GLY A 1 672 ? 16.451 0.803 -27.064 1.00 91.50 672 GLY A C 1
ATOM 4919 O O . GLY A 1 672 ? 15.403 0.617 -26.440 1.00 91.50 672 GLY A O 1
ATOM 4920 N N . PHE A 1 673 ? 17.281 -0.198 -27.365 1.00 93.44 673 PHE A N 1
ATOM 4921 C CA . PHE A 1 673 ? 17.078 -1.556 -26.854 1.00 93.44 673 PHE A CA 1
ATOM 4922 C C . PHE A 1 673 ? 17.453 -1.684 -25.373 1.00 93.44 673 PHE A C 1
ATOM 4924 O O . PHE A 1 673 ? 16.839 -2.472 -24.662 1.00 93.44 673 PHE A O 1
ATOM 4931 N N . MET A 1 674 ? 18.422 -0.906 -24.889 1.00 89.94 674 MET A N 1
ATOM 4932 C CA . MET A 1 674 ? 18.987 -1.042 -23.541 1.00 89.94 674 MET A CA 1
ATOM 4933 C C . MET A 1 674 ? 18.759 0.202 -22.677 1.00 89.94 674 MET A C 1
ATOM 4935 O O . MET A 1 674 ? 18.485 1.285 -23.189 1.00 89.94 674 MET A O 1
ATOM 4939 N N . ARG A 1 675 ? 18.885 0.024 -21.356 1.00 79.31 675 ARG A N 1
ATOM 4940 C CA . ARG A 1 675 ? 18.789 1.092 -20.350 1.00 79.31 675 ARG A CA 1
ATOM 4941 C C . ARG A 1 675 ? 20.042 1.952 -20.345 1.00 79.31 675 ARG A C 1
ATOM 4943 O O . ARG A 1 675 ? 21.135 1.450 -20.567 1.00 79.31 675 ARG A O 1
ATOM 4950 N N . ASP A 1 676 ? 19.912 3.210 -19.963 1.00 73.94 676 ASP A N 1
ATOM 4951 C CA . ASP A 1 676 ? 21.026 4.152 -19.863 1.00 73.94 676 ASP A CA 1
ATOM 4952 C C . ASP A 1 676 ? 21.865 4.021 -18.568 1.00 73.94 676 ASP A C 1
ATOM 4954 O O . ASP A 1 676 ? 22.729 4.857 -18.291 1.00 73.94 676 ASP A O 1
ATOM 4958 N N . ASN A 1 677 ? 21.669 2.943 -17.795 1.00 71.00 677 ASN A N 1
ATOM 4959 C CA . ASN A 1 677 ? 22.353 2.676 -16.524 1.00 71.00 677 ASN A CA 1
ATOM 4960 C C . ASN A 1 677 ? 23.690 1.909 -16.657 1.00 71.00 677 ASN A C 1
ATOM 4962 O O . ASN A 1 677 ? 24.384 1.741 -15.661 1.00 71.00 677 ASN A O 1
ATOM 4966 N N . GLY A 1 678 ? 24.069 1.478 -17.868 1.00 63.84 678 GLY A N 1
ATOM 4967 C CA . GLY A 1 678 ? 25.391 0.905 -18.165 1.00 63.84 678 GLY A CA 1
ATOM 4968 C C . GLY A 1 678 ? 25.666 -0.498 -17.602 1.00 63.84 678 GLY A C 1
ATOM 4969 O O . GLY A 1 678 ? 26.801 -0.959 -17.679 1.00 63.84 678 GLY A O 1
ATOM 4970 N N . GLU A 1 679 ? 24.662 -1.186 -17.050 1.00 69.94 679 GLU A N 1
ATOM 4971 C CA . GLU A 1 679 ? 24.854 -2.457 -16.326 1.00 69.94 679 GLU A CA 1
ATOM 4972 C C . GLU A 1 679 ? 25.063 -3.680 -17.241 1.00 69.94 679 GLU A C 1
ATOM 4974 O O . GLU A 1 679 ? 25.548 -4.714 -16.783 1.00 69.94 679 GLU A O 1
AT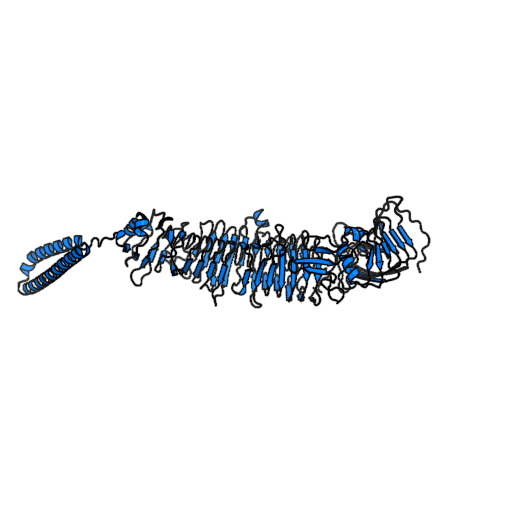OM 4979 N N . ASP A 1 680 ? 24.771 -3.571 -18.543 1.00 86.19 680 ASP A N 1
ATOM 4980 C CA . ASP A 1 680 ? 24.763 -4.713 -19.464 1.00 86.19 680 ASP A CA 1
ATOM 4981 C C . ASP A 1 680 ? 25.398 -4.416 -20.812 1.00 86.19 680 ASP A C 1
ATOM 4983 O O . ASP A 1 680 ? 25.502 -3.269 -21.241 1.00 86.19 680 ASP A O 1
ATOM 4987 N N . THR A 1 681 ? 25.782 -5.484 -21.515 1.00 92.19 681 THR A N 1
ATOM 4988 C CA . THR A 1 681 ? 26.518 -5.409 -22.779 1.00 92.19 681 THR A CA 1
ATOM 4989 C C . THR A 1 681 ? 25.843 -6.241 -23.860 1.00 92.19 681 THR A C 1
ATOM 4991 O O . THR A 1 681 ? 25.609 -7.434 -23.676 1.00 92.19 681 THR A O 1
ATOM 4994 N N . PHE A 1 682 ? 25.573 -5.628 -25.011 1.00 95.94 682 PHE A N 1
ATOM 4995 C CA . PHE A 1 682 ? 25.125 -6.352 -26.194 1.00 95.94 682 PHE A CA 1
ATOM 4996 C C . PHE A 1 682 ? 26.314 -7.002 -26.913 1.00 95.94 682 PHE A C 1
ATOM 4998 O O . PHE A 1 682 ? 27.316 -6.342 -27.205 1.00 95.94 682 PHE A O 1
ATOM 5005 N N . THR A 1 683 ? 26.184 -8.295 -27.213 1.00 95.69 683 THR A N 1
ATOM 5006 C CA . THR A 1 683 ? 27.233 -9.122 -27.845 1.00 95.69 683 THR A CA 1
ATOM 5007 C C . THR A 1 683 ? 26.782 -9.793 -29.141 1.00 95.69 683 THR A C 1
ATOM 5009 O O . THR A 1 683 ? 27.558 -10.482 -29.802 1.00 95.69 683 THR A O 1
ATOM 5012 N N . GLY A 1 684 ? 25.516 -9.592 -29.503 1.00 96.19 684 GLY A N 1
ATOM 5013 C CA . GLY A 1 684 ? 24.880 -10.229 -30.642 1.00 96.19 684 GLY A CA 1
ATOM 5014 C C . GLY A 1 684 ? 25.162 -9.555 -31.986 1.00 96.19 684 GLY A C 1
ATOM 5015 O O . GLY A 1 684 ? 26.107 -8.781 -32.170 1.00 96.19 684 GLY A O 1
ATOM 5016 N N . THR A 1 685 ? 24.299 -9.851 -32.953 1.00 97.81 685 THR A N 1
ATOM 5017 C CA . THR A 1 685 ? 24.345 -9.247 -34.289 1.00 97.81 685 THR A CA 1
ATOM 5018 C C . THR A 1 685 ? 23.085 -8.432 -34.552 1.00 97.81 685 THR A C 1
ATOM 5020 O O . THR A 1 685 ? 22.009 -8.802 -34.105 1.00 97.81 685 THR A O 1
ATOM 5023 N N . LEU A 1 686 ? 23.209 -7.312 -35.260 1.00 98.19 686 LEU A N 1
ATOM 5024 C CA . LEU A 1 686 ? 22.097 -6.517 -35.773 1.00 98.19 686 LEU A CA 1
ATOM 5025 C C . LEU A 1 686 ? 22.325 -6.285 -37.268 1.00 98.19 686 LEU A C 1
ATOM 5027 O O . LEU A 1 686 ? 23.236 -5.550 -37.646 1.00 98.19 686 LEU A O 1
ATOM 5031 N N . ASN A 1 687 ? 21.510 -6.901 -38.121 1.00 98.00 687 ASN A N 1
ATOM 5032 C CA . ASN A 1 687 ? 21.477 -6.601 -39.552 1.00 98.00 687 ASN A CA 1
ATOM 5033 C C . ASN A 1 687 ? 20.192 -5.838 -39.883 1.00 98.00 687 ASN A C 1
ATOM 5035 O O . ASN A 1 687 ? 19.086 -6.368 -39.775 1.00 98.00 687 ASN A O 1
ATOM 5039 N N . GLY A 1 688 ? 20.338 -4.577 -40.269 1.00 96.62 688 GLY A N 1
ATOM 5040 C CA . GLY A 1 688 ? 19.213 -3.713 -40.582 1.00 96.62 688 GLY A CA 1
ATOM 5041 C C . GLY A 1 688 ? 18.556 -4.000 -41.925 1.00 96.62 688 GLY A C 1
ATOM 5042 O O . GLY A 1 688 ? 17.535 -3.382 -42.186 1.00 96.62 688 GLY A O 1
ATOM 5043 N N . THR A 1 689 ? 19.127 -4.871 -42.770 1.00 97.38 689 THR A N 1
ATOM 5044 C CA . THR A 1 689 ? 18.632 -5.222 -44.118 1.00 97.38 689 THR A CA 1
ATOM 5045 C C . THR A 1 689 ? 18.253 -3.999 -44.970 1.00 97.38 689 THR A C 1
ATOM 5047 O O . THR A 1 689 ? 17.366 -4.048 -45.817 1.00 97.38 689 THR A O 1
ATOM 5050 N N . SER A 1 690 ? 18.993 -2.899 -44.787 1.00 95.38 690 SER A N 1
ATOM 5051 C CA . SER A 1 690 ? 18.793 -1.568 -45.383 1.00 95.38 690 SER A CA 1
ATOM 5052 C C . SER A 1 690 ? 17.550 -0.794 -44.917 1.00 95.38 690 SER A C 1
ATOM 5054 O O . SER A 1 690 ? 17.183 0.197 -45.547 1.00 95.38 690 SER A O 1
ATOM 5056 N N . HIS A 1 691 ? 16.921 -1.195 -43.813 1.00 98.50 691 HIS A N 1
ATOM 5057 C CA . HIS A 1 691 ? 15.836 -0.456 -43.166 1.00 98.50 691 HIS A CA 1
ATOM 5058 C C . HIS A 1 691 ? 16.343 0.663 -42.252 1.00 98.50 691 HIS A C 1
ATOM 5060 O O . HIS A 1 691 ? 17.547 0.856 -42.055 1.00 98.50 691 HIS A O 1
ATOM 5066 N N . THR A 1 692 ? 15.396 1.421 -41.703 1.00 98.25 692 THR A N 1
ATOM 5067 C CA . THR A 1 692 ? 15.630 2.551 -40.804 1.00 98.25 692 THR A CA 1
ATOM 5068 C C . THR A 1 692 ? 15.103 2.275 -39.398 1.00 98.25 692 THR A C 1
ATOM 5070 O O . THR A 1 692 ? 13.974 1.817 -39.239 1.00 98.25 692 THR A O 1
ATOM 5073 N N . ILE A 1 693 ? 15.883 2.629 -38.372 1.00 97.62 693 ILE A N 1
ATOM 5074 C CA . ILE A 1 693 ? 15.387 2.815 -37.002 1.00 97.62 693 ILE A CA 1
ATOM 5075 C C . ILE A 1 693 ? 15.407 4.307 -36.670 1.00 97.62 693 ILE A C 1
ATOM 5077 O O . ILE A 1 693 ? 16.462 4.946 -36.677 1.00 97.62 693 ILE A O 1
ATOM 5081 N N . THR A 1 694 ? 14.239 4.844 -36.334 1.00 95.94 694 THR A N 1
ATOM 5082 C CA . THR A 1 694 ? 14.059 6.215 -35.852 1.00 95.94 694 THR A CA 1
ATOM 5083 C C . THR A 1 694 ? 13.838 6.204 -34.344 1.00 95.94 694 THR A C 1
ATOM 5085 O O . THR A 1 694 ? 12.991 5.469 -33.842 1.00 95.94 694 THR A O 1
ATOM 5088 N N . MET A 1 695 ? 14.595 7.022 -33.613 1.00 91.25 695 MET A N 1
ATOM 5089 C CA . MET A 1 695 ? 14.511 7.155 -32.160 1.00 91.25 695 MET A CA 1
ATOM 5090 C C . MET A 1 695 ? 14.567 8.621 -31.728 1.00 91.25 695 MET A C 1
ATOM 5092 O O . MET A 1 695 ? 15.315 9.431 -32.285 1.00 91.25 695 MET A O 1
ATOM 5096 N N . SER A 1 696 ? 13.805 8.959 -30.689 1.00 86.69 696 SER A N 1
ATOM 5097 C CA . SER A 1 696 ? 13.833 10.286 -30.081 1.00 86.69 696 SER A CA 1
ATOM 5098 C C . SER A 1 696 ? 13.810 10.190 -28.562 1.00 86.69 696 SER A C 1
ATOM 5100 O O . SER A 1 696 ? 12.939 9.550 -27.980 1.00 86.69 696 SER A O 1
ATOM 5102 N N . VAL A 1 697 ? 14.755 10.885 -27.933 1.00 79.81 697 VAL A N 1
ATOM 5103 C CA . VAL A 1 697 ? 14.898 11.027 -26.485 1.00 79.81 697 VAL A CA 1
ATOM 5104 C C . VAL A 1 697 ? 14.658 12.498 -26.149 1.00 79.81 697 VAL A C 1
ATOM 5106 O O . VAL A 1 697 ? 15.403 13.367 -26.602 1.00 79.81 697 VAL A O 1
ATOM 5109 N N . GLY A 1 698 ? 13.592 12.789 -25.399 1.00 70.56 698 GLY A N 1
ATOM 5110 C CA . GLY A 1 698 ? 13.279 14.144 -24.926 1.00 70.56 698 GLY A CA 1
ATOM 5111 C C . GLY A 1 698 ? 12.640 15.088 -25.953 1.00 70.56 698 GLY A C 1
ATOM 5112 O O . GLY A 1 698 ? 12.982 16.270 -26.002 1.00 70.56 698 GLY A O 1
ATOM 5113 N N . LYS A 1 699 ? 11.715 14.591 -26.788 1.00 64.69 699 LYS A N 1
ATOM 5114 C CA . LYS A 1 699 ? 11.066 15.368 -27.865 1.00 64.69 699 LYS A CA 1
ATOM 5115 C C . LYS A 1 699 ? 10.410 16.678 -27.392 1.00 64.69 699 LYS A C 1
ATOM 5117 O O . LYS A 1 699 ? 10.672 17.719 -27.987 1.00 64.69 699 LYS A O 1
ATOM 5122 N N . ASP A 1 700 ? 9.618 16.630 -26.317 1.00 60.91 700 ASP A N 1
ATOM 5123 C CA . ASP A 1 700 ? 8.826 17.778 -25.823 1.00 60.91 700 ASP A CA 1
ATOM 5124 C C . ASP A 1 700 ? 9.404 18.440 -24.559 1.00 60.91 700 ASP A C 1
ATOM 5126 O O . ASP A 1 700 ? 9.064 19.573 -24.217 1.00 60.91 700 ASP A O 1
ATOM 5130 N N . ALA A 1 701 ? 10.294 17.744 -23.855 1.00 64.94 701 ALA A N 1
ATOM 5131 C CA . ALA A 1 701 ? 11.018 18.239 -22.692 1.00 64.94 701 ALA A CA 1
ATOM 5132 C C . ALA A 1 701 ? 12.375 17.542 -22.635 1.00 64.94 701 ALA A C 1
ATOM 5134 O O . ALA A 1 701 ? 12.473 16.366 -22.988 1.00 64.94 701 ALA A O 1
ATOM 5135 N N . LYS A 1 702 ? 13.413 18.259 -22.194 1.00 70.56 702 LYS A N 1
ATOM 5136 C CA . LYS A 1 702 ? 14.725 17.634 -22.019 1.00 70.56 702 LYS A CA 1
ATOM 5137 C C . LYS A 1 702 ? 14.639 16.552 -20.951 1.00 70.56 702 LYS A C 1
ATOM 5139 O O . LYS A 1 702 ? 13.957 16.754 -19.947 1.00 70.56 702 LYS A O 1
ATOM 5144 N N . ILE A 1 703 ? 15.353 15.464 -21.194 1.00 73.62 703 ILE A N 1
ATOM 5145 C CA . ILE A 1 703 ? 15.537 14.380 -20.236 1.00 73.62 703 ILE A CA 1
ATOM 5146 C C . ILE A 1 703 ? 16.882 14.609 -19.515 1.00 73.62 703 ILE A C 1
ATOM 5148 O O . ILE A 1 703 ? 17.824 15.081 -20.151 1.00 73.62 703 ILE A O 1
ATOM 5152 N N . VAL A 1 704 ? 16.979 14.384 -18.208 1.00 71.94 704 VAL A N 1
ATOM 5153 C CA . VAL A 1 704 ? 18.058 14.848 -17.319 1.00 71.94 704 VAL A CA 1
ATOM 5154 C C . VAL A 1 704 ? 18.746 13.670 -16.628 1.00 71.94 704 VAL A C 1
ATOM 5156 O O . VAL A 1 704 ? 18.090 12.771 -16.145 1.00 71.94 704 VAL A O 1
ATOM 5159 N N . PHE A 1 705 ? 20.070 13.704 -16.468 1.00 71.19 705 PHE A N 1
ATOM 5160 C CA . PHE A 1 705 ? 20.823 12.681 -15.714 1.00 71.19 705 PHE A CA 1
ATOM 5161 C C . PHE A 1 705 ? 20.992 11.321 -16.435 1.00 71.19 705 PHE A C 1
ATOM 5163 O O . PHE A 1 705 ? 21.227 10.301 -15.794 1.00 71.19 705 PHE A O 1
ATOM 5170 N N . HIS A 1 706 ? 20.940 11.312 -17.774 1.00 77.88 706 HIS A N 1
ATOM 5171 C CA . HIS A 1 706 ? 21.130 10.111 -18.603 1.00 77.88 706 HIS A CA 1
ATOM 5172 C C . HIS A 1 706 ? 22.575 9.960 -19.104 1.00 77.88 706 HIS A C 1
ATOM 5174 O O . HIS A 1 706 ? 23.031 10.730 -19.958 1.00 77.88 706 HIS A O 1
ATOM 5180 N N . THR A 1 707 ? 23.283 8.934 -18.628 1.00 80.56 707 THR A N 1
ATOM 5181 C CA . THR A 1 707 ? 24.715 8.723 -18.915 1.00 80.56 707 THR A CA 1
ATOM 5182 C C . THR A 1 707 ? 24.965 8.017 -20.251 1.00 80.56 707 THR A C 1
ATOM 5184 O O . THR A 1 707 ? 25.846 8.431 -21.005 1.00 80.56 707 THR A O 1
ATOM 5187 N N . HIS A 1 708 ? 24.194 6.974 -20.578 1.00 86.56 708 HIS A N 1
ATOM 5188 C CA . HIS A 1 708 ? 24.441 6.120 -21.747 1.00 86.56 708 HIS A CA 1
ATOM 5189 C C . HIS A 1 708 ? 23.334 6.254 -22.797 1.00 86.56 708 HIS A C 1
ATOM 5191 O O . HIS A 1 708 ? 22.256 5.687 -22.652 1.00 86.56 708 HIS A O 1
ATOM 5197 N N . ASN A 1 709 ? 23.609 6.967 -23.890 1.00 87.69 709 ASN A N 1
ATOM 5198 C CA . ASN A 1 709 ? 22.614 7.292 -24.908 1.00 87.69 709 ASN A CA 1
ATOM 5199 C C . ASN A 1 709 ? 22.974 6.710 -26.280 1.00 87.69 709 ASN A C 1
ATOM 5201 O O . ASN A 1 709 ? 23.979 7.089 -26.886 1.00 87.69 709 ASN A O 1
ATOM 5205 N N . GLY A 1 710 ? 22.125 5.808 -26.774 1.00 90.38 710 GLY A N 1
ATOM 5206 C CA . GLY A 1 710 ? 22.284 5.124 -28.054 1.00 90.38 710 GLY A CA 1
ATOM 5207 C C . GLY A 1 710 ? 21.306 3.968 -28.217 1.00 90.38 710 GLY A C 1
ATOM 5208 O O . GLY A 1 710 ? 20.537 3.670 -27.302 1.00 90.38 710 GLY A O 1
ATOM 5209 N N . LEU A 1 711 ? 21.351 3.284 -29.366 1.00 93.62 711 LEU A N 1
ATOM 5210 C CA . LEU A 1 711 ? 20.569 2.060 -29.563 1.00 93.62 711 LEU A CA 1
ATOM 5211 C C . LEU A 1 711 ? 20.910 0.999 -28.501 1.00 93.62 711 LEU A C 1
ATOM 5213 O O . LEU A 1 711 ? 20.015 0.333 -27.978 1.00 93.62 711 LEU A O 1
ATOM 5217 N N . PHE A 1 712 ? 22.196 0.893 -28.167 1.00 94.25 712 PHE A N 1
ATOM 5218 C CA . PHE A 1 712 ? 22.729 0.077 -27.085 1.00 94.25 712 PHE A CA 1
ATOM 5219 C C . PHE A 1 712 ? 23.472 0.951 -26.070 1.00 94.25 712 PHE A C 1
ATOM 5221 O O . PHE A 1 712 ? 24.126 1.934 -26.423 1.00 94.25 712 PHE A O 1
ATOM 5228 N N . ALA A 1 713 ? 23.399 0.573 -24.797 1.00 91.19 713 ALA A N 1
ATOM 5229 C CA . ALA A 1 713 ? 24.128 1.261 -23.738 1.00 91.19 713 ALA A CA 1
ATOM 5230 C C . ALA A 1 713 ? 25.615 0.899 -23.773 1.00 91.19 713 ALA A C 1
ATOM 5232 O O . ALA A 1 713 ? 26.471 1.779 -23.769 1.00 91.19 713 ALA A O 1
ATOM 5233 N N . ASN A 1 714 ? 25.916 -0.395 -23.895 1.00 92.44 714 ASN A N 1
ATOM 5234 C CA . ASN A 1 714 ? 27.266 -0.906 -24.083 1.00 92.44 714 ASN A CA 1
ATOM 5235 C C . ASN A 1 714 ? 27.272 -2.043 -25.113 1.00 92.44 714 ASN A C 1
ATOM 5237 O O . ASN A 1 714 ? 26.327 -2.831 -25.203 1.00 92.44 714 ASN A O 1
ATOM 5241 N N . THR A 1 715 ? 28.358 -2.147 -25.872 1.00 93.44 715 THR A N 1
ATOM 5242 C CA . THR A 1 715 ? 28.594 -3.212 -26.853 1.00 93.44 715 THR A CA 1
ATOM 5243 C C . THR A 1 715 ? 29.968 -3.845 -26.664 1.00 93.44 715 THR A C 1
ATOM 5245 O O . THR A 1 715 ? 30.943 -3.161 -26.348 1.00 93.44 715 THR A O 1
ATOM 5248 N N . SER A 1 716 ? 30.060 -5.155 -26.901 1.00 92.44 716 SER A N 1
ATOM 5249 C CA . SER A 1 716 ? 31.325 -5.900 -26.940 1.00 92.44 716 SER A CA 1
ATOM 5250 C C . SER A 1 716 ? 31.154 -7.194 -27.735 1.00 92.44 716 SER A C 1
ATOM 5252 O O . SER A 1 716 ? 30.218 -7.944 -27.507 1.00 92.44 716 SER A O 1
ATOM 5254 N N . GLY A 1 717 ? 32.010 -7.452 -28.719 1.00 92.44 717 GLY A N 1
ATOM 5255 C CA . GLY A 1 717 ? 31.841 -8.543 -29.687 1.00 92.44 717 GLY A CA 1
ATOM 5256 C C . GLY A 1 717 ? 30.704 -8.337 -30.700 1.00 92.44 717 GLY A C 1
ATOM 5257 O O . GLY A 1 717 ? 30.503 -9.192 -31.563 1.00 92.44 717 GLY A O 1
ATOM 5258 N N . ALA A 1 718 ? 29.986 -7.213 -30.626 1.00 95.44 718 ALA A N 1
ATOM 5259 C CA . ALA A 1 718 ? 28.795 -6.966 -31.426 1.00 95.44 718 ALA A CA 1
ATOM 5260 C C . ALA A 1 718 ? 29.114 -6.675 -32.901 1.00 95.44 718 ALA A C 1
ATOM 5262 O O . ALA A 1 718 ? 30.139 -6.071 -33.243 1.00 95.44 718 ALA A O 1
ATOM 5263 N N . LYS A 1 719 ? 28.187 -7.060 -33.784 1.00 97.50 719 LYS A N 1
ATOM 5264 C CA . LYS A 1 719 ? 28.228 -6.720 -35.215 1.00 97.50 719 LYS A CA 1
ATOM 5265 C C . LYS A 1 719 ? 26.956 -5.994 -35.617 1.00 97.50 719 LYS A C 1
ATOM 5267 O O . LYS A 1 719 ? 25.880 -6.572 -35.522 1.00 97.50 719 LYS A O 1
ATOM 5272 N N . ILE A 1 720 ? 27.079 -4.761 -36.091 1.00 98.19 720 ILE A N 1
ATOM 5273 C CA . ILE A 1 720 ? 25.964 -3.948 -36.575 1.00 98.19 720 ILE A CA 1
ATOM 5274 C C . ILE A 1 720 ? 26.175 -3.676 -38.064 1.00 98.19 720 ILE A C 1
ATOM 5276 O O . ILE A 1 720 ? 27.258 -3.259 -38.468 1.00 98.19 720 ILE A O 1
ATOM 5280 N N . SER A 1 721 ? 25.165 -3.936 -38.890 1.00 98.19 721 SER A N 1
ATOM 5281 C CA . SER A 1 721 ? 25.292 -3.840 -40.346 1.00 98.19 721 SER A CA 1
ATOM 5282 C C . SER A 1 721 ? 24.026 -3.354 -41.042 1.00 98.19 721 SER A C 1
ATOM 5284 O O . SER A 1 721 ? 22.933 -3.535 -40.511 1.00 98.19 721 SER A O 1
ATOM 5286 N N . ASP A 1 722 ? 24.187 -2.774 -42.233 1.00 97.69 722 ASP A N 1
ATOM 5287 C CA . ASP A 1 722 ? 23.122 -2.510 -43.213 1.00 97.69 722 ASP A CA 1
ATOM 5288 C C . ASP A 1 722 ? 21.911 -1.747 -42.642 1.00 97.69 722 ASP A C 1
ATOM 5290 O O . ASP A 1 722 ? 20.771 -2.172 -42.806 1.00 97.69 722 ASP A O 1
ATOM 5294 N N . LEU A 1 723 ? 22.127 -0.639 -41.927 1.00 97.25 723 LEU A N 1
ATOM 5295 C CA . LEU A 1 723 ? 21.072 0.063 -41.179 1.00 97.25 723 LEU A CA 1
ATOM 5296 C C . LEU A 1 723 ? 21.184 1.5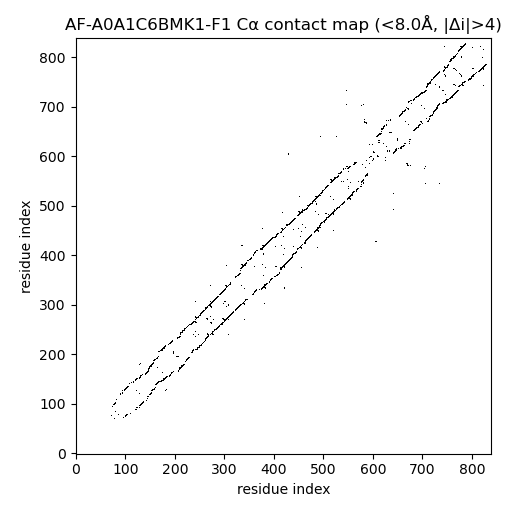83 -41.314 1.00 97.25 723 LEU A C 1
ATOM 5298 O O . LEU A 1 723 ? 22.274 2.148 -41.218 1.00 97.25 723 LEU A O 1
ATOM 5302 N N . THR A 1 724 ? 20.044 2.261 -41.442 1.00 98.12 724 THR A N 1
ATOM 5303 C CA . THR A 1 724 ? 19.956 3.709 -41.214 1.00 98.12 724 THR A CA 1
ATOM 5304 C C . THR A 1 724 ? 19.455 3.996 -39.801 1.00 98.12 724 THR A C 1
ATOM 5306 O O . THR A 1 724 ? 18.417 3.492 -39.384 1.00 98.12 724 THR A O 1
ATOM 5309 N N . LEU A 1 725 ? 20.172 4.833 -39.057 1.00 96.88 725 LEU A N 1
ATOM 5310 C CA . LEU A 1 725 ? 19.766 5.327 -37.745 1.00 96.88 725 LEU A CA 1
ATOM 5311 C C . LEU A 1 725 ? 19.395 6.799 -37.847 1.00 96.88 725 LEU A C 1
ATOM 5313 O O . LEU A 1 725 ? 20.193 7.614 -38.305 1.00 96.88 725 LEU A O 1
ATOM 5317 N N . VAL A 1 726 ? 18.194 7.147 -37.400 1.00 96.12 726 VAL A N 1
ATOM 5318 C CA . VAL A 1 726 ? 17.754 8.534 -37.239 1.00 96.12 726 VAL A CA 1
ATOM 5319 C C . VAL A 1 726 ? 17.542 8.776 -35.755 1.00 96.12 726 VAL A C 1
ATOM 5321 O O . VAL A 1 726 ? 16.576 8.291 -35.176 1.00 96.12 726 VAL A O 1
ATOM 5324 N N . SER A 1 727 ? 18.451 9.514 -35.125 1.00 91.56 727 SER A N 1
ATOM 5325 C CA . SER A 1 727 ? 18.456 9.695 -33.673 1.00 91.56 727 SER A CA 1
ATOM 5326 C C . SER A 1 727 ? 18.353 11.167 -33.302 1.00 91.56 727 SER A C 1
ATOM 5328 O O . SER A 1 727 ? 19.149 11.986 -33.762 1.00 91.56 727 SER A O 1
ATOM 5330 N N . ASN A 1 728 ? 17.400 11.509 -32.437 1.00 90.62 728 ASN A N 1
ATOM 5331 C CA . ASN A 1 728 ? 17.276 12.842 -31.853 1.00 90.62 728 ASN A CA 1
ATOM 5332 C C . ASN A 1 728 ? 17.406 12.772 -30.328 1.00 90.62 728 ASN A C 1
ATOM 5334 O O . ASN A 1 728 ? 16.505 12.277 -29.653 1.00 90.62 728 ASN A O 1
ATOM 5338 N N . PHE A 1 729 ? 18.515 13.280 -29.799 1.00 86.81 729 PHE A N 1
ATOM 5339 C CA . PHE A 1 729 ? 18.853 13.269 -28.381 1.00 86.81 729 PHE A CA 1
ATOM 5340 C C . PHE A 1 729 ? 18.773 14.683 -27.800 1.00 86.81 729 PHE A C 1
ATOM 5342 O O . PHE A 1 729 ? 19.607 15.534 -28.110 1.00 86.81 729 PHE A O 1
ATOM 5349 N N . ASN A 1 730 ? 17.792 14.940 -26.937 1.00 85.31 730 ASN A N 1
ATOM 5350 C CA . ASN A 1 730 ? 17.619 16.206 -26.226 1.00 85.31 730 ASN A CA 1
ATOM 5351 C C . ASN A 1 730 ? 17.798 15.992 -24.715 1.00 85.31 730 ASN A C 1
ATOM 5353 O O . ASN A 1 730 ? 16.842 15.696 -23.995 1.00 85.31 730 ASN A O 1
ATOM 5357 N N . ILE A 1 731 ? 19.048 16.097 -24.257 1.00 77.81 731 ILE A N 1
ATOM 5358 C CA . ILE A 1 731 ? 19.491 15.586 -22.954 1.00 77.81 731 ILE A CA 1
ATOM 5359 C C . ILE A 1 731 ? 20.152 16.701 -22.132 1.00 77.81 731 ILE A C 1
ATOM 5361 O O . ILE A 1 731 ? 20.791 17.614 -22.665 1.00 77.81 731 ILE A O 1
ATOM 5365 N N . VAL A 1 732 ? 20.011 16.622 -20.815 1.00 71.69 732 VAL A N 1
ATOM 5366 C CA . VAL A 1 732 ? 20.779 17.381 -19.828 1.00 71.69 732 VAL A CA 1
ATOM 5367 C C . VAL A 1 732 ? 21.679 16.400 -19.066 1.00 71.69 732 VAL A C 1
ATOM 5369 O O . VAL A 1 732 ? 21.185 15.408 -18.538 1.00 71.69 732 VAL A O 1
ATOM 5372 N N . GLY A 1 733 ? 22.991 16.647 -19.028 1.00 61.06 733 GLY A N 1
ATOM 5373 C CA . GLY A 1 733 ? 23.954 15.768 -18.338 1.00 61.06 733 GLY A CA 1
ATOM 5374 C C . GLY A 1 733 ? 23.795 15.746 -16.805 1.00 61.06 733 GLY A C 1
ATOM 5375 O O . GLY A 1 733 ? 23.092 16.593 -16.251 1.00 61.06 733 GLY A O 1
ATOM 5376 N N . ASP A 1 734 ? 24.451 14.789 -16.129 1.00 59.31 734 ASP A N 1
ATOM 5377 C CA . ASP A 1 734 ? 24.309 14.526 -14.683 1.00 59.31 734 ASP A CA 1
ATOM 5378 C C . ASP A 1 734 ? 25.285 15.309 -13.776 1.00 59.31 734 ASP A C 1
ATOM 5380 O O . ASP A 1 734 ? 26.457 15.428 -14.104 1.00 59.31 734 ASP A O 1
ATOM 5384 N N . ASN A 1 735 ? 24.815 15.775 -12.605 1.00 50.22 735 ASN A N 1
ATOM 5385 C CA . ASN A 1 735 ? 25.575 16.498 -11.570 1.00 50.22 735 ASN A CA 1
ATOM 5386 C C . ASN A 1 735 ? 26.153 15.633 -10.439 1.00 50.22 735 ASN A C 1
ATOM 5388 O O . ASN A 1 735 ? 26.457 16.164 -9.366 1.00 50.22 735 ASN A O 1
ATOM 5392 N N . VAL A 1 736 ? 26.292 14.316 -10.598 1.00 49.22 736 VAL A N 1
ATOM 5393 C CA . VAL A 1 736 ? 26.940 13.532 -9.538 1.00 49.22 736 VAL A CA 1
ATOM 5394 C C . VAL A 1 736 ? 28.383 13.996 -9.343 1.00 49.22 736 VAL A C 1
ATOM 5396 O O . VAL A 1 736 ? 29.192 14.030 -10.272 1.00 49.22 736 VAL A O 1
ATOM 5399 N N . SER A 1 737 ? 28.726 14.294 -8.091 1.00 39.44 737 SER A N 1
ATOM 5400 C CA . SER A 1 737 ? 30.055 14.636 -7.570 1.00 39.44 737 SER A CA 1
ATOM 5401 C C . SER A 1 737 ? 31.062 13.465 -7.639 1.00 39.44 737 SER A C 1
ATOM 5403 O O . SER A 1 737 ? 31.877 13.275 -6.737 1.00 39.44 737 SER A O 1
ATOM 5405 N N . GLY A 1 738 ? 31.007 12.692 -8.729 1.00 45.34 738 GLY A N 1
ATOM 5406 C CA . GLY A 1 738 ? 31.806 11.508 -9.041 1.00 45.34 738 GLY A CA 1
ATOM 5407 C C . GLY A 1 738 ? 32.317 11.430 -10.491 1.00 45.34 738 GLY A C 1
ATOM 5408 O O . GLY A 1 738 ? 33.145 10.569 -10.758 1.00 45.34 738 GLY A O 1
ATOM 5409 N N . GLY A 1 739 ? 31.928 12.347 -11.393 1.00 46.56 739 GLY A N 1
ATOM 5410 C CA . GLY A 1 739 ? 32.590 12.499 -12.700 1.00 46.56 739 GLY A CA 1
ATOM 5411 C C . GLY A 1 739 ? 32.032 11.682 -13.874 1.00 46.56 739 GLY A C 1
ATOM 5412 O O . GLY A 1 739 ? 32.792 11.404 -14.800 1.00 46.56 739 GLY A O 1
ATOM 5413 N N . ASP A 1 740 ? 30.742 11.340 -13.890 1.00 59.84 740 ASP A N 1
ATOM 5414 C CA . ASP A 1 740 ? 30.151 10.644 -15.040 1.00 59.84 740 ASP A CA 1
ATOM 5415 C C . ASP A 1 740 ? 29.892 11.617 -16.202 1.00 59.84 740 ASP A C 1
ATOM 5417 O O . ASP A 1 740 ? 29.194 12.624 -16.070 1.00 59.84 740 ASP A O 1
ATOM 5421 N N . ALA A 1 741 ? 30.481 11.325 -17.361 1.00 75.44 741 ALA A N 1
ATOM 5422 C CA . ALA A 1 741 ? 30.239 12.066 -18.590 1.00 75.44 741 ALA A CA 1
ATOM 5423 C C . ALA A 1 741 ? 28.988 11.542 -19.307 1.00 75.44 741 ALA A C 1
ATOM 5425 O O . ALA A 1 741 ? 28.672 10.360 -19.240 1.00 75.44 741 ALA A O 1
ATOM 5426 N N . CYS A 1 742 ? 28.296 12.403 -20.051 1.00 82.81 742 CYS A N 1
ATOM 5427 C CA . CYS A 1 742 ? 27.209 11.959 -20.922 1.00 82.81 742 CYS A CA 1
ATOM 5428 C C . CYS A 1 742 ? 27.793 11.413 -22.229 1.00 82.81 742 CYS A C 1
ATOM 5430 O O . CYS A 1 742 ? 28.441 12.151 -22.975 1.00 82.81 742 CYS A O 1
ATOM 5432 N N . TYR A 1 743 ? 27.562 10.135 -22.520 1.00 87.19 743 TYR A N 1
ATOM 5433 C CA . TYR A 1 743 ? 28.026 9.472 -23.734 1.00 87.19 743 TYR A CA 1
ATOM 5434 C C . TYR A 1 743 ? 26.875 9.332 -24.726 1.00 87.19 743 TYR A C 1
ATOM 5436 O O . TYR A 1 743 ? 25.846 8.727 -24.424 1.00 87.19 743 TYR A O 1
ATOM 5444 N N . ILE A 1 744 ? 27.051 9.892 -25.921 1.00 89.12 744 ILE A N 1
ATOM 5445 C CA . ILE A 1 744 ? 26.056 9.878 -26.993 1.00 89.12 744 ILE A CA 1
ATOM 5446 C C . ILE A 1 744 ? 26.673 9.214 -28.222 1.00 89.12 744 ILE A C 1
ATOM 5448 O O . ILE A 1 744 ? 27.656 9.713 -28.768 1.00 89.12 744 ILE A O 1
ATOM 5452 N N . GLY A 1 745 ? 26.071 8.118 -28.682 1.00 91.31 745 GLY A N 1
ATOM 5453 C CA . GLY A 1 745 ? 26.406 7.453 -29.939 1.00 91.31 745 GLY A CA 1
ATOM 5454 C C . GLY A 1 745 ? 25.175 6.783 -30.533 1.00 91.31 745 GLY A C 1
ATOM 5455 O O . GLY A 1 745 ? 24.452 6.096 -29.824 1.00 91.31 745 GLY A O 1
ATOM 5456 N N . SER A 1 746 ? 24.904 6.976 -31.828 1.00 91.38 746 SER A N 1
ATOM 5457 C CA . SER A 1 746 ? 23.681 6.429 -32.449 1.00 91.38 746 SER A CA 1
ATOM 5458 C C . SER A 1 746 ? 23.555 4.911 -32.303 1.00 91.38 746 SER A C 1
ATOM 5460 O O . SER A 1 746 ? 22.462 4.408 -32.048 1.00 91.38 746 SER A O 1
ATOM 5462 N N . VAL A 1 747 ? 24.673 4.190 -32.421 1.00 94.38 747 VAL A N 1
ATOM 5463 C CA . VAL A 1 747 ? 24.726 2.734 -32.269 1.00 94.38 747 VAL A CA 1
ATOM 5464 C C . VAL A 1 747 ? 24.945 2.360 -30.810 1.00 94.38 747 VAL A C 1
ATOM 5466 O O . VAL A 1 747 ? 24.169 1.586 -30.260 1.00 94.38 747 VAL A O 1
ATOM 5469 N N . SER A 1 748 ? 25.991 2.894 -30.182 1.00 93.00 748 SER A N 1
ATOM 5470 C CA . SER A 1 748 ? 26.354 2.519 -28.817 1.00 93.00 748 SER A CA 1
ATOM 5471 C C . SER A 1 748 ? 26.801 3.729 -28.018 1.00 93.00 748 SER A C 1
ATOM 5473 O O . SER A 1 748 ? 27.639 4.502 -28.481 1.00 93.00 748 SER A O 1
ATOM 5475 N N . ALA A 1 749 ? 26.311 3.880 -26.794 1.00 91.31 749 ALA A N 1
ATOM 5476 C CA . ALA A 1 749 ? 26.845 4.905 -25.906 1.00 91.31 749 ALA A CA 1
ATOM 5477 C C . ALA A 1 749 ? 28.283 4.568 -25.490 1.00 91.31 749 ALA A C 1
ATOM 5479 O O . ALA A 1 749 ? 29.170 5.415 -25.556 1.00 91.31 749 ALA A O 1
ATOM 5480 N N . TYR A 1 750 ? 28.514 3.305 -25.140 1.00 89.94 750 TYR A N 1
ATOM 5481 C CA . TYR A 1 750 ? 29.789 2.787 -24.663 1.00 89.94 750 TYR A CA 1
ATOM 5482 C C . TYR A 1 750 ? 30.210 1.547 -25.454 1.00 89.94 750 TYR A C 1
ATOM 5484 O O . TYR A 1 750 ? 29.369 0.814 -25.973 1.00 89.94 750 TYR A O 1
ATOM 5492 N N . ASN A 1 751 ? 31.504 1.289 -25.566 1.00 90.69 751 ASN A N 1
ATOM 5493 C CA . ASN A 1 751 ? 32.035 0.059 -26.135 1.00 90.69 751 ASN A CA 1
ATOM 5494 C C . ASN A 1 751 ? 33.252 -0.388 -25.327 1.00 90.69 751 ASN A C 1
ATOM 5496 O O . ASN A 1 751 ? 34.146 0.407 -25.057 1.00 90.69 751 ASN A O 1
ATOM 5500 N N . SER A 1 752 ? 33.257 -1.667 -24.958 1.00 88.06 752 SER A N 1
ATOM 5501 C CA . SER A 1 752 ? 34.215 -2.270 -24.018 1.00 88.06 752 SER A CA 1
ATOM 5502 C C . SER A 1 752 ? 34.974 -3.460 -24.622 1.00 88.06 752 SER A C 1
ATOM 5504 O O . SER A 1 752 ? 35.514 -4.303 -23.910 1.00 88.06 752 SER A O 1
ATOM 5506 N N . GLY A 1 753 ? 34.982 -3.591 -25.951 1.00 88.25 753 GLY A N 1
ATOM 5507 C CA . GLY A 1 753 ? 35.651 -4.694 -26.636 1.00 88.25 753 GLY A CA 1
ATOM 5508 C C . GLY A 1 753 ? 35.476 -4.644 -28.149 1.00 88.25 753 GLY A C 1
ATOM 5509 O O . GLY A 1 753 ? 35.185 -3.593 -28.713 1.00 88.25 753 GLY A O 1
ATOM 5510 N N . ALA A 1 754 ? 35.642 -5.787 -28.821 1.00 89.56 754 ALA A N 1
ATOM 5511 C CA . ALA A 1 754 ? 35.547 -5.857 -30.281 1.00 89.56 754 ALA A CA 1
ATOM 5512 C C . ALA A 1 754 ? 34.203 -5.306 -30.794 1.00 89.56 754 ALA A C 1
ATOM 5514 O O . ALA A 1 754 ? 33.162 -5.507 -30.173 1.00 89.56 754 ALA A O 1
ATOM 5515 N N . LEU A 1 755 ? 34.210 -4.621 -31.933 1.00 92.88 755 LEU A N 1
ATOM 5516 C CA . LEU A 1 755 ? 32.997 -4.043 -32.513 1.00 92.88 755 LEU A CA 1
ATOM 5517 C C . LEU A 1 755 ? 33.156 -3.929 -34.022 1.00 92.88 755 LEU A C 1
ATOM 5519 O O . LEU A 1 755 ? 34.149 -3.406 -34.520 1.00 92.88 755 LEU A O 1
ATOM 5523 N N . THR A 1 756 ? 32.170 -4.413 -34.769 1.00 95.44 756 THR A N 1
ATOM 5524 C CA . THR A 1 756 ? 32.117 -4.221 -36.222 1.00 95.44 756 THR A CA 1
ATOM 5525 C C . THR A 1 756 ? 30.867 -3.441 -36.572 1.00 95.44 756 THR A C 1
ATOM 5527 O O . THR A 1 756 ? 29.764 -3.903 -36.292 1.00 95.44 756 THR A O 1
ATOM 5530 N N . ILE A 1 757 ? 31.041 -2.283 -37.200 1.00 96.75 757 ILE A N 1
ATOM 5531 C CA . ILE A 1 757 ? 29.953 -1.520 -37.803 1.00 96.75 757 ILE A CA 1
ATOM 5532 C C . ILE A 1 757 ? 30.217 -1.434 -39.304 1.00 96.75 757 ILE A C 1
ATOM 5534 O O . ILE A 1 757 ? 31.247 -0.904 -39.716 1.00 96.75 757 ILE A O 1
ATOM 5538 N N . ASP A 1 758 ? 29.315 -1.967 -40.122 1.00 96.81 758 ASP A N 1
ATOM 5539 C CA . ASP A 1 758 ? 29.456 -1.976 -41.582 1.00 96.81 758 ASP A CA 1
ATOM 5540 C C . ASP A 1 758 ? 28.212 -1.416 -42.274 1.00 96.81 758 ASP A C 1
ATOM 5542 O O . ASP A 1 758 ? 27.089 -1.761 -41.929 1.00 96.81 758 ASP A O 1
ATOM 5546 N N . SER A 1 759 ? 28.395 -0.548 -43.264 1.00 97.06 759 SER A N 1
ATOM 5547 C CA . SER A 1 759 ? 27.296 -0.015 -44.084 1.00 97.06 759 SER A CA 1
ATOM 5548 C C . SER A 1 759 ? 26.170 0.656 -43.271 1.00 97.06 759 SER A C 1
ATOM 5550 O O . SER A 1 759 ? 24.992 0.556 -43.612 1.00 97.06 759 SER A O 1
ATOM 5552 N N . VAL A 1 760 ? 26.521 1.358 -42.184 1.00 97.31 760 VAL A N 1
ATOM 5553 C CA . VAL A 1 760 ? 25.564 2.104 -41.346 1.00 97.31 760 VAL A CA 1
ATOM 5554 C C . VAL A 1 760 ? 25.534 3.584 -41.717 1.00 97.31 760 VAL A C 1
ATOM 5556 O O . VAL A 1 760 ? 26.571 4.245 -41.791 1.00 97.31 760 VAL A O 1
ATOM 5559 N N . THR A 1 761 ? 24.331 4.131 -41.895 1.00 96.62 761 THR A N 1
ATOM 5560 C CA . THR A 1 761 ? 24.113 5.578 -42.044 1.00 96.62 761 THR A CA 1
ATOM 5561 C C . THR A 1 761 ? 23.533 6.147 -40.756 1.00 96.62 761 THR A C 1
ATOM 5563 O O . THR A 1 761 ? 22.415 5.804 -40.394 1.00 96.62 761 THR A O 1
ATOM 5566 N N . ALA A 1 762 ? 24.254 7.029 -40.064 1.00 94.75 762 ALA A N 1
ATOM 5567 C CA . ALA A 1 762 ? 23.789 7.646 -38.822 1.00 94.75 762 ALA A CA 1
ATOM 5568 C C . ALA A 1 762 ? 23.457 9.129 -39.010 1.00 94.75 762 ALA A C 1
ATOM 5570 O O . ALA A 1 762 ? 24.336 9.957 -39.251 1.00 94.75 762 ALA A O 1
ATOM 5571 N N . ASN A 1 763 ? 22.181 9.461 -38.848 1.00 94.06 763 ASN A N 1
ATOM 5572 C CA . ASN A 1 763 ? 21.636 10.811 -38.846 1.00 94.06 763 ASN A CA 1
ATOM 5573 C C . ASN A 1 763 ? 21.352 11.218 -37.396 1.00 94.06 763 ASN A C 1
ATOM 5575 O O . ASN A 1 763 ? 20.294 10.905 -36.850 1.00 94.06 763 ASN A O 1
ATOM 5579 N N . VAL A 1 764 ? 22.307 11.893 -36.757 1.00 89.50 764 VAL A N 1
ATOM 5580 C CA . VAL A 1 764 ? 22.252 12.213 -35.325 1.00 89.50 764 VAL A CA 1
ATOM 5581 C C . VAL A 1 764 ? 21.991 13.693 -35.132 1.00 89.50 764 VAL A C 1
ATOM 5583 O O . VAL A 1 764 ? 22.768 14.528 -35.578 1.00 89.50 764 VAL A O 1
ATOM 5586 N N . THR A 1 765 ? 20.929 14.033 -34.415 1.00 90.00 765 THR A N 1
ATOM 5587 C CA . THR A 1 765 ? 20.734 15.364 -33.843 1.00 90.00 765 THR A CA 1
ATOM 5588 C C . THR A 1 765 ? 20.925 15.267 -32.340 1.00 90.00 765 THR A C 1
ATOM 5590 O O . THR A 1 765 ? 20.126 14.630 -31.665 1.00 90.00 765 THR A O 1
ATOM 5593 N N . ALA A 1 766 ? 21.970 15.892 -31.806 1.00 86.56 766 ALA A N 1
ATOM 5594 C CA . ALA A 1 766 ? 22.235 15.921 -30.373 1.00 86.56 766 ALA A CA 1
ATOM 5595 C C . ALA A 1 766 ? 22.115 17.356 -29.856 1.00 86.56 766 ALA A C 1
ATOM 5597 O O . ALA A 1 766 ? 22.697 18.276 -30.428 1.00 86.56 766 ALA A O 1
ATOM 5598 N N . SER A 1 767 ? 21.368 17.546 -28.774 1.00 84.38 767 SER A N 1
ATOM 5599 C CA . SER A 1 767 ? 21.177 18.834 -28.100 1.00 84.38 767 SER A CA 1
ATOM 5600 C C . SER A 1 767 ? 21.548 18.732 -26.611 1.00 84.38 767 SER A C 1
ATOM 5602 O O . SER A 1 767 ? 20.685 18.957 -25.760 1.00 84.38 767 SER A O 1
ATOM 5604 N N . PRO A 1 768 ? 22.792 18.332 -26.269 1.00 78.38 768 PRO A N 1
ATOM 5605 C CA . PRO A 1 768 ? 23.217 18.220 -24.880 1.00 78.38 768 PRO A CA 1
ATOM 5606 C C . PRO A 1 768 ? 23.284 19.599 -24.211 1.00 78.38 768 PRO A C 1
ATOM 5608 O O . PRO A 1 768 ? 23.530 20.622 -24.856 1.00 78.38 768 PRO A O 1
ATOM 5611 N N . SER A 1 769 ? 23.076 19.631 -22.899 1.00 71.88 769 SER A N 1
ATOM 5612 C CA . SER A 1 769 ? 23.183 20.846 -22.085 1.00 71.88 769 SER A CA 1
ATOM 5613 C C . SER A 1 769 ? 23.493 20.522 -20.620 1.00 71.88 769 SER A C 1
ATOM 5615 O O . SER A 1 769 ? 23.331 19.378 -20.202 1.00 71.88 769 SER A O 1
ATOM 5617 N N . GLY A 1 770 ? 23.910 21.521 -19.839 1.00 68.19 770 GLY A N 1
ATOM 5618 C CA . GLY A 1 770 ? 24.266 21.360 -18.424 1.00 68.19 770 GLY A CA 1
ATOM 5619 C C . GLY A 1 770 ? 25.778 21.314 -18.187 1.00 68.19 770 GLY A C 1
ATOM 5620 O O . GLY A 1 770 ? 26.558 21.223 -19.131 1.00 68.19 770 GLY A O 1
ATOM 5621 N N . ASP A 1 771 ? 26.170 21.351 -16.915 1.00 63.88 771 ASP A N 1
ATOM 5622 C CA . ASP A 1 771 ? 27.508 21.732 -16.426 1.00 63.88 771 ASP A CA 1
ATOM 5623 C C . ASP A 1 771 ? 28.604 20.658 -16.599 1.00 63.88 771 ASP A C 1
ATOM 5625 O O . ASP A 1 771 ? 29.608 20.673 -15.886 1.00 63.88 771 ASP A O 1
ATOM 5629 N N . PHE A 1 772 ? 28.423 19.706 -17.519 1.00 69.94 772 PHE A N 1
ATOM 5630 C CA . PHE A 1 772 ? 29.150 18.428 -17.535 1.00 69.94 772 PHE A CA 1
ATOM 5631 C C . PHE A 1 772 ? 29.839 18.139 -18.861 1.00 69.94 772 PHE A C 1
ATOM 5633 O O . PHE A 1 772 ? 29.547 18.750 -19.895 1.00 69.94 772 PHE A O 1
ATOM 5640 N N . THR A 1 773 ? 30.748 17.163 -18.832 1.00 76.56 773 THR A N 1
ATOM 5641 C CA . THR A 1 773 ? 31.418 16.683 -20.037 1.00 76.56 773 THR A CA 1
ATOM 5642 C C . THR A 1 773 ? 30.463 15.821 -20.858 1.00 76.56 773 THR A C 1
ATOM 5644 O O . THR A 1 773 ? 29.967 14.804 -20.380 1.00 76.56 773 THR A O 1
ATOM 5647 N N . ASN A 1 774 ? 30.207 16.218 -22.101 1.00 80.38 774 ASN A N 1
ATOM 5648 C CA . ASN A 1 774 ? 29.399 15.464 -23.055 1.00 80.38 774 ASN A CA 1
ATOM 5649 C C . ASN A 1 774 ? 30.308 14.942 -24.170 1.00 80.38 774 ASN A C 1
ATOM 5651 O O . ASN A 1 774 ? 30.992 15.734 -24.819 1.00 80.38 774 ASN A O 1
ATOM 5655 N N . PHE A 1 775 ? 30.296 13.638 -24.424 1.00 86.00 775 PHE A N 1
ATOM 5656 C CA . PHE A 1 775 ? 31.017 12.998 -25.519 1.00 86.00 775 PHE A CA 1
ATOM 5657 C C . PHE A 1 775 ? 30.028 12.569 -26.592 1.00 86.00 775 PHE A C 1
ATOM 5659 O O . PHE A 1 775 ? 29.270 11.615 -26.422 1.00 86.00 775 PHE A O 1
ATOM 5666 N N . VAL A 1 776 ? 30.032 13.294 -27.706 1.00 86.62 776 VAL A N 1
ATOM 5667 C CA . VAL A 1 776 ? 29.120 13.063 -28.823 1.00 86.62 776 VAL A CA 1
ATOM 5668 C C . VAL A 1 776 ? 29.899 12.417 -29.958 1.00 86.62 776 VAL A C 1
ATOM 5670 O O . VAL A 1 776 ? 30.702 13.080 -30.612 1.00 86.62 776 VAL A O 1
ATOM 5673 N N . GLY A 1 777 ? 29.662 11.128 -30.182 1.00 88.06 777 GLY A N 1
ATOM 5674 C CA . GLY A 1 777 ? 30.136 10.389 -31.345 1.00 88.06 777 GLY A CA 1
ATOM 5675 C C . GLY A 1 777 ? 29.021 10.150 -32.356 1.00 88.06 777 GLY A C 1
ATOM 5676 O O . GLY A 1 777 ? 27.869 9.922 -31.988 1.00 88.06 777 GLY A O 1
ATOM 5677 N N . GLY A 1 778 ? 29.347 10.168 -33.651 1.00 88.62 778 GLY A N 1
ATOM 5678 C CA . GLY A 1 778 ? 28.375 9.823 -34.692 1.00 88.62 778 GLY A CA 1
ATOM 5679 C C . GLY A 1 778 ? 27.844 8.389 -34.566 1.00 88.62 778 GLY A C 1
ATOM 5680 O O . GLY A 1 778 ? 26.649 8.167 -34.760 1.00 88.62 778 GLY A O 1
ATOM 5681 N N . LEU A 1 779 ? 28.700 7.428 -34.193 1.00 92.56 779 LEU A N 1
ATOM 5682 C CA . LEU A 1 779 ? 28.336 6.015 -33.995 1.00 92.56 779 LEU A CA 1
ATOM 5683 C C . LEU A 1 779 ? 28.489 5.562 -32.543 1.00 92.56 779 LEU A C 1
ATOM 5685 O O . LEU A 1 779 ? 27.588 4.901 -32.027 1.00 92.56 779 LEU A O 1
ATOM 5689 N N . VAL A 1 780 ? 29.606 5.913 -31.896 1.00 92.88 780 VAL A N 1
ATOM 5690 C CA . VAL A 1 780 ? 29.945 5.439 -30.545 1.00 92.88 780 VAL A CA 1
ATOM 5691 C C . VAL A 1 780 ? 30.294 6.608 -29.625 1.00 92.88 780 VAL A C 1
ATOM 5693 O O . VAL A 1 780 ? 31.137 7.427 -29.981 1.00 92.88 780 VAL A O 1
ATOM 5696 N N . GLY A 1 781 ? 29.688 6.694 -28.441 1.00 90.50 781 GLY A N 1
ATOM 5697 C CA . GLY A 1 781 ? 29.976 7.772 -27.485 1.00 90.50 781 GLY A CA 1
ATOM 5698 C C . GLY A 1 781 ? 31.370 7.656 -26.861 1.00 90.50 781 GLY A C 1
ATOM 5699 O O . GLY A 1 781 ? 32.161 8.598 -26.928 1.00 90.50 781 GLY A O 1
ATOM 5700 N N . CYS A 1 782 ? 31.696 6.484 -26.317 1.00 88.56 782 CYS A N 1
ATOM 5701 C CA . CYS A 1 782 ? 32.972 6.183 -25.674 1.00 88.56 782 CYS A CA 1
ATOM 5702 C C . CYS A 1 782 ? 33.465 4.772 -26.012 1.00 88.56 782 CYS A C 1
ATOM 5704 O O . CYS A 1 782 ? 32.675 3.832 -26.068 1.00 88.56 782 CYS A O 1
ATOM 5706 N N . VAL A 1 783 ? 34.773 4.629 -26.214 1.00 86.88 783 VAL A N 1
ATOM 5707 C CA . VAL A 1 783 ? 35.467 3.343 -26.366 1.00 86.88 783 VAL A CA 1
ATOM 5708 C C . VAL A 1 783 ? 36.483 3.203 -25.240 1.00 86.88 783 VAL A C 1
ATOM 5710 O O . VAL A 1 783 ? 37.362 4.060 -25.126 1.00 86.88 783 VAL A O 1
ATOM 5713 N N . THR A 1 784 ? 36.400 2.129 -24.452 1.00 79.12 784 THR A N 1
ATOM 5714 C CA . THR A 1 784 ? 37.302 1.879 -23.317 1.00 79.12 784 THR A CA 1
ATOM 5715 C C . THR A 1 784 ? 37.879 0.469 -23.301 1.00 79.12 784 THR A C 1
ATOM 5717 O O . THR A 1 784 ? 37.438 -0.415 -24.031 1.00 79.12 784 THR A O 1
ATOM 5720 N N . ASP A 1 785 ? 38.927 0.298 -22.490 1.00 62.75 785 ASP A N 1
ATOM 5721 C CA . ASP A 1 785 ? 39.614 -0.972 -22.222 1.00 62.75 785 ASP A CA 1
ATOM 5722 C C . ASP A 1 785 ? 40.047 -1.754 -23.478 1.00 62.75 785 ASP A C 1
ATOM 5724 O O . ASP A 1 785 ? 39.886 -2.966 -23.609 1.00 62.75 785 ASP A O 1
ATOM 5728 N N . VAL A 1 786 ? 40.692 -1.053 -24.414 1.00 57.88 786 VAL A N 1
ATOM 5729 C CA . VAL A 1 786 ? 41.306 -1.651 -25.618 1.00 57.88 786 VAL A CA 1
ATOM 5730 C C . VAL A 1 786 ? 42.625 -2.388 -25.301 1.00 57.88 786 VAL A C 1
ATOM 5732 O O . VAL A 1 786 ? 43.475 -2.576 -26.169 1.00 57.88 786 VAL A O 1
ATOM 5735 N N . ALA A 1 787 ? 42.851 -2.775 -24.039 1.00 48.81 787 ALA A N 1
ATOM 5736 C CA . ALA A 1 787 ? 44.155 -3.187 -23.521 1.00 48.81 787 ALA A CA 1
ATOM 5737 C C . ALA A 1 787 ? 44.642 -4.567 -24.012 1.00 48.81 787 ALA A C 1
ATOM 5739 O O . ALA A 1 787 ? 45.794 -4.929 -23.752 1.00 48.81 787 ALA A O 1
ATOM 5740 N N . SER A 1 788 ? 43.821 -5.337 -24.738 1.00 49.12 788 SER A N 1
ATOM 5741 C CA . SER A 1 788 ? 44.228 -6.626 -25.313 1.00 49.12 788 SER A CA 1
ATOM 5742 C C . SER A 1 788 ? 44.535 -6.510 -26.810 1.00 49.12 788 SER A C 1
ATOM 5744 O O . SER A 1 788 ? 43.763 -5.941 -27.575 1.00 49.12 788 SER A O 1
ATOM 5746 N N . ALA A 1 789 ? 45.638 -7.115 -27.257 1.00 43.28 789 ALA A N 1
ATOM 5747 C CA . ALA A 1 789 ? 46.099 -7.121 -28.654 1.00 43.28 789 ALA A CA 1
ATOM 5748 C C . ALA A 1 789 ? 45.174 -7.882 -29.648 1.00 43.28 789 ALA A C 1
ATOM 5750 O O . ALA A 1 789 ? 45.604 -8.224 -30.747 1.00 43.28 789 ALA A O 1
ATOM 5751 N N . THR A 1 790 ? 43.924 -8.176 -29.265 1.00 52.91 790 THR A N 1
ATOM 5752 C CA . THR A 1 790 ? 42.947 -8.988 -30.018 1.00 52.91 790 THR A CA 1
ATOM 5753 C C . THR A 1 790 ? 41.564 -8.339 -30.175 1.00 52.91 790 THR A C 1
ATOM 5755 O O . THR A 1 790 ? 40.666 -8.968 -30.732 1.00 52.91 790 THR A O 1
ATOM 5758 N N . THR A 1 791 ? 41.346 -7.111 -29.691 1.00 66.06 791 THR A N 1
ATOM 5759 C CA . THR A 1 791 ? 40.061 -6.398 -29.832 1.00 66.06 791 THR A CA 1
ATOM 5760 C C . THR A 1 791 ? 40.080 -5.447 -31.028 1.00 66.06 791 THR A C 1
ATOM 5762 O O . THR A 1 791 ? 40.460 -4.285 -30.893 1.00 66.06 791 THR A O 1
ATOM 5765 N N . ASP A 1 792 ? 39.651 -5.933 -32.195 1.00 78.12 792 ASP A N 1
ATOM 5766 C CA . ASP A 1 792 ? 39.464 -5.096 -33.384 1.00 78.12 792 ASP A CA 1
ATOM 5767 C C . ASP A 1 792 ? 38.139 -4.321 -33.304 1.00 78.12 792 ASP A C 1
ATOM 5769 O O . ASP A 1 792 ? 37.057 -4.899 -33.156 1.00 78.12 792 ASP A O 1
ATOM 5773 N N . ILE A 1 793 ? 38.229 -2.999 -33.449 1.00 86.19 793 ILE A N 1
ATOM 5774 C CA . ILE A 1 793 ? 37.085 -2.108 -33.659 1.00 86.19 793 ILE A CA 1
ATOM 5775 C C . ILE A 1 793 ? 37.160 -1.609 -35.099 1.00 86.19 793 ILE A C 1
ATOM 5777 O O . ILE A 1 793 ? 38.146 -0.986 -35.497 1.00 86.19 793 ILE A O 1
ATOM 5781 N N . SER A 1 794 ? 36.129 -1.885 -35.896 1.00 88.19 794 SER A N 1
ATOM 5782 C CA . SER A 1 794 ? 36.097 -1.523 -37.313 1.00 88.19 794 SER A CA 1
ATOM 5783 C C . SER A 1 794 ? 34.802 -0.817 -37.697 1.00 88.19 794 SER A C 1
ATOM 5785 O O . SER A 1 794 ? 33.706 -1.237 -37.327 1.00 88.19 794 SER A O 1
ATOM 5787 N N . PHE A 1 795 ? 34.954 0.259 -38.469 1.00 91.38 795 PHE A N 1
ATOM 5788 C CA . PHE A 1 795 ? 33.864 1.010 -39.082 1.00 91.38 795 PHE A CA 1
ATOM 5789 C C . PHE A 1 795 ? 34.089 0.991 -40.591 1.00 91.38 795 PHE A C 1
ATOM 5791 O O . PHE A 1 795 ? 35.053 1.580 -41.083 1.00 91.38 795 PHE A O 1
ATOM 5798 N N . ASN A 1 796 ? 33.228 0.297 -41.322 1.00 92.38 796 ASN A N 1
ATOM 5799 C CA . ASN A 1 796 ? 33.351 0.088 -42.759 1.00 92.38 796 ASN A CA 1
ATOM 5800 C C . ASN A 1 796 ? 32.140 0.711 -43.459 1.00 92.38 796 ASN A C 1
ATOM 5802 O O . ASN A 1 796 ? 31.018 0.602 -42.977 1.00 92.38 796 ASN A O 1
ATOM 5806 N N . ASN A 1 797 ? 32.359 1.418 -44.572 1.00 93.12 797 ASN A N 1
ATOM 5807 C CA . ASN A 1 797 ? 31.289 1.972 -45.420 1.00 93.12 797 ASN A CA 1
ATOM 5808 C C . ASN A 1 797 ? 30.218 2.813 -44.684 1.00 93.12 797 ASN A C 1
ATOM 5810 O O . ASN A 1 797 ? 29.076 2.895 -45.130 1.00 93.12 797 ASN A O 1
ATOM 5814 N N . CYS A 1 798 ? 30.563 3.436 -43.554 1.00 92.88 798 CYS A N 1
ATOM 5815 C CA . CYS A 1 798 ? 29.611 4.198 -42.748 1.00 92.88 798 CYS A CA 1
ATOM 5816 C C . CYS A 1 798 ? 29.475 5.646 -43.238 1.00 92.88 798 CYS A C 1
ATOM 5818 O O . CYS A 1 798 ? 30.464 6.277 -43.615 1.00 92.88 798 CYS A O 1
ATOM 5820 N N . THR A 1 799 ? 28.264 6.197 -43.159 1.00 93.44 799 THR A N 1
ATOM 5821 C CA . THR A 1 799 ? 27.967 7.606 -43.468 1.00 93.44 799 THR A CA 1
ATOM 5822 C C . THR A 1 799 ? 27.439 8.307 -42.222 1.00 93.44 799 THR A C 1
ATOM 5824 O O . THR A 1 799 ? 26.547 7.783 -41.562 1.00 93.44 799 THR A O 1
ATOM 5827 N N . LEU A 1 800 ? 27.965 9.490 -41.892 1.00 91.50 800 LEU A N 1
ATOM 5828 C CA . LEU A 1 800 ? 27.608 10.219 -40.670 1.00 91.50 800 LEU A CA 1
ATOM 5829 C C . LEU A 1 800 ? 27.102 11.621 -40.995 1.00 91.50 800 LEU A C 1
ATOM 5831 O O . LEU A 1 800 ? 27.832 12.427 -41.564 1.00 91.50 800 LEU A O 1
ATOM 5835 N N . ASN A 1 801 ? 25.883 11.920 -40.558 1.00 89.44 801 ASN A N 1
ATOM 5836 C CA . ASN A 1 801 ? 25.270 13.240 -40.621 1.00 89.44 801 ASN A CA 1
ATOM 5837 C C . ASN A 1 801 ? 24.949 13.685 -39.190 1.00 89.44 801 ASN A C 1
ATOM 5839 O O . ASN A 1 801 ? 23.876 13.394 -38.660 1.00 89.44 801 ASN A O 1
ATOM 5843 N N . VAL A 1 802 ? 25.901 14.359 -38.542 1.00 84.75 802 VAL A N 1
ATOM 5844 C CA . VAL A 1 802 ? 25.774 14.784 -37.140 1.00 84.75 802 VAL A CA 1
ATOM 5845 C C . VAL A 1 802 ? 25.464 16.275 -37.066 1.00 84.75 802 VAL A C 1
ATOM 5847 O O . VAL A 1 802 ? 26.224 17.110 -37.549 1.00 84.75 802 VAL A O 1
ATOM 5850 N N . THR A 1 803 ? 24.351 16.611 -36.423 1.00 86.50 803 THR A N 1
ATOM 5851 C CA . THR A 1 803 ? 23.946 17.974 -36.080 1.00 86.50 803 THR A CA 1
ATOM 5852 C C . THR A 1 803 ? 24.017 18.146 -34.569 1.00 86.50 803 THR A C 1
ATOM 5854 O O . THR A 1 803 ? 23.224 17.563 -33.831 1.00 86.50 803 THR A O 1
ATOM 5857 N N . LEU A 1 804 ? 24.942 18.982 -34.099 1.00 82.38 804 LEU A N 1
ATOM 5858 C CA . LEU A 1 804 ? 25.038 19.361 -32.692 1.00 82.38 804 LEU A CA 1
ATOM 5859 C C . LEU A 1 804 ? 24.342 20.709 -32.473 1.00 82.38 804 LEU A C 1
ATOM 5861 O O . LEU A 1 804 ? 24.760 21.730 -33.016 1.00 82.38 804 LEU A O 1
ATOM 5865 N N . LYS A 1 805 ? 23.287 20.721 -31.660 1.00 80.75 805 LYS A N 1
ATOM 5866 C CA . LYS A 1 805 ? 22.593 21.935 -31.220 1.00 80.75 805 LYS A CA 1
ATOM 5867 C C . LYS A 1 805 ? 23.027 22.259 -29.797 1.00 80.75 805 LYS A C 1
ATOM 5869 O O . LYS A 1 805 ? 22.373 21.883 -28.831 1.00 80.75 805 LYS A O 1
ATOM 5874 N N . TYR A 1 806 ? 24.159 22.938 -29.678 1.00 67.75 806 TYR A N 1
ATOM 5875 C CA . TYR A 1 806 ? 24.720 23.310 -28.386 1.00 67.75 806 TYR A CA 1
ATOM 5876 C C . TYR A 1 806 ? 24.329 24.739 -28.006 1.00 67.75 806 TYR A C 1
ATOM 5878 O O . TYR A 1 806 ? 24.545 25.682 -28.768 1.00 67.75 806 TYR A O 1
ATOM 5886 N N . SER A 1 807 ? 23.763 24.900 -26.812 1.00 62.62 807 SER A N 1
ATOM 5887 C CA . SER A 1 807 ? 23.446 26.203 -26.230 1.00 62.62 807 SER A CA 1
ATOM 5888 C C . SER A 1 807 ? 23.766 26.177 -24.736 1.00 62.62 807 SER A C 1
ATOM 5890 O O . SER A 1 807 ? 22.907 25.824 -23.924 1.00 62.62 807 SER A O 1
ATOM 5892 N N . SER A 1 808 ? 25.001 26.525 -24.376 1.00 60.12 808 SER A N 1
ATOM 5893 C CA . SER A 1 808 ? 25.398 26.749 -22.983 1.00 60.12 808 SER A CA 1
ATOM 5894 C C . SER A 1 808 ? 25.707 28.218 -22.724 1.00 60.12 808 SER A C 1
ATOM 5896 O O . SER A 1 808 ? 26.251 28.916 -23.578 1.00 60.12 808 SER A O 1
ATOM 5898 N N . THR A 1 809 ? 25.370 28.678 -21.521 1.00 55.34 809 THR A N 1
ATOM 5899 C CA . THR A 1 809 ? 25.731 29.998 -20.993 1.00 55.34 809 THR A CA 1
ATOM 5900 C C . THR A 1 809 ? 26.751 29.913 -19.852 1.00 55.34 809 THR A C 1
ATOM 5902 O O . THR A 1 809 ? 26.988 30.916 -19.180 1.00 55.34 809 THR A O 1
ATOM 5905 N N . LYS A 1 810 ? 27.312 28.729 -19.572 1.00 59.47 810 LYS A N 1
ATOM 5906 C CA . LYS A 1 810 ? 28.165 28.464 -18.406 1.00 59.47 810 LYS A CA 1
ATOM 5907 C C . LYS A 1 810 ? 29.616 28.204 -18.815 1.00 59.47 810 LYS A C 1
ATOM 5909 O O . LYS A 1 810 ? 29.892 27.650 -19.870 1.00 59.47 810 LYS A O 1
ATOM 5914 N N . ALA A 1 811 ? 30.553 28.639 -17.971 1.00 53.28 811 ALA A N 1
ATOM 5915 C CA . ALA A 1 811 ? 31.986 28.666 -18.284 1.00 53.28 811 ALA A CA 1
ATOM 5916 C C . ALA A 1 811 ? 32.694 27.295 -18.213 1.00 53.28 811 ALA A C 1
ATOM 5918 O O . ALA A 1 811 ? 33.815 27.185 -18.702 1.00 53.28 811 ALA A O 1
ATOM 5919 N N . ASN A 1 812 ? 32.057 26.275 -17.619 1.00 56.84 812 ASN A N 1
ATOM 5920 C CA . ASN A 1 812 ? 32.656 24.960 -17.347 1.00 56.84 812 ASN A CA 1
ATOM 5921 C C . ASN A 1 812 ? 32.045 23.816 -18.180 1.00 56.84 812 ASN A C 1
ATOM 5923 O O . ASN A 1 812 ? 32.421 22.663 -17.988 1.00 56.84 812 ASN A O 1
ATOM 5927 N N . ASP A 1 813 ? 31.121 24.109 -19.098 1.00 58.91 813 ASP A N 1
ATOM 5928 C CA . ASP A 1 813 ? 30.498 23.084 -19.937 1.00 58.91 813 ASP A CA 1
ATOM 5929 C C . ASP A 1 813 ? 31.500 22.608 -21.001 1.00 58.91 813 ASP A C 1
ATOM 5931 O O . ASP A 1 813 ? 31.922 23.377 -21.868 1.00 58.91 813 ASP A O 1
ATOM 5935 N N . CYS A 1 814 ? 31.860 21.324 -20.971 1.00 65.88 814 CYS A N 1
ATOM 5936 C CA . CYS A 1 814 ? 32.750 20.709 -21.953 1.00 65.88 814 CYS A CA 1
ATOM 5937 C C . CYS A 1 814 ? 31.934 19.789 -22.869 1.00 65.88 814 CYS A C 1
ATOM 5939 O O . CYS A 1 814 ? 31.394 18.783 -22.431 1.00 65.88 814 CYS A O 1
ATOM 5941 N N . THR A 1 815 ? 31.801 20.106 -24.156 1.00 69.56 815 THR A N 1
ATOM 5942 C CA . THR A 1 815 ? 31.223 19.167 -25.135 1.00 69.56 815 THR A CA 1
ATOM 5943 C C . THR A 1 815 ? 32.283 18.799 -26.153 1.00 69.56 815 THR A C 1
ATOM 5945 O O . THR A 1 815 ? 32.789 19.657 -26.874 1.00 69.56 815 THR A O 1
ATOM 5948 N N . VAL A 1 816 ? 32.616 17.515 -26.210 1.00 74.31 816 VAL A N 1
ATOM 5949 C CA . VAL A 1 816 ? 33.564 16.940 -27.156 1.00 74.31 816 VAL A CA 1
ATOM 5950 C C . VAL A 1 816 ? 32.773 16.282 -28.276 1.00 74.31 816 VAL A C 1
ATOM 5952 O O . VAL A 1 816 ? 32.011 15.342 -28.055 1.00 74.31 816 VAL A O 1
ATOM 5955 N N . LEU A 1 817 ? 32.957 16.795 -29.491 1.00 75.44 817 LEU A N 1
ATOM 5956 C CA . LEU A 1 817 ? 32.392 16.216 -30.701 1.00 75.44 817 LEU A CA 1
ATOM 5957 C C . LEU A 1 817 ? 33.464 15.378 -31.393 1.00 75.44 817 LEU A C 1
ATOM 5959 O O . LEU A 1 817 ? 34.410 15.913 -31.974 1.00 75.44 817 LEU A O 1
ATOM 5963 N N . GLY A 1 818 ? 33.301 14.065 -31.343 1.00 71.12 818 GLY A N 1
ATOM 5964 C CA . GLY A 1 818 ? 34.122 13.137 -32.094 1.00 71.12 818 GLY A CA 1
ATOM 5965 C C . GLY A 1 818 ? 33.383 12.678 -33.347 1.00 71.12 818 GLY A C 1
ATOM 5966 O O . GLY A 1 818 ? 32.202 12.357 -33.289 1.00 71.12 818 GLY A O 1
ATOM 5967 N N . GLY A 1 819 ? 34.051 12.678 -34.507 1.00 79.69 819 GLY A N 1
ATOM 5968 C CA . GLY A 1 819 ? 33.397 12.357 -35.783 1.00 79.69 819 GLY A CA 1
ATOM 5969 C C . GLY A 1 819 ? 32.671 11.007 -35.733 1.00 79.69 819 GLY A C 1
ATOM 5970 O O . GLY A 1 819 ? 31.447 10.955 -35.788 1.00 79.69 819 GLY A O 1
ATOM 5971 N N . VAL A 1 820 ? 33.430 9.918 -35.575 1.00 83.69 820 VAL A N 1
ATOM 5972 C CA . VAL A 1 820 ? 32.882 8.553 -35.443 1.00 83.69 820 VAL A CA 1
ATOM 5973 C C . VAL A 1 820 ? 32.681 8.159 -33.979 1.00 83.69 820 VAL A C 1
ATOM 5975 O O . VAL A 1 820 ? 31.608 7.682 -33.611 1.00 83.69 820 VAL A O 1
ATOM 5978 N N . ILE A 1 821 ? 33.718 8.373 -33.165 1.00 88.44 821 ILE A N 1
ATOM 5979 C CA . ILE A 1 821 ? 33.776 8.047 -31.737 1.00 88.44 821 ILE A CA 1
ATOM 5980 C C . ILE A 1 821 ? 33.921 9.352 -30.956 1.00 88.44 821 ILE A C 1
ATOM 5982 O O . ILE A 1 821 ? 34.806 10.129 -31.310 1.00 88.44 821 ILE A O 1
ATOM 5986 N N . GLY A 1 822 ? 33.115 9.570 -29.912 1.00 86.56 822 GLY A N 1
ATOM 5987 C CA . GLY A 1 822 ? 33.172 10.766 -29.061 1.00 86.56 822 GLY A CA 1
ATOM 5988 C C . GLY A 1 822 ? 34.470 10.872 -28.251 1.00 86.56 822 GLY A C 1
ATOM 5989 O O . GLY A 1 822 ? 35.143 11.901 -28.299 1.00 86.56 822 GLY A O 1
ATOM 5990 N N . ILE A 1 823 ? 34.853 9.796 -27.558 1.00 85.88 823 ILE A N 1
ATOM 5991 C CA . ILE A 1 823 ? 36.137 9.662 -26.853 1.00 85.88 823 ILE A CA 1
ATOM 5992 C C . ILE A 1 823 ? 36.666 8.224 -26.897 1.00 85.88 823 ILE A C 1
ATOM 5994 O O . ILE A 1 823 ? 35.905 7.260 -26.880 1.00 85.88 823 ILE A O 1
ATOM 5998 N N . VAL A 1 824 ? 37.991 8.090 -26.940 1.00 82.00 824 VAL A N 1
ATOM 5999 C CA . VAL A 1 824 ? 38.697 6.832 -26.678 1.00 82.00 824 VAL A CA 1
ATOM 6000 C C . VAL A 1 824 ? 39.427 6.992 -25.349 1.00 82.00 824 VAL A C 1
ATOM 6002 O O . VAL A 1 824 ? 40.361 7.789 -25.265 1.00 82.00 824 VAL A O 1
ATOM 6005 N N . ASP A 1 825 ? 38.991 6.266 -24.325 1.00 73.25 825 ASP A N 1
ATOM 6006 C CA . ASP A 1 825 ? 39.550 6.323 -22.975 1.00 73.25 825 ASP A CA 1
ATOM 6007 C C . ASP A 1 825 ? 40.383 5.056 -22.704 1.00 73.25 825 ASP A C 1
ATOM 6009 O O . ASP A 1 825 ? 39.864 3.968 -22.446 1.00 73.25 825 ASP A O 1
ATOM 6013 N N . GLY A 1 826 ? 41.705 5.171 -22.875 1.00 60.31 826 GLY A N 1
ATOM 6014 C CA . GLY A 1 826 ? 42.651 4.065 -22.712 1.00 60.31 826 GLY A CA 1
ATOM 6015 C C . GLY A 1 826 ? 44.120 4.490 -22.832 1.00 60.31 826 GLY A C 1
ATOM 6016 O O . GLY A 1 826 ? 44.475 5.365 -23.618 1.00 60.31 826 GLY A O 1
ATOM 6017 N N . ALA A 1 827 ? 45.005 3.853 -22.054 1.00 43.62 827 ALA A N 1
ATOM 6018 C CA . ALA A 1 827 ? 46.420 4.235 -21.927 1.00 43.62 827 ALA A CA 1
ATOM 6019 C C . ALA A 1 827 ? 47.319 3.850 -23.129 1.00 43.62 827 ALA A C 1
ATOM 6021 O O . ALA A 1 827 ? 48.469 4.292 -23.191 1.00 43.62 827 ALA A O 1
ATOM 6022 N N . LYS A 1 828 ? 46.837 3.019 -24.070 1.00 49.38 828 LYS A N 1
ATOM 6023 C CA . LYS A 1 828 ? 47.558 2.575 -25.281 1.00 49.38 828 LYS A CA 1
ATOM 6024 C C . LYS A 1 828 ? 46.572 2.201 -26.397 1.00 49.38 828 LYS A C 1
ATOM 6026 O O . LYS A 1 828 ? 46.084 1.078 -26.412 1.00 49.38 828 LYS A O 1
ATOM 6031 N N . THR A 1 829 ? 46.333 3.098 -27.352 1.00 47.56 829 THR A N 1
ATOM 6032 C CA . THR A 1 829 ? 45.519 2.805 -28.548 1.00 47.56 829 THR A CA 1
ATOM 6033 C C . THR A 1 829 ? 46.341 3.068 -29.807 1.00 47.56 829 THR A C 1
ATOM 6035 O O . THR A 1 829 ? 46.780 4.195 -30.036 1.00 47.56 829 THR A O 1
ATOM 6038 N N . GLU A 1 830 ? 46.552 2.045 -30.637 1.00 47.09 830 GLU A N 1
ATOM 6039 C CA . GLU A 1 830 ? 47.184 2.191 -31.953 1.00 47.09 830 GLU A CA 1
ATOM 6040 C C . GLU A 1 830 ? 46.094 2.358 -33.024 1.00 47.09 830 GLU A C 1
ATOM 6042 O O . GLU A 1 830 ? 45.401 1.416 -33.398 1.00 47.09 830 GLU A O 1
ATOM 6047 N N . ILE A 1 831 ? 45.897 3.591 -33.499 1.00 52.47 831 ILE A N 1
ATOM 6048 C CA . ILE A 1 831 ? 44.874 3.903 -34.507 1.00 52.47 831 ILE A CA 1
ATOM 6049 C C . ILE A 1 831 ? 45.451 3.640 -35.902 1.00 52.47 831 ILE A C 1
ATOM 6051 O O . ILE A 1 831 ? 46.164 4.477 -36.461 1.00 52.47 831 ILE A O 1
ATOM 6055 N N . THR A 1 832 ? 45.108 2.501 -36.507 1.00 47.78 832 THR A N 1
ATOM 6056 C CA . THR A 1 832 ? 45.479 2.210 -37.902 1.00 47.78 832 THR A CA 1
ATOM 6057 C C . THR A 1 832 ? 44.423 2.765 -38.862 1.00 47.78 832 THR A C 1
ATOM 6059 O O . THR A 1 832 ? 43.364 2.178 -39.074 1.00 47.78 832 THR A O 1
ATOM 6062 N N . LYS A 1 833 ? 44.704 3.922 -39.469 1.00 44.03 833 LYS A N 1
ATOM 6063 C CA . LYS A 1 833 ? 43.795 4.611 -40.401 1.00 44.03 833 LYS A CA 1
ATOM 6064 C C . LYS A 1 833 ? 43.865 4.007 -41.813 1.00 44.03 833 LYS A C 1
ATOM 6066 O O . LYS A 1 833 ? 44.800 4.294 -42.557 1.00 44.03 833 LYS A O 1
ATOM 6071 N N . LYS A 1 834 ? 42.840 3.259 -42.235 1.00 41.00 834 LYS A N 1
ATOM 6072 C CA . LYS A 1 834 ? 42.592 2.928 -43.653 1.00 41.00 834 LYS A CA 1
ATOM 6073 C C . LYS A 1 834 ? 41.422 3.769 -44.182 1.00 41.00 834 LYS A C 1
ATOM 6075 O O . LYS A 1 834 ? 40.284 3.344 -44.115 1.00 41.00 834 LYS A O 1
ATOM 6080 N N . SER A 1 835 ? 41.733 4.950 -44.727 1.00 37.97 835 SER A N 1
ATOM 6081 C CA . SER A 1 835 ? 40.835 5.797 -45.547 1.00 37.97 835 SER A CA 1
ATOM 6082 C C . SER A 1 835 ? 39.584 6.367 -44.846 1.00 37.97 835 SER A C 1
ATOM 6084 O O . SER A 1 835 ? 38.601 5.675 -44.638 1.00 37.97 835 SER A O 1
ATOM 6086 N N . PHE A 1 836 ? 39.571 7.680 -44.587 1.00 39.38 836 PHE A N 1
ATOM 6087 C CA . PHE A 1 836 ? 38.338 8.437 -44.326 1.00 39.38 836 PHE A CA 1
ATOM 6088 C C . PHE A 1 836 ? 38.064 9.336 -45.532 1.00 39.38 836 PHE A C 1
ATOM 6090 O O . PHE A 1 836 ? 38.895 10.185 -45.851 1.00 39.38 836 PHE A O 1
ATOM 6097 N N . LEU A 1 837 ? 36.911 9.176 -46.178 1.00 37.75 837 LEU A N 1
ATOM 6098 C CA . LEU A 1 837 ? 36.318 10.211 -47.025 1.00 37.75 837 LEU A CA 1
ATOM 6099 C C . LEU A 1 837 ? 35.246 10.906 -46.180 1.00 37.75 837 LEU A C 1
ATOM 6101 O O . LEU A 1 837 ? 34.092 10.499 -46.178 1.00 37.75 837 LEU A O 1
ATOM 6105 N N . MET A 1 838 ? 35.651 11.927 -45.418 1.00 34.56 838 MET A N 1
ATOM 6106 C CA . MET A 1 838 ? 34.705 12.942 -44.947 1.00 34.56 838 MET A CA 1
ATOM 6107 C C . MET A 1 838 ? 34.293 13.756 -46.175 1.00 34.56 838 MET A C 1
ATOM 6109 O O . MET A 1 838 ? 35.161 14.322 -46.844 1.00 34.56 838 MET A O 1
ATOM 6113 N N . LYS A 1 839 ? 33.001 13.762 -46.498 1.00 32.47 839 LYS A N 1
ATOM 6114 C CA . LYS A 1 839 ? 32.409 14.712 -47.439 1.00 32.47 839 LYS A CA 1
ATOM 6115 C C . LYS A 1 839 ? 31.605 15.742 -46.675 1.00 32.47 839 LYS A C 1
ATOM 6117 O O . LYS A 1 839 ? 30.929 15.322 -45.713 1.00 32.47 839 LYS A O 1
#

pLDDT: mean 81.82, std 17.17, range [31.42, 98.5]

Radius of gyration: 41.12 Å; Cα contacts (8 Å, |Δi|>4): 2625; chains: 1; bounding box: 112×61×136 Å